Protein AF-0000000067832545 (afdb_homodimer)

Structure (mmCIF, N/CA/C/O backbone):
data_AF-0000000067832545-model_v1
#
loop_
_entity.id
_entity.type
_entity.pdbx_description
1 polymer 'Acyl-CoA dehydrogenase'
#
loop_
_atom_site.group_PDB
_atom_site.id
_atom_site.type_symbol
_atom_site.label_atom_id
_atom_site.label_alt_id
_atom_site.label_comp_id
_atom_site.label_asym_id
_atom_site.label_entity_id
_atom_site.label_seq_id
_atom_site.pdbx_PDB_ins_code
_atom_site.Cartn_x
_atom_site.Cartn_y
_atom_site.Cartn_z
_atom_site.occupancy
_atom_site.B_iso_or_equiv
_atom_site.auth_seq_id
_atom_site.auth_comp_id
_atom_site.auth_asym_id
_atom_site.auth_atom_id
_atom_site.pdbx_PDB_model_num
ATOM 1 N N . MET A 1 1 ? -43.188 9.164 21 1 24.95 1 MET A N 1
ATOM 2 C CA . MET A 1 1 ? -41.844 9.102 21.594 1 24.95 1 MET A CA 1
ATOM 3 C C . MET A 1 1 ? -40.844 8.461 20.625 1 24.95 1 MET A C 1
ATOM 5 O O . MET A 1 1 ? -40.719 7.234 20.594 1 24.95 1 MET A O 1
ATOM 9 N N . SER A 1 2 ? -40.75 8.914 19.359 1 26.78 2 SER A N 1
ATOM 10 C CA . SER A 1 2 ? -40.125 8.352 18.156 1 26.78 2 SER A CA 1
ATOM 11 C C . SER A 1 2 ? -38.625 8.266 18.312 1 26.78 2 SER A C 1
ATOM 13 O O . SER A 1 2 ? -37.969 9.25 18.672 1 26.78 2 SER A O 1
ATOM 15 N N . GLU A 1 3 ? -38.062 7.082 18.766 1 29.86 3 GLU A N 1
ATOM 16 C CA . GLU A 1 3 ? -36.688 6.711 19.062 1 29.86 3 GLU A CA 1
ATOM 17 C C . GLU A 1 3 ? -35.75 7.059 17.906 1 29.86 3 GLU A C 1
ATOM 19 O O . GLU A 1 3 ? -36 6.691 16.75 1 29.86 3 GLU A O 1
ATOM 24 N N . PRO A 1 4 ? -35 8.164 17.969 1 31.88 4 PRO A N 1
ATOM 25 C CA . PRO A 1 4 ? -34.156 8.695 16.922 1 31.88 4 PRO A CA 1
ATOM 26 C C . PRO A 1 4 ? -33.219 7.629 16.328 1 31.88 4 PRO A C 1
ATOM 28 O O . PRO A 1 4 ? -32.812 6.691 17.016 1 31.88 4 PRO A O 1
ATOM 31 N N . ASP A 1 5 ? -33.469 7.316 15.008 1 30.23 5 ASP A N 1
ATOM 32 C CA . ASP A 1 5 ? -32.719 6.465 14.094 1 30.23 5 ASP A CA 1
ATOM 33 C C . ASP A 1 5 ? -31.25 6.824 14.094 1 30.23 5 ASP A C 1
ATOM 35 O O . ASP A 1 5 ? -30.797 7.66 13.305 1 30.23 5 ASP A O 1
ATOM 39 N N . ALA A 1 6 ? -30.562 7.145 15.172 1 29.92 6 ALA A N 1
ATOM 40 C CA . ALA A 1 6 ? -29.188 7.566 15.383 1 29.92 6 ALA A CA 1
ATOM 41 C C . ALA A 1 6 ? -28.219 6.645 14.656 1 29.92 6 ALA A C 1
ATOM 43 O O . ALA A 1 6 ? -27.156 7.086 14.188 1 29.92 6 ALA A O 1
ATOM 44 N N . ALA A 1 7 ? -28.172 5.422 14.992 1 32.72 7 ALA A N 1
ATOM 45 C CA . ALA A 1 7 ? -26.938 4.688 14.719 1 32.72 7 ALA A CA 1
ATOM 46 C C . ALA A 1 7 ? -26.844 4.289 13.25 1 32.72 7 ALA A C 1
ATOM 48 O O . ALA A 1 7 ? -27.156 3.15 12.891 1 32.72 7 ALA A O 1
ATOM 49 N N . ARG A 1 8 ? -27.219 5.023 12.328 1 36.97 8 ARG A N 1
ATOM 50 C CA . ARG A 1 8 ? -26.859 4.531 11.008 1 36.97 8 ARG A CA 1
ATOM 51 C C . ARG A 1 8 ? -25.359 4.258 10.914 1 36.97 8 ARG A C 1
ATOM 53 O O . ARG A 1 8 ? -24.562 5.176 10.68 1 36.97 8 ARG A O 1
ATOM 60 N N . SER A 1 9 ? -24.766 3.439 11.586 1 35.31 9 SER A N 1
ATOM 61 C CA . SER A 1 9 ? -23.422 2.869 11.477 1 35.31 9 SER A CA 1
ATOM 62 C C . SER A 1 9 ? -23.078 2.564 10.023 1 35.31 9 SER A C 1
ATOM 64 O O . SER A 1 9 ? -23.891 2.035 9.273 1 35.31 9 SER A O 1
ATOM 66 N N . ALA A 1 10 ? -22.328 3.328 9.328 1 47.31 10 ALA A N 1
ATOM 67 C CA . ALA A 1 10 ? -21.766 2.844 8.062 1 47.31 10 ALA A CA 1
ATOM 68 C C . ALA A 1 10 ? -21.688 1.32 8.055 1 47.31 10 ALA A C 1
ATOM 70 O O . ALA A 1 10 ? -21.297 0.704 9.047 1 47.31 10 ALA A O 1
ATOM 71 N N . ALA A 1 11 ? -22.359 0.781 7.176 1 54.97 11 ALA A N 1
ATOM 72 C CA . ALA A 1 11 ? -22.312 -0.67 7.012 1 54.97 11 ALA A CA 1
ATOM 73 C C . ALA A 1 11 ? -20.891 -1.193 7.152 1 54.97 11 ALA A C 1
ATOM 75 O O . ALA A 1 11 ? -19.953 -0.615 6.598 1 54.97 11 ALA A O 1
ATOM 76 N N . PRO A 1 12 ? -20.594 -2.053 8.07 1 65.88 12 PRO A N 1
ATOM 77 C CA . PRO A 1 12 ? -19.297 -2.557 8.539 1 65.88 12 PRO A CA 1
ATOM 78 C C . PRO A 1 12 ? -18.531 -3.299 7.445 1 65.88 12 PRO A C 1
ATOM 80 O O . PRO A 1 12 ? -17.484 -3.877 7.715 1 65.88 12 PRO A O 1
ATOM 83 N N . TRP A 1 13 ? -19.078 -2.928 6.074 1 75.75 13 TRP A N 1
ATOM 84 C CA . TRP A 1 13 ? -18.438 -3.76 5.051 1 75.75 13 TRP A CA 1
ATOM 85 C C . TRP A 1 13 ? -17.297 -3.018 4.371 1 75.75 13 TRP A C 1
ATOM 87 O O . TRP A 1 13 ? -17.406 -2.617 3.209 1 75.75 13 TRP A O 1
ATOM 97 N N . THR A 1 14 ? -16.203 -2.742 4.957 1 81.31 14 THR A N 1
ATOM 98 C CA . THR A 1 14 ? -15.156 -1.917 4.359 1 81.31 14 THR A CA 1
ATOM 99 C C . THR A 1 14 ? -13.906 -2.742 4.09 1 81.31 14 THR A C 1
ATOM 101 O O . THR A 1 14 ? -13.195 -2.504 3.105 1 81.31 14 THR A O 1
ATOM 104 N N . ALA A 1 15 ? -13.539 -3.75 4.805 1 86.19 15 ALA A N 1
ATOM 105 C CA . ALA A 1 15 ? -12.32 -4.559 4.688 1 86.19 15 ALA A CA 1
ATOM 106 C C . ALA A 1 15 ? -11.109 -3.684 4.387 1 86.19 15 ALA A C 1
ATOM 108 O O . ALA A 1 15 ? -10.445 -3.857 3.361 1 86.19 15 ALA A O 1
ATOM 109 N N . TRP A 1 16 ? -10.727 -2.76 5.234 1 92.5 16 TRP A N 1
ATOM 110 C CA . TRP A 1 16 ? -9.664 -1.783 5.035 1 92.5 16 TRP A CA 1
ATOM 111 C C . TRP A 1 16 ? -8.297 -2.402 5.312 1 92.5 16 TRP A C 1
ATOM 113 O O . TRP A 1 16 ? -7.266 -1.768 5.09 1 92.5 16 TRP A O 1
ATOM 123 N N . GLY A 1 17 ? -8.328 -3.625 5.816 1 91.44 17 GLY A N 1
ATOM 124 C CA . GLY A 1 17 ? -7.047 -4.293 5.98 1 91.44 17 GLY A CA 1
ATOM 125 C C . GLY A 1 17 ? -6.629 -4.438 7.43 1 91.44 17 GLY A C 1
ATOM 126 O O . GLY A 1 17 ? -7.395 -4.098 8.336 1 91.44 17 GLY A O 1
ATOM 127 N N . THR A 1 18 ? -5.414 -4.973 7.66 1 92 18 THR A N 1
ATOM 128 C CA . THR A 1 18 ? -4.859 -5.262 8.977 1 92 18 THR A CA 1
ATOM 129 C C . THR A 1 18 ? -4.406 -3.977 9.664 1 92 18 THR A C 1
ATO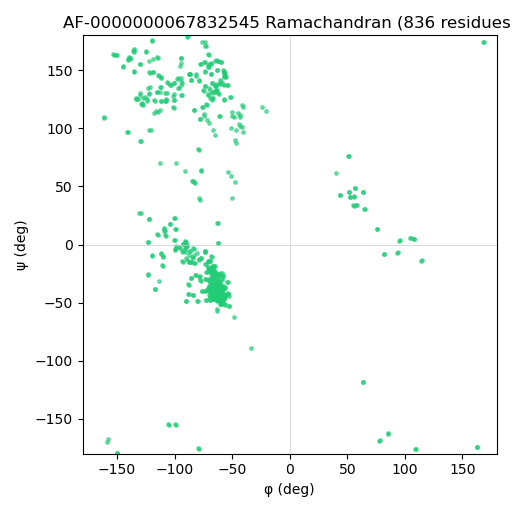M 131 O O . THR A 1 18 ? -3.738 -3.139 9.055 1 92 18 THR A O 1
ATOM 134 N N . PRO A 1 19 ? -4.777 -3.816 10.898 1 94.19 19 PRO A N 1
ATOM 135 C CA . PRO A 1 19 ? -4.301 -2.65 11.648 1 94.19 19 PRO A CA 1
ATOM 136 C C . PRO A 1 19 ? -2.779 -2.604 11.758 1 94.19 19 PRO A C 1
ATOM 138 O O . PRO A 1 19 ? -2.113 -3.631 11.617 1 94.19 19 PRO A O 1
ATOM 141 N N . PRO A 1 20 ? -2.248 -1.419 11.977 1 95.56 20 PRO A N 1
ATOM 142 C CA . PRO A 1 20 ? -0.791 -1.267 11.961 1 95.56 20 PRO A CA 1
ATOM 143 C C . PRO A 1 20 ? -0.108 -1.981 13.125 1 95.56 20 PRO A C 1
ATOM 145 O O . PRO A 1 20 ? 1.098 -2.234 13.078 1 95.56 20 PRO A O 1
ATOM 148 N N . SER A 1 21 ? -0.841 -2.232 14.234 1 95.5 21 SER A N 1
ATOM 149 C CA . SER A 1 21 ? -0.274 -2.922 15.391 1 95.5 21 SER A CA 1
ATOM 150 C C . SER A 1 21 ? -1.34 -3.711 16.141 1 95.5 21 SER A C 1
ATOM 152 O O . SER A 1 21 ? -2.535 -3.469 15.969 1 95.5 21 SER A O 1
ATOM 154 N N . PRO A 1 22 ? -0.94 -4.637 16.984 1 93.69 22 PRO A N 1
ATOM 155 C CA . PRO A 1 22 ? -1.91 -5.414 17.75 1 93.69 22 PRO A CA 1
ATOM 156 C C . PRO A 1 22 ? -2.705 -4.559 18.734 1 93.69 22 PRO A C 1
ATOM 158 O O . PRO A 1 22 ? -3.805 -4.938 19.141 1 93.69 22 PRO A O 1
ATOM 161 N N . ARG A 1 23 ? -2.195 -3.434 19.156 1 96.25 23 ARG A N 1
ATOM 162 C CA . ARG A 1 23 ? -2.869 -2.607 20.156 1 96.25 23 ARG A CA 1
ATOM 163 C C . ARG A 1 23 ? -3.746 -1.552 19.484 1 96.25 23 ARG A C 1
ATOM 165 O O . ARG A 1 23 ? -4.426 -0.783 20.156 1 96.25 23 ARG A O 1
ATOM 172 N N . TYR A 1 24 ? -3.676 -1.459 18.219 1 97.88 24 TYR A N 1
ATOM 173 C CA . TYR A 1 24 ? -4.301 -0.361 17.5 1 97.88 24 TYR A CA 1
ATOM 174 C C . TYR A 1 24 ? -5.801 -0.304 17.766 1 97.88 24 TYR A C 1
ATOM 176 O O . TYR A 1 24 ? -6.352 0.771 18.016 1 97.88 24 TYR A O 1
ATOM 184 N N . GLU A 1 25 ? -6.461 -1.455 17.734 1 96.62 25 GLU A N 1
ATOM 185 C CA . GLU A 1 25 ? -7.914 -1.473 17.875 1 96.62 25 GLU A CA 1
ATOM 186 C C . GLU A 1 25 ? -8.352 -0.943 19.234 1 96.62 25 GLU A C 1
ATOM 188 O O . GLU A 1 25 ? -9.336 -0.204 19.328 1 96.62 25 GLU A O 1
ATOM 193 N N . ALA A 1 26 ? -7.637 -1.334 20.188 1 97.5 26 ALA A N 1
ATOM 194 C CA . ALA A 1 26 ? -7.949 -0.84 21.531 1 97.5 26 ALA A CA 1
ATOM 195 C C . ALA A 1 26 ? -7.719 0.665 21.625 1 97.5 26 ALA A C 1
ATOM 197 O O . ALA A 1 26 ? -8.516 1.383 22.234 1 97.5 26 ALA A O 1
ATOM 198 N N . LEU A 1 27 ? -6.66 1.135 21.062 1 97.94 27 LEU A N 1
ATOM 199 C CA . LEU A 1 27 ? -6.344 2.559 21.047 1 97.94 27 LEU A CA 1
ATOM 200 C C . LEU A 1 27 ? -7.395 3.342 20.266 1 97.94 27 LEU A C 1
ATOM 202 O O . LEU A 1 27 ? -7.891 4.367 20.734 1 97.94 27 LEU A O 1
ATOM 206 N N . ALA A 1 28 ? -7.754 2.852 19.094 1 98.19 28 ALA A N 1
ATOM 207 C CA . ALA A 1 28 ? -8.703 3.525 18.219 1 98.19 28 ALA A CA 1
ATOM 208 C C . ALA A 1 28 ? -10.094 3.59 18.844 1 98.19 28 ALA A C 1
ATOM 210 O O . ALA A 1 28 ? -10.828 4.562 18.656 1 98.19 28 ALA A O 1
ATOM 211 N N . ALA A 1 29 ? -10.469 2.549 19.562 1 98.06 29 ALA A N 1
ATOM 212 C CA . ALA A 1 29 ? -11.789 2.461 20.188 1 98.06 29 ALA A CA 1
ATOM 213 C C . ALA A 1 29 ? -12.023 3.635 21.125 1 98.06 29 ALA A C 1
ATOM 215 O O . ALA A 1 29 ? -13.156 4.078 21.312 1 98.06 29 ALA A O 1
ATOM 216 N N . ARG A 1 30 ? -11 4.176 21.641 1 97.38 30 ARG A N 1
ATOM 217 C CA . ARG A 1 30 ? -11.086 5.305 22.562 1 97.38 30 ARG A CA 1
ATOM 218 C C . ARG A 1 30 ? -11.555 6.566 21.844 1 97.38 30 ARG A C 1
ATOM 220 O O . ARG A 1 30 ? -12.195 7.43 22.438 1 97.38 30 ARG A O 1
ATOM 227 N N . PHE A 1 31 ? -11.258 6.676 20.578 1 98.62 31 PHE A N 1
ATOM 228 C CA . PHE A 1 31 ? -11.469 7.941 19.891 1 98.62 31 PHE A CA 1
ATOM 229 C C . PHE A 1 31 ? -12.602 7.824 18.891 1 98.62 31 PHE A C 1
ATOM 231 O O . PHE A 1 31 ? -13.133 8.836 18.422 1 98.62 31 PHE A O 1
ATOM 238 N N . ARG A 1 32 ? -13.008 6.648 18.484 1 98.38 32 ARG A N 1
ATOM 239 C CA . ARG A 1 32 ? -13.977 6.418 17.406 1 98.38 32 ARG A CA 1
ATOM 240 C C . ARG A 1 32 ? -15.328 7.031 17.766 1 98.38 32 ARG A C 1
ATOM 242 O O . ARG A 1 32 ? -16.016 7.562 16.891 1 98.38 32 ARG A O 1
ATOM 249 N N . PRO A 1 33 ? -15.773 7.016 19.078 1 98.44 33 PRO A N 1
ATOM 250 C CA . PRO A 1 33 ? -17 7.75 19.375 1 98.44 33 PRO A CA 1
ATOM 251 C C . PRO A 1 33 ? -16.891 9.242 19.062 1 98.44 33 PRO A C 1
ATOM 253 O O . PRO A 1 33 ? -17.859 9.852 18.594 1 98.44 33 PRO A O 1
ATOM 256 N N . VAL A 1 34 ? -15.742 9.82 19.359 1 98.75 34 VAL A N 1
ATOM 257 C CA . VAL A 1 34 ? -15.5 11.227 19.047 1 98.75 34 VAL A CA 1
ATOM 258 C C . VAL A 1 34 ? -15.508 11.422 17.531 1 98.75 34 VAL A C 1
ATOM 260 O O . VAL A 1 34 ? -16.094 12.383 17.031 1 98.75 34 VAL A O 1
ATOM 263 N N . PHE A 1 35 ? -14.875 10.508 16.781 1 98.75 35 PHE A N 1
ATOM 264 C CA . PHE A 1 35 ? -14.852 10.586 15.328 1 98.75 35 PHE A CA 1
ATOM 265 C C . PHE A 1 35 ? -16.266 10.516 14.766 1 98.75 35 PHE A C 1
ATOM 267 O O . PHE A 1 35 ? -16.594 11.227 13.812 1 98.75 35 PHE A O 1
ATOM 274 N N . ALA A 1 36 ? -17.078 9.672 15.367 1 98.19 36 ALA A N 1
ATOM 275 C CA . ALA A 1 36 ? -18.453 9.539 14.914 1 98.19 36 ALA A CA 1
ATOM 276 C C . ALA A 1 36 ? -19.234 10.844 15.109 1 98.19 36 ALA A C 1
ATOM 278 O O . ALA A 1 36 ? -19.984 11.266 14.234 1 98.19 36 ALA A O 1
ATOM 279 N N . ARG A 1 37 ? -19.031 11.438 16.266 1 98.25 37 ARG A N 1
ATOM 280 C CA . ARG A 1 37 ? -19.672 12.719 16.547 1 98.25 37 ARG A CA 1
ATOM 281 C C . ARG A 1 37 ? -19.203 13.789 15.562 1 98.25 37 ARG A C 1
ATOM 283 O O . ARG A 1 37 ? -20.016 14.594 15.094 1 98.25 37 ARG A O 1
ATOM 290 N N . ILE A 1 38 ? -17.984 13.805 15.258 1 98.75 38 ILE A N 1
ATOM 291 C CA . ILE A 1 38 ? -17.406 14.75 14.312 1 98.75 38 ILE A CA 1
ATOM 292 C C . ILE A 1 38 ? -18 14.531 12.93 1 98.75 38 ILE A C 1
ATOM 294 O O . ILE A 1 38 ? -18.344 15.492 12.234 1 98.75 38 ILE A O 1
ATOM 298 N N . ARG A 1 39 ? -18.109 13.32 12.523 1 98.12 39 ARG A N 1
ATOM 299 C CA . ARG A 1 39 ? -18.641 12.961 11.211 1 98.12 39 ARG A CA 1
ATOM 300 C C . ARG A 1 39 ? -20.062 13.469 11.039 1 98.12 39 ARG A C 1
ATOM 302 O O . ARG A 1 39 ? -20.438 13.945 9.969 1 98.12 39 ARG A O 1
ATOM 309 N N . ASP A 1 40 ? -20.891 13.375 12.055 1 97 40 ASP A N 1
ATOM 310 C CA . ASP A 1 40 ? -22.297 13.734 12.008 1 97 40 ASP A CA 1
ATOM 311 C C . ASP A 1 40 ? -22.484 15.195 11.617 1 97 40 ASP A C 1
ATOM 313 O O . ASP A 1 40 ? -23.469 15.555 10.969 1 97 40 ASP A O 1
ATOM 317 N N . GLY A 1 41 ? -21.547 16.031 11.93 1 97.06 41 GLY A N 1
ATOM 318 C CA . GLY A 1 41 ? -21.703 17.453 11.641 1 97.06 41 GLY A CA 1
ATOM 319 C C . GLY A 1 41 ? -20.812 17.938 10.508 1 97.06 41 GLY A C 1
ATOM 320 O O . GLY A 1 41 ? -20.781 19.125 10.188 1 97.06 41 GLY A O 1
ATOM 321 N N . ALA A 1 42 ? -20.172 17.047 9.844 1 97.25 42 ALA A N 1
ATOM 322 C CA . ALA A 1 42 ? -19.109 17.406 8.898 1 97.25 42 ALA A CA 1
ATOM 323 C C . ALA A 1 42 ? -19.688 18.156 7.699 1 97.25 42 ALA A C 1
ATOM 325 O O . ALA A 1 42 ? -19.156 19.172 7.27 1 97.25 42 ALA A O 1
ATOM 326 N N . VAL A 1 43 ? -20.812 17.688 7.141 1 96.94 43 VAL A N 1
ATOM 327 C CA . VAL A 1 43 ? -21.391 18.281 5.945 1 96.94 43 VAL A CA 1
ATOM 328 C C . VAL A 1 43 ? -21.922 19.688 6.266 1 96.94 43 VAL A C 1
ATOM 330 O O . VAL A 1 43 ? -21.703 20.625 5.508 1 96.94 43 VAL A O 1
ATOM 333 N N . ALA A 1 44 ? -22.609 19.781 7.379 1 97.31 44 ALA A N 1
ATOM 334 C CA . ALA A 1 44 ? -23.125 21.078 7.785 1 97.31 44 ALA A CA 1
ATOM 335 C C . ALA A 1 44 ? -22 22.078 7.984 1 97.31 44 ALA A C 1
ATOM 337 O O . ALA A 1 44 ? -22.109 23.234 7.555 1 97.31 44 ALA A O 1
ATOM 338 N N . ARG A 1 45 ? -20.922 21.672 8.641 1 97.62 45 ARG A N 1
ATOM 339 C CA . ARG A 1 45 ? -19.766 22.562 8.836 1 97.62 45 ARG A CA 1
ATOM 340 C C . ARG A 1 45 ? -19.188 23 7.492 1 97.62 45 ARG A C 1
ATOM 342 O O . ARG A 1 45 ? -18.828 24.156 7.32 1 97.62 45 ARG A O 1
ATOM 349 N N . GLU A 1 46 ? -19.109 22.078 6.574 1 95.19 46 GLU A N 1
ATOM 350 C CA . GLU A 1 46 ? -18.609 22.359 5.23 1 95.19 46 GLU A CA 1
ATOM 351 C C . GLU A 1 46 ? -19.5 23.391 4.527 1 95.19 46 GLU A C 1
ATOM 353 O O . GLU A 1 46 ? -19 24.328 3.906 1 95.19 46 GLU A O 1
ATOM 358 N N . GLN A 1 47 ? -20.75 23.234 4.602 1 94.69 47 GLN A N 1
ATOM 359 C CA . GLN A 1 47 ? -21.703 24.078 3.883 1 94.69 47 GLN A CA 1
ATOM 360 C C . GLN A 1 47 ? -21.734 25.484 4.461 1 94.69 47 GLN A C 1
ATOM 362 O O . GLN A 1 47 ? -21.797 26.469 3.715 1 94.69 47 GLN A O 1
ATOM 367 N N . ASP A 1 48 ? -21.594 25.578 5.754 1 95.69 48 ASP A N 1
ATOM 368 C CA . ASP A 1 48 ? -21.75 26.859 6.418 1 95.69 48 ASP A CA 1
ATOM 369 C C . ASP A 1 48 ? -20.406 27.5 6.727 1 95.69 48 ASP A C 1
ATOM 371 O O . ASP A 1 48 ? -20.328 28.625 7.238 1 95.69 48 ASP A O 1
ATOM 375 N N . ARG A 1 49 ? -19.328 26.766 6.414 1 95.94 49 ARG A N 1
ATOM 376 C CA . ARG A 1 49 ? -17.969 27.141 6.805 1 95.94 49 ARG A CA 1
ATOM 377 C C . ARG A 1 49 ? -17.891 27.422 8.305 1 95.94 49 ARG A C 1
ATOM 379 O O . ARG A 1 49 ? -17.375 28.453 8.711 1 95.94 49 ARG A O 1
ATOM 386 N N . ASP A 1 50 ? -18.547 26.609 9.039 1 97 50 ASP A N 1
ATOM 387 C CA . ASP A 1 50 ? -18.438 26.656 10.492 1 97 50 ASP A CA 1
ATOM 388 C C . ASP A 1 50 ? -17.156 26 10.977 1 97 50 ASP A C 1
ATOM 390 O O . ASP A 1 50 ? -16.984 24.781 10.867 1 97 50 ASP A O 1
ATOM 394 N N . LEU A 1 51 ? -16.234 26.859 11.445 1 98 51 LEU A N 1
ATOM 395 C CA . LEU A 1 51 ? -14.961 26.312 11.898 1 98 51 LEU A CA 1
ATOM 396 C C . LEU A 1 51 ? -15.18 25.25 12.977 1 98 51 LEU A C 1
ATOM 398 O O . LEU A 1 51 ? -16.078 25.391 13.812 1 98 51 LEU A O 1
ATOM 402 N N . PRO A 1 52 ? -14.383 24.234 13.008 1 98.25 52 PRO A N 1
ATOM 403 C CA . PRO A 1 52 ? -14.656 23.062 13.859 1 98.25 52 PRO A CA 1
ATOM 404 C C . PRO A 1 52 ? -14.148 23.25 15.289 1 98.25 52 PRO A C 1
ATOM 406 O O . PRO A 1 52 ? -13.477 22.359 15.828 1 98.25 52 PRO A O 1
ATOM 409 N N . HIS A 1 53 ? -14.539 24.312 15.969 1 98.19 53 HIS A N 1
ATOM 410 C CA . HIS A 1 53 ? -14.133 24.562 17.344 1 98.19 53 HIS A CA 1
ATOM 411 C C . HIS A 1 53 ? -14.625 23.469 18.281 1 98.19 53 HIS A C 1
ATOM 413 O O . HIS A 1 53 ? -13.875 22.984 19.141 1 98.19 53 HIS A O 1
ATOM 419 N N . ALA A 1 54 ? -15.875 23.062 18.094 1 98.25 54 ALA A N 1
ATOM 420 C CA . ALA A 1 54 ? -16.438 22.031 18.953 1 98.25 54 ALA A CA 1
ATOM 421 C C . ALA A 1 54 ? -15.719 20.703 18.75 1 98.25 54 ALA A C 1
ATOM 423 O O . ALA A 1 54 ? -15.375 20.016 19.719 1 98.25 54 ALA A O 1
ATOM 424 N N . ALA A 1 55 ? -15.531 20.328 17.5 1 98.62 55 ALA A N 1
ATOM 425 C CA . ALA A 1 55 ? -14.844 19.078 17.188 1 98.62 55 ALA A CA 1
ATOM 426 C C . ALA A 1 55 ? -13.438 19.062 17.781 1 98.62 55 ALA A C 1
ATOM 428 O O . ALA A 1 55 ? -13.016 18.047 18.359 1 98.62 55 ALA A O 1
ATOM 429 N N . ILE A 1 56 ? -12.695 20.172 17.641 1 98.62 56 ILE A N 1
ATOM 430 C CA . ILE A 1 56 ? -11.359 20.297 18.219 1 98.62 56 ILE A CA 1
ATOM 431 C C . ILE A 1 56 ? -11.453 20.188 19.75 1 98.62 56 ILE A C 1
ATOM 433 O O . ILE A 1 56 ? -10.602 19.547 20.375 1 98.62 56 ILE A O 1
ATOM 437 N N . GLY A 1 57 ? -12.461 20.797 20.297 1 98.38 57 GLY A N 1
ATOM 438 C CA . GLY A 1 57 ? -12.695 20.672 21.734 1 98.38 57 GLY A CA 1
ATOM 439 C C . GLY A 1 57 ? -12.883 19.234 22.188 1 98.38 57 GLY A C 1
ATOM 440 O O . GLY A 1 57 ? -12.328 18.828 23.203 1 98.38 57 GLY A O 1
ATOM 441 N N . TRP A 1 58 ? -13.695 18.453 21.438 1 98.62 58 TRP A N 1
ATOM 442 C CA . TRP A 1 58 ? -13.914 17.047 21.766 1 98.62 58 TRP A CA 1
ATOM 443 C C . TRP A 1 58 ? -12.609 16.266 21.703 1 98.62 58 TRP A C 1
ATOM 445 O O . TRP A 1 58 ? -12.352 15.398 22.547 1 98.62 58 TRP A O 1
ATOM 455 N N . LEU A 1 59 ? -11.773 16.531 20.719 1 98.75 59 LEU A N 1
ATOM 456 C CA . LEU A 1 59 ? -10.484 15.859 20.578 1 98.75 59 LEU A CA 1
ATOM 457 C C . LEU A 1 59 ? -9.547 16.219 21.719 1 98.75 59 LEU A C 1
ATOM 459 O O . LEU A 1 59 ? -8.812 15.367 22.219 1 98.75 59 LEU A O 1
ATOM 463 N N . LYS A 1 60 ? -9.594 17.484 22.141 1 98.12 60 LYS A N 1
ATOM 464 C CA . LYS A 1 60 ? -8.789 17.938 23.281 1 98.12 60 LYS A CA 1
ATOM 465 C C . LYS A 1 60 ? -9.211 17.25 24.562 1 98.12 60 LYS A C 1
ATOM 467 O O . LYS A 1 60 ? -8.359 16.797 25.344 1 98.12 60 LYS A O 1
ATOM 472 N N . GLU A 1 61 ? -10.508 17.172 24.734 1 97.56 61 GLU A N 1
ATOM 473 C CA . GLU A 1 61 ? -11.039 16.516 25.922 1 97.56 61 GLU A CA 1
ATOM 474 C C . GLU A 1 61 ? -10.633 15.039 25.969 1 97.56 61 GLU A C 1
ATOM 476 O O . GLU A 1 61 ? -10.344 14.508 27.047 1 97.56 61 GLU A O 1
ATOM 481 N N . ALA A 1 62 ? -10.578 14.484 24.812 1 98.19 62 ALA A N 1
ATOM 482 C CA . ALA A 1 62 ? -10.18 13.078 24.719 1 98.19 62 ALA A CA 1
ATOM 483 C C . ALA A 1 62 ? -8.664 12.938 24.734 1 98.19 62 ALA A C 1
ATOM 485 O O . ALA A 1 62 ? -8.133 11.82 24.719 1 98.19 62 ALA A O 1
ATOM 486 N N . ARG A 1 63 ? -7.906 14.062 24.75 1 98.31 63 ARG A N 1
ATOM 487 C CA . ARG A 1 63 ? -6.449 14.125 24.75 1 98.31 63 ARG A CA 1
ATOM 488 C C . ARG A 1 63 ? -5.867 13.422 23.531 1 98.31 63 ARG A C 1
ATOM 490 O O . ARG A 1 63 ? -4.848 12.742 23.625 1 98.31 63 ARG A O 1
ATOM 497 N N . PHE A 1 64 ? -6.598 13.523 22.438 1 98.75 64 PHE A N 1
ATOM 498 C CA . PHE A 1 64 ? -6.148 12.953 21.172 1 98.75 64 PHE A CA 1
ATOM 499 C C . PHE A 1 64 ? -4.758 13.461 20.812 1 98.75 64 PHE A C 1
ATOM 501 O O . PHE A 1 64 ? -3.949 12.727 20.234 1 98.75 64 PHE A O 1
ATOM 508 N N . GLY A 1 65 ? -4.41 14.688 21.172 1 98.69 65 GLY A N 1
ATOM 509 C CA . GLY A 1 65 ? -3.133 15.305 20.859 1 98.69 65 GLY A CA 1
ATOM 510 C C . GLY A 1 65 ? -1.964 14.664 21.578 1 98.69 65 GLY A C 1
ATOM 511 O O . GLY A 1 65 ? -0.806 14.898 21.234 1 98.69 65 GLY A O 1
ATOM 512 N N . ALA A 1 66 ? -2.207 13.805 22.531 1 98.81 66 ALA A N 1
ATOM 513 C CA . ALA A 1 66 ? -1.155 13.219 23.359 1 98.81 66 ALA A CA 1
ATOM 514 C C . ALA A 1 66 ? -0.784 11.82 22.875 1 98.81 66 ALA A C 1
ATOM 516 O O . ALA A 1 66 ? -0.087 11.078 23.562 1 98.81 66 ALA A O 1
ATOM 517 N N . LEU A 1 67 ? -1.217 11.469 21.703 1 98.81 67 LEU A N 1
ATOM 518 C CA . LEU A 1 67 ? -1.067 10.125 21.156 1 98.81 67 LEU A CA 1
ATOM 519 C C . LEU A 1 67 ? 0.391 9.68 21.203 1 98.81 67 LEU A C 1
ATOM 521 O O . LEU A 1 67 ? 0.695 8.562 21.625 1 98.81 67 LEU A O 1
ATOM 525 N N . ARG A 1 68 ? 1.307 10.578 20.844 1 98.75 68 ARG A N 1
ATOM 526 C CA . ARG A 1 68 ? 2.701 10.18 20.688 1 98.75 68 ARG A CA 1
ATOM 527 C C . ARG A 1 68 ? 3.451 10.273 22 1 98.75 68 ARG A C 1
ATOM 529 O O . ARG A 1 68 ? 4.562 9.758 22.125 1 98.75 68 ARG A O 1
ATOM 536 N N . VAL A 1 69 ? 2.898 10.961 22.984 1 98.81 69 VAL A N 1
ATOM 537 C CA . VAL A 1 69 ? 3.543 11.078 24.297 1 98.81 69 VAL A CA 1
ATOM 538 C C . VAL A 1 69 ? 3.641 9.695 24.938 1 98.81 69 VAL A C 1
ATOM 540 O O . VAL A 1 69 ? 2.662 8.945 24.969 1 98.81 69 VAL A O 1
ATOM 543 N N . PRO A 1 70 ? 4.809 9.352 25.469 1 98.19 70 PRO A N 1
ATOM 544 C CA . PRO A 1 70 ? 4.957 8.047 26.109 1 98.19 70 PRO A CA 1
ATOM 545 C C . PRO A 1 70 ? 3.961 7.836 27.25 1 98.19 70 PRO A C 1
ATOM 547 O O . PRO A 1 70 ? 3.609 8.789 27.953 1 98.19 70 PRO A O 1
ATOM 550 N N . GLU A 1 71 ? 3.6 6.605 27.469 1 98 71 GLU A N 1
ATOM 551 C CA . GLU A 1 71 ? 2.619 6.281 28.5 1 98 71 GLU A CA 1
ATOM 552 C C . GLU A 1 71 ? 3.131 6.664 29.891 1 98 71 GLU A C 1
ATOM 554 O O . GLU A 1 71 ? 2.375 7.18 30.719 1 98 71 GLU A O 1
ATOM 559 N N . ASP A 1 72 ? 4.383 6.453 30.094 1 97.81 72 ASP A N 1
ATOM 560 C CA . ASP A 1 72 ? 4.969 6.75 31.406 1 97.81 72 ASP A CA 1
ATOM 561 C C . ASP A 1 72 ? 5.109 8.258 31.609 1 97.81 72 ASP A C 1
ATOM 563 O O . ASP A 1 72 ? 5.41 8.711 32.719 1 97.81 72 ASP A O 1
ATOM 567 N N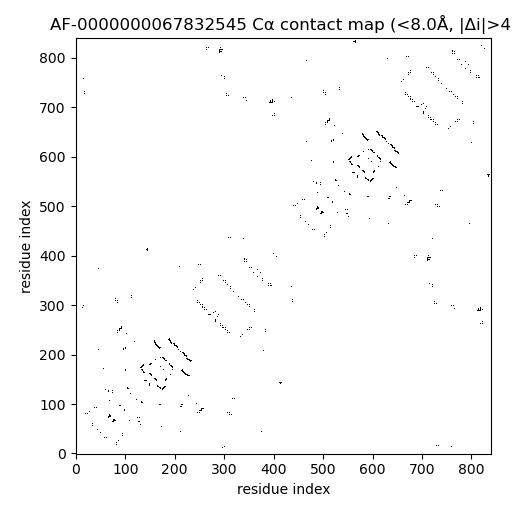 . GLU A 1 73 ? 4.824 9.023 30.578 1 98.06 73 GLU A N 1
ATOM 568 C CA . GLU A 1 73 ? 4.863 10.477 30.688 1 98.06 73 GLU A CA 1
ATOM 569 C C . GLU A 1 73 ? 3.473 11.078 30.5 1 98.06 73 GLU A C 1
ATOM 571 O O . GLU A 1 73 ? 3.338 12.281 30.281 1 98.06 73 GLU A O 1
ATOM 576 N N . GLY A 1 74 ? 2.482 10.164 30.469 1 98.12 74 GLY A N 1
ATOM 577 C CA . GLY A 1 74 ? 1.11 10.641 30.547 1 98.12 74 GLY A CA 1
ATOM 578 C C . GLY A 1 74 ? 0.384 10.602 29.219 1 98.12 74 GLY A C 1
ATOM 579 O O . GLY A 1 74 ? -0.731 11.109 29.094 1 98.12 74 GLY A O 1
ATOM 580 N N . GLY A 1 75 ? 0.979 10.07 28.188 1 98.56 75 GLY A N 1
ATOM 581 C CA . GLY A 1 75 ? 0.315 9.969 26.906 1 98.56 75 GLY A CA 1
ATOM 582 C C . GLY A 1 75 ? -0.141 8.562 26.562 1 98.56 75 GLY A C 1
ATOM 583 O O . GLY A 1 75 ? -0.489 7.793 27.469 1 98.56 75 GLY A O 1
ATOM 584 N N . PHE A 1 76 ? -0.264 8.273 25.266 1 98.56 76 PHE A N 1
ATOM 585 C CA . PHE A 1 76 ? -0.838 7 24.844 1 98.56 76 PHE A CA 1
ATOM 586 C C . PHE A 1 76 ? 0.226 6.109 24.219 1 98.56 76 PHE A C 1
ATOM 588 O O . PHE A 1 76 ? -0.031 4.938 23.922 1 98.56 76 PHE A O 1
ATOM 595 N N . GLY A 1 77 ? 1.383 6.66 23.969 1 98.31 77 GLY A N 1
ATOM 596 C CA . GLY A 1 77 ? 2.506 5.875 23.484 1 98.31 77 GLY A CA 1
ATOM 597 C C . GLY A 1 77 ? 2.27 5.281 22.109 1 98.31 77 GLY A C 1
ATOM 598 O O . GLY A 1 77 ? 2.797 4.215 21.781 1 98.31 77 GLY A O 1
ATOM 599 N N . ALA A 1 78 ? 1.513 5.914 21.281 1 98.69 78 ALA A N 1
ATOM 600 C CA . ALA A 1 78 ? 1.21 5.406 19.953 1 98.69 78 ALA A CA 1
ATOM 601 C C . ALA A 1 78 ? 2.455 5.406 19.062 1 98.69 78 ALA A C 1
ATOM 603 O O . ALA A 1 78 ? 3.258 6.34 19.109 1 98.69 78 ALA A O 1
ATOM 604 N N . SER A 1 79 ? 2.625 4.34 18.266 1 98.56 79 SER A N 1
ATOM 605 C CA . SER A 1 79 ? 3.625 4.355 17.203 1 98.56 79 SER A CA 1
ATOM 606 C C . SER A 1 79 ? 3.217 5.297 16.078 1 98.56 79 SER A C 1
ATOM 608 O O . SER A 1 79 ? 2.082 5.777 16.031 1 98.56 79 SER A O 1
ATOM 610 N N . LEU A 1 80 ? 4.152 5.645 15.258 1 98.75 80 LEU A N 1
ATOM 611 C CA . LEU A 1 80 ? 3.834 6.539 14.148 1 98.75 80 LEU A CA 1
ATOM 612 C C . LEU A 1 80 ? 2.861 5.879 13.18 1 98.75 80 LEU A C 1
ATOM 614 O O . LEU A 1 80 ? 1.91 6.512 12.719 1 98.75 80 LEU A O 1
ATOM 618 N N . PRO A 1 81 ? 2.996 4.559 12.875 1 98.69 81 PRO A N 1
ATOM 619 C CA . PRO A 1 81 ? 1.946 3.924 12.07 1 98.69 81 PRO A CA 1
ATOM 620 C C . PRO A 1 81 ? 0.573 4 12.734 1 98.69 81 PRO A C 1
ATOM 622 O O . PRO A 1 81 ? -0.433 4.219 12.055 1 98.69 81 PRO A O 1
ATOM 625 N N . ASP A 1 82 ? 0.496 3.883 14.062 1 98.81 82 ASP A N 1
ATOM 626 C CA . ASP A 1 82 ? -0.771 4.031 14.766 1 98.81 82 ASP A CA 1
ATOM 627 C C . ASP A 1 82 ? -1.317 5.449 14.625 1 98.81 82 ASP A C 1
ATOM 629 O O . ASP A 1 82 ? -2.51 5.637 14.375 1 98.81 82 ASP A O 1
ATOM 633 N N . LEU A 1 83 ? -0.44 6.406 14.828 1 98.88 83 LEU A N 1
ATOM 634 C CA . LEU A 1 83 ? -0.856 7.797 14.703 1 98.88 83 LEU A CA 1
ATOM 635 C C . LEU A 1 83 ? -1.464 8.062 13.328 1 98.88 83 LEU A C 1
ATOM 637 O O . LEU A 1 83 ? -2.572 8.594 13.227 1 98.88 83 LEU A O 1
ATOM 641 N N . PHE A 1 84 ? -0.761 7.695 12.289 1 98.88 84 PHE A N 1
ATOM 642 C CA . PHE A 1 84 ? -1.202 8.039 10.945 1 98.88 84 PHE A CA 1
ATOM 643 C C . PHE A 1 84 ? -2.463 7.27 10.57 1 98.88 84 PHE A C 1
ATOM 645 O O . PHE A 1 84 ? -3.316 7.781 9.844 1 98.88 84 PHE A O 1
ATOM 652 N N . ALA A 1 85 ? -2.609 6.047 11.078 1 98.81 85 ALA A N 1
ATOM 653 C CA . ALA A 1 85 ? -3.857 5.316 10.875 1 98.81 85 ALA A CA 1
ATOM 654 C C . ALA A 1 85 ? -5.023 6.023 11.555 1 98.81 85 ALA A C 1
ATOM 656 O O . ALA A 1 85 ? -6.121 6.109 11 1 98.81 85 ALA A O 1
ATOM 657 N N . LEU A 1 86 ? -4.812 6.52 12.781 1 98.88 86 LEU A N 1
ATOM 658 C CA . LEU A 1 86 ? -5.852 7.246 13.492 1 98.88 86 LEU A CA 1
ATOM 659 C C . LEU A 1 86 ? -6.176 8.562 12.797 1 98.88 86 LEU A C 1
ATOM 661 O O . LEU A 1 86 ? -7.336 8.977 12.758 1 98.88 86 LEU A O 1
ATOM 665 N N . LEU A 1 87 ? -5.141 9.203 12.266 1 98.94 87 LEU A N 1
ATOM 666 C CA . LEU A 1 87 ? -5.383 10.43 11.516 1 98.94 87 LEU A CA 1
ATOM 667 C C . LEU A 1 87 ? -6.199 10.148 10.258 1 98.94 87 LEU A C 1
ATOM 669 O O . LEU A 1 87 ? -7.012 10.977 9.844 1 98.94 87 LEU A O 1
ATOM 673 N N . ALA A 1 88 ? -5.984 9 9.625 1 98.81 88 ALA A N 1
ATOM 674 C CA . ALA A 1 88 ? -6.812 8.609 8.484 1 98.81 88 ALA A CA 1
ATOM 675 C C . ALA A 1 88 ? -8.273 8.438 8.906 1 98.81 88 ALA A C 1
ATOM 677 O O . ALA A 1 88 ? -9.18 8.875 8.195 1 98.81 88 ALA A O 1
ATOM 678 N N . GLU A 1 89 ? -8.523 7.785 10.055 1 98.69 89 GLU A N 1
ATOM 679 C CA . GLU A 1 89 ? -9.891 7.645 10.547 1 98.69 89 GLU A CA 1
ATOM 680 C C . GLU A 1 89 ? -10.516 9 10.844 1 98.69 89 GLU A C 1
ATOM 682 O O . GLU A 1 89 ? -11.68 9.242 10.523 1 98.69 89 GLU A O 1
ATOM 687 N N . LEU A 1 90 ? -9.703 9.852 11.453 1 98.88 90 LEU A N 1
ATOM 688 C CA . LEU A 1 90 ? -10.188 11.203 11.719 1 98.88 90 LEU A CA 1
ATOM 689 C C . LEU A 1 90 ? -10.5 11.93 10.414 1 98.88 90 LEU A C 1
ATOM 691 O O . LEU A 1 90 ? -11.508 12.633 10.32 1 98.88 90 LEU A O 1
ATOM 695 N N . GLY A 1 91 ? -9.609 11.789 9.43 1 98.81 91 GLY A N 1
ATOM 696 C CA . GLY A 1 91 ? -9.828 12.391 8.117 1 98.81 91 GLY A CA 1
ATOM 697 C C . GLY A 1 91 ? -11.07 11.875 7.43 1 98.81 91 GLY A C 1
ATOM 698 O O . GLY A 1 91 ? -11.727 12.609 6.688 1 98.81 91 GLY A O 1
ATOM 699 N N . GLN A 1 92 ? -11.367 10.609 7.629 1 98.56 92 GLN A N 1
ATOM 700 C CA . GLN A 1 92 ? -12.602 10.039 7.098 1 98.56 92 GLN A CA 1
ATOM 701 C C . GLN A 1 92 ? -13.82 10.734 7.699 1 98.56 92 GLN A C 1
ATOM 703 O O . GLN A 1 92 ? -14.828 10.93 7.016 1 98.56 92 GLN A O 1
ATOM 708 N N . ALA A 1 93 ? -13.719 11.086 8.961 1 98.69 93 ALA A N 1
ATOM 709 C CA . ALA A 1 93 ? -14.805 11.812 9.625 1 98.69 93 ALA A CA 1
ATOM 710 C C . ALA A 1 93 ? -14.875 13.258 9.133 1 98.69 93 ALA A C 1
ATOM 712 O O . ALA A 1 93 ? -15.961 13.766 8.852 1 98.69 93 ALA A O 1
ATOM 713 N N . ASP A 1 94 ? -13.742 13.93 9.094 1 98.69 94 ASP A N 1
ATOM 714 C CA . ASP A 1 94 ? -13.586 15.305 8.641 1 98.69 94 ASP A CA 1
ATOM 715 C C . ASP A 1 94 ? -12.125 15.609 8.305 1 98.69 94 ASP A C 1
ATOM 717 O O . ASP A 1 94 ? -11.305 15.805 9.203 1 98.69 94 ASP A O 1
ATOM 721 N N . SER A 1 95 ? -11.859 15.758 7.016 1 98.62 95 SER A N 1
ATOM 722 C CA . SER A 1 95 ? -10.484 15.82 6.555 1 98.62 95 SER A CA 1
ATOM 723 C C . SER A 1 95 ? -9.82 17.125 6.973 1 98.62 95 SER A C 1
ATOM 725 O O . SER A 1 95 ? -8.594 17.25 6.934 1 98.62 95 SER A O 1
ATOM 727 N N . ASN A 1 96 ? -10.531 18.156 7.41 1 98.62 96 ASN A N 1
ATOM 728 C CA . ASN A 1 96 ? -9.961 19.406 7.879 1 98.62 96 ASN A CA 1
ATOM 729 C C . ASN A 1 96 ? -9.188 19.219 9.18 1 98.62 96 ASN A C 1
ATOM 731 O O . ASN A 1 96 ? -8.25 19.969 9.461 1 98.62 96 ASN A O 1
ATOM 735 N N . LEU A 1 97 ? -9.547 18.219 9.891 1 98.81 97 LEU A N 1
ATOM 736 C CA . LEU A 1 97 ? -9.062 18.141 11.266 1 98.81 97 LEU A CA 1
ATOM 737 C C . LEU A 1 97 ? -7.641 17.594 11.305 1 98.81 97 LEU A C 1
ATOM 739 O O . LEU A 1 97 ? -6.773 18.141 11.984 1 98.81 97 LEU A O 1
ATOM 743 N N . PRO A 1 98 ? -7.328 16.469 10.609 1 98.81 98 PRO A N 1
ATOM 744 C CA . PRO A 1 98 ? -5.914 16.094 10.609 1 98.81 98 PRO A CA 1
ATOM 745 C C . PRO A 1 98 ? -5.008 17.203 10.094 1 98.81 98 PRO A C 1
ATOM 747 O O . PRO A 1 98 ? -3.895 17.391 10.594 1 98.81 98 PRO A O 1
ATOM 750 N N . GLN A 1 99 ? -5.441 17.938 9.117 1 98.06 99 GLN A N 1
ATOM 751 C CA . GLN A 1 99 ? -4.668 19.047 8.594 1 98.06 99 GLN A CA 1
ATOM 752 C C . GLN A 1 99 ? -4.523 20.156 9.633 1 98.06 99 GLN A C 1
ATOM 754 O O . GLN A 1 99 ? -3.441 20.719 9.789 1 98.06 99 GLN A O 1
ATOM 759 N N . ALA A 1 100 ? -5.582 20.469 10.289 1 98.44 100 ALA A N 1
ATOM 760 C CA . ALA A 1 100 ? -5.543 21.5 11.32 1 98.44 100 ALA A CA 1
ATOM 761 C C . ALA A 1 100 ? -4.602 21.109 12.461 1 98.44 100 ALA A C 1
ATOM 763 O O . ALA A 1 100 ? -4.004 21.969 13.102 1 98.44 100 ALA A O 1
ATOM 764 N N . LEU A 1 101 ? -4.441 19.812 12.664 1 98.75 101 LEU A N 1
ATOM 765 C CA . LEU A 1 101 ? -3.641 19.328 13.781 1 98.75 101 LEU A CA 1
ATOM 766 C C . LEU A 1 101 ? -2.246 18.922 13.312 1 98.75 101 LEU A C 1
ATOM 768 O O . LEU A 1 101 ? -1.462 18.375 14.094 1 98.75 101 LEU A O 1
ATOM 772 N N . ARG A 1 102 ? -1.956 19.125 12.07 1 98.25 102 ARG A N 1
ATOM 773 C CA . ARG A 1 102 ? -0.692 18.688 11.484 1 98.25 102 ARG A CA 1
ATOM 774 C C . ARG A 1 102 ? 0.493 19.281 12.234 1 98.25 102 ARG A C 1
ATOM 776 O O . ARG A 1 102 ? 1.431 18.578 12.594 1 98.25 102 ARG A O 1
ATOM 783 N N . ASN A 1 103 ? 0.44 20.609 12.5 1 98 103 ASN A N 1
ATOM 784 C CA . ASN A 1 103 ? 1.521 21.281 13.219 1 98 103 ASN A CA 1
ATOM 785 C C . ASN A 1 103 ? 1.614 20.797 14.664 1 98 103 ASN A C 1
ATOM 787 O O . ASN A 1 103 ? 2.707 20.719 15.227 1 98 103 ASN A O 1
ATOM 791 N N . HIS A 1 104 ? 0.517 20.5 15.242 1 98.75 104 HIS A N 1
ATOM 792 C CA . HIS A 1 104 ? 0.522 19.969 16.594 1 98.75 104 HIS A CA 1
ATOM 793 C C . HIS A 1 104 ? 1.31 18.656 16.672 1 98.75 104 HIS A C 1
ATOM 795 O O . HIS A 1 104 ? 2.182 18.5 17.531 1 98.75 104 HIS A O 1
ATOM 801 N N . PHE A 1 105 ? 0.994 17.781 15.82 1 98.81 105 PHE A N 1
ATOM 802 C CA . PHE A 1 105 ? 1.648 16.484 15.898 1 98.81 105 PHE A CA 1
ATOM 803 C C . PHE A 1 105 ? 3.111 16.594 15.484 1 98.81 105 PHE A C 1
ATOM 805 O O . PHE A 1 105 ? 3.955 15.836 15.969 1 98.81 105 PHE A O 1
ATOM 812 N N . GLY A 1 106 ? 3.391 17.578 14.555 1 98.38 106 GLY A N 1
ATOM 813 C CA . GLY A 1 106 ? 4.793 17.859 14.297 1 98.38 106 GLY A CA 1
ATOM 814 C C . GLY A 1 106 ? 5.555 18.297 15.523 1 98.38 106 GLY A C 1
ATOM 815 O O . GLY A 1 106 ? 6.656 17.812 15.789 1 98.38 106 GLY A O 1
ATOM 816 N N . PHE A 1 107 ? 5.02 19.188 16.281 1 98.25 107 PHE A N 1
ATOM 817 C CA . PHE A 1 107 ? 5.633 19.672 17.516 1 98.25 107 PHE A CA 1
ATOM 818 C C . PHE A 1 107 ? 5.773 18.547 18.531 1 98.25 107 PHE A C 1
ATOM 820 O O . PHE A 1 107 ? 6.812 18.422 19.188 1 98.25 107 PHE A O 1
ATOM 827 N N . ALA A 1 108 ? 4.695 17.781 18.656 1 98.75 108 ALA A N 1
ATOM 828 C CA . ALA A 1 108 ? 4.723 16.656 19.594 1 98.75 108 ALA A CA 1
ATOM 829 C C . ALA A 1 108 ? 5.828 15.664 19.234 1 98.75 108 ALA A C 1
ATOM 831 O O . ALA A 1 108 ? 6.578 15.219 20.109 1 98.75 108 ALA A O 1
ATOM 832 N N . GLU A 1 109 ? 5.902 15.359 17.969 1 98.44 109 GLU A N 1
ATOM 833 C CA . GLU A 1 109 ? 6.906 14.398 17.516 1 98.44 109 GLU A CA 1
ATOM 834 C C . GLU A 1 109 ? 8.32 14.922 17.766 1 98.44 109 GLU A C 1
ATOM 836 O O . GLU A 1 109 ? 9.18 14.18 18.25 1 98.44 109 GLU A O 1
ATOM 841 N N . ASP A 1 110 ? 8.547 16.203 17.438 1 97.56 110 ASP A N 1
ATOM 842 C CA . ASP A 1 110 ? 9.836 16.812 17.688 1 97.56 110 ASP A CA 1
ATOM 843 C C . ASP A 1 110 ? 10.188 16.766 19.172 1 97.56 110 ASP A C 1
ATOM 845 O O . ASP A 1 110 ? 11.328 16.469 19.547 1 97.56 110 ASP A O 1
ATOM 849 N N . THR A 1 111 ? 9.242 17.031 20 1 98.06 111 THR A N 1
ATOM 850 C CA . THR A 1 111 ? 9.438 17.094 21.453 1 98.06 111 THR A CA 1
ATOM 851 C C . THR A 1 111 ? 9.719 15.695 22.016 1 98.06 111 THR A C 1
ATOM 853 O O . THR A 1 111 ? 10.664 15.516 22.781 1 98.06 111 THR A O 1
ATOM 856 N N . VAL A 1 112 ? 8.922 14.719 21.625 1 97.62 112 VAL A N 1
ATOM 857 C CA . VAL A 1 112 ? 9.023 13.352 22.141 1 97.62 112 VAL A CA 1
ATOM 858 C C . VAL A 1 112 ? 10.398 12.781 21.797 1 97.62 112 VAL A C 1
ATOM 860 O O . VAL A 1 112 ? 10.977 12.023 22.578 1 97.62 112 VAL A O 1
ATOM 863 N N . GLY A 1 113 ? 10.898 13.141 20.656 1 95.81 113 GLY A N 1
ATOM 864 C CA . GLY A 1 113 ? 12.18 12.602 20.219 1 95.81 113 GLY A CA 1
ATOM 865 C C . GLY A 1 113 ? 13.367 13.43 20.672 1 95.81 113 GLY A C 1
ATOM 866 O O . GLY A 1 113 ? 14.516 13.062 20.422 1 95.81 113 GLY A O 1
ATOM 867 N N . SER A 1 114 ? 13.156 14.523 21.359 1 95.31 114 SER A N 1
ATOM 868 C CA . SER A 1 114 ? 14.227 15.398 21.797 1 95.31 114 SER A CA 1
ATOM 869 C C . SER A 1 114 ? 14.945 14.828 23.016 1 95.31 114 SER A C 1
ATOM 871 O O . SER A 1 114 ? 14.352 14.055 23.781 1 95.31 114 SER A O 1
ATOM 873 N N . PRO A 1 115 ? 16.203 15.211 23.234 1 93 115 PRO A N 1
ATOM 874 C CA . PRO A 1 115 ? 16.922 14.773 24.438 1 93 115 PRO A CA 1
ATOM 875 C C . PRO A 1 115 ? 16.266 15.273 25.719 1 93 115 PRO A C 1
ATOM 877 O O . PRO A 1 115 ? 15.594 16.312 25.719 1 93 115 PRO A O 1
ATOM 880 N N . ALA A 1 116 ? 16.594 14.523 26.781 1 94.31 116 ALA A N 1
ATOM 881 C CA . ALA A 1 116 ? 16.109 14.938 28.078 1 94.31 116 ALA A CA 1
ATOM 882 C C . ALA A 1 116 ? 16.609 16.328 28.453 1 94.31 116 ALA A C 1
ATOM 884 O O . ALA A 1 116 ? 17.75 16.672 28.156 1 94.31 116 ALA A O 1
ATOM 885 N N . GLY A 1 117 ? 15.781 17.109 29.062 1 95.5 117 GLY A N 1
ATOM 886 C CA . GLY A 1 117 ? 16.078 18.469 29.469 1 95.5 117 GLY A CA 1
ATOM 887 C C . GLY A 1 117 ? 14.859 19.25 29.922 1 95.5 117 GLY A C 1
ATOM 888 O O . GLY A 1 117 ? 13.734 18.734 29.859 1 95.5 117 GLY A O 1
ATOM 889 N N . GLU A 1 118 ? 15.07 20.406 30.391 1 95.75 118 GLU A N 1
ATOM 890 C CA . GLU A 1 118 ? 14 21.234 30.938 1 95.75 118 GLU A CA 1
ATOM 891 C C . GLU A 1 118 ? 12.953 21.562 29.875 1 95.75 118 GLU A C 1
ATOM 893 O O . GLU A 1 118 ? 11.75 21.516 30.141 1 95.75 118 GLU A O 1
ATOM 898 N N . ARG A 1 119 ? 13.391 21.922 28.719 1 96.06 119 ARG A N 1
ATOM 899 C CA . ARG A 1 119 ? 12.477 22.281 27.641 1 96.06 119 ARG A CA 1
ATOM 900 C C . ARG A 1 119 ? 11.562 21.109 27.297 1 96.06 119 ARG A C 1
ATOM 902 O O . ARG A 1 119 ? 10.344 21.281 27.172 1 96.06 119 ARG A O 1
ATOM 909 N N . ARG A 1 120 ? 12.141 19.922 27.078 1 97.19 120 ARG A N 1
ATOM 910 C CA . ARG A 1 120 ? 11.359 18.734 26.75 1 97.19 120 ARG A CA 1
ATOM 911 C C . ARG A 1 120 ? 10.344 18.438 27.859 1 97.19 120 ARG A C 1
ATOM 913 O O . ARG A 1 120 ? 9.18 18.141 27.562 1 97.19 120 ARG A O 1
ATOM 920 N N . THR A 1 121 ? 10.82 18.5 29.094 1 97.56 121 THR A N 1
ATOM 921 C CA . THR A 1 121 ? 9.953 18.203 30.234 1 97.56 121 THR A CA 1
ATOM 922 C C . THR A 1 121 ? 8.75 19.156 30.25 1 97.56 121 THR A C 1
ATOM 924 O O . THR A 1 121 ? 7.613 18.719 30.438 1 97.56 121 THR A O 1
ATOM 927 N N . GLN A 1 122 ? 8.984 20.391 30.031 1 97.19 122 GLN A N 1
ATOM 928 C CA . GLN A 1 122 ? 7.938 21.406 30.047 1 97.19 122 GLN A CA 1
ATOM 929 C C . GLN A 1 122 ? 6.879 21.109 28.984 1 97.19 122 GLN A C 1
ATOM 931 O O . GLN A 1 122 ? 5.68 21.125 29.281 1 97.19 122 GLN A O 1
ATOM 936 N N . TRP A 1 123 ? 7.293 20.891 27.828 1 97.94 123 TRP A N 1
ATOM 937 C CA . TRP A 1 123 ? 6.336 20.766 26.734 1 97.94 123 TRP A CA 1
ATOM 938 C C . TRP A 1 123 ? 5.656 19.391 26.766 1 97.94 123 TRP A C 1
ATOM 940 O O . TRP A 1 123 ? 4.492 19.266 26.375 1 97.94 123 TRP A O 1
ATOM 950 N N . ILE A 1 124 ? 6.336 18.312 27.234 1 98.62 124 ILE A N 1
ATOM 951 C CA . ILE A 1 124 ? 5.703 17.016 27.391 1 98.62 124 ILE A CA 1
ATOM 952 C C . ILE A 1 124 ? 4.547 17.125 28.391 1 98.62 124 ILE A C 1
ATOM 954 O O . ILE A 1 124 ? 3.486 16.531 28.188 1 98.62 124 ILE A O 1
ATOM 958 N N . GLU A 1 125 ? 4.75 17.844 29.438 1 98.31 125 GLU A N 1
ATOM 959 C CA . GLU A 1 125 ? 3.689 18.047 30.422 1 98.31 125 GLU A CA 1
ATOM 960 C C . GLU A 1 125 ? 2.467 18.719 29.797 1 98.31 125 GLU A C 1
ATOM 962 O O . GLU A 1 125 ? 1.333 18.312 30.062 1 98.31 125 GLU A O 1
ATOM 967 N N . ARG A 1 126 ? 2.668 19.734 28.969 1 98.31 126 ARG A N 1
ATOM 968 C CA . ARG A 1 126 ? 1.575 20.438 28.312 1 98.31 126 ARG A CA 1
ATOM 969 C C . ARG A 1 126 ? 0.875 19.531 27.297 1 98.31 126 ARG A C 1
ATOM 971 O O . ARG A 1 126 ? -0.353 19.547 27.203 1 98.31 126 ARG A O 1
ATOM 978 N N . LEU A 1 127 ? 1.686 18.797 26.531 1 98.69 127 LEU A N 1
ATOM 979 C CA . LEU A 1 127 ? 1.123 17.859 25.562 1 98.69 127 LEU A CA 1
ATOM 980 C C . LEU A 1 127 ? 0.276 16.797 26.281 1 98.69 127 LEU A C 1
ATOM 982 O O . LEU A 1 127 ? -0.838 16.5 25.844 1 98.69 127 LEU A O 1
ATOM 986 N N . ALA A 1 128 ? 0.8 16.25 27.375 1 98.44 1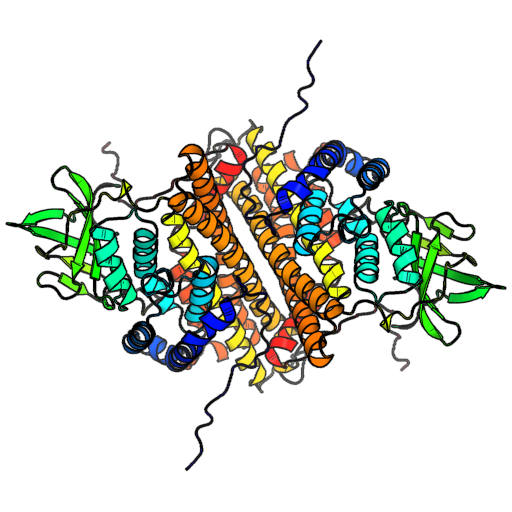28 ALA A N 1
ATOM 987 C CA . ALA A 1 128 ? 0.107 15.219 28.125 1 98.44 128 ALA A CA 1
ATOM 988 C C . ALA A 1 128 ? -1.203 15.742 28.703 1 98.44 128 ALA A C 1
ATOM 990 O O . ALA A 1 128 ? -2.182 15 28.828 1 98.44 128 ALA A O 1
ATOM 991 N N . ALA A 1 129 ? -1.243 17 29.016 1 97.81 129 ALA A N 1
ATOM 992 C CA . ALA A 1 129 ? -2.418 17.641 29.609 1 97.81 129 ALA A CA 1
ATOM 993 C C . ALA A 1 129 ? -3.479 17.938 28.547 1 97.81 129 ALA A C 1
ATOM 995 O O . ALA A 1 129 ? -4.617 18.266 28.875 1 97.81 129 ALA A O 1
ATOM 996 N N . GLY A 1 130 ? -3.105 17.844 27.281 1 97.62 130 GLY A N 1
ATOM 997 C CA . GLY A 1 130 ? -4.09 17.984 26.219 1 97.62 130 GLY A CA 1
ATOM 998 C C . GLY A 1 130 ? -3.963 19.281 25.453 1 97.62 130 GLY A C 1
ATOM 999 O O . GLY A 1 130 ? -4.773 19.578 24.562 1 97.62 130 GLY A O 1
ATOM 1000 N N . ASP A 1 131 ? -2.943 20.062 25.766 1 98.38 131 ASP A N 1
ATOM 1001 C CA . ASP A 1 131 ? -2.75 21.312 25.016 1 98.38 131 ASP A CA 1
ATOM 1002 C C . ASP A 1 131 ? -2.477 21.016 23.531 1 98.38 131 ASP A C 1
ATOM 1004 O O . ASP A 1 131 ? -1.912 19.984 23.203 1 98.38 131 ASP A O 1
ATOM 1008 N N . LEU A 1 132 ? -2.896 21.953 22.734 1 98.69 132 LEU A N 1
ATOM 1009 C CA . LEU A 1 132 ? -2.65 21.875 21.297 1 98.69 132 LEU A CA 1
ATOM 1010 C C . LEU A 1 132 ? -1.662 22.953 20.859 1 98.69 132 LEU A C 1
ATOM 1012 O O . LEU A 1 132 ? -1.646 24.047 21.406 1 98.69 132 LEU A O 1
ATOM 1016 N N . PHE A 1 133 ? -0.858 22.594 19.938 1 98.56 133 PHE A N 1
ATOM 1017 C CA . PHE A 1 133 ? 0.17 23.469 19.391 1 98.56 133 PHE A CA 1
ATOM 1018 C C . PHE A 1 133 ? -0.078 23.75 17.906 1 98.56 133 PHE A C 1
ATOM 1020 O O . PHE A 1 133 ? -0.266 22.812 17.125 1 98.56 133 PHE A O 1
ATOM 1027 N N . GLY A 1 134 ? -0.186 25.016 17.531 1 97.88 134 GLY A N 1
ATOM 1028 C CA . GLY A 1 134 ? -0.167 25.422 16.141 1 97.88 134 GLY A CA 1
ATOM 1029 C C . GLY A 1 134 ? 1.229 25.703 15.617 1 97.88 134 GLY A C 1
ATOM 1030 O O . GLY A 1 134 ? 2.215 25.5 16.328 1 97.88 134 GLY A O 1
ATOM 1031 N N . GLY A 1 135 ? 1.305 26.047 14.352 1 95.94 135 GLY A N 1
ATOM 1032 C CA . GLY A 1 135 ? 2.572 26.375 13.719 1 95.94 135 GLY A CA 1
ATOM 1033 C C . GLY A 1 135 ? 2.504 27.625 12.859 1 95.94 135 GLY A C 1
ATOM 1034 O O . GLY A 1 135 ? 1.447 27.969 12.32 1 95.94 135 GLY A O 1
ATOM 1035 N N . ALA A 1 136 ? 3.586 28.312 12.805 1 93.88 136 ALA A N 1
ATOM 1036 C CA . ALA A 1 136 ? 3.762 29.484 11.938 1 93.88 136 ALA A CA 1
ATOM 1037 C C . ALA A 1 136 ? 5.16 29.5 11.328 1 93.88 136 ALA A C 1
ATOM 1039 O O . ALA A 1 136 ? 6.098 30.031 11.93 1 93.88 136 ALA A O 1
ATOM 1040 N N . TRP A 1 137 ? 5.203 29 10.117 1 88.19 137 TRP A N 1
ATOM 1041 C CA . TRP A 1 137 ? 6.5 28.859 9.469 1 88.19 137 TRP A CA 1
ATOM 1042 C C . TRP A 1 137 ? 6.578 29.719 8.211 1 88.19 137 TRP A C 1
ATOM 1044 O O . TRP A 1 137 ? 7.598 30.375 7.957 1 88.19 137 TRP A O 1
ATOM 1054 N N . SER A 1 138 ? 5.57 29.781 7.527 1 83.69 138 SER A N 1
ATOM 1055 C CA . SER A 1 138 ? 5.59 30.312 6.168 1 83.69 138 SER A CA 1
ATOM 1056 C C . SER A 1 138 ? 5.438 31.844 6.172 1 83.69 138 SER A C 1
ATOM 1058 O O . SER A 1 138 ? 4.703 32.375 6.992 1 83.69 138 SER A O 1
ATOM 1060 N N . GLU A 1 139 ? 6.188 32.438 5.25 1 84.88 139 GLU A N 1
ATOM 1061 C CA . GLU A 1 139 ? 6.062 33.875 4.988 1 84.88 139 GLU A CA 1
ATOM 1062 C C . GLU A 1 139 ? 5.914 34.125 3.496 1 84.88 139 GLU A C 1
ATOM 1064 O O . GLU A 1 139 ? 6.418 33.375 2.666 1 84.88 139 GLU A O 1
ATOM 1069 N N . THR A 1 140 ? 5.016 34.844 2.994 1 65.12 140 THR A N 1
ATOM 1070 C CA . THR A 1 140 ? 4.809 35.188 1.588 1 65.12 140 THR A CA 1
ATOM 1071 C C . THR A 1 140 ? 5.559 36.438 1.211 1 65.12 140 THR A C 1
ATOM 1073 O O . THR A 1 140 ? 5.488 36.906 0.068 1 65.12 140 THR A O 1
ATOM 1076 N N . GLY A 1 141 ? 6.242 37.062 2.039 1 57.78 141 GLY A N 1
ATOM 1077 C CA . GLY A 1 141 ? 6.781 38.375 1.764 1 57.78 141 GLY A CA 1
ATOM 1078 C C . GLY A 1 141 ? 7.957 38.344 0.806 1 57.78 141 GLY A C 1
ATOM 1079 O O . GLY A 1 141 ? 8.203 37.344 0.143 1 57.78 141 GLY A O 1
ATOM 1080 N N . THR A 1 142 ? 8.406 39.469 0.433 1 55.31 142 THR A N 1
ATOM 1081 C CA . THR A 1 142 ? 9.453 39.844 -0.512 1 55.31 142 THR A CA 1
ATOM 1082 C C . THR A 1 142 ? 10.812 39.312 -0.052 1 55.31 142 THR A C 1
ATOM 1084 O O . THR A 1 142 ? 11.828 39.562 -0.711 1 55.31 142 THR A O 1
ATOM 1087 N N . ALA A 1 143 ? 10.797 38.656 0.993 1 50.72 143 ALA A N 1
ATOM 1088 C CA . ALA A 1 143 ? 12.102 38.25 1.498 1 50.72 143 ALA A CA 1
ATOM 1089 C C . ALA A 1 143 ? 12.734 37.219 0.587 1 50.72 143 ALA A C 1
ATOM 1091 O O . ALA A 1 143 ? 12.031 36.438 -0.065 1 50.72 143 ALA A O 1
ATOM 1092 N N . ALA A 1 144 ? 14.062 37.312 0.54 1 50.81 144 ALA A N 1
ATOM 1093 C CA . ALA A 1 144 ? 14.883 36.406 -0.233 1 50.81 144 ALA A CA 1
ATOM 1094 C C . ALA A 1 144 ? 14.633 34.969 0.197 1 50.81 144 ALA A C 1
ATOM 1096 O O . ALA A 1 144 ? 14.266 34.688 1.345 1 50.81 144 ALA A O 1
ATOM 1097 N N . VAL A 1 145 ? 14.758 34.125 -0.728 1 57.97 145 VAL A N 1
ATOM 1098 C CA . VAL A 1 145 ? 14.648 32.688 -0.466 1 57.97 145 VAL A CA 1
ATOM 1099 C C . VAL A 1 145 ? 15.547 32.312 0.708 1 57.97 145 VAL A C 1
ATOM 1101 O O . VAL A 1 145 ? 16.734 32.656 0.728 1 57.97 145 VAL A O 1
ATOM 1104 N N . GLY A 1 146 ? 15.031 31.938 1.896 1 60.75 146 GLY A N 1
ATOM 1105 C CA . GLY A 1 146 ? 15.805 31.422 3.006 1 60.75 146 GLY A CA 1
ATOM 1106 C C . GLY A 1 146 ? 15.812 32.344 4.219 1 60.75 146 GLY A C 1
ATOM 1107 O O . GLY A 1 146 ? 16.375 31.984 5.258 1 60.75 146 GLY A O 1
ATOM 1108 N N . THR A 1 147 ? 15.383 33.625 4.094 1 70.12 147 THR A N 1
ATOM 1109 C CA . THR A 1 147 ? 15.375 34.469 5.277 1 70.12 147 THR A CA 1
ATOM 1110 C C . THR A 1 147 ? 13.953 34.844 5.676 1 70.12 147 THR A C 1
ATOM 1112 O O . THR A 1 147 ? 13.078 34.969 4.816 1 70.12 147 THR A O 1
ATOM 1115 N N . PHE A 1 148 ? 13.734 34.938 7.043 1 84.75 148 PHE A N 1
ATOM 1116 C CA . PHE A 1 148 ? 12.414 35.281 7.555 1 84.75 148 PHE A CA 1
ATOM 1117 C C . PHE A 1 148 ? 12.391 36.75 8.016 1 84.75 148 PHE A C 1
ATOM 1119 O O . PHE A 1 148 ? 13.344 37.219 8.625 1 84.75 148 PHE A O 1
ATOM 1126 N N . GLU A 1 149 ? 11.359 37.469 7.715 1 89.12 149 GLU A N 1
ATOM 1127 C CA . GLU A 1 149 ? 11.133 38.812 8.211 1 89.12 149 GLU A CA 1
ATOM 1128 C C . GLU A 1 149 ? 10.734 38.812 9.68 1 89.12 149 GLU A C 1
ATOM 1130 O O . GLU A 1 149 ? 11.023 39.75 10.414 1 89.12 149 GLU A O 1
ATOM 1135 N N . THR A 1 150 ? 10.094 37.781 10.109 1 94.5 150 THR A N 1
ATOM 1136 C CA . THR A 1 150 ? 9.734 37.625 11.508 1 94.5 150 THR A CA 1
ATOM 1137 C C . THR A 1 150 ? 10.992 37.562 12.383 1 94.5 150 THR A C 1
ATOM 1139 O O . THR A 1 150 ? 11.914 36.812 12.094 1 94.5 150 THR A O 1
ATOM 1142 N N . ARG A 1 151 ? 10.977 38.375 13.43 1 96.38 151 ARG A N 1
ATOM 1143 C CA . ARG A 1 151 ? 12.172 38.531 14.25 1 96.38 151 ARG A CA 1
ATOM 1144 C C . ARG A 1 151 ? 11.938 38 15.664 1 96.38 151 ARG A C 1
ATOM 1146 O O . ARG A 1 151 ? 10.906 38.281 16.281 1 96.38 151 ARG A O 1
ATOM 1153 N N . ILE A 1 152 ? 12.859 37.219 16.078 1 97.25 152 ILE A N 1
ATOM 1154 C CA . ILE A 1 152 ? 12.953 36.812 17.469 1 97.25 152 ILE A CA 1
ATOM 1155 C C . ILE A 1 152 ? 14.039 37.625 18.188 1 97.25 152 ILE A C 1
ATOM 1157 O O . ILE A 1 152 ? 15.211 37.562 17.812 1 97.25 152 ILE A O 1
ATOM 1161 N N . HIS A 1 153 ? 13.648 38.375 19.188 1 97.25 153 HIS A N 1
ATOM 1162 C CA . HIS A 1 153 ? 14.547 39.375 19.781 1 97.25 153 HIS A CA 1
ATOM 1163 C C . HIS A 1 153 ? 14.398 39.406 21.297 1 97.25 153 HIS A C 1
ATOM 1165 O O . HIS A 1 153 ? 13.383 39 21.828 1 97.25 153 HIS A O 1
ATOM 1171 N N . ARG A 1 154 ? 15.484 39.938 21.844 1 96.38 154 ARG A N 1
ATOM 1172 C CA . ARG A 1 154 ? 15.391 40.188 23.281 1 96.38 154 ARG A CA 1
ATOM 1173 C C . ARG A 1 154 ? 14.406 41.312 23.594 1 96.38 154 ARG A C 1
ATOM 1175 O O . ARG A 1 154 ? 14.367 42.312 22.891 1 96.38 154 ARG A O 1
ATOM 1182 N N . SER A 1 155 ? 13.578 41.062 24.531 1 95.25 155 SER A N 1
ATOM 1183 C CA . SER A 1 155 ? 12.633 42.031 25.047 1 95.25 155 SER A CA 1
ATOM 1184 C C . SER A 1 155 ? 12.695 42.125 26.578 1 95.25 155 SER A C 1
ATOM 1186 O O . SER A 1 155 ? 11.93 41.469 27.266 1 95.25 155 SER A O 1
ATOM 1188 N N . GLY A 1 156 ? 13.523 42.969 27.094 1 93.31 156 GLY A N 1
ATOM 1189 C CA . GLY A 1 156 ? 13.805 42.969 28.516 1 93.31 156 GLY A CA 1
ATOM 1190 C C . GLY A 1 156 ? 14.469 41.688 28.984 1 93.31 156 GLY A C 1
ATOM 1191 O O . GLY A 1 156 ? 15.508 41.281 28.453 1 93.31 156 GLY A O 1
ATOM 1192 N N . THR A 1 157 ? 13.766 41 29.875 1 92.38 157 THR A N 1
ATOM 1193 C CA . THR A 1 157 ? 14.32 39.75 30.422 1 92.38 157 THR A CA 1
ATOM 1194 C C . THR A 1 157 ? 13.797 38.531 29.672 1 92.38 157 THR A C 1
ATOM 1196 O O . THR A 1 157 ? 14.172 37.406 29.984 1 92.38 157 THR A O 1
ATOM 1199 N N . ARG A 1 158 ? 13 38.812 28.812 1 93.38 158 ARG A N 1
ATOM 1200 C CA . ARG A 1 158 ? 12.406 37.688 28.078 1 93.38 158 ARG A CA 1
ATOM 1201 C C . ARG A 1 158 ? 12.711 37.781 26.594 1 93.38 158 ARG A C 1
ATOM 1203 O O . ARG A 1 158 ? 13.383 38.719 26.141 1 93.38 158 ARG A O 1
ATOM 1210 N N . TRP A 1 159 ? 12.289 36.781 25.891 1 96.88 159 TRP A N 1
ATOM 1211 C CA . TRP A 1 159 ? 12.32 36.812 24.438 1 96.88 159 TRP A CA 1
ATOM 1212 C C . TRP A 1 159 ? 10.984 37.281 23.875 1 96.88 159 TRP A C 1
ATOM 1214 O O . TRP A 1 159 ? 9.93 37 24.453 1 96.88 159 TRP A O 1
ATOM 1224 N N . GLY A 1 160 ? 11.094 38.094 22.812 1 97.75 160 GLY A N 1
ATOM 1225 C CA . GLY A 1 160 ? 9.922 38.562 22.094 1 97.75 160 GLY A CA 1
ATOM 1226 C C . GLY A 1 160 ? 9.891 38.125 20.641 1 97.75 160 GLY A C 1
ATOM 1227 O O . GLY A 1 160 ? 10.93 37.812 20.062 1 97.75 160 GLY A O 1
ATOM 1228 N N . LEU A 1 161 ? 8.68 38.156 20.062 1 97.88 161 LEU A N 1
ATOM 1229 C CA . LEU A 1 161 ? 8.438 37.781 18.672 1 97.88 161 LEU A CA 1
ATOM 1230 C C . LEU A 1 161 ? 7.676 38.906 17.953 1 97.88 161 LEU A C 1
ATOM 1232 O O . LEU A 1 161 ? 6.645 39.375 18.438 1 97.88 161 LEU A O 1
ATOM 1236 N N . THR A 1 162 ? 8.219 39.344 16.859 1 97.94 162 THR A N 1
ATOM 1237 C CA . THR A 1 162 ? 7.559 40.344 16.047 1 97.94 162 THR A CA 1
ATOM 1238 C C . THR A 1 162 ? 7.59 39.938 14.57 1 97.94 162 THR A C 1
ATOM 1240 O O . THR A 1 162 ? 8.656 39.656 14.016 1 97.94 162 THR A O 1
ATOM 1243 N N . GLY A 1 163 ? 6.414 39.906 13.992 1 96.5 163 GLY A N 1
ATOM 1244 C CA . GLY A 1 163 ? 6.371 39.562 12.578 1 96.5 163 GLY A CA 1
ATOM 1245 C C . GLY A 1 163 ? 4.992 39.156 12.109 1 96.5 163 GLY A C 1
ATOM 1246 O O . GLY A 1 163 ? 3.998 39.375 12.797 1 96.5 163 GLY A O 1
ATOM 1247 N N . LYS A 1 164 ? 4.941 38.719 10.867 1 95.75 164 LYS A N 1
ATOM 1248 C CA . LYS A 1 164 ? 3.725 38.281 10.195 1 95.75 164 LYS A CA 1
ATOM 1249 C C . LYS A 1 164 ? 3.945 36.938 9.5 1 95.75 164 LYS A C 1
ATOM 1251 O O . LYS A 1 164 ? 4.922 36.75 8.766 1 95.75 164 LYS A O 1
ATOM 1256 N N . LYS A 1 165 ? 3.115 36 9.828 1 95.12 165 LYS A N 1
ATOM 1257 C CA . LYS A 1 165 ? 3.188 34.656 9.234 1 95.12 165 LYS A CA 1
ATOM 1258 C C . LYS A 1 165 ? 1.896 34.344 8.492 1 95.12 165 LYS A C 1
ATOM 1260 O O . LYS A 1 165 ? 0.816 34.781 8.875 1 95.12 165 LYS A O 1
ATOM 1265 N N . TYR A 1 166 ? 2.072 33.562 7.457 1 90.81 166 TYR A N 1
ATOM 1266 C CA . TYR A 1 166 ? 0.935 33.125 6.656 1 90.81 166 TYR A CA 1
ATOM 1267 C C . TYR A 1 166 ? 0.749 31.609 6.75 1 90.81 166 TYR A C 1
ATOM 1269 O O . TYR A 1 166 ? 1.654 30.891 7.18 1 90.81 166 TYR A O 1
ATOM 1277 N N . TYR A 1 167 ? -0.46 31.141 6.395 1 92.31 167 TYR A N 1
ATOM 1278 C CA . TYR A 1 167 ? -0.808 29.719 6.406 1 92.31 167 TYR A CA 1
ATOM 1279 C C . TYR A 1 167 ? -0.561 29.109 7.781 1 92.31 167 TYR A C 1
ATOM 1281 O O . TYR A 1 167 ? 0.076 28.062 7.898 1 92.31 167 TYR A O 1
ATOM 1289 N N . THR A 1 168 ? -0.916 29.859 8.766 1 95.56 168 THR A N 1
ATOM 1290 C CA . THR A 1 168 ? -0.756 29.375 10.133 1 95.56 168 THR A CA 1
ATOM 1291 C C . THR A 1 168 ? -1.852 28.375 10.484 1 95.56 168 THR A C 1
ATOM 1293 O O . THR A 1 168 ? -2.637 28.594 11.406 1 95.56 168 THR A O 1
ATOM 1296 N N . THR A 1 169 ? -1.824 27.281 9.766 1 95.88 169 THR A N 1
ATOM 1297 C CA . THR A 1 169 ? -2.855 26.25 9.797 1 95.88 169 THR A CA 1
ATOM 1298 C C . THR A 1 169 ? -3.049 25.719 11.211 1 95.88 169 THR A C 1
ATOM 1300 O O . THR A 1 169 ? -2.09 25.281 11.852 1 95.88 169 THR A O 1
ATOM 1303 N N . GLY A 1 170 ? -4.27 25.766 11.719 1 97.12 170 GLY A N 1
ATOM 1304 C CA . GLY A 1 170 ? -4.652 25.172 12.992 1 97.12 170 GLY A CA 1
ATOM 1305 C C . GLY A 1 170 ? -4.316 26.047 14.18 1 97.12 170 GLY A C 1
ATOM 1306 O O . GLY A 1 170 ? -4.738 25.766 15.305 1 97.12 170 GLY A O 1
ATOM 1307 N N . SER A 1 171 ? -3.588 27.141 13.977 1 97.69 171 SER A N 1
ATOM 1308 C CA . SER A 1 171 ? -3.129 27.969 15.086 1 97.69 171 SER A CA 1
ATOM 1309 C C . SER A 1 171 ? -4.301 28.641 15.797 1 97.69 171 SER A C 1
ATOM 1311 O O . SER A 1 171 ? -4.25 28.875 17 1 97.69 171 SER A O 1
ATOM 1313 N N . LEU A 1 172 ? -5.352 28.891 15.047 1 97.31 172 LEU A N 1
ATOM 1314 C CA . LEU A 1 172 ? -6.543 29.5 15.609 1 97.31 172 LEU A CA 1
ATOM 1315 C C . LEU A 1 172 ? -7.152 28.625 16.703 1 97.31 172 LEU A C 1
ATOM 1317 O O . LEU A 1 172 ? -7.875 29.109 17.562 1 97.31 172 LEU A O 1
ATOM 1321 N N . PHE A 1 173 ? -6.902 27.312 16.625 1 97.88 173 PHE A N 1
ATOM 1322 C CA . PHE A 1 173 ? -7.488 26.359 17.562 1 97.88 173 PHE A CA 1
ATOM 1323 C C . PHE A 1 173 ? -6.5 26 18.656 1 97.88 173 PHE A C 1
ATOM 1325 O O . PHE A 1 173 ? -6.828 25.219 19.562 1 97.88 173 PHE A O 1
ATOM 1332 N N . ALA A 1 174 ? -5.281 26.516 18.641 1 98.38 174 ALA A N 1
ATOM 1333 C CA . ALA A 1 174 ? -4.184 26.016 19.469 1 98.38 174 ALA A CA 1
ATOM 1334 C C . ALA A 1 174 ? -4.066 26.797 20.766 1 98.38 174 ALA A C 1
ATOM 1336 O O . ALA A 1 174 ? -4.609 27.906 20.875 1 98.38 174 ALA A O 1
ATOM 1337 N N . ASP A 1 175 ? -3.428 26.219 21.688 1 98.5 175 ASP A N 1
ATOM 1338 C CA . ASP A 1 175 ? -3.072 26.875 22.938 1 98.5 175 ASP A CA 1
ATOM 1339 C C . ASP A 1 175 ? -1.734 27.609 22.812 1 98.5 175 ASP A C 1
ATOM 1341 O O . ASP A 1 175 ? -1.515 28.625 23.469 1 98.5 175 ASP A O 1
ATOM 1345 N N . TRP A 1 176 ? -0.86 27.047 22.062 1 98.44 176 TRP A N 1
ATOM 1346 C CA . TRP A 1 176 ? 0.49 27.547 21.812 1 98.44 176 TRP A CA 1
ATOM 1347 C C . TRP A 1 176 ? 0.792 27.594 20.312 1 98.44 176 TRP A C 1
ATOM 1349 O O . TRP A 1 176 ? 0.179 26.875 19.531 1 98.44 176 TRP A O 1
ATOM 1359 N N . ILE A 1 177 ? 1.697 28.438 19.938 1 98.62 177 ILE A N 1
ATOM 1360 C CA . ILE A 1 177 ? 2.123 28.516 18.547 1 98.62 177 ILE A CA 1
ATOM 1361 C C . ILE A 1 177 ? 3.645 28.406 18.469 1 98.62 177 ILE A C 1
ATOM 1363 O O . ILE A 1 177 ? 4.359 29.203 19.094 1 98.62 177 ILE A O 1
ATOM 1367 N N . ASP A 1 178 ? 4.125 27.422 17.781 1 98.06 178 ASP A N 1
ATOM 1368 C CA . ASP A 1 178 ? 5.539 27.266 17.453 1 98.06 178 ASP A CA 1
ATOM 1369 C C . ASP A 1 178 ? 5.891 28.094 16.203 1 98.06 178 ASP A C 1
ATOM 1371 O O . ASP A 1 178 ? 5.414 27.797 15.109 1 98.06 178 ASP A O 1
ATOM 1375 N N . VAL A 1 179 ? 6.766 29.109 16.359 1 97.38 179 VAL A N 1
ATOM 1376 C CA . VAL A 1 179 ? 7.004 30.078 15.289 1 97.38 179 VAL A CA 1
ATOM 1377 C C . VAL A 1 179 ? 8.484 30.078 14.914 1 97.38 179 VAL A C 1
ATOM 1379 O O . VAL A 1 179 ? 9.352 30.141 15.781 1 97.38 179 VAL A O 1
ATOM 1382 N N . VAL A 1 180 ? 8.742 29.953 13.633 1 95.56 180 VAL A N 1
ATOM 1383 C CA . VAL A 1 180 ? 10.109 30.062 13.125 1 95.56 180 VAL A CA 1
ATOM 1384 C C . VAL A 1 180 ? 10.383 31.484 12.688 1 95.56 180 VAL A C 1
ATOM 1386 O O . VAL A 1 180 ? 9.516 32.156 12.094 1 95.56 180 VAL A O 1
ATOM 1389 N N . GLY A 1 181 ? 11.555 31.969 13 1 94.62 181 GLY A N 1
ATOM 1390 C CA . GLY A 1 181 ? 11.977 33.312 12.617 1 94.62 181 GLY A CA 1
ATOM 1391 C C . GLY A 1 181 ? 13.484 33.469 12.625 1 94.62 181 GLY A C 1
ATOM 1392 O O . GLY A 1 181 ? 14.227 32.5 12.609 1 94.62 181 GLY A O 1
ATOM 1393 N N . THR A 1 182 ? 13.844 34.75 12.492 1 95.12 182 THR A N 1
ATOM 1394 C CA . THR A 1 182 ? 15.258 35.094 12.484 1 95.12 182 THR A CA 1
ATOM 1395 C C . THR A 1 182 ? 15.688 35.625 13.852 1 95.12 182 THR A C 1
ATOM 1397 O O . THR A 1 182 ? 15.078 36.562 14.391 1 95.12 182 THR A O 1
ATOM 1400 N N . GLY A 1 183 ? 16.781 35.031 14.344 1 95 183 GLY A N 1
ATOM 1401 C CA . GLY A 1 183 ? 17.312 35.469 15.633 1 95 183 GLY A CA 1
ATOM 1402 C C . GLY A 1 183 ? 18.125 36.719 15.547 1 95 183 GLY A C 1
ATOM 1403 O O . GLY A 1 183 ? 18.219 37.344 14.484 1 95 183 GLY A O 1
ATOM 1404 N N . GLU A 1 184 ? 18.703 37.094 16.672 1 94.5 184 GLU A N 1
ATOM 1405 C CA . GLU A 1 184 ? 19.438 38.344 16.781 1 94.5 184 GLU A CA 1
ATOM 1406 C C . GLU A 1 184 ? 20.703 38.344 15.938 1 94.5 184 GLU A C 1
ATOM 1408 O O . GLU A 1 184 ? 21.094 39.375 15.406 1 94.5 184 GLU A O 1
ATOM 1413 N N . ALA A 1 185 ? 21.266 37.188 15.859 1 93.12 185 ALA A N 1
ATOM 1414 C CA . ALA A 1 185 ? 22.5 37.094 15.086 1 93.12 185 ALA A CA 1
ATOM 1415 C C . ALA A 1 185 ? 22.219 36.75 13.625 1 93.12 185 ALA A C 1
ATOM 1417 O O . ALA A 1 185 ? 23.125 36.5 12.844 1 93.12 185 ALA A O 1
ATOM 1418 N N . GLY A 1 186 ? 20.953 36.656 13.25 1 92 186 GLY A N 1
ATOM 1419 C CA . GLY A 1 186 ? 20.578 36.375 11.867 1 92 186 GLY A CA 1
ATOM 1420 C C . GLY A 1 186 ? 20.328 34.906 11.609 1 92 186 GLY A C 1
ATOM 1421 O O . GLY A 1 186 ? 19.969 34.5 10.492 1 92 186 GLY A O 1
ATOM 1422 N N . GLU A 1 187 ? 20.406 34.094 12.648 1 91.69 187 GLU A N 1
ATOM 1423 C CA . GLU A 1 187 ? 20.219 32.656 12.484 1 91.69 187 GLU A CA 1
ATOM 1424 C C . GLU A 1 187 ? 18.75 32.281 12.43 1 91.69 187 GLU A C 1
ATOM 1426 O O . GLU A 1 187 ? 17.906 32.969 13.023 1 91.69 187 GLU A O 1
ATOM 1431 N N . GLU A 1 188 ? 18.484 31.281 11.625 1 92.31 188 GLU A N 1
ATOM 1432 C CA . GLU A 1 188 ? 17.141 30.703 11.672 1 92.31 188 GLU A CA 1
ATOM 1433 C C . GLU A 1 188 ? 16.891 29.984 12.992 1 92.31 188 GLU A C 1
ATOM 1435 O O . GLU A 1 188 ? 17.672 29.109 13.383 1 92.31 188 GLU A O 1
ATOM 1440 N N . THR A 1 189 ? 15.898 30.312 13.688 1 94.81 189 THR A N 1
ATOM 1441 C CA . THR A 1 189 ? 15.57 29.734 14.984 1 94.81 189 THR A CA 1
ATOM 1442 C C . THR A 1 189 ? 14.055 29.75 15.211 1 94.81 189 THR A C 1
ATOM 1444 O O . THR A 1 189 ? 13.289 30.016 14.289 1 94.81 189 THR A O 1
ATOM 1447 N N . SER A 1 190 ? 13.609 29.25 16.391 1 96.19 190 SER A N 1
ATOM 1448 C CA . SER A 1 190 ? 12.18 29.156 16.672 1 96.19 190 SER A CA 1
ATOM 1449 C C . SER A 1 190 ? 11.875 29.422 18.141 1 96.19 190 SER A C 1
ATOM 1451 O O . SER A 1 190 ? 12.758 29.281 19 1 96.19 190 SER A O 1
ATOM 1453 N N . VAL A 1 191 ? 10.688 29.891 18.391 1 97.38 191 VAL A N 1
ATOM 1454 C CA . VAL A 1 191 ? 10.195 30.109 19.75 1 97.38 191 VAL A CA 1
ATOM 1455 C C . VAL A 1 191 ? 8.742 29.656 19.844 1 97.38 191 VAL A C 1
ATOM 1457 O O . VAL A 1 191 ? 8.07 29.469 18.828 1 97.38 191 VAL A O 1
ATOM 1460 N N . VAL A 1 192 ? 8.273 29.406 21.047 1 98.25 192 VAL A N 1
ATOM 1461 C CA . VAL A 1 192 ? 6.871 29.109 21.328 1 98.25 192 VAL A CA 1
ATOM 1462 C C . VAL A 1 192 ? 6.223 30.281 22.047 1 98.25 192 VAL A C 1
ATOM 1464 O O . VAL A 1 192 ? 6.785 30.828 23 1 98.25 192 VAL A O 1
ATOM 1467 N N . VAL A 1 193 ? 5.07 30.719 21.578 1 98.38 193 VAL A N 1
ATOM 1468 C CA . VAL A 1 193 ? 4.312 31.781 22.219 1 98.38 193 VAL A CA 1
ATOM 1469 C C . VAL A 1 193 ? 2.92 31.281 22.578 1 98.38 193 VAL A C 1
ATOM 1471 O O . VAL A 1 193 ? 2.361 30.422 21.891 1 98.38 193 VAL A O 1
ATOM 1474 N N . PRO A 1 194 ? 2.311 31.781 23.672 1 98.44 194 PRO A N 1
ATOM 1475 C CA . PRO A 1 194 ? 0.9 31.469 23.906 1 98.44 194 PRO A CA 1
ATOM 1476 C C . PRO A 1 194 ? -0.022 32.062 22.844 1 98.44 194 PRO A C 1
ATOM 1478 O O . PRO A 1 194 ? 0.119 33.219 22.469 1 98.44 194 PRO A O 1
ATOM 1481 N N . ALA A 1 195 ? -0.976 31.297 22.406 1 98.25 195 ALA A N 1
ATOM 1482 C CA . ALA A 1 195 ? -1.814 31.672 21.281 1 98.25 195 ALA A CA 1
ATOM 1483 C C . ALA A 1 195 ? -2.697 32.875 21.641 1 98.25 195 ALA A C 1
ATOM 1485 O O . ALA A 1 195 ? -3.088 33.656 20.766 1 98.25 195 ALA A O 1
ATOM 1486 N N . LYS A 1 196 ? -2.963 33.062 22.906 1 97.31 196 LYS A N 1
ATOM 1487 C CA . LYS A 1 196 ? -3.873 34.125 23.328 1 97.31 196 LYS A CA 1
ATOM 1488 C C . LYS A 1 196 ? -3.117 35.25 24.016 1 97.31 196 LYS A C 1
ATOM 1490 O O . LYS A 1 196 ? -3.723 36.094 24.672 1 97.31 196 LYS A O 1
ATOM 1495 N N . ALA A 1 197 ? -1.867 35.25 23.938 1 97.5 197 ALA A N 1
ATOM 1496 C CA . ALA A 1 197 ? -1.059 36.281 24.578 1 97.5 197 ALA A CA 1
ATOM 1497 C C . ALA A 1 197 ? -1.263 37.625 23.891 1 97.5 197 ALA A C 1
ATOM 1499 O O . ALA A 1 197 ? -1.682 37.688 22.734 1 97.5 197 ALA A O 1
ATOM 1500 N N . ALA A 1 198 ? -0.977 38.688 24.734 1 96.62 198 ALA A N 1
ATOM 1501 C CA . ALA A 1 198 ? -0.908 40 24.109 1 96.62 198 ALA A CA 1
ATOM 1502 C C . ALA A 1 198 ? 0.127 40.031 23 1 96.62 198 ALA A C 1
ATOM 1504 O O . ALA A 1 198 ? 1.21 39.469 23.125 1 96.62 198 ALA A O 1
ATOM 1505 N N . GLY A 1 199 ? -0.255 40.688 21.891 1 97.88 199 GLY A N 1
ATOM 1506 C CA . GLY A 1 199 ? 0.66 40.781 20.766 1 97.88 199 GLY A CA 1
ATOM 1507 C C . GLY A 1 199 ? 0.459 39.688 19.734 1 97.88 199 GLY A C 1
ATOM 1508 O O . GLY A 1 199 ? 1.103 39.719 18.688 1 97.88 199 GLY A O 1
ATOM 1509 N N . VAL A 1 200 ? -0.382 38.75 20.031 1 98.38 200 VAL A N 1
ATOM 1510 C CA . VAL A 1 200 ? -0.68 37.688 19.078 1 98.38 200 VAL A CA 1
ATOM 1511 C C . VAL A 1 200 ? -2.088 37.875 18.516 1 98.38 200 VAL A C 1
ATOM 1513 O O . VAL A 1 200 ? -3.051 38 19.281 1 98.38 200 VAL A O 1
ATOM 1516 N N . GLU A 1 201 ? -2.178 37.969 17.25 1 98.25 201 GLU A N 1
ATOM 1517 C CA . GLU A 1 201 ? -3.459 38.031 16.547 1 98.25 201 GLU A CA 1
ATOM 1518 C C . GLU A 1 201 ? -3.518 37 15.422 1 98.25 201 GLU A C 1
ATOM 1520 O O . GLU A 1 201 ? -2.68 37.031 14.516 1 98.25 201 GLU A O 1
ATOM 1525 N N . ILE A 1 202 ? -4.461 36.125 15.492 1 97.62 202 ILE A N 1
ATOM 1526 C CA . ILE A 1 202 ? -4.664 35.125 14.453 1 97.62 202 ILE A CA 1
ATOM 1527 C C . ILE A 1 202 ? -5.922 35.469 13.656 1 97.62 202 ILE A C 1
ATOM 1529 O O . ILE A 1 202 ? -7.012 35.562 14.219 1 97.62 202 ILE A O 1
ATOM 1533 N N . ILE A 1 203 ? -5.797 35.594 12.352 1 96.88 203 ILE A N 1
ATOM 1534 C CA . ILE A 1 203 ? -6.863 36.031 11.477 1 96.88 203 ILE A CA 1
ATOM 1535 C C . ILE A 1 203 ? -7.332 34.906 10.586 1 96.88 203 ILE A C 1
ATOM 1537 O O . ILE A 1 203 ? -6.523 34.25 9.922 1 96.88 203 ILE A O 1
ATOM 1541 N N . ASP A 1 204 ? -8.555 34.594 10.609 1 96.31 204 ASP A N 1
ATOM 1542 C CA . ASP A 1 204 ? -9.141 33.562 9.742 1 96.31 204 ASP A CA 1
ATOM 1543 C C . ASP A 1 204 ? -9.391 34.125 8.344 1 96.31 204 ASP A C 1
ATOM 1545 O O . ASP A 1 204 ? -10.531 34.438 7.996 1 96.31 204 ASP A O 1
ATOM 1549 N N . ASP A 1 205 ? -8.383 34.156 7.512 1 94.88 205 ASP A N 1
ATOM 1550 C CA . ASP A 1 205 ? -8.523 34.75 6.172 1 94.88 205 ASP A CA 1
ATOM 1551 C C . ASP A 1 205 ? -8.164 33.719 5.102 1 94.88 205 ASP A C 1
ATOM 1553 O O . ASP A 1 205 ? -7.762 34.062 3.996 1 94.88 205 ASP A O 1
ATOM 1557 N N . TRP A 1 206 ? -8.258 32.406 5.484 1 92.75 206 TRP A N 1
ATOM 1558 C CA . TRP A 1 206 ? -8.062 31.375 4.484 1 92.75 206 TRP A CA 1
ATOM 1559 C C . TRP A 1 206 ? -9.188 31.375 3.459 1 92.75 206 TRP A C 1
ATOM 1561 O O . TRP A 1 206 ? -10.367 31.344 3.826 1 92.75 206 TRP A O 1
ATOM 1571 N N . ASP A 1 207 ? -8.836 31.375 2.17 1 91.88 207 ASP A N 1
ATOM 1572 C CA . ASP A 1 207 ? -9.852 31.469 1.124 1 91.88 207 ASP A CA 1
ATOM 1573 C C . ASP A 1 207 ? -9.664 30.375 0.074 1 91.88 207 ASP A C 1
ATOM 1575 O O . ASP A 1 207 ? -9.992 30.578 -1.099 1 91.88 207 ASP A O 1
ATOM 1579 N N . GLY A 1 208 ? -9.117 29.312 0.433 1 92.31 208 GLY A N 1
ATOM 1580 C CA . GLY A 1 208 ? -9 28.188 -0.487 1 92.31 208 GLY A CA 1
ATOM 1581 C C . GLY A 1 208 ? -10.32 27.469 -0.722 1 92.31 208 GLY A C 1
ATOM 1582 O O . GLY A 1 208 ? -11.203 27.484 0.137 1 92.31 208 GLY A O 1
ATOM 1583 N N . PHE A 1 209 ? -10.453 26.734 -1.88 1 94.19 209 PHE A N 1
ATOM 1584 C CA . PHE A 1 209 ? -11.711 26.094 -2.221 1 94.19 209 PHE A CA 1
ATOM 1585 C C . PHE A 1 209 ? -11.844 24.75 -1.506 1 94.19 209 PHE A C 1
ATOM 1587 O O . PHE A 1 209 ? -12.93 24.172 -1.462 1 94.19 209 PHE A O 1
ATOM 1594 N N . GLY A 1 210 ? -10.812 24.219 -0.989 1 96.56 210 GLY A N 1
ATOM 1595 C CA . GLY A 1 210 ? -10.805 23.031 -0.151 1 96.56 210 GLY A CA 1
ATOM 1596 C C . GLY A 1 210 ? -10.133 23.266 1.19 1 96.56 210 GLY A C 1
ATOM 1597 O O . GLY A 1 210 ? -9.508 24.297 1.412 1 96.56 210 GLY A O 1
ATOM 1598 N N . GLN A 1 211 ? -10.375 22.25 2.096 1 97.5 211 GLN A N 1
ATOM 1599 C CA . GLN A 1 211 ? -9.82 22.406 3.436 1 97.5 211 GLN A CA 1
ATOM 1600 C C . GLN A 1 211 ? -10.188 23.766 4.031 1 97.5 211 GLN A C 1
ATOM 1602 O O . GLN A 1 211 ? -9.344 24.453 4.613 1 97.5 211 GLN A O 1
ATOM 1607 N N . ARG A 1 212 ? -11.344 24.125 3.906 1 96.38 212 ARG A N 1
ATOM 1608 C CA . ARG A 1 212 ? -11.844 25.469 4.184 1 96.38 212 ARG A CA 1
ATOM 1609 C C . ARG A 1 212 ? -11.906 25.719 5.688 1 96.38 212 ARG A C 1
ATOM 1611 O O . ARG A 1 212 ? -11.945 26.875 6.117 1 96.38 212 ARG A O 1
ATOM 1618 N N . LEU A 1 213 ? -11.844 24.672 6.426 1 97.62 213 LEU A N 1
ATOM 1619 C CA . LEU A 1 213 ? -12.109 24.828 7.848 1 97.62 213 LEU A CA 1
ATOM 1620 C C . LEU A 1 213 ? -10.836 24.656 8.664 1 97.62 213 LEU A C 1
ATOM 1622 O O . LEU A 1 213 ? -10.898 24.438 9.883 1 97.62 213 LEU A O 1
ATOM 1626 N N . THR A 1 214 ? -9.664 24.672 8.062 1 97 214 THR A N 1
ATOM 1627 C CA . THR A 1 214 ? -8.391 24.391 8.719 1 97 214 THR A CA 1
ATOM 1628 C C . THR A 1 214 ? -7.848 25.656 9.391 1 97 214 THR A C 1
ATOM 1630 O O . THR A 1 214 ? -6.859 25.594 10.133 1 97 214 THR A O 1
ATOM 1633 N N . ALA A 1 215 ? -8.461 26.859 9.102 1 95.12 215 ALA A N 1
ATOM 1634 C CA . ALA A 1 215 ? -8 28.141 9.617 1 95.12 215 ALA A CA 1
ATOM 1635 C C . ALA A 1 215 ? -6.547 28.391 9.234 1 95.12 215 ALA A C 1
ATOM 1637 O O . ALA A 1 215 ? -5.719 28.719 10.094 1 95.12 215 ALA A O 1
ATOM 1638 N N . SER A 1 216 ? -6.285 28.188 7.996 1 94.25 216 SER A N 1
ATOM 1639 C CA . SER A 1 216 ? -4.941 28.406 7.469 1 94.25 216 SER A CA 1
ATOM 1640 C C . SER A 1 216 ? -4.715 29.875 7.129 1 94.25 216 SER A C 1
ATOM 1642 O O . SER A 1 216 ? -4.289 30.203 6.02 1 94.25 216 SER A O 1
ATOM 1644 N N . GLY A 1 217 ? -4.945 30.766 8.078 1 94.38 217 GLY A N 1
ATOM 1645 C CA . GLY A 1 217 ? -4.902 32.188 7.828 1 94.38 217 GLY A CA 1
ATOM 1646 C C . GLY A 1 217 ? -3.602 32.844 8.266 1 94.38 217 GLY A C 1
ATOM 1647 O O . GLY A 1 217 ? -2.541 32.219 8.211 1 94.38 217 GLY A O 1
ATOM 1648 N N . THR A 1 218 ? -3.701 34.094 8.547 1 95.94 218 THR A N 1
ATOM 1649 C CA . THR A 1 218 ? -2.57 34.938 8.883 1 95.94 218 THR A CA 1
ATOM 1650 C C . THR A 1 218 ? -2.438 35.094 10.398 1 95.94 218 THR A C 1
ATOM 1652 O O . THR A 1 218 ? -3.439 35.094 11.117 1 95.94 218 THR A O 1
ATOM 1655 N N . ALA A 1 219 ? -1.237 35.125 10.844 1 97.06 219 ALA A N 1
ATOM 1656 C CA . ALA A 1 219 ? -0.962 35.469 12.234 1 97.06 219 ALA A CA 1
ATOM 1657 C C . ALA A 1 219 ? -0.044 36.688 12.32 1 97.06 219 ALA A C 1
ATOM 1659 O O . ALA A 1 219 ? 0.916 36.812 11.555 1 97.06 219 ALA A O 1
ATOM 1660 N N . LEU A 1 220 ? -0.428 37.562 13.203 1 98 220 LEU A N 1
ATOM 1661 C CA . LEU A 1 220 ? 0.371 38.75 13.492 1 98 220 LEU A CA 1
ATOM 1662 C C . LEU A 1 220 ? 0.949 38.688 14.906 1 98 220 LEU A C 1
ATOM 1664 O O . LEU A 1 220 ? 0.26 38.281 15.844 1 98 220 LEU A O 1
ATOM 1668 N N . PHE A 1 221 ? 2.18 39.031 14.938 1 98.06 221 PHE A N 1
ATOM 1669 C CA . PHE A 1 221 ? 2.877 39.062 16.219 1 98.06 221 PHE A CA 1
ATOM 1670 C C . PHE A 1 221 ? 3.486 40.438 16.484 1 98.06 221 PHE A C 1
ATOM 1672 O O . PHE A 1 221 ? 4.262 40.938 15.664 1 98.06 221 PHE A O 1
ATOM 1679 N N . GLY A 1 222 ? 3.154 41.031 17.562 1 98.31 222 GLY A N 1
ATOM 1680 C CA . GLY A 1 222 ? 3.738 42.281 18.062 1 98.31 222 GLY A CA 1
ATOM 1681 C C . GLY A 1 222 ? 4.379 42.125 19.422 1 98.31 222 GLY A C 1
ATOM 1682 O O . GLY A 1 222 ? 3.715 42.312 20.453 1 98.31 222 GLY A O 1
ATOM 1683 N N . ASP A 1 223 ? 5.656 41.969 19.406 1 98.25 223 ASP A N 1
ATOM 1684 C CA . ASP A 1 223 ? 6.441 41.719 20.609 1 98.25 223 ASP A CA 1
ATOM 1685 C C . ASP A 1 223 ? 5.762 40.688 21.5 1 98.25 223 ASP A C 1
ATOM 1687 O O . ASP A 1 223 ? 5.559 40.906 22.688 1 98.25 223 ASP A O 1
ATOM 1691 N N . ALA A 1 224 ? 5.258 39.656 20.906 1 98.25 224 ALA A N 1
ATOM 1692 C CA . ALA A 1 224 ? 4.605 38.594 21.641 1 98.25 224 ALA A CA 1
ATOM 1693 C C . ALA A 1 224 ? 5.59 37.875 22.562 1 98.25 224 ALA A C 1
ATOM 1695 O O . ALA A 1 224 ? 6.738 37.625 22.188 1 98.25 224 ALA A O 1
ATOM 1696 N N . PRO A 1 225 ? 5.199 37.594 23.75 1 98 225 PRO A N 1
ATOM 1697 C CA . PRO A 1 225 ? 6.125 36.969 24.703 1 98 225 PRO A CA 1
ATOM 1698 C C . PRO A 1 225 ? 6.426 35.5 24.375 1 98 225 PRO A C 1
ATOM 1700 O O . PRO A 1 225 ? 5.52 34.656 24.391 1 98 225 PRO A O 1
ATOM 1703 N N . ALA A 1 226 ? 7.691 35.281 24.156 1 97.38 226 ALA A N 1
ATOM 1704 C CA . ALA A 1 226 ? 8.125 33.906 23.938 1 97.38 226 ALA A CA 1
ATOM 1705 C C . ALA A 1 226 ? 8.43 33.188 25.25 1 97.38 226 ALA A C 1
ATOM 1707 O O . ALA A 1 226 ? 8.906 33.812 26.203 1 97.38 226 ALA A O 1
ATOM 1708 N N . ILE A 1 227 ? 8.141 31.906 25.219 1 95.75 227 ILE A N 1
ATOM 1709 C CA . ILE A 1 227 ? 8.398 31.094 26.406 1 95.75 227 ILE A CA 1
ATOM 1710 C C . ILE A 1 227 ? 9.695 30.312 26.219 1 95.75 227 ILE A C 1
ATOM 1712 O O . ILE A 1 227 ? 9.844 29.562 25.25 1 95.75 227 ILE A O 1
ATOM 1716 N N . GLY A 1 228 ? 10.664 30.453 27.141 1 92 228 GLY A N 1
ATOM 1717 C CA . GLY A 1 228 ? 11.922 29.734 27.094 1 92 228 GLY A CA 1
ATOM 1718 C C . GLY A 1 228 ? 12.898 30.312 26.094 1 92 228 GLY A C 1
ATOM 1719 O O . GLY A 1 228 ? 12.664 31.391 25.531 1 92 228 GLY A O 1
ATOM 1720 N N . GLU A 1 229 ? 13.977 29.578 25.828 1 94.25 229 GLU A N 1
ATOM 1721 C CA . GLU A 1 229 ? 15.023 30 24.906 1 94.25 229 GLU A CA 1
ATOM 1722 C C . GLU A 1 229 ? 14.688 29.594 23.469 1 94.25 229 GLU A C 1
ATOM 1724 O O . GLU A 1 229 ? 14.039 28.562 23.25 1 94.25 229 GLU A O 1
ATOM 1729 N N . PRO A 1 230 ? 15.125 30.453 22.531 1 96.44 230 PRO A N 1
ATOM 1730 C CA . PRO A 1 230 ? 14.969 30.031 21.141 1 96.44 230 PRO A CA 1
ATOM 1731 C C . PRO A 1 230 ? 15.656 28.703 20.844 1 96.44 230 PRO A C 1
ATOM 1733 O O . PRO A 1 230 ? 16.688 28.391 21.438 1 96.44 230 PRO A O 1
ATOM 1736 N N . LEU A 1 231 ? 15.102 27.938 20.031 1 95.5 231 LEU A N 1
ATOM 1737 C CA . LEU A 1 231 ? 15.656 26.656 19.578 1 95.5 231 LEU A CA 1
ATOM 1738 C C . LEU A 1 231 ? 16.016 26.719 18.109 1 95.5 231 LEU A C 1
ATOM 1740 O O . LEU A 1 231 ? 15.133 26.828 17.25 1 95.5 231 LEU A O 1
ATOM 1744 N N . PRO A 1 232 ? 17.328 26.594 17.797 1 94.38 232 PRO A N 1
ATOM 1745 C CA . PRO A 1 232 ? 17.719 26.578 16.391 1 94.38 232 PRO A CA 1
ATOM 1746 C C . PRO A 1 232 ? 16.969 25.5 15.594 1 94.38 232 PRO A C 1
ATOM 1748 O O . PRO A 1 232 ? 16.812 24.375 16.062 1 94.38 232 PRO A O 1
ATOM 1751 N N . THR A 1 233 ? 16.516 25.828 14.391 1 91.5 233 THR A N 1
ATOM 1752 C CA . THR A 1 233 ? 15.75 24.906 13.57 1 91.5 233 THR A CA 1
ATOM 1753 C C . THR A 1 233 ? 16.594 23.688 13.188 1 91.5 233 THR A C 1
ATOM 1755 O O . THR A 1 233 ? 16.047 22.594 12.992 1 91.5 233 THR A O 1
ATOM 1758 N N . ALA A 1 234 ? 17.875 23.844 13.125 1 88.94 234 ALA A N 1
ATOM 1759 C CA . ALA A 1 234 ? 18.797 22.766 12.773 1 88.94 234 ALA A CA 1
ATOM 1760 C C . ALA A 1 234 ? 18.781 21.656 13.828 1 88.94 234 ALA A C 1
ATOM 1762 O O . ALA A 1 234 ? 19.188 20.531 13.555 1 88.94 234 ALA A O 1
ATOM 1763 N N . GLU A 1 235 ? 18.297 21.984 14.977 1 91.38 235 GLU A N 1
ATOM 1764 C CA . GLU A 1 235 ? 18.266 21.031 16.062 1 91.38 235 GLU A CA 1
ATOM 1765 C C . GLU A 1 235 ? 16.953 20.25 16.078 1 91.38 235 GLU A C 1
ATOM 1767 O O . GLU A 1 235 ? 16.812 19.281 16.844 1 91.38 235 GLU A O 1
ATOM 1772 N N . ARG A 1 236 ? 16.062 20.594 15.188 1 92.62 236 ARG A N 1
ATOM 1773 C CA . ARG A 1 236 ? 14.781 19.906 15.133 1 92.62 236 ARG A CA 1
ATOM 1774 C C . ARG A 1 236 ? 14.938 18.5 14.539 1 92.62 236 ARG A C 1
ATOM 1776 O O . ARG A 1 236 ? 16.031 18.125 14.094 1 92.62 236 ARG A O 1
ATOM 1783 N N . PHE A 1 237 ? 13.852 17.703 14.609 1 92.81 237 PHE A N 1
ATOM 1784 C CA . PHE A 1 237 ? 13.945 16.328 14.148 1 92.81 237 PHE A CA 1
ATOM 1785 C C . PHE A 1 237 ? 14.203 16.266 12.648 1 92.81 237 PHE A C 1
ATOM 1787 O O . PHE A 1 237 ? 13.523 16.953 11.875 1 92.81 237 PHE A O 1
ATOM 1794 N N . PRO A 1 238 ? 15.156 15.492 12.227 1 92 238 PRO A N 1
ATOM 1795 C CA . PRO A 1 238 ? 15.656 15.516 10.844 1 92 238 PRO A CA 1
ATOM 1796 C C . PRO A 1 238 ? 14.648 14.938 9.852 1 92 238 PRO A C 1
ATOM 1798 O O . PRO A 1 238 ? 14.734 15.219 8.648 1 92 238 PRO A O 1
ATOM 1801 N N . TYR A 1 239 ? 13.703 14.164 10.305 1 95 239 TYR A N 1
ATOM 1802 C CA . TYR A 1 239 ? 12.727 13.562 9.406 1 95 239 TYR A CA 1
ATOM 1803 C C . TYR A 1 239 ? 11.422 14.344 9.414 1 95 239 TYR A C 1
ATOM 1805 O O . TYR A 1 239 ? 10.359 13.789 9.117 1 95 239 TYR A O 1
ATOM 1813 N N . GLY A 1 240 ? 11.469 15.609 9.789 1 95.12 240 GLY A N 1
ATOM 1814 C CA . GLY A 1 240 ? 10.312 16.484 9.812 1 95.12 240 GLY A CA 1
ATOM 1815 C C . GLY A 1 240 ? 9.555 16.531 8.5 1 95.12 240 GLY A C 1
ATOM 1816 O O . GLY A 1 240 ? 8.352 16.281 8.461 1 95.12 240 GLY A O 1
ATOM 1817 N N . PRO A 1 241 ? 10.258 16.812 7.406 1 93.44 241 PRO A N 1
ATOM 1818 C CA . PRO A 1 241 ? 9.562 16.859 6.117 1 93.44 241 PRO A CA 1
ATOM 1819 C C . PRO A 1 241 ? 8.812 15.57 5.801 1 93.44 241 PRO A C 1
ATOM 1821 O O . PRO A 1 241 ? 7.656 15.617 5.359 1 93.44 241 PRO A O 1
ATOM 1824 N N . ALA A 1 242 ? 9.43 14.453 6.059 1 96 242 ALA A N 1
ATOM 1825 C CA . ALA A 1 242 ? 8.766 13.172 5.84 1 96 242 ALA A CA 1
ATOM 1826 C C . ALA A 1 242 ? 7.547 13.023 6.742 1 96 242 ALA A C 1
ATOM 1828 O O . ALA A 1 242 ? 6.508 12.516 6.312 1 96 242 ALA A O 1
ATOM 1829 N N . PHE A 1 243 ? 7.684 13.438 7.988 1 97.69 243 PHE A N 1
ATOM 1830 C CA . PHE A 1 243 ? 6.59 13.352 8.945 1 97.69 243 PHE A CA 1
ATOM 1831 C C . PHE A 1 243 ? 5.391 14.164 8.477 1 97.69 243 PHE A C 1
ATOM 1833 O O . PHE A 1 243 ? 4.262 13.672 8.461 1 97.69 243 PHE A O 1
ATOM 1840 N N . PHE A 1 244 ? 5.598 15.359 8.078 1 97.06 244 PHE A N 1
ATOM 1841 C CA . PHE A 1 244 ? 4.512 16.25 7.672 1 97.06 244 PHE A CA 1
ATOM 1842 C C . PHE A 1 244 ? 3.836 15.727 6.406 1 97.06 244 PHE A C 1
ATOM 1844 O O . PHE A 1 244 ? 2.621 15.859 6.246 1 97.06 244 PHE A O 1
ATOM 1851 N N . GLN A 1 245 ? 4.633 15.188 5.52 1 96.94 245 GLN A N 1
ATOM 1852 C CA . GLN A 1 245 ? 4.047 14.578 4.328 1 96.94 245 GLN A CA 1
ATOM 1853 C C . GLN A 1 245 ? 3.207 13.359 4.691 1 96.94 245 GLN A C 1
ATOM 1855 O O . GLN A 1 245 ? 2.178 13.102 4.066 1 96.94 245 GLN A O 1
ATOM 1860 N N . ALA A 1 246 ? 3.625 12.594 5.684 1 98.5 246 ALA A N 1
ATOM 1861 C CA . ALA A 1 246 ? 2.863 11.43 6.129 1 98.5 246 ALA A CA 1
ATOM 1862 C C . ALA A 1 246 ? 1.489 11.844 6.648 1 98.5 246 ALA A C 1
ATOM 1864 O O . ALA A 1 246 ? 0.508 11.117 6.473 1 98.5 246 ALA A O 1
ATOM 1865 N N . VAL A 1 247 ? 1.426 12.961 7.293 1 98.69 247 VAL A N 1
ATOM 1866 C CA . VAL A 1 247 ? 0.132 13.461 7.746 1 98.69 247 VAL A CA 1
ATOM 1867 C C . VAL A 1 247 ? -0.771 13.719 6.543 1 98.69 247 VAL A C 1
ATOM 1869 O O . VAL A 1 247 ? -1.959 13.391 6.566 1 98.69 247 VAL A O 1
ATOM 1872 N N . HIS A 1 248 ? -0.198 14.336 5.492 1 98.44 248 HIS A N 1
ATOM 1873 C CA . HIS A 1 248 ? -0.974 14.562 4.277 1 98.44 248 HIS A CA 1
ATOM 1874 C C . HIS A 1 248 ? -1.465 13.25 3.68 1 98.44 248 HIS A C 1
ATOM 1876 O O . HIS A 1 248 ? -2.613 13.156 3.24 1 98.44 248 HIS A O 1
ATOM 1882 N N . LEU A 1 249 ? -0.6 12.227 3.652 1 98.75 249 LEU A N 1
ATOM 1883 C CA . LEU A 1 249 ? -1.001 10.93 3.115 1 98.75 249 LEU A CA 1
ATOM 1884 C C . LEU A 1 249 ? -2.15 10.344 3.924 1 98.75 249 LEU A C 1
ATOM 1886 O O . LEU A 1 249 ? -3.1 9.797 3.354 1 98.75 249 LEU A O 1
ATOM 1890 N N . ALA A 1 250 ? -2.076 10.461 5.227 1 98.88 250 ALA A N 1
ATOM 1891 C CA . ALA A 1 250 ? -3.137 9.961 6.094 1 98.88 250 ALA A CA 1
ATOM 1892 C C . ALA A 1 250 ? -4.445 10.703 5.848 1 98.88 250 ALA A C 1
ATOM 1894 O O . ALA A 1 250 ? -5.516 10.086 5.785 1 98.88 250 ALA A O 1
ATOM 1895 N N . THR A 1 251 ? -4.348 12.023 5.723 1 98.81 251 THR A N 1
ATOM 1896 C CA . THR A 1 251 ? -5.527 12.836 5.457 1 98.81 251 THR A CA 1
ATOM 1897 C C . THR A 1 251 ? -6.172 12.438 4.133 1 98.81 251 THR A C 1
ATOM 1899 O O . THR A 1 251 ? -7.391 12.266 4.059 1 98.81 251 THR A O 1
ATOM 1902 N N . LEU A 1 252 ? -5.355 12.281 3.098 1 98.88 252 LEU A N 1
ATOM 1903 C CA . LEU A 1 252 ? -5.844 11.867 1.788 1 98.88 252 LEU A CA 1
ATOM 1904 C C . LEU A 1 252 ? -6.5 10.492 1.864 1 98.88 252 LEU A C 1
ATOM 1906 O O . LEU A 1 252 ? -7.539 10.258 1.24 1 98.88 252 LEU A O 1
ATOM 1910 N N . THR A 1 253 ? -5.891 9.609 2.598 1 98.81 253 THR A N 1
ATOM 1911 C CA . THR A 1 253 ? -6.465 8.289 2.803 1 98.81 253 THR A CA 1
ATOM 1912 C C . THR A 1 253 ? -7.848 8.391 3.443 1 98.81 253 THR A C 1
ATOM 1914 O O . THR A 1 253 ? -8.789 7.711 3.023 1 98.81 253 THR A O 1
ATOM 1917 N N . GLY A 1 254 ? -7.996 9.227 4.461 1 98.81 254 GLY A N 1
ATOM 1918 C CA . GLY A 1 254 ? -9.297 9.453 5.082 1 98.81 254 GLY A CA 1
ATOM 1919 C C . GLY A 1 254 ? -10.336 9.977 4.113 1 98.81 254 GLY A C 1
ATOM 1920 O O . GLY A 1 254 ? -11.492 9.531 4.137 1 98.81 254 GLY A O 1
ATOM 1921 N N . ILE A 1 255 ? -9.945 10.906 3.264 1 98.81 255 ILE A N 1
ATOM 1922 C CA . ILE A 1 255 ? -10.844 11.469 2.262 1 98.81 255 ILE A CA 1
ATOM 1923 C C . ILE A 1 255 ? -11.352 10.367 1.342 1 98.81 255 ILE A C 1
ATOM 1925 O O . ILE A 1 255 ? -12.547 10.281 1.061 1 98.81 255 ILE A O 1
ATOM 1929 N N . ALA A 1 256 ? -10.445 9.5 0.902 1 98.75 256 ALA A N 1
ATOM 1930 C CA . ALA A 1 256 ? -10.828 8.414 0.005 1 98.75 256 ALA A CA 1
ATOM 1931 C C . ALA A 1 256 ? -11.797 7.449 0.688 1 98.75 256 ALA A C 1
ATOM 1933 O O . ALA A 1 256 ? -12.758 6.984 0.072 1 98.75 256 ALA A O 1
ATOM 1934 N N . ARG A 1 257 ? -11.562 7.133 1.925 1 98.5 257 ARG A N 1
ATOM 1935 C CA . ARG A 1 257 ? -12.438 6.23 2.668 1 98.5 257 ARG A CA 1
ATOM 1936 C C . ARG A 1 257 ? -13.82 6.844 2.867 1 98.5 257 ARG A C 1
ATOM 1938 O O . ARG A 1 257 ? -14.828 6.148 2.787 1 98.5 257 ARG A O 1
ATOM 1945 N N . ALA A 1 258 ? -13.836 8.133 3.154 1 98.44 258 ALA A N 1
ATOM 1946 C CA . ALA A 1 258 ? -15.125 8.82 3.275 1 98.44 258 ALA A CA 1
ATOM 1947 C C . ALA A 1 258 ? -15.898 8.766 1.962 1 98.44 258 ALA A C 1
ATOM 1949 O O . ALA A 1 258 ? -17.094 8.461 1.951 1 98.44 258 ALA A O 1
ATOM 1950 N N . ALA A 1 259 ? -15.211 9.086 0.849 1 98.19 259 ALA A N 1
ATOM 1951 C CA . ALA A 1 259 ? -15.828 9.031 -0.472 1 98.19 259 ALA A CA 1
ATOM 1952 C C . ALA A 1 259 ? -16.375 7.637 -0.76 1 98.19 259 ALA A C 1
ATOM 1954 O O . ALA A 1 259 ? -17.5 7.492 -1.244 1 98.19 259 ALA A O 1
ATOM 1955 N N . ALA A 1 260 ? -15.617 6.605 -0.443 1 98.19 260 ALA A N 1
ATOM 1956 C CA . ALA A 1 260 ? -16.016 5.219 -0.669 1 98.19 260 ALA A CA 1
ATOM 1957 C C . ALA A 1 260 ? -17.266 4.871 0.127 1 98.19 260 ALA A C 1
ATOM 1959 O O . ALA A 1 260 ? -18.203 4.262 -0.405 1 98.19 260 ALA A O 1
ATOM 1960 N N . GLY A 1 261 ? -17.281 5.219 1.375 1 97.12 261 GLY A N 1
ATOM 1961 C CA . GLY A 1 261 ? -18.438 4.938 2.215 1 97.12 261 GLY A CA 1
ATOM 1962 C C . GLY A 1 261 ? -19.688 5.668 1.769 1 97.12 261 GLY A C 1
ATOM 1963 O O . GLY A 1 261 ? -20.781 5.074 1.713 1 97.12 261 GLY A O 1
ATOM 1964 N N . GLU A 1 262 ? -19.547 6.914 1.473 1 96.44 262 GLU A N 1
ATOM 1965 C CA . GLU A 1 262 ? -20.719 7.73 1.14 1 96.44 262 GLU A CA 1
ATOM 1966 C C . GLU A 1 262 ? -21.312 7.316 -0.201 1 96.44 262 GLU A C 1
ATOM 1968 O O . GLU A 1 262 ? -22.531 7.297 -0.36 1 96.44 262 GLU A O 1
ATOM 1973 N N . VAL A 1 263 ? -20.453 7.027 -1.185 1 97.19 263 VAL A N 1
ATOM 1974 C CA . VAL A 1 263 ? -21 6.605 -2.473 1 97.19 263 VAL A CA 1
ATOM 1975 C C . VAL A 1 263 ? -21.688 5.254 -2.324 1 97.19 263 VAL A C 1
ATOM 1977 O O . VAL A 1 263 ? -22.719 5.004 -2.947 1 97.19 263 VAL A O 1
ATOM 1980 N N . ALA A 1 264 ? -21.125 4.324 -1.568 1 97.12 264 ALA A N 1
ATOM 1981 C CA . ALA A 1 264 ? -21.766 3.035 -1.319 1 97.12 264 ALA A CA 1
ATOM 1982 C C . ALA A 1 264 ? -23.141 3.215 -0.678 1 97.12 264 ALA A C 1
ATOM 1984 O O . ALA A 1 264 ? -24.109 2.578 -1.089 1 97.12 264 ALA A O 1
ATOM 1985 N N . GLU A 1 265 ? -23.188 4.047 0.302 1 95.69 265 GLU A N 1
ATOM 1986 C CA . GLU A 1 265 ? -24.453 4.32 0.989 1 95.69 265 GLU A CA 1
ATOM 1987 C C . GLU A 1 265 ? -25.469 4.945 0.044 1 95.69 265 GLU A C 1
ATOM 1989 O O . GLU A 1 265 ? -26.641 4.555 0.034 1 95.69 265 GLU A O 1
ATOM 1994 N N . ALA A 1 266 ? -25.031 5.957 -0.699 1 95.25 266 ALA A N 1
ATOM 1995 C CA . ALA A 1 266 ? -25.922 6.633 -1.64 1 95.25 266 ALA A CA 1
ATOM 1996 C C . ALA A 1 266 ? -26.5 5.652 -2.658 1 95.25 266 ALA A C 1
ATOM 1998 O O . ALA A 1 266 ? -27.688 5.711 -2.986 1 95.25 266 ALA A O 1
ATOM 1999 N N . VAL A 1 267 ? -25.672 4.773 -3.195 1 96.12 267 VAL A N 1
ATOM 2000 C CA . VAL A 1 267 ? -26.109 3.787 -4.176 1 96.12 267 VAL A CA 1
ATOM 2001 C C . VAL A 1 267 ? -27.078 2.801 -3.521 1 96.12 267 VAL A C 1
ATOM 2003 O O . VAL A 1 267 ? -28.078 2.412 -4.125 1 96.12 267 VAL A O 1
ATOM 2006 N N . ARG A 1 268 ? -26.766 2.396 -2.32 1 94.94 268 ARG A N 1
ATOM 2007 C CA . ARG A 1 268 ? -27.625 1.476 -1.583 1 94.94 268 ARG A CA 1
ATOM 2008 C C . ARG A 1 268 ? -29.031 2.041 -1.435 1 94.94 268 ARG A C 1
ATOM 2010 O O . ARG A 1 268 ? -30.016 1.308 -1.549 1 94.94 268 ARG A O 1
ATOM 2017 N N . GLU A 1 269 ? -29.141 3.312 -1.221 1 92.81 269 GLU A N 1
ATOM 2018 C CA . GLU A 1 269 ? -30.406 3.955 -0.879 1 92.81 269 GLU A CA 1
ATOM 2019 C C . GLU A 1 269 ? -31.125 4.461 -2.129 1 92.81 269 GLU A C 1
ATOM 2021 O O . GLU A 1 269 ? -32.312 4.766 -2.084 1 92.81 269 GLU A O 1
ATOM 2026 N N . ARG A 1 270 ? -30.422 4.527 -3.207 1 90.88 270 ARG A N 1
ATOM 2027 C CA . ARG A 1 270 ? -30.969 5.094 -4.434 1 90.88 270 ARG A CA 1
ATOM 2028 C C . ARG A 1 270 ? -31.984 4.141 -5.074 1 90.88 270 ARG A C 1
ATOM 2030 O O . ARG A 1 270 ? -31.734 2.936 -5.16 1 90.88 270 ARG A O 1
ATOM 2037 N N . ASN A 1 271 ? -33.125 4.738 -5.52 1 89.12 271 ASN A N 1
ATOM 2038 C CA . ASN A 1 271 ? -34.156 3.924 -6.113 1 89.12 271 ASN A CA 1
ATOM 2039 C C . ASN A 1 271 ? -34.5 4.383 -7.531 1 89.12 271 ASN A C 1
ATOM 2041 O O . ASN A 1 271 ? -35.375 3.809 -8.18 1 89.12 271 ASN A O 1
ATOM 2045 N N . ARG A 1 272 ? -33.906 5.324 -8.07 1 84.81 272 ARG A N 1
ATOM 2046 C CA . ARG A 1 272 ? -34.094 5.785 -9.438 1 84.81 272 ARG A CA 1
ATOM 2047 C C . ARG A 1 272 ? -33.062 5.184 -10.367 1 84.81 272 ARG A C 1
ATOM 2049 O O . ARG A 1 272 ? -31.875 5.082 -10.008 1 84.81 272 ARG A O 1
ATOM 2056 N N . THR A 1 273 ? -33.562 4.703 -11.547 1 86.25 273 THR A N 1
ATOM 2057 C CA . THR A 1 273 ? -32.656 4.082 -12.508 1 86.25 273 THR A CA 1
ATOM 2058 C C . THR A 1 273 ? -32.938 4.562 -13.922 1 86.25 273 THR A C 1
ATOM 2060 O O . THR A 1 273 ? -33.812 5.406 -14.125 1 86.25 273 THR A O 1
ATOM 2063 N N . TYR A 1 274 ? -32.062 4.293 -14.844 1 84.75 274 TYR A N 1
ATOM 2064 C CA . TYR A 1 274 ? -32.219 4.656 -16.25 1 84.75 274 TYR A CA 1
ATOM 2065 C C . TYR A 1 274 ? -32.812 3.506 -17.047 1 84.75 274 TYR A C 1
ATOM 2067 O O . TYR A 1 274 ? -32.625 2.34 -16.688 1 84.75 274 TYR A O 1
ATOM 2075 N N . SER A 1 275 ? -33.406 3.863 -18.109 1 85.75 275 SER A N 1
ATOM 2076 C CA . SER A 1 275 ? -34.062 2.869 -18.953 1 85.75 275 SER A CA 1
ATOM 2077 C C . SER A 1 275 ? -33.062 1.897 -19.547 1 85.75 275 SER A C 1
ATOM 2079 O O . SER A 1 275 ? -33.375 0.746 -19.828 1 85.75 275 SER A O 1
ATOM 2081 N N . HIS A 1 276 ? -31.812 2.32 -19.688 1 86.88 276 HIS A N 1
ATOM 2082 C CA . HIS A 1 276 ? -30.781 1.489 -20.297 1 86.88 276 HIS A CA 1
ATOM 2083 C C . HIS A 1 276 ? -29.844 0.916 -19.25 1 86.88 276 HIS A C 1
ATOM 2085 O O . HIS A 1 276 ? -28.75 0.447 -19.578 1 86.88 276 HIS A O 1
ATOM 2091 N N . ALA A 1 277 ? -30.344 0.972 -18.047 1 87.44 277 ALA A N 1
ATOM 2092 C CA . ALA A 1 277 ? -29.516 0.435 -16.984 1 87.44 277 ALA A CA 1
ATOM 2093 C C . ALA A 1 277 ? -29.422 -1.085 -17.062 1 87.44 277 ALA A C 1
ATOM 2095 O O . ALA A 1 277 ? -30.297 -1.738 -17.641 1 87.44 277 ALA A O 1
ATOM 2096 N N . ALA A 1 278 ? -28.328 -1.656 -16.531 1 91.56 278 ALA A N 1
ATOM 2097 C CA . ALA A 1 278 ? -28.047 -3.088 -16.609 1 91.56 278 ALA A CA 1
ATOM 2098 C C . ALA A 1 278 ? -28.688 -3.84 -15.445 1 91.56 278 ALA A C 1
ATOM 2100 O O . ALA A 1 278 ? -28.609 -5.07 -15.383 1 91.56 278 ALA A O 1
ATOM 2101 N N . GLY A 1 279 ? -29.234 -3.08 -14.461 1 90.25 279 GLY A N 1
ATOM 2102 C CA . GLY A 1 279 ? -29.922 -3.66 -13.312 1 90.25 279 GLY A CA 1
ATOM 2103 C C . GLY A 1 279 ? -31.219 -2.963 -12.969 1 90.25 279 GLY A C 1
ATOM 2104 O O . GLY A 1 279 ? -31.484 -1.852 -13.438 1 90.25 279 GLY A O 1
ATOM 2105 N N . ALA A 1 280 ? -32.062 -3.59 -12.133 1 90.06 280 ALA A N 1
ATOM 2106 C CA . ALA A 1 280 ? -33.375 -3.098 -11.781 1 90.06 280 ALA A CA 1
ATOM 2107 C C . ALA A 1 280 ? -33.281 -1.849 -10.906 1 90.06 280 ALA A C 1
ATOM 2109 O O . ALA A 1 280 ? -34.188 -0.985 -10.953 1 90.06 280 ALA A O 1
ATOM 2110 N N . ARG A 1 281 ? -32.344 -1.881 -10.133 1 92.31 281 ARG A N 1
ATOM 2111 C CA . ARG A 1 281 ? -32 -0.737 -9.289 1 92.31 281 ARG A CA 1
ATOM 2112 C C . ARG A 1 281 ? -30.5 -0.531 -9.211 1 92.31 281 ARG A C 1
ATOM 2114 O O . ARG A 1 281 ? -29.719 -1.452 -9.484 1 92.31 281 ARG A O 1
ATOM 2121 N N . PRO A 1 282 ? -30.094 0.644 -8.828 1 92.75 282 PRO A N 1
ATOM 2122 C CA . PRO A 1 282 ? -28.656 0.927 -8.812 1 92.75 282 PRO A CA 1
ATOM 2123 C C . PRO A 1 282 ? -27.875 -0.033 -7.918 1 92.75 282 PRO A C 1
ATOM 2125 O O . PRO A 1 282 ? -26.766 -0.456 -8.281 1 92.75 282 PRO A O 1
ATOM 2128 N N . SER A 1 283 ? -28.406 -0.442 -6.844 1 95.12 283 SER A N 1
ATOM 2129 C CA . SER A 1 283 ? -27.719 -1.323 -5.906 1 95.12 283 SER A CA 1
ATOM 2130 C C . SER A 1 283 ? -27.531 -2.721 -6.488 1 95.12 283 SER A C 1
ATOM 2132 O O . SER A 1 283 ? -26.781 -3.533 -5.953 1 95.12 283 SER A O 1
ATOM 2134 N N . ALA A 1 284 ? -28.219 -3.01 -7.547 1 95.06 284 ALA A N 1
ATOM 2135 C CA . ALA A 1 284 ? -28.125 -4.312 -8.203 1 95.06 284 ALA A CA 1
ATOM 2136 C C . ALA A 1 284 ? -27.469 -4.188 -9.578 1 95.06 284 ALA A C 1
ATOM 2138 O O . ALA A 1 284 ? -27.328 -5.18 -10.289 1 95.06 284 ALA A O 1
ATOM 2139 N N . ASP A 1 285 ? -27.234 -2.988 -10.055 1 94.94 285 ASP A N 1
ATOM 2140 C CA . ASP A 1 285 ? -26.688 -2.744 -11.383 1 94.94 285 ASP A CA 1
ATOM 2141 C C . ASP A 1 285 ? -25.188 -3.025 -11.406 1 94.94 285 ASP A C 1
ATOM 2143 O O . ASP A 1 285 ? -24.406 -2.338 -10.742 1 94.94 285 ASP A O 1
ATOM 2147 N N . PRO A 1 286 ? -24.719 -4.008 -12.234 1 95.5 286 PRO A N 1
ATOM 2148 C CA . PRO A 1 286 ? -23.297 -4.395 -12.211 1 95.5 286 PRO A CA 1
ATOM 2149 C C . PRO A 1 286 ? -22.375 -3.252 -12.617 1 95.5 286 PRO A C 1
ATOM 2151 O O . PRO A 1 286 ? -21.25 -3.16 -12.117 1 95.5 286 PRO A O 1
ATOM 2154 N N . GLN A 1 287 ? -22.75 -2.363 -13.461 1 94.88 287 GLN A N 1
ATOM 2155 C CA . GLN A 1 287 ? -21.906 -1.255 -13.883 1 94.88 287 GLN A CA 1
ATOM 2156 C C . GLN A 1 287 ? -21.766 -0.218 -12.773 1 94.88 287 GLN A C 1
ATOM 2158 O O . GLN A 1 287 ? -20.688 0.366 -12.594 1 94.88 287 GLN A O 1
ATOM 2163 N N . VAL A 1 288 ? -22.875 0.031 -12.094 1 95.62 288 VAL A N 1
ATOM 2164 C CA . VAL A 1 288 ? -22.828 0.948 -10.953 1 95.62 288 VAL A CA 1
ATOM 2165 C C . VAL A 1 288 ? -21.953 0.357 -9.844 1 95.62 288 VAL A C 1
ATOM 2167 O O . VAL A 1 288 ? -21.094 1.042 -9.289 1 95.62 288 VAL A O 1
ATOM 2170 N N . LEU A 1 289 ? -22.172 -0.913 -9.57 1 97 289 LEU A N 1
ATOM 2171 C CA . LEU A 1 289 ? -21.406 -1.599 -8.539 1 97 289 LEU A CA 1
ATOM 2172 C C . LEU A 1 289 ? -19.922 -1.609 -8.875 1 97 289 LEU A C 1
ATOM 2174 O O . LEU A 1 289 ? -19.078 -1.516 -7.984 1 97 289 LEU A O 1
ATOM 2178 N N . GLN A 1 290 ? -19.609 -1.676 -10.133 1 97.31 290 GLN A N 1
ATOM 2179 C CA . GLN A 1 290 ? -18.219 -1.63 -10.57 1 97.31 290 GLN A CA 1
ATOM 2180 C C . GLN A 1 290 ? -17.562 -0.297 -10.203 1 97.31 290 GLN A C 1
ATOM 2182 O O . GLN A 1 290 ? -16.422 -0.259 -9.781 1 97.31 290 GLN A O 1
ATOM 2187 N N . VAL A 1 291 ? -18.281 0.817 -10.391 1 96.75 291 VAL A N 1
ATOM 2188 C CA . VAL A 1 291 ? -17.75 2.137 -10.055 1 96.75 291 VAL A CA 1
ATOM 2189 C C . VAL A 1 291 ? -17.531 2.234 -8.547 1 96.75 291 VAL A C 1
ATOM 2191 O O . VAL A 1 291 ? -16.469 2.688 -8.094 1 96.75 291 VAL A O 1
ATOM 2194 N N . VAL A 1 292 ? -18.531 1.766 -7.762 1 97.44 292 VAL A N 1
ATOM 2195 C CA . VAL A 1 292 ? -18.422 1.805 -6.305 1 97.44 292 VAL A CA 1
ATOM 2196 C C . VAL A 1 292 ? -17.219 0.977 -5.859 1 97.44 292 VAL A C 1
ATOM 2198 O O . VAL A 1 292 ? -16.438 1.412 -5.008 1 97.44 292 VAL A O 1
ATOM 2201 N N . GLY A 1 293 ? -17.078 -0.205 -6.441 1 97.88 293 GLY A N 1
ATOM 2202 C CA . GLY A 1 293 ? -15.953 -1.062 -6.105 1 97.88 293 GLY A CA 1
ATOM 2203 C C . GLY A 1 293 ? -14.609 -0.436 -6.426 1 97.88 293 GLY A C 1
ATOM 2204 O O . GLY A 1 293 ? -13.648 -0.597 -5.676 1 97.88 293 GLY A O 1
ATOM 2205 N N . ARG A 1 294 ? -14.531 0.29 -7.559 1 97.5 294 ARG A N 1
ATOM 2206 C CA . ARG A 1 294 ? -13.305 0.985 -7.934 1 97.5 294 ARG A CA 1
ATOM 2207 C C . ARG A 1 294 ? -12.945 2.055 -6.906 1 97.5 294 ARG A C 1
ATOM 2209 O O . ARG A 1 294 ? -11.789 2.162 -6.492 1 97.5 294 ARG A O 1
ATOM 2216 N N . VAL A 1 295 ? -13.922 2.877 -6.496 1 97.88 295 VAL A N 1
ATOM 2217 C CA . VAL A 1 295 ? -13.68 3.912 -5.496 1 97.88 295 VAL A CA 1
ATOM 2218 C C . VAL A 1 295 ? -13.18 3.271 -4.199 1 97.88 295 VAL A C 1
ATOM 2220 O O . VAL A 1 295 ? -12.219 3.75 -3.592 1 97.88 295 VAL A O 1
ATOM 2223 N N . HIS A 1 296 ? -13.82 2.176 -3.836 1 97.88 296 HIS A N 1
ATOM 2224 C CA . HIS A 1 296 ? -13.453 1.465 -2.617 1 97.88 296 HIS A CA 1
ATOM 2225 C C . HIS A 1 296 ? -12.039 0.902 -2.715 1 97.88 296 HIS A C 1
ATOM 2227 O O . HIS A 1 296 ? -11.273 0.981 -1.756 1 97.88 296 HIS A O 1
ATOM 2233 N N . SER A 1 297 ? -11.648 0.353 -3.834 1 98.38 297 SER A N 1
ATOM 2234 C CA . SER A 1 297 ? -10.328 -0.227 -4.047 1 98.38 297 SER A CA 1
ATOM 2235 C C . SER A 1 297 ? -9.242 0.845 -4.031 1 98.38 297 SER A C 1
ATOM 2237 O O . SER A 1 297 ? -8.133 0.606 -3.549 1 98.38 297 SER A O 1
ATOM 2239 N N . LEU A 1 298 ? -9.57 2.029 -4.594 1 98.56 298 LEU A N 1
ATOM 2240 C CA . LEU A 1 298 ? -8.633 3.148 -4.547 1 98.56 298 LEU A CA 1
ATOM 2241 C C . LEU A 1 298 ? -8.359 3.566 -3.107 1 98.56 298 LEU A C 1
ATOM 2243 O O . LEU A 1 298 ? -7.215 3.838 -2.744 1 98.56 298 LEU A O 1
ATOM 2247 N N . ALA A 1 299 ? -9.383 3.559 -2.277 1 98.56 299 ALA A N 1
ATOM 2248 C CA . ALA A 1 299 ? -9.234 3.893 -0.863 1 98.56 299 ALA A CA 1
ATOM 2249 C C . ALA A 1 299 ? -8.391 2.848 -0.141 1 98.56 299 ALA A C 1
ATOM 2251 O O . ALA A 1 299 ? -7.539 3.193 0.682 1 98.56 299 ALA A O 1
ATOM 2252 N N . TYR A 1 300 ? -8.633 1.576 -0.435 1 98.44 300 TYR A N 1
ATOM 2253 C CA . TYR A 1 300 ? -7.848 0.497 0.151 1 98.44 300 TYR A CA 1
ATOM 2254 C C . TYR A 1 300 ? -6.367 0.659 -0.179 1 98.44 300 TYR A C 1
ATOM 2256 O O . TYR A 1 300 ? -5.516 0.57 0.707 1 98.44 300 TYR A O 1
ATOM 2264 N N . ALA A 1 301 ? -6.07 0.881 -1.437 1 98.69 301 ALA A N 1
ATOM 2265 C CA . ALA A 1 301 ? -4.691 1.04 -1.888 1 98.69 301 ALA A CA 1
ATOM 2266 C C . ALA A 1 301 ? -4.035 2.246 -1.225 1 98.69 301 ALA A C 1
ATOM 2268 O O . ALA A 1 301 ? -2.863 2.191 -0.842 1 98.69 301 ALA A O 1
ATOM 2269 N N . ALA A 1 302 ? -4.777 3.348 -1.09 1 98.75 302 ALA A N 1
ATOM 2270 C CA . ALA A 1 302 ? -4.258 4.527 -0.405 1 98.75 302 ALA A CA 1
ATOM 2271 C C . ALA A 1 302 ? -3.85 4.195 1.027 1 98.75 302 ALA A C 1
ATOM 2273 O O . ALA A 1 302 ? -2.787 4.617 1.49 1 98.75 302 ALA A O 1
ATOM 2274 N N . GLY A 1 303 ? -4.68 3.443 1.687 1 98.5 303 GLY A N 1
ATOM 2275 C CA . GLY A 1 303 ? -4.363 3.027 3.045 1 98.5 303 GLY A CA 1
ATOM 2276 C C . GLY A 1 303 ? -3.109 2.18 3.131 1 98.5 303 GLY A C 1
ATOM 2277 O O . GLY A 1 303 ? -2.277 2.379 4.016 1 98.5 303 GLY A O 1
ATOM 2278 N N . ALA A 1 304 ? -2.969 1.253 2.195 1 98.38 304 ALA A N 1
ATOM 2279 C CA . ALA A 1 304 ? -1.796 0.383 2.166 1 98.38 304 ALA A CA 1
ATOM 2280 C C . ALA A 1 304 ? -0.517 1.194 1.983 1 98.38 304 ALA A C 1
ATOM 2282 O O . ALA A 1 304 ? 0.468 0.981 2.695 1 98.38 304 ALA A O 1
ATOM 2283 N N . ILE A 1 305 ? -0.512 2.145 1.084 1 98.69 305 ILE A N 1
ATOM 2284 C CA . ILE A 1 305 ? 0.649 2.975 0.783 1 98.69 305 ILE A CA 1
ATOM 2285 C C . ILE A 1 305 ? 0.976 3.859 1.983 1 98.69 305 ILE A C 1
ATOM 2287 O O . ILE A 1 305 ? 2.145 4.016 2.348 1 98.69 305 ILE A O 1
ATOM 2291 N N . THR A 1 306 ? -0.066 4.402 2.611 1 98.69 306 THR A N 1
ATOM 2292 C CA . THR A 1 306 ? 0.109 5.273 3.768 1 98.69 306 THR A CA 1
ATOM 2293 C C . THR A 1 306 ? 0.795 4.527 4.91 1 98.69 306 THR A C 1
ATOM 2295 O O . THR A 1 306 ? 1.735 5.039 5.52 1 98.69 306 THR A O 1
ATOM 2298 N N . ILE A 1 307 ? 0.395 3.318 5.164 1 98.06 307 ILE A N 1
ATOM 2299 C CA . ILE A 1 307 ? 0.938 2.57 6.297 1 98.06 307 ILE A CA 1
ATOM 2300 C C . ILE A 1 307 ? 2.379 2.16 5.996 1 98.06 307 ILE A C 1
ATOM 2302 O O . ILE A 1 307 ? 3.234 2.184 6.887 1 98.06 307 ILE A O 1
ATOM 2306 N N . GLN A 1 308 ? 2.654 1.796 4.754 1 97.5 308 GLN A N 1
ATOM 2307 C CA . GLN A 1 308 ? 4.035 1.501 4.383 1 97.5 308 GLN A CA 1
ATOM 2308 C C . GLN A 1 308 ? 4.93 2.725 4.57 1 97.5 308 GLN A C 1
ATOM 2310 O O . GLN A 1 308 ? 6.043 2.613 5.09 1 97.5 308 GLN A O 1
ATOM 2315 N N . ALA A 1 309 ? 4.457 3.871 4.168 1 98.31 309 ALA A N 1
ATOM 2316 C CA . ALA A 1 309 ? 5.203 5.117 4.332 1 98.31 309 ALA A CA 1
ATOM 2317 C C . ALA A 1 309 ? 5.371 5.465 5.809 1 98.31 309 ALA A C 1
ATOM 2319 O O . ALA A 1 309 ? 6.414 5.984 6.215 1 98.31 309 ALA A O 1
ATOM 2320 N N . ALA A 1 310 ? 4.344 5.18 6.574 1 98.62 310 ALA A N 1
ATOM 2321 C CA . ALA A 1 310 ? 4.402 5.438 8.008 1 98.62 310 ALA A CA 1
ATOM 2322 C C . ALA A 1 310 ? 5.535 4.645 8.664 1 98.62 310 ALA A C 1
ATOM 2324 O O . ALA A 1 310 ? 6.184 5.133 9.594 1 98.62 310 ALA A O 1
ATOM 2325 N N . GLN A 1 311 ? 5.797 3.438 8.195 1 98.12 311 GLN A N 1
ATOM 2326 C CA . GLN A 1 311 ? 6.875 2.617 8.727 1 98.12 311 GLN A CA 1
ATOM 2327 C C . GLN A 1 311 ? 8.234 3.266 8.477 1 98.12 311 GLN A C 1
ATOM 2329 O O . GLN A 1 311 ? 9.148 3.143 9.297 1 98.12 311 GLN A O 1
ATOM 2334 N N . ALA A 1 312 ? 8.375 3.963 7.379 1 97.94 312 ALA A N 1
ATOM 2335 C CA . ALA A 1 312 ? 9.617 4.672 7.094 1 97.94 312 ALA A CA 1
ATOM 2336 C C . ALA A 1 312 ? 9.867 5.773 8.117 1 97.94 312 ALA A C 1
ATOM 2338 O O . ALA A 1 312 ? 10.992 5.93 8.609 1 97.94 312 ALA A O 1
ATOM 2339 N N . VAL A 1 313 ? 8.828 6.457 8.445 1 98.44 313 VAL A N 1
ATOM 2340 C CA . VAL A 1 313 ? 8.945 7.527 9.438 1 98.44 313 VAL A CA 1
ATOM 2341 C C . VAL A 1 313 ? 9.234 6.93 10.812 1 98.44 313 VAL A C 1
ATOM 2343 O O . VAL A 1 313 ? 10.008 7.488 11.586 1 98.44 313 VAL A O 1
ATOM 2346 N N . GLN A 1 314 ? 8.625 5.777 11.102 1 98.5 314 GLN A N 1
ATOM 2347 C CA . GLN A 1 314 ? 8.891 5.074 12.352 1 98.5 314 GLN A CA 1
ATOM 2348 C C . GLN A 1 314 ? 10.367 4.699 12.469 1 98.5 314 GLN A C 1
ATOM 2350 O O . GLN A 1 314 ? 10.961 4.855 13.539 1 98.5 314 GLN A O 1
ATOM 2355 N N . ARG A 1 315 ? 10.961 4.199 11.398 1 97.44 315 ARG A N 1
ATOM 2356 C CA . ARG A 1 315 ? 12.375 3.852 11.406 1 97.44 315 ARG A CA 1
ATOM 2357 C C . ARG A 1 315 ? 13.242 5.082 11.68 1 97.44 315 ARG A C 1
ATOM 2359 O O . ARG A 1 315 ? 14.234 5 12.406 1 97.44 315 ARG A O 1
ATOM 2366 N N . ALA A 1 316 ? 12.867 6.219 11.078 1 96.94 316 ALA A N 1
ATOM 2367 C CA . ALA A 1 316 ? 13.617 7.457 11.297 1 96.94 316 ALA A CA 1
ATOM 2368 C C . ALA A 1 316 ? 13.539 7.898 12.758 1 96.94 316 ALA A C 1
ATOM 2370 O O . ALA A 1 316 ? 14.547 8.297 13.344 1 96.94 316 ALA A O 1
ATOM 2371 N N . TYR A 1 317 ? 12.414 7.797 13.391 1 97.88 317 TYR A N 1
ATOM 2372 C CA . TYR A 1 317 ? 12.227 8.117 14.805 1 97.88 317 TYR A CA 1
ATOM 2373 C C . TYR A 1 317 ? 13.086 7.219 15.688 1 97.88 317 TYR A C 1
ATOM 2375 O O . TYR A 1 317 ? 13.781 7.699 16.594 1 97.88 317 TYR A O 1
ATOM 2383 N N . GLU A 1 318 ? 13.023 5.914 15.367 1 97.44 318 GLU A N 1
ATOM 2384 C CA . GLU A 1 318 ? 13.781 4.949 16.156 1 97.44 318 GLU A CA 1
ATOM 2385 C C . GLU A 1 318 ? 15.281 5.188 16.047 1 97.44 318 GLU A C 1
ATOM 2387 O O . GLU A 1 318 ? 16.016 5.043 17.031 1 97.44 318 GLU A O 1
ATOM 2392 N N . ALA A 1 319 ? 15.695 5.562 14.883 1 96 319 ALA A N 1
ATOM 2393 C CA . ALA A 1 319 ? 17.109 5.879 14.695 1 96 319 ALA A CA 1
ATOM 2394 C C . ALA A 1 319 ? 17.516 7.082 15.539 1 96 319 ALA A C 1
ATOM 2396 O O . ALA A 1 319 ? 18.594 7.086 16.141 1 96 319 ALA A O 1
ATOM 2397 N N . ARG A 1 320 ? 16.672 8.055 15.594 1 94.69 320 ARG A N 1
ATOM 2398 C CA . ARG A 1 320 ? 16.953 9.281 16.344 1 94.69 320 ARG A CA 1
ATOM 2399 C C . ARG A 1 320 ? 17.031 8.992 17.844 1 94.69 320 ARG A C 1
ATOM 2401 O O . ARG A 1 320 ? 18 9.398 18.5 1 94.69 320 ARG A O 1
ATOM 2408 N N . VAL A 1 321 ? 16.109 8.234 18.391 1 95.38 321 VAL A N 1
ATOM 2409 C CA . VAL A 1 321 ? 16.031 8.039 19.828 1 95.38 321 VAL A CA 1
ATOM 2410 C C . VAL A 1 321 ? 17.094 7.02 20.266 1 95.38 321 VAL A C 1
ATOM 2412 O O . VAL A 1 321 ? 17.562 7.059 21.406 1 95.38 321 VAL A O 1
ATOM 2415 N N . ALA A 1 322 ? 17.453 6.109 19.344 1 94.69 322 ALA A N 1
ATOM 2416 C CA . ALA A 1 322 ? 18.484 5.121 19.656 1 94.69 322 ALA A CA 1
ATOM 2417 C C . ALA A 1 322 ? 19.875 5.742 19.594 1 94.69 322 ALA A C 1
ATOM 2419 O O . ALA A 1 322 ? 20.844 5.152 20.078 1 94.69 322 ALA A O 1
ATOM 2420 N N . GLY A 1 323 ? 20 6.891 19.094 1 92.5 323 GLY A N 1
ATOM 2421 C CA . GLY A 1 323 ? 21.297 7.531 18.969 1 92.5 323 GLY A CA 1
ATOM 2422 C C . GLY A 1 323 ? 22.25 6.793 18.047 1 92.5 323 GLY A C 1
ATOM 2423 O O . GLY A 1 323 ? 23.422 6.578 18.375 1 92.5 323 GLY A O 1
ATOM 2424 N N . LEU A 1 324 ? 21.703 6.395 16.906 1 92.94 324 LEU A N 1
ATOM 2425 C CA . LEU A 1 324 ? 22.531 5.715 15.914 1 92.94 324 LEU A CA 1
ATOM 2426 C C . LEU A 1 324 ? 23.625 6.645 15.391 1 92.94 324 LEU A C 1
ATOM 2428 O O . LEU A 1 324 ? 23.484 7.867 15.469 1 92.94 324 LEU A O 1
ATOM 2432 N N . PRO A 1 325 ? 24.703 6 14.82 1 93.56 325 PRO A N 1
ATOM 2433 C CA . PRO A 1 325 ? 25.734 6.828 14.18 1 93.56 325 PRO A CA 1
ATOM 2434 C C . PRO A 1 325 ? 25.172 7.73 13.086 1 93.56 325 PRO A C 1
ATOM 2436 O O . PRO A 1 325 ? 24.234 7.34 12.383 1 93.56 325 PRO A O 1
ATOM 2439 N N . ASP A 1 326 ? 25.75 8.844 12.938 1 90.69 326 ASP A N 1
ATOM 2440 C CA . ASP A 1 326 ? 25.234 9.891 12.055 1 90.69 326 ASP A CA 1
ATOM 2441 C C . ASP A 1 326 ? 25.031 9.367 10.641 1 90.69 326 ASP A C 1
ATOM 2443 O O . ASP A 1 326 ? 24 9.625 10.023 1 90.69 326 ASP A O 1
ATOM 2447 N N . ALA A 1 327 ? 26 8.602 10.211 1 91.75 327 ALA A N 1
ATOM 2448 C CA . ALA A 1 327 ? 25.922 8.102 8.836 1 91.75 327 ALA A CA 1
ATOM 2449 C C . ALA A 1 327 ? 24.719 7.172 8.664 1 91.75 327 ALA A C 1
ATOM 2451 O O . ALA A 1 327 ? 24.031 7.238 7.648 1 91.75 327 ALA A O 1
ATOM 2452 N N . GLU A 1 328 ? 24.5 6.328 9.648 1 93.19 328 GLU A N 1
ATOM 2453 C CA . GLU A 1 328 ? 23.375 5.387 9.602 1 93.19 328 GLU A CA 1
ATOM 2454 C C . GLU A 1 328 ? 22.047 6.109 9.727 1 93.19 328 GLU A C 1
ATOM 2456 O O . GLU A 1 328 ? 21.094 5.82 8.992 1 93.19 328 GLU A O 1
ATOM 2461 N N . SER A 1 329 ? 21.984 7 10.656 1 93.5 329 SER A N 1
ATOM 2462 C CA . SER A 1 329 ? 20.781 7.793 10.844 1 93.5 329 SER A CA 1
ATOM 2463 C C . SER A 1 329 ? 20.453 8.617 9.602 1 93.5 329 SER A C 1
ATOM 2465 O O . SER A 1 329 ? 19.297 8.742 9.219 1 93.5 329 SER A O 1
ATOM 2467 N N . HIS A 1 330 ? 21.5 9.133 8.992 1 93.06 330 HIS A N 1
ATOM 2468 C CA . HIS A 1 330 ? 21.328 9.93 7.785 1 93.06 330 HIS A CA 1
ATOM 2469 C C . HIS A 1 330 ? 20.766 9.094 6.645 1 93.06 330 HIS A C 1
ATOM 2471 O O . HIS A 1 330 ? 19.844 9.531 5.941 1 93.06 330 HIS A O 1
ATOM 2477 N N . ALA A 1 331 ? 21.266 7.895 6.484 1 93.38 331 ALA A N 1
ATOM 2478 C CA . ALA A 1 331 ? 20.781 7.008 5.426 1 93.38 331 ALA A CA 1
ATOM 2479 C C . ALA A 1 331 ? 19.312 6.648 5.633 1 93.38 331 ALA A C 1
ATOM 2481 O O . ALA A 1 331 ? 18.547 6.562 4.668 1 93.38 331 ALA A O 1
ATOM 2482 N N . ILE A 1 33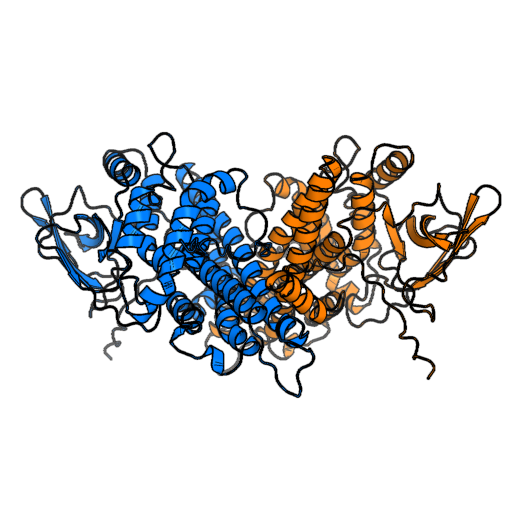2 ? 18.922 6.457 6.891 1 95.56 332 ILE A N 1
ATOM 2483 C CA . ILE A 1 332 ? 17.547 6.121 7.234 1 95.56 332 ILE A CA 1
ATOM 2484 C C . ILE A 1 332 ? 16.641 7.309 6.934 1 95.56 332 ILE A C 1
ATOM 2486 O O . ILE A 1 332 ? 15.539 7.133 6.395 1 95.56 332 ILE A O 1
ATOM 2490 N N . ASN A 1 333 ? 17.094 8.484 7.191 1 95.06 333 ASN A N 1
ATOM 2491 C CA . ASN A 1 333 ? 16.312 9.688 6.914 1 95.06 333 ASN A CA 1
ATOM 2492 C C . ASN A 1 333 ? 16.156 9.922 5.414 1 95.06 333 ASN A C 1
ATOM 2494 O O . ASN A 1 333 ? 15.094 10.328 4.957 1 95.06 333 ASN A O 1
ATOM 2498 N N . VAL A 1 334 ? 17.234 9.68 4.656 1 94.5 334 VAL A N 1
ATOM 2499 C CA . VAL A 1 334 ? 17.172 9.797 3.203 1 94.5 334 VAL A CA 1
ATOM 2500 C C . VAL A 1 334 ? 16.141 8.812 2.646 1 94.5 334 VAL A C 1
ATOM 2502 O O . VAL A 1 334 ? 15.305 9.188 1.824 1 94.5 334 VAL A O 1
ATOM 2505 N N . ALA A 1 335 ? 16.172 7.598 3.131 1 95.56 335 ALA A N 1
ATOM 2506 C CA . ALA A 1 335 ? 15.227 6.578 2.676 1 95.56 335 ALA A CA 1
ATOM 2507 C C . ALA A 1 335 ? 13.797 6.984 2.988 1 95.56 335 ALA A C 1
ATOM 2509 O O . ALA A 1 335 ? 12.891 6.773 2.176 1 95.56 335 ALA A O 1
ATOM 2510 N N . ALA A 1 336 ? 13.594 7.531 4.148 1 96.56 336 ALA A N 1
ATOM 2511 C CA . ALA A 1 336 ? 12.25 7.965 4.539 1 96.56 336 ALA A CA 1
ATOM 2512 C C . ALA A 1 336 ? 11.734 9.047 3.6 1 96.56 336 ALA A C 1
ATOM 2514 O O . ALA A 1 336 ? 10.578 9 3.172 1 96.56 336 ALA A O 1
ATOM 2515 N N . GLU A 1 337 ? 12.562 9.984 3.262 1 95.69 337 GLU A N 1
ATOM 2516 C CA . GLU A 1 337 ? 12.164 11.062 2.359 1 95.69 337 GLU A CA 1
ATOM 2517 C C . GLU A 1 337 ? 11.812 10.516 0.978 1 95.69 337 GLU A C 1
ATOM 2519 O O . GLU A 1 337 ? 10.828 10.945 0.368 1 95.69 337 GLU A O 1
ATOM 2524 N N . ILE A 1 338 ? 12.602 9.594 0.469 1 96.62 338 ILE A N 1
ATOM 2525 C CA . ILE A 1 338 ? 12.359 9.016 -0.85 1 96.62 338 ILE A CA 1
ATOM 2526 C C . ILE A 1 338 ? 11.078 8.195 -0.83 1 96.62 338 ILE A C 1
ATOM 2528 O O . ILE A 1 338 ? 10.266 8.281 -1.754 1 96.62 338 ILE A O 1
ATOM 2532 N N . GLU A 1 339 ? 10.859 7.41 0.213 1 98 339 GLU A N 1
ATOM 2533 C CA . GLU A 1 339 ? 9.641 6.613 0.328 1 98 339 GLU A CA 1
ATOM 2534 C C . GLU A 1 339 ? 8.406 7.5 0.38 1 98 339 GLU A C 1
ATOM 2536 O O . GLU A 1 339 ? 7.398 7.215 -0.273 1 98 339 GLU A O 1
ATOM 2541 N N . LEU A 1 340 ? 8.5 8.578 1.128 1 97.56 340 LEU A N 1
ATOM 2542 C CA . LEU A 1 340 ? 7.359 9.484 1.222 1 97.56 340 LEU A CA 1
ATOM 2543 C C . LEU A 1 340 ? 7.113 10.188 -0.109 1 97.56 340 LEU A C 1
ATOM 2545 O O . LEU A 1 340 ? 5.965 10.414 -0.49 1 97.56 340 LEU A O 1
ATOM 2549 N N . ALA A 1 341 ? 8.195 10.555 -0.785 1 96.88 341 ALA A N 1
ATOM 2550 C CA . ALA A 1 341 ? 8.031 11.148 -2.107 1 96.88 341 ALA A CA 1
ATOM 2551 C C . ALA A 1 341 ? 7.348 10.18 -3.066 1 96.88 341 ALA A C 1
ATOM 2553 O O . ALA A 1 341 ? 6.449 10.562 -3.82 1 96.88 341 ALA A O 1
ATOM 2554 N N . GLN A 1 342 ? 7.727 8.945 -3.041 1 97.75 342 GLN A N 1
ATOM 2555 C CA . GLN A 1 342 ? 7.109 7.918 -3.873 1 97.75 342 GLN A CA 1
ATOM 2556 C C . GLN A 1 342 ? 5.637 7.734 -3.523 1 97.75 342 GLN A C 1
ATOM 2558 O O . GLN A 1 342 ? 4.785 7.66 -4.41 1 97.75 342 GLN A O 1
ATOM 2563 N N . ALA A 1 343 ? 5.34 7.617 -2.252 1 98.38 343 ALA A N 1
ATOM 2564 C CA . ALA A 1 343 ? 3.967 7.453 -1.779 1 98.38 343 ALA A CA 1
ATOM 2565 C C . ALA A 1 343 ? 3.094 8.625 -2.221 1 98.38 343 ALA A C 1
ATOM 2567 O O . ALA A 1 343 ? 1.978 8.422 -2.707 1 98.38 343 ALA A O 1
ATOM 2568 N N . GLN A 1 344 ? 3.652 9.828 -2.035 1 97.31 344 GLN A N 1
ATOM 2569 C CA . GLN A 1 344 ? 2.924 11.039 -2.414 1 97.31 344 GLN A CA 1
ATOM 2570 C C . GLN A 1 344 ? 2.57 11.023 -3.898 1 97.31 344 GLN A C 1
ATOM 2572 O O . GLN A 1 344 ? 1.437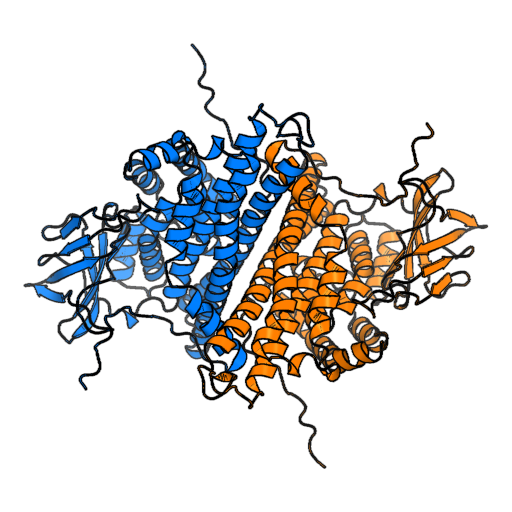 11.336 -4.273 1 97.31 344 GLN A O 1
ATOM 2577 N N . SER A 1 345 ? 3.5 10.672 -4.719 1 95.44 345 SER A N 1
ATOM 2578 C CA . SER A 1 345 ? 3.342 10.695 -6.168 1 95.44 345 SER A CA 1
ATOM 2579 C C . SER A 1 345 ? 2.188 9.805 -6.613 1 95.44 345 SER A C 1
ATOM 2581 O O . SER A 1 345 ? 1.381 10.203 -7.457 1 95.44 345 SER A O 1
ATOM 2583 N N . VAL A 1 346 ? 2.061 8.641 -6.031 1 98 346 VAL A N 1
ATOM 2584 C CA . VAL A 1 346 ? 1.078 7.664 -6.488 1 98 346 VAL A CA 1
ATOM 2585 C C . VAL A 1 346 ? -0.244 7.879 -5.754 1 98 346 VAL A C 1
ATOM 2587 O O . VAL A 1 346 ? -1.303 7.965 -6.383 1 98 346 VAL A O 1
ATOM 2590 N N . LEU A 1 347 ? -0.244 8 -4.43 1 98.31 347 LEU A N 1
ATOM 2591 C CA . LEU A 1 347 ? -1.427 8.047 -3.578 1 98.31 347 LEU A CA 1
ATOM 2592 C C . LEU A 1 347 ? -2.305 9.242 -3.936 1 98.31 347 LEU A C 1
ATOM 2594 O O . LEU A 1 347 ? -3.533 9.141 -3.939 1 98.31 347 LEU A O 1
ATOM 2598 N N . THR A 1 348 ? -1.675 10.359 -4.277 1 97.31 348 THR A N 1
ATOM 2599 C CA . THR A 1 348 ? -2.42 11.562 -4.629 1 97.31 348 THR A CA 1
ATOM 2600 C C . THR A 1 348 ? -3.316 11.312 -5.84 1 97.31 348 THR A C 1
ATOM 2602 O O . THR A 1 348 ? -4.492 11.68 -5.836 1 97.31 348 THR A O 1
ATOM 2605 N N . GLY A 1 349 ? -2.773 10.625 -6.859 1 96.88 349 GLY A N 1
ATOM 2606 C CA . GLY A 1 349 ? -3.566 10.297 -8.039 1 96.88 349 GLY A CA 1
ATOM 2607 C C . GLY A 1 349 ? -4.73 9.375 -7.734 1 96.88 349 GLY A C 1
ATOM 2608 O O . GLY A 1 349 ? -5.832 9.562 -8.258 1 96.88 349 GLY A O 1
ATOM 2609 N N . LEU A 1 350 ? -4.523 8.414 -6.871 1 98.38 350 LEU A N 1
ATOM 2610 C CA . LEU A 1 350 ? -5.57 7.461 -6.512 1 98.38 350 LEU A CA 1
ATOM 2611 C C . LEU A 1 350 ? -6.746 8.172 -5.848 1 98.38 350 LEU A C 1
ATOM 2613 O O . LEU A 1 350 ? -7.902 7.906 -6.18 1 98.38 350 LEU A O 1
ATOM 2617 N N . VAL A 1 351 ? -6.477 9.109 -4.945 1 98.69 351 VAL A N 1
ATOM 2618 C CA . VAL A 1 351 ? -7.512 9.75 -4.141 1 98.69 351 VAL A CA 1
ATOM 2619 C C . VAL A 1 351 ? -8.266 10.766 -4.992 1 98.69 351 VAL A C 1
ATOM 2621 O O . VAL A 1 351 ? -9.492 10.883 -4.887 1 98.69 351 VAL A O 1
ATOM 2624 N N . LEU A 1 352 ? -7.527 11.516 -5.84 1 98.19 352 LEU A N 1
ATOM 2625 C CA . LEU A 1 352 ? -8.195 12.445 -6.742 1 98.19 352 LEU A CA 1
ATOM 2626 C C . LEU A 1 352 ? -9.125 11.703 -7.695 1 98.19 352 LEU A C 1
ATOM 2628 O O . LEU A 1 352 ? -10.242 12.164 -7.965 1 98.19 352 LEU A O 1
ATOM 2632 N N . ASP A 1 353 ? -8.68 10.531 -8.172 1 98.06 353 ASP A N 1
ATOM 2633 C CA . ASP A 1 353 ? -9.516 9.719 -9.047 1 98.06 353 ASP A CA 1
ATOM 2634 C C . ASP A 1 353 ? -10.766 9.234 -8.312 1 98.06 353 ASP A C 1
ATOM 2636 O O . ASP A 1 353 ? -11.875 9.281 -8.859 1 98.06 353 ASP A O 1
ATOM 2640 N N . ALA A 1 354 ? -10.633 8.797 -7.078 1 98.25 354 ALA A N 1
ATOM 2641 C CA . ALA A 1 354 ? -11.773 8.375 -6.281 1 98.25 354 ALA A CA 1
ATOM 2642 C C . ALA A 1 354 ? -12.805 9.492 -6.156 1 98.25 354 ALA A C 1
ATOM 2644 O O . ALA A 1 354 ? -14.008 9.258 -6.336 1 98.25 354 ALA A O 1
ATOM 2645 N N . GLY A 1 355 ? -12.312 10.734 -5.867 1 97.5 355 GLY A N 1
ATOM 2646 C CA . GLY A 1 355 ? -13.203 11.875 -5.727 1 97.5 355 GLY A CA 1
ATOM 2647 C C . GLY A 1 355 ? -13.875 12.266 -7.027 1 97.5 355 GLY A C 1
ATOM 2648 O O . GLY A 1 355 ? -14.961 12.859 -7.02 1 97.5 355 GLY A O 1
ATOM 2649 N N . ALA A 1 356 ? -13.227 11.93 -8.148 1 96.25 356 ALA A N 1
ATOM 2650 C CA . ALA A 1 356 ? -13.766 12.281 -9.461 1 96.25 356 ALA A CA 1
ATOM 2651 C C . ALA A 1 356 ? -14.789 11.258 -9.93 1 96.25 356 ALA A C 1
ATOM 2653 O O . ALA A 1 356 ? -15.883 11.625 -10.375 1 96.25 356 ALA A O 1
ATOM 2654 N N . ILE A 1 357 ? -14.539 9.945 -9.773 1 96.94 357 ILE A N 1
ATOM 2655 C CA . ILE A 1 357 ? -15.328 8.93 -10.469 1 96.94 357 ILE A CA 1
ATOM 2656 C C . ILE A 1 357 ? -16.531 8.539 -9.617 1 96.94 357 ILE A C 1
ATOM 2658 O O . ILE A 1 357 ? -17.453 7.875 -10.094 1 96.94 357 ILE A O 1
ATOM 2662 N N . LEU A 1 358 ? -16.516 8.953 -8.305 1 96.56 358 LEU A N 1
ATOM 2663 C CA . LEU A 1 358 ? -17.656 8.562 -7.477 1 96.56 358 LEU A CA 1
ATOM 2664 C C . LEU A 1 358 ? -18.969 9.094 -8.055 1 96.56 358 LEU A C 1
ATOM 2666 O O . LEU A 1 358 ? -20.016 8.469 -7.895 1 96.56 358 LEU A O 1
ATOM 2670 N N . PHE A 1 359 ? -18.938 10.164 -8.828 1 95.56 359 PHE A N 1
ATOM 2671 C CA . PHE A 1 359 ? -20.125 10.781 -9.406 1 95.56 359 PHE A CA 1
ATOM 2672 C C . PHE A 1 359 ? -20.703 9.922 -10.523 1 95.56 359 PHE A C 1
ATOM 2674 O O . PHE A 1 359 ? -21.891 10.008 -10.828 1 95.56 359 PHE A O 1
ATOM 2681 N N . ASP A 1 360 ? -19.906 9.086 -11.133 1 94.5 360 ASP A N 1
ATOM 2682 C CA . ASP A 1 360 ? -20.359 8.219 -12.211 1 94.5 360 ASP A CA 1
ATOM 2683 C C . ASP A 1 360 ? -21.344 7.172 -11.711 1 94.5 360 ASP A C 1
ATOM 2685 O O . ASP A 1 360 ? -22.125 6.625 -12.484 1 94.5 360 ASP A O 1
ATOM 2689 N N . ALA A 1 361 ? -21.328 6.926 -10.422 1 94.69 361 ALA A N 1
ATOM 2690 C CA . ALA A 1 361 ? -22.234 5.941 -9.852 1 94.69 361 ALA A CA 1
ATOM 2691 C C . ALA A 1 361 ? -23.594 6.57 -9.531 1 94.69 361 ALA A C 1
ATOM 2693 O O . ALA A 1 361 ? -24.578 5.859 -9.312 1 94.69 361 ALA A O 1
ATOM 2694 N N . LEU A 1 362 ? -23.672 7.906 -9.508 1 92.69 362 LEU A N 1
ATOM 2695 C CA . LEU A 1 362 ? -24.859 8.555 -8.93 1 92.69 362 LEU A CA 1
ATOM 2696 C C . LEU A 1 362 ? -25.516 9.477 -9.945 1 92.69 362 LEU A C 1
ATOM 2698 O O . LEU A 1 362 ? -26.688 9.82 -9.805 1 92.69 362 LEU A O 1
ATOM 2702 N N . GLY A 1 363 ? -24.781 10.008 -10.93 1 87.19 363 GLY A N 1
ATOM 2703 C CA . GLY A 1 363 ? -25.344 10.875 -11.961 1 87.19 363 GLY A CA 1
ATOM 2704 C C . GLY A 1 363 ? -25.422 12.328 -11.539 1 87.19 363 GLY A C 1
ATOM 2705 O O . GLY A 1 363 ? -24.812 12.727 -10.547 1 87.19 363 GLY A O 1
ATOM 2706 N N . ALA A 1 364 ? -26.234 13.039 -12.258 1 86.38 364 ALA A N 1
ATOM 2707 C CA . ALA A 1 364 ? -26.281 14.5 -12.141 1 86.38 364 ALA A CA 1
ATOM 2708 C C . ALA A 1 364 ? -26.812 14.922 -10.773 1 86.38 364 ALA A C 1
ATOM 2710 O O . ALA A 1 364 ? -26.391 15.945 -10.234 1 86.38 364 ALA A O 1
ATOM 2711 N N . SER A 1 365 ? -27.625 14.133 -10.172 1 87.44 365 SER A N 1
ATOM 2712 C CA . SER A 1 365 ? -28.25 14.484 -8.898 1 87.44 365 SER A CA 1
ATOM 2713 C C . SER A 1 365 ? -27.219 14.516 -7.777 1 87.44 365 SER A C 1
ATOM 2715 O O . SER A 1 365 ? -27.422 15.156 -6.746 1 87.44 365 SER A O 1
ATOM 2717 N N . ALA A 1 366 ? -26.125 13.852 -7.961 1 91.69 366 ALA A N 1
ATOM 2718 C CA . ALA A 1 366 ? -25.078 13.789 -6.941 1 91.69 366 ALA A CA 1
ATOM 2719 C C . ALA A 1 366 ? -24.328 15.117 -6.855 1 91.69 366 ALA A C 1
ATOM 2721 O O . ALA A 1 366 ? -23.594 15.359 -5.898 1 91.69 366 ALA A O 1
ATOM 2722 N N . THR A 1 367 ? -24.641 16.047 -7.754 1 91.25 367 THR A N 1
ATOM 2723 C CA . THR A 1 367 ? -23.938 17.328 -7.785 1 91.25 367 THR A CA 1
ATOM 2724 C C . THR A 1 367 ? -24.672 18.375 -6.945 1 91.25 367 THR A C 1
ATOM 2726 O O . THR A 1 367 ? -24.25 19.531 -6.879 1 91.25 367 THR A O 1
ATOM 2729 N N . ARG A 1 368 ? -25.719 17.938 -6.379 1 91.69 368 ARG A N 1
ATOM 2730 C CA . ARG A 1 368 ? -26.453 18.859 -5.516 1 91.69 368 ARG A CA 1
ATOM 2731 C C . ARG A 1 368 ? -25.578 19.328 -4.355 1 91.69 368 ARG A C 1
ATOM 2733 O O . ARG A 1 368 ? -24.922 18.516 -3.695 1 91.69 368 ARG A O 1
ATOM 2740 N N . ARG A 1 369 ? -25.672 20.531 -4.059 1 91.69 369 ARG A N 1
ATOM 2741 C CA . ARG A 1 369 ? -24.828 21.188 -3.051 1 91.69 369 ARG A CA 1
ATOM 2742 C C . ARG A 1 369 ? -25.109 20.609 -1.665 1 91.69 369 ARG A C 1
ATOM 2744 O O . ARG A 1 369 ? -24.188 20.5 -0.838 1 91.69 369 ARG A O 1
ATOM 2751 N N . GLY A 1 370 ? -26.25 20.203 -1.428 1 93 370 GLY A N 1
ATOM 2752 C CA . GLY A 1 370 ? -26.656 19.703 -0.121 1 93 370 GLY A CA 1
ATOM 2753 C C . GLY A 1 370 ? -25.953 18.406 0.26 1 93 370 GLY A C 1
ATOM 2754 O O . GLY A 1 370 ? -25.781 18.125 1.445 1 93 370 GLY A O 1
ATOM 2755 N N . LEU A 1 371 ? -25.469 17.672 -0.736 1 93.19 371 LEU A N 1
ATOM 2756 C CA . LEU A 1 371 ? -24.781 16.406 -0.482 1 93.19 371 LEU A CA 1
ATOM 2757 C C . LEU A 1 371 ? -23.312 16.641 -0.192 1 93.19 371 LEU A C 1
ATOM 2759 O O . LEU A 1 371 ? -22.656 15.812 0.437 1 93.19 371 LEU A O 1
ATOM 2763 N N . ALA A 1 372 ? -22.797 17.734 -0.785 1 96.5 372 ALA A N 1
ATOM 2764 C CA . ALA A 1 372 ? -21.422 18.188 -0.609 1 96.5 372 ALA A CA 1
ATOM 2765 C C . ALA A 1 372 ? -20.438 17.062 -0.963 1 96.5 372 ALA A C 1
ATOM 2767 O O . ALA A 1 372 ? -19.406 16.906 -0.309 1 96.5 372 ALA A O 1
ATOM 2768 N N . LEU A 1 373 ? -20.766 16.188 -1.966 1 97 373 LEU A N 1
ATOM 2769 C CA . LEU A 1 373 ? -19.875 15.102 -2.348 1 97 373 LEU A CA 1
ATOM 2770 C C . LEU A 1 373 ? -18.625 15.641 -3.041 1 97 373 LEU A C 1
ATOM 2772 O O . LEU A 1 373 ? -17.578 14.969 -3.07 1 97 373 LEU A O 1
ATOM 2776 N N . ASP A 1 374 ? -18.719 16.875 -3.604 1 96.75 374 ASP A N 1
ATOM 2777 C CA . ASP A 1 374 ? -17.594 17.5 -4.277 1 96.75 374 ASP A CA 1
ATOM 2778 C C . ASP A 1 374 ? -16.469 17.844 -3.287 1 96.75 374 ASP A C 1
ATOM 2780 O O . ASP A 1 374 ? -15.328 18.047 -3.682 1 96.75 374 ASP A O 1
ATOM 2784 N N . ARG A 1 375 ? -16.828 17.891 -2.043 1 97.75 375 ARG A N 1
ATOM 2785 C CA . ARG A 1 375 ? -15.836 18.297 -1.049 1 97.75 375 ARG A CA 1
ATOM 2786 C C . ARG A 1 375 ? -14.656 17.328 -1.012 1 97.75 375 ARG A C 1
ATOM 2788 O O . ARG A 1 375 ? -13.539 17.734 -0.688 1 97.75 375 ARG A O 1
ATOM 2795 N N . HIS A 1 376 ? -14.984 16.047 -1.311 1 98.38 376 HIS A N 1
ATOM 2796 C CA . HIS A 1 376 ? -13.914 15.055 -1.271 1 98.38 376 HIS A CA 1
ATOM 2797 C C . HIS A 1 376 ? -12.82 15.391 -2.275 1 98.38 376 HIS A C 1
ATOM 2799 O O . HIS A 1 376 ? -11.633 15.406 -1.929 1 98.38 376 HIS A O 1
ATOM 2805 N N . TRP A 1 377 ? -13.195 15.742 -3.504 1 98.06 377 TRP A N 1
ATOM 2806 C CA . TRP A 1 377 ? -12.203 16.094 -4.512 1 98.06 377 TRP A CA 1
ATOM 2807 C C . TRP A 1 377 ? -11.539 17.438 -4.176 1 98.06 377 TRP A C 1
ATOM 2809 O O . TRP A 1 377 ? -10.32 17.562 -4.285 1 98.06 377 TRP A O 1
ATOM 2819 N N . ARG A 1 378 ? -12.297 18.438 -3.766 1 97.56 378 ARG A N 1
ATOM 2820 C CA . ARG A 1 378 ? -11.75 19.766 -3.438 1 97.56 378 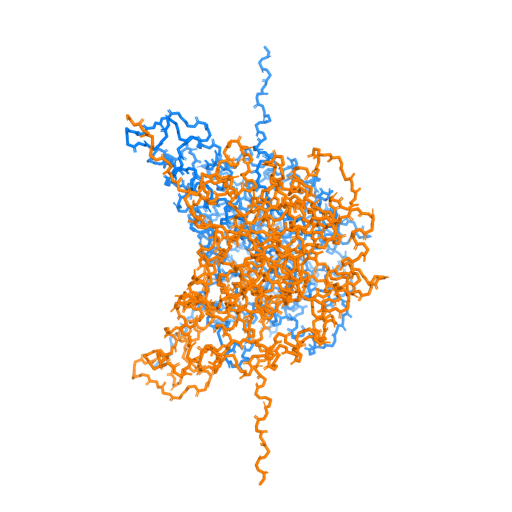ARG A CA 1
ATOM 2821 C C . ARG A 1 378 ? -10.742 19.672 -2.299 1 97.56 378 ARG A C 1
ATOM 2823 O O . ARG A 1 378 ? -9.664 20.266 -2.367 1 97.56 378 ARG A O 1
ATOM 2830 N N . ASN A 1 379 ? -11.109 18.938 -1.285 1 98.38 379 ASN A N 1
ATOM 2831 C CA . ASN A 1 379 ? -10.227 18.781 -0.139 1 98.38 379 ASN A CA 1
ATOM 2832 C C . ASN A 1 379 ? -8.961 18.016 -0.509 1 98.38 379 ASN A C 1
ATOM 2834 O O . ASN A 1 379 ? -7.855 18.391 -0.11 1 98.38 379 ASN A O 1
ATOM 2838 N N . ALA A 1 380 ? -9.133 16.938 -1.286 1 98.5 380 ALA A N 1
ATOM 2839 C CA . ALA A 1 380 ? -7.977 16.172 -1.726 1 98.5 380 ALA A CA 1
ATOM 2840 C C . ALA A 1 380 ? -7.043 17.016 -2.588 1 98.5 380 ALA A C 1
ATOM 2842 O O . ALA A 1 380 ? -5.824 16.969 -2.414 1 98.5 380 ALA A O 1
ATOM 2843 N N . ARG A 1 381 ? -7.637 17.781 -3.469 1 96.38 381 ARG A N 1
ATOM 2844 C CA . ARG A 1 381 ? -6.844 18.609 -4.363 1 96.38 381 ARG A CA 1
ATOM 2845 C C . ARG A 1 381 ? -6.062 19.672 -3.582 1 96.38 381 ARG A C 1
ATOM 2847 O O . ARG A 1 381 ? -4.891 19.906 -3.863 1 96.38 381 ARG A O 1
ATOM 2854 N N . THR A 1 382 ? -6.691 20.25 -2.631 1 96.62 382 THR A N 1
ATOM 2855 C CA . THR A 1 382 ? -6.031 21.25 -1.813 1 96.62 382 THR A CA 1
ATOM 2856 C C . THR A 1 382 ? -4.855 20.656 -1.05 1 96.62 382 THR A C 1
ATOM 2858 O O . THR A 1 382 ? -3.748 21.188 -1.078 1 96.62 382 THR A O 1
ATOM 2861 N N . ILE A 1 383 ? -5.027 19.516 -0.441 1 96.31 383 ILE A N 1
ATOM 2862 C CA . ILE A 1 383 ? -3.957 18.828 0.281 1 96.31 383 ILE A CA 1
ATOM 2863 C C . ILE A 1 383 ? -2.83 18.469 -0.686 1 96.31 383 ILE A C 1
ATOM 2865 O O . ILE A 1 383 ? -1.652 18.656 -0.373 1 96.31 383 ILE A O 1
ATOM 2869 N N . ALA A 1 384 ? -3.229 18.016 -1.869 1 93.12 384 ALA A N 1
ATOM 2870 C CA . ALA A 1 384 ? -2.273 17.531 -2.867 1 93.12 384 ALA A CA 1
ATOM 2871 C C . ALA A 1 384 ? -1.462 18.688 -3.443 1 93.12 384 ALA A C 1
ATOM 2873 O O . ALA A 1 384 ? -0.432 18.484 -4.086 1 93.12 384 ALA A O 1
ATOM 2874 N N . SER A 1 385 ? -1.887 19.859 -3.215 1 90.5 385 SER A N 1
ATOM 2875 C CA . SER A 1 385 ? -1.188 21.031 -3.754 1 90.5 385 SER A CA 1
ATOM 2876 C C . SER A 1 385 ? -0.068 21.484 -2.824 1 90.5 385 SER A C 1
ATOM 2878 O O . SER A 1 385 ? 0.728 22.344 -3.182 1 90.5 385 SER A O 1
ATOM 2880 N N . HIS A 1 386 ? -0.051 20.797 -1.68 1 85.31 386 HIS A N 1
ATOM 2881 C CA . HIS A 1 386 ? 1.097 21 -0.802 1 85.31 386 HIS A CA 1
ATOM 2882 C C . HIS A 1 386 ? 2.309 20.203 -1.29 1 85.31 386 HIS A C 1
ATOM 2884 O O . HIS A 1 386 ? 2.17 19.094 -1.797 1 85.31 386 HIS A O 1
ATOM 2890 N N . ASN A 1 387 ? 3.492 20.797 -1.189 1 80.06 387 ASN A N 1
ATOM 2891 C CA . ASN A 1 387 ? 4.699 20.078 -1.604 1 80.06 387 ASN A CA 1
ATOM 2892 C C . ASN A 1 387 ? 4.551 19.5 -3.008 1 80.06 387 ASN A C 1
ATOM 2894 O O . ASN A 1 387 ? 4.488 18.281 -3.176 1 80.06 387 ASN A O 1
ATOM 2898 N N . PRO A 1 388 ? 4.648 20.312 -3.988 1 81.06 388 PRO A N 1
ATOM 2899 C CA . PRO A 1 388 ? 4.262 19.938 -5.348 1 81.06 388 PRO A CA 1
ATOM 2900 C C . PRO A 1 388 ? 4.918 18.625 -5.801 1 81.06 388 PRO A C 1
ATOM 2902 O O . PRO A 1 388 ? 6.145 18.547 -5.871 1 81.06 388 PRO A O 1
ATOM 2905 N N . ARG A 1 389 ? 4.094 17.703 -6.266 1 84.44 389 ARG A N 1
ATOM 2906 C CA . ARG A 1 389 ? 4.469 16.328 -6.605 1 84.44 389 ARG A CA 1
ATOM 2907 C C . ARG A 1 389 ? 5.344 16.297 -7.855 1 84.44 389 ARG A C 1
ATOM 2909 O O . ARG A 1 389 ? 6.098 15.344 -8.062 1 84.44 389 ARG A O 1
ATOM 2916 N N . ILE A 1 390 ? 5.332 17.312 -8.711 1 82.75 390 ILE A N 1
ATOM 2917 C CA . ILE A 1 390 ? 6.109 17.312 -9.945 1 82.75 390 ILE A CA 1
ATOM 2918 C C . ILE A 1 390 ? 7.598 17.281 -9.617 1 82.75 390 ILE A C 1
ATOM 2920 O O . ILE A 1 390 ? 8.375 16.594 -10.297 1 82.75 390 ILE A O 1
ATOM 2924 N N . PHE A 1 391 ? 7.938 17.875 -8.57 1 89.62 391 PHE A N 1
ATOM 2925 C CA . PHE A 1 391 ? 9.344 17.906 -8.195 1 89.62 391 PHE A CA 1
ATOM 2926 C C . PHE A 1 391 ? 9.742 16.609 -7.496 1 89.62 391 PHE A C 1
ATOM 2928 O O . PHE A 1 391 ? 10.906 16.203 -7.543 1 89.62 391 PHE A O 1
ATOM 2935 N N . LYS A 1 392 ? 8.75 15.977 -6.871 1 93.56 392 LYS A N 1
ATOM 2936 C CA . LYS A 1 392 ? 9.039 14.75 -6.133 1 93.56 392 LYS A CA 1
ATOM 2937 C C . LYS A 1 392 ? 9.398 13.609 -7.082 1 93.56 392 LYS A C 1
ATOM 2939 O O . LYS A 1 392 ? 10.281 12.805 -6.781 1 93.56 392 LYS A O 1
ATOM 2944 N N . ASP A 1 393 ? 8.711 13.492 -8.195 1 94.38 393 ASP A N 1
ATOM 2945 C CA . ASP A 1 393 ? 9.062 12.469 -9.18 1 94.38 393 ASP A CA 1
ATOM 2946 C C . ASP A 1 393 ? 10.508 12.617 -9.633 1 94.38 393 ASP A C 1
ATOM 2948 O O . ASP A 1 393 ? 11.234 11.617 -9.742 1 94.38 393 ASP A O 1
ATOM 2952 N N . ARG A 1 394 ? 10.898 13.828 -9.922 1 95.31 394 ARG A N 1
ATOM 2953 C CA . ARG A 1 394 ? 12.273 14.07 -10.352 1 95.31 394 ARG A CA 1
ATOM 2954 C C . ARG A 1 394 ? 13.258 13.695 -9.25 1 95.31 394 ARG A C 1
ATOM 2956 O O . ARG A 1 394 ? 14.312 13.117 -9.523 1 95.31 394 ARG A O 1
ATOM 2963 N N . VAL A 1 395 ? 12.945 14.039 -8.016 1 95.19 395 VAL A N 1
ATOM 2964 C CA . VAL A 1 395 ? 13.805 13.742 -6.875 1 95.19 395 VAL A CA 1
ATOM 2965 C C . VAL A 1 395 ? 14 12.234 -6.75 1 95.19 395 VAL A C 1
ATOM 2967 O O . VAL A 1 395 ? 15.125 11.766 -6.578 1 95.19 395 VAL A O 1
ATOM 2970 N N . VAL A 1 396 ? 12.961 11.469 -6.859 1 96.81 396 VAL A N 1
ATOM 2971 C CA . VAL A 1 396 ? 13.031 10.016 -6.785 1 96.81 396 VAL A CA 1
ATOM 2972 C C . VAL A 1 396 ? 13.859 9.477 -7.945 1 96.81 396 VAL A C 1
ATOM 2974 O O . VAL A 1 396 ? 14.695 8.586 -7.758 1 96.81 396 VAL A O 1
ATOM 2977 N N . GLY A 1 397 ? 13.594 10.016 -9.141 1 97.12 397 GLY A N 1
ATOM 2978 C CA . GLY A 1 397 ? 14.367 9.594 -10.297 1 97.12 397 GLY A CA 1
ATOM 2979 C C . GLY A 1 397 ? 15.852 9.875 -10.156 1 97.12 397 GLY A C 1
ATOM 2980 O O . GLY A 1 397 ? 16.688 9.023 -10.492 1 97.12 397 GLY A O 1
ATOM 2981 N N . ASP A 1 398 ? 16.188 11.078 -9.695 1 96.31 398 ASP A N 1
ATOM 2982 C CA . ASP A 1 398 ? 17.594 11.453 -9.508 1 96.31 398 ASP A CA 1
ATOM 2983 C C . ASP A 1 398 ? 18.266 10.547 -8.484 1 96.31 398 ASP A C 1
ATOM 2985 O O . ASP A 1 398 ? 19.438 10.195 -8.641 1 96.31 398 ASP A O 1
ATOM 2989 N N . TYR A 1 399 ? 17.578 10.195 -7.453 1 96.19 399 TYR A N 1
ATOM 2990 C CA . TYR A 1 399 ? 18.109 9.242 -6.477 1 96.19 399 TYR A CA 1
ATOM 2991 C C . TYR A 1 399 ? 18.344 7.879 -7.121 1 96.19 399 TYR A C 1
ATOM 2993 O O . TYR A 1 399 ? 19.406 7.281 -6.957 1 96.19 399 TYR A O 1
ATOM 3001 N N . ALA A 1 400 ? 17.359 7.375 -7.848 1 96.06 400 ALA A N 1
ATOM 3002 C CA . ALA A 1 400 ? 17.422 6.051 -8.461 1 96.06 400 ALA A CA 1
ATOM 3003 C C . ALA A 1 400 ? 18.531 5.973 -9.5 1 96.06 400 ALA A C 1
ATOM 3005 O O . ALA A 1 400 ? 19.172 4.934 -9.656 1 96.06 400 ALA A O 1
ATOM 3006 N N . VAL A 1 401 ? 18.766 7.082 -10.258 1 96 401 VAL A N 1
ATOM 3007 C CA . VAL A 1 401 ? 19.688 7.094 -11.383 1 96 401 VAL A CA 1
ATOM 3008 C C . VAL A 1 401 ? 21.094 7.426 -10.883 1 96 401 VAL A C 1
ATOM 3010 O O . VAL A 1 401 ? 22.078 6.773 -11.273 1 96 401 VAL A O 1
ATOM 3013 N N . ASN A 1 402 ? 21.188 8.438 -9.938 1 95 402 ASN A N 1
ATOM 3014 C CA . ASN A 1 402 ? 22.484 9.023 -9.633 1 95 402 ASN A CA 1
ATOM 3015 C C . ASN A 1 402 ? 22.859 8.828 -8.164 1 95 402 ASN A C 1
ATOM 3017 O O . ASN A 1 402 ? 23.984 9.125 -7.762 1 95 402 ASN A O 1
ATOM 3021 N N . GLY A 1 403 ? 21.938 8.375 -7.367 1 94.06 403 GLY A N 1
ATOM 3022 C CA . GLY A 1 403 ? 22.172 8.312 -5.938 1 94.06 403 GLY A CA 1
ATOM 3023 C C . GLY A 1 403 ? 22.094 9.664 -5.258 1 94.06 403 GLY A C 1
ATOM 3024 O O . GLY A 1 403 ? 22.5 9.812 -4.102 1 94.06 403 GLY A O 1
ATOM 3025 N N . THR A 1 404 ? 21.562 10.656 -5.957 1 94.19 404 THR A N 1
ATOM 3026 C CA . THR A 1 404 ? 21.438 12 -5.395 1 94.19 404 THR A CA 1
ATOM 3027 C C . THR A 1 404 ? 20.438 12.023 -4.242 1 94.19 404 THR A C 1
ATOM 3029 O O . THR A 1 404 ? 19.297 11.594 -4.402 1 94.19 404 THR A O 1
ATOM 3032 N N . GLU A 1 405 ? 20.891 12.516 -3.143 1 92.06 405 GLU A N 1
ATOM 3033 C CA . GLU A 1 405 ? 20.031 12.594 -1.97 1 92.06 405 GLU A CA 1
ATOM 3034 C C . GLU A 1 405 ? 18.984 13.695 -2.125 1 92.06 405 GLU A C 1
ATOM 3036 O O . GLU A 1 405 ? 19.219 14.695 -2.807 1 92.06 405 GLU A O 1
ATOM 3041 N N . PRO A 1 406 ? 17.797 13.477 -1.524 1 90.19 406 PRO A N 1
ATOM 3042 C CA . PRO A 1 406 ? 16.75 14.492 -1.62 1 90.19 406 PRO A CA 1
ATOM 3043 C C . PRO A 1 406 ? 17.062 15.75 -0.82 1 90.19 406 PRO A C 1
ATOM 3045 O O . PRO A 1 406 ? 17.797 15.688 0.166 1 90.19 406 PRO A O 1
ATOM 3048 N N . PRO A 1 407 ? 16.484 16.844 -1.315 1 78.69 407 PRO A N 1
ATOM 3049 C CA . PRO A 1 407 ? 16.578 18.047 -0.48 1 78.69 407 PRO A CA 1
ATOM 3050 C C . PRO A 1 407 ? 15.656 18 0.733 1 78.69 407 PRO A C 1
ATOM 3052 O O . PRO A 1 407 ? 14.508 17.562 0.621 1 78.69 407 PRO A O 1
ATOM 3055 N N . PHE A 1 408 ? 16.062 17.891 1.899 1 65.19 408 PHE A N 1
ATOM 3056 C CA . PHE A 1 408 ? 15.227 17.719 3.078 1 65.19 408 PHE A CA 1
ATOM 3057 C C . PHE A 1 408 ? 14.32 18.938 3.277 1 65.19 408 PHE A C 1
ATOM 3059 O O . PHE A 1 408 ? 13.148 18.797 3.639 1 65.19 408 PHE A O 1
ATOM 3066 N N . GLN A 1 409 ? 14.758 20.047 3.354 1 56.16 409 GLN A N 1
ATOM 3067 C CA . GLN A 1 409 ? 13.93 21.219 3.559 1 56.16 409 GLN A CA 1
ATOM 3068 C C . GLN A 1 409 ? 14.039 22.188 2.379 1 56.16 409 GLN A C 1
ATOM 3070 O O . GLN A 1 409 ? 15.133 22.406 1.85 1 56.16 409 GLN A O 1
ATOM 3075 N N . TRP A 1 410 ? 12.773 22.219 1.725 1 47.53 410 TRP A N 1
ATOM 3076 C CA . TRP A 1 410 ? 12.773 23.234 0.688 1 47.53 410 TRP A CA 1
ATOM 3077 C C . TRP A 1 410 ? 12.07 24.5 1.169 1 47.53 410 TRP A C 1
ATOM 3079 O O . TRP A 1 410 ? 11.273 24.453 2.105 1 47.53 410 TRP A O 1
ATOM 3089 N N . LYS A 1 411 ? 12.648 25.641 0.817 1 52.78 411 LYS A N 1
ATOM 3090 C CA . LYS A 1 411 ? 12.086 26.953 1.155 1 52.78 411 LYS A CA 1
ATOM 3091 C C . LYS A 1 411 ? 11.484 27.625 -0.073 1 52.78 411 LYS A C 1
ATOM 3093 O O . LYS A 1 411 ? 11.898 27.359 -1.202 1 52.78 411 LYS A O 1
ATOM 3098 N N . ILE A 1 412 ? 10.344 28.266 0.097 1 46.16 412 ILE A N 1
ATOM 3099 C CA . ILE A 1 412 ? 9.68 29.031 -0.955 1 46.16 412 ILE A CA 1
ATOM 3100 C C . ILE A 1 412 ? 10.094 30.5 -0.881 1 46.16 412 ILE A C 1
ATOM 3102 O O . ILE A 1 412 ? 10.297 31.031 0.209 1 46.16 412 ILE A O 1
ATOM 3106 N N . GLY A 1 413 ? 10.539 31.156 -1.929 1 50.91 413 GLY A N 1
ATOM 3107 C CA . GLY A 1 413 ? 10.805 32.562 -1.994 1 50.91 413 GLY A CA 1
ATOM 3108 C C . GLY A 1 413 ? 10.68 33.156 -3.395 1 50.91 413 GLY A C 1
ATOM 3109 O O . GLY A 1 413 ? 10.32 32.438 -4.332 1 50.91 413 GLY A O 1
ATOM 3110 N N . GLN A 1 414 ? 10.57 34.438 -3.451 1 51.53 414 GLN A N 1
ATOM 3111 C CA . GLN A 1 414 ? 10.461 35.125 -4.73 1 51.53 414 GLN A CA 1
ATOM 3112 C C . GLN A 1 414 ? 11.789 35.094 -5.492 1 51.53 414 GLN A C 1
ATOM 3114 O O . GLN A 1 414 ? 12.859 35.188 -4.891 1 51.53 414 GLN A O 1
ATOM 3119 N N . VAL A 1 415 ? 11.719 34.656 -6.793 1 53.88 415 VAL A N 1
ATOM 3120 C CA . VAL A 1 415 ? 12.891 34.688 -7.656 1 53.88 415 VAL A CA 1
ATOM 3121 C C . VAL A 1 415 ? 13.359 36.156 -7.801 1 53.88 415 VAL A C 1
ATOM 3123 O O . VAL A 1 415 ? 12.555 37.031 -8.086 1 53.88 415 VAL A O 1
ATOM 3126 N N . GLN A 1 416 ? 14.477 36.344 -7.203 1 51.31 416 GLN A N 1
ATOM 3127 C CA . GLN A 1 416 ? 15.023 37.656 -7.457 1 51.31 416 GLN A CA 1
ATOM 3128 C C . GLN A 1 416 ? 15.516 37.812 -8.898 1 51.31 416 GLN A C 1
ATOM 3130 O O . GLN A 1 416 ? 16.141 36.875 -9.43 1 51.31 416 GLN A O 1
ATOM 3135 N N . GLU A 1 417 ? 14.828 38.469 -9.68 1 45.28 417 GLU A N 1
ATOM 3136 C CA . GLU A 1 417 ? 15.289 38.719 -11.039 1 45.28 417 GLU A CA 1
ATOM 3137 C C . GLU A 1 417 ? 16.781 39.094 -11.062 1 45.28 417 GLU A C 1
ATOM 3139 O O . GLU A 1 417 ? 17.234 39.906 -10.258 1 45.28 417 GLU A O 1
ATOM 3144 N N . ALA A 1 418 ? 17.547 38.156 -11.594 1 49.97 418 ALA A N 1
ATOM 3145 C CA . ALA A 1 418 ? 18.938 38.531 -11.867 1 49.97 418 ALA A CA 1
ATOM 3146 C C . ALA A 1 418 ? 19 39.938 -12.508 1 49.97 418 ALA A C 1
ATOM 3148 O O . ALA A 1 418 ? 18.328 40.188 -13.5 1 49.97 418 ALA A O 1
ATOM 3149 N N . ARG A 1 419 ? 19.375 41 -11.656 1 36.12 419 ARG A N 1
ATOM 3150 C CA . ARG A 1 419 ? 19.672 42.25 -12.289 1 36.12 419 ARG A CA 1
ATOM 3151 C C . ARG A 1 419 ? 20.609 42.094 -13.484 1 36.12 419 ARG A C 1
ATOM 3153 O O . ARG A 1 419 ? 21.672 41.469 -13.359 1 36.12 419 ARG A O 1
ATOM 3160 N N . GLY A 1 420 ? 20.078 41.906 -14.57 1 29.67 420 GLY A N 1
ATOM 3161 C CA . GLY A 1 420 ? 20.953 42.25 -15.68 1 29.67 420 GLY A CA 1
ATOM 3162 C C . GLY A 1 420 ? 21.531 43.656 -15.57 1 29.67 420 GLY A C 1
ATOM 3163 O O . GLY A 1 420 ? 20.906 44.531 -14.969 1 29.67 420 GLY A O 1
ATOM 3164 N N . MET B 1 1 ? 44.344 -11.117 -19.422 1 24.73 1 MET B N 1
ATOM 3165 C CA . MET B 1 1 ? 43.469 -11.875 -18.531 1 24.73 1 MET B CA 1
ATOM 3166 C C . MET B 1 1 ? 42.5 -10.953 -17.828 1 24.73 1 MET B C 1
ATOM 3168 O O . MET B 1 1 ? 42.812 -10.328 -16.812 1 24.73 1 MET B O 1
ATOM 3172 N N . SER B 1 2 ? 41.656 -10.219 -18.562 1 25.34 2 SER B N 1
ATOM 3173 C CA . SER B 1 2 ? 40.812 -9.086 -18.219 1 25.34 2 SER B CA 1
ATOM 3174 C C . SER B 1 2 ? 39.688 -9.508 -17.25 1 25.34 2 SER B C 1
ATOM 3176 O O . SER B 1 2 ? 39.062 -10.531 -17.453 1 25.34 2 SER B O 1
ATOM 3178 N N . GLU B 1 3 ? 39.906 -9.25 -15.93 1 27.52 3 GLU B N 1
ATOM 3179 C CA . GLU B 1 3 ? 39.062 -9.586 -14.805 1 27.52 3 GLU B CA 1
ATOM 3180 C C . GLU B 1 3 ? 37.594 -9.219 -15.086 1 27.52 3 GLU B C 1
ATOM 3182 O O . GLU B 1 3 ? 37.312 -8.086 -15.484 1 27.52 3 GLU B O 1
ATOM 3187 N N . PRO B 1 4 ? 36.844 -10.242 -15.477 1 32.16 4 PRO B N 1
ATOM 3188 C CA . PRO B 1 4 ? 35.438 -10 -15.844 1 32.16 4 PRO B CA 1
ATOM 3189 C C . PRO B 1 4 ? 34.719 -9.102 -14.844 1 32.16 4 PRO B C 1
ATOM 3191 O O . PRO B 1 4 ? 35.031 -9.117 -13.656 1 32.16 4 PRO B O 1
ATOM 3194 N N . ASP B 1 5 ? 34.375 -7.891 -15.367 1 30.56 5 ASP B N 1
ATOM 3195 C CA . ASP B 1 5 ? 33.625 -6.832 -14.695 1 30.56 5 ASP B CA 1
ATOM 3196 C C . ASP B 1 5 ? 32.375 -7.383 -14.016 1 30.56 5 ASP B C 1
ATOM 3198 O O . ASP B 1 5 ? 31.359 -7.617 -14.664 1 30.56 5 ASP B O 1
ATOM 3202 N N . ALA B 1 6 ? 32.5 -8.375 -13.18 1 29.42 6 ALA B N 1
ATOM 3203 C CA . ALA B 1 6 ? 31.469 -9.047 -12.398 1 29.42 6 ALA B CA 1
ATOM 3204 C C . ALA B 1 6 ? 30.391 -8.07 -11.977 1 29.42 6 ALA B C 1
ATOM 3206 O O . ALA B 1 6 ? 29.188 -8.359 -12.109 1 29.42 6 ALA B O 1
ATOM 3207 N N . ALA B 1 7 ? 30.578 -7.43 -10.828 1 31.78 7 ALA B N 1
ATOM 3208 C CA . ALA B 1 7 ? 29.516 -7.02 -9.898 1 31.78 7 ALA B CA 1
ATOM 3209 C C . ALA B 1 7 ? 28.828 -5.754 -10.383 1 31.78 7 ALA B C 1
ATOM 3211 O O . ALA B 1 7 ? 29.156 -4.648 -9.953 1 31.78 7 ALA B O 1
ATOM 3212 N N . ARG B 1 8 ? 28.562 -5.539 -11.539 1 36.19 8 ARG B N 1
ATOM 3213 C CA . ARG B 1 8 ? 27.688 -4.379 -11.719 1 36.19 8 ARG B CA 1
ATOM 3214 C C . ARG B 1 8 ? 26.469 -4.473 -10.82 1 36.19 8 ARG B C 1
ATOM 3216 O O . ARG B 1 8 ? 25.484 -5.137 -11.164 1 36.19 8 ARG B O 1
ATOM 3223 N N . SER B 1 9 ? 26.516 -4.551 -9.609 1 34.88 9 SER B N 1
ATOM 3224 C CA . SER B 1 9 ? 25.484 -4.406 -8.586 1 34.88 9 SER B CA 1
ATOM 3225 C C . SER B 1 9 ? 24.531 -3.266 -8.914 1 34.88 9 SER B C 1
ATOM 3227 O O . SER B 1 9 ? 24.953 -2.186 -9.32 1 34.88 9 SER B O 1
ATOM 3229 N N . ALA B 1 10 ? 23.391 -3.428 -9.5 1 46.06 10 ALA B N 1
ATOM 3230 C CA . ALA B 1 10 ? 22.391 -2.357 -9.484 1 46.06 10 ALA B CA 1
ATOM 3231 C C . ALA B 1 10 ? 22.656 -1.377 -8.344 1 46.06 10 ALA B C 1
ATOM 3233 O O . ALA B 1 10 ? 22.938 -1.788 -7.219 1 46.06 10 ALA B O 1
ATOM 3234 N N . ALA B 1 11 ? 22.953 -0.243 -8.672 1 54.78 11 ALA B N 1
ATOM 3235 C CA . ALA B 1 11 ? 23.141 0.81 -7.672 1 54.78 11 ALA B CA 1
ATOM 3236 C C . ALA B 1 11 ? 22.078 0.71 -6.578 1 54.78 11 ALA B C 1
ATOM 3238 O O . ALA B 1 11 ? 20.891 0.534 -6.863 1 54.78 11 ALA B O 1
ATOM 3239 N N . PRO B 1 12 ? 22.406 0.497 -5.344 1 65.25 12 PRO B N 1
ATOM 3240 C CA . PRO B 1 12 ? 21.625 0.154 -4.156 1 65.25 12 PRO B CA 1
ATOM 3241 C C . PRO B 1 12 ? 20.625 1.249 -3.771 1 65.25 12 PRO B C 1
ATOM 3243 O O . PRO B 1 12 ? 20.031 1.197 -2.691 1 65.25 12 PRO B O 1
ATOM 3246 N N . TRP B 1 13 ? 20.406 2.143 -4.918 1 75.94 13 TRP B N 1
ATOM 3247 C CA . TRP B 1 13 ? 19.594 3.264 -4.477 1 75.94 13 TRP B CA 1
ATOM 3248 C C . TRP B 1 13 ? 18.109 2.969 -4.684 1 75.94 13 TRP B C 1
ATOM 3250 O O . TRP B 1 13 ? 17.469 3.535 -5.578 1 75.94 13 TRP B O 1
ATOM 3260 N N . THR B 1 14 ? 17.828 1.903 -3.877 1 81.38 14 THR B N 1
ATOM 3261 C CA . THR B 1 14 ? 16.422 1.568 -3.879 1 81.38 14 THR B CA 1
ATOM 3262 C C . THR B 1 14 ? 15.789 1.84 -2.514 1 81.38 14 THR B C 1
ATOM 3264 O O . THR B 1 14 ? 16.469 1.743 -1.486 1 81.38 14 THR B O 1
ATOM 3267 N N . ALA B 1 15 ? 14.68 2.502 -2.35 1 84.44 15 ALA B N 1
ATOM 3268 C CA . ALA B 1 15 ? 13.883 2.736 -1.148 1 84.44 15 ALA B CA 1
ATOM 3269 C C . ALA B 1 15 ? 12.531 2.031 -1.24 1 84.44 15 ALA B C 1
ATOM 3271 O O . ALA B 1 15 ? 11.492 2.684 -1.312 1 84.44 15 ALA B O 1
ATOM 3272 N N . TRP B 1 16 ? 12.719 0.646 -1.142 1 92.44 16 TRP B N 1
ATOM 3273 C CA . TRP B 1 16 ? 11.516 -0.144 -1.37 1 92.44 16 TRP B CA 1
ATOM 3274 C C . TRP B 1 16 ? 10.68 -0.248 -0.098 1 92.44 16 TRP B C 1
ATOM 3276 O O . TRP B 1 16 ? 9.57 -0.785 -0.117 1 92.44 16 TRP B O 1
ATOM 3286 N N . GLY B 1 17 ? 11.258 0.211 1.001 1 91.69 17 GLY B N 1
ATOM 3287 C CA . GLY B 1 17 ? 10.445 0.25 2.203 1 91.69 17 GLY B CA 1
ATOM 3288 C C . GLY B 1 17 ? 10.867 -0.767 3.246 1 91.69 17 GLY B C 1
ATOM 3289 O O . GLY B 1 17 ? 11.875 -1.458 3.074 1 91.69 17 GLY B O 1
ATOM 3290 N N . THR B 1 18 ? 10.109 -0.845 4.363 1 92.12 18 THR B N 1
ATOM 3291 C CA . THR B 1 18 ? 10.383 -1.704 5.508 1 92.12 18 THR B CA 1
ATOM 3292 C C . THR B 1 18 ? 10.055 -3.158 5.188 1 92.12 18 THR B C 1
ATOM 3294 O O . THR B 1 18 ? 8.992 -3.451 4.629 1 92.12 18 THR B O 1
ATOM 3297 N N . PRO B 1 19 ? 10.953 -4.043 5.504 1 94.25 19 PRO B N 1
ATOM 3298 C CA . PRO B 1 19 ? 10.656 -5.461 5.305 1 94.25 19 PRO B CA 1
ATOM 3299 C C . PRO B 1 19 ? 9.438 -5.93 6.098 1 94.25 19 PRO B C 1
ATOM 3301 O O . PRO B 1 19 ? 9.055 -5.293 7.082 1 94.25 19 PRO B O 1
ATOM 3304 N N . PRO B 1 20 ? 8.82 -7.012 5.645 1 95.69 20 PRO B N 1
ATOM 3305 C CA . PRO B 1 20 ? 7.566 -7.441 6.262 1 95.69 20 PRO B CA 1
ATOM 3306 C C . PRO B 1 20 ? 7.754 -7.938 7.695 1 95.69 20 PRO B C 1
ATOM 3308 O O . PRO B 1 20 ? 6.789 -8.016 8.453 1 95.69 20 PRO B O 1
ATOM 3311 N N . SER B 1 21 ? 8.984 -8.367 8.062 1 95.44 21 SER B N 1
ATOM 3312 C CA . SER B 1 21 ? 9.258 -8.844 9.414 1 95.44 21 SER B CA 1
ATOM 3313 C C . SER B 1 21 ? 10.711 -8.586 9.812 1 95.44 21 SER B C 1
ATOM 3315 O O . SER B 1 21 ? 11.562 -8.352 8.953 1 95.44 21 SER B O 1
ATOM 3317 N N . PRO B 1 22 ? 11.016 -8.641 11.086 1 93.62 22 PRO B N 1
ATOM 3318 C CA . PRO B 1 22 ? 12.398 -8.43 11.531 1 93.62 22 PRO B CA 1
ATOM 3319 C C . PRO B 1 22 ? 13.352 -9.516 11.031 1 93.62 22 PRO B C 1
ATOM 3321 O O . PRO B 1 22 ? 14.562 -9.289 10.953 1 93.62 22 PRO B O 1
ATOM 3324 N N . ARG B 1 23 ? 12.867 -10.688 10.711 1 96.31 23 ARG B N 1
ATOM 3325 C CA . ARG B 1 23 ? 13.734 -11.781 10.297 1 96.31 23 ARG B CA 1
ATOM 3326 C C . ARG B 1 23 ? 13.883 -11.828 8.781 1 96.31 23 ARG B C 1
ATOM 3328 O O . ARG B 1 23 ? 14.609 -12.664 8.242 1 96.31 23 ARG B O 1
ATOM 3335 N N . TYR B 1 24 ? 13.172 -11.016 8.117 1 97.88 24 TYR B N 1
ATOM 3336 C CA . TYR B 1 24 ? 13.062 -11.102 6.664 1 97.88 24 TYR B CA 1
ATOM 3337 C C . TYR B 1 24 ? 14.438 -10.984 6.012 1 97.88 24 TYR B C 1
ATOM 3339 O O . TYR B 1 24 ? 14.766 -11.75 5.105 1 97.88 24 TYR B O 1
ATOM 3347 N N . GLU B 1 25 ? 15.234 -10.031 6.469 1 96.62 25 GLU B N 1
ATOM 3348 C CA . GLU B 1 25 ? 16.516 -9.766 5.816 1 96.62 25 GLU B CA 1
ATOM 3349 C C . GLU B 1 25 ? 17.438 -10.977 5.91 1 96.62 25 GLU B C 1
ATOM 3351 O O . GLU B 1 25 ? 18.125 -11.312 4.941 1 96.62 25 GLU B O 1
ATOM 3356 N N . ALA B 1 26 ? 17.438 -11.555 7.027 1 97.5 26 ALA B N 1
ATOM 3357 C CA . ALA B 1 26 ? 18.25 -12.75 7.203 1 97.5 26 ALA B CA 1
ATOM 3358 C C . ALA B 1 26 ? 17.75 -13.891 6.316 1 97.5 26 ALA B C 1
ATOM 3360 O O . ALA B 1 26 ? 18.562 -14.609 5.719 1 97.5 26 ALA B O 1
ATOM 3361 N N . LEU B 1 27 ? 16.484 -14.062 6.234 1 98 27 LEU B N 1
ATOM 3362 C CA . LEU B 1 27 ? 15.883 -15.086 5.395 1 98 27 LEU B CA 1
ATOM 3363 C C . LEU B 1 27 ? 16.172 -14.828 3.92 1 98 27 LEU B C 1
ATOM 3365 O O . LEU B 1 27 ? 16.578 -15.734 3.191 1 98 27 LEU B O 1
ATOM 3369 N N . ALA B 1 28 ? 16 -13.586 3.486 1 98.25 28 ALA B N 1
ATOM 3370 C CA . ALA B 1 28 ? 16.188 -13.203 2.088 1 98.25 28 ALA B CA 1
ATOM 3371 C C . ALA B 1 28 ? 17.641 -13.367 1.664 1 98.25 28 ALA B C 1
ATOM 3373 O O . ALA B 1 28 ? 17.922 -13.719 0.516 1 98.25 28 ALA B O 1
ATOM 3374 N N . ALA B 1 29 ? 18.547 -13.07 2.566 1 98.06 29 ALA B N 1
ATOM 3375 C CA . ALA B 1 29 ? 19.984 -13.141 2.277 1 98.06 29 ALA B CA 1
ATOM 3376 C C . ALA B 1 29 ? 20.375 -14.547 1.819 1 98.06 29 ALA B C 1
ATOM 3378 O O . ALA B 1 29 ? 21.312 -14.703 1.031 1 98.06 29 ALA B O 1
ATOM 3379 N N . ARG B 1 30 ? 19.672 -15.5 2.207 1 97.44 30 ARG B N 1
ATOM 3380 C CA . ARG B 1 30 ? 19.938 -16.891 1.839 1 97.44 30 ARG B CA 1
ATOM 3381 C C . ARG B 1 30 ? 19.672 -17.125 0.356 1 97.44 30 ARG B C 1
ATOM 3383 O O . ARG B 1 30 ? 20.297 -17.984 -0.266 1 97.44 30 ARG B O 1
ATOM 3390 N N . PHE B 1 31 ? 18.766 -16.391 -0.205 1 98.62 31 PHE B N 1
ATOM 3391 C CA . PHE B 1 31 ? 18.281 -16.703 -1.547 1 98.62 31 PHE B CA 1
ATOM 3392 C C . PHE B 1 31 ? 18.75 -15.656 -2.549 1 98.62 31 PHE B C 1
ATOM 3394 O O . PHE B 1 31 ? 18.719 -15.891 -3.758 1 98.62 31 PHE B O 1
ATOM 3401 N N . ARG B 1 32 ? 19.156 -14.484 -2.127 1 98.44 32 ARG B N 1
ATOM 3402 C CA . ARG B 1 32 ? 19.469 -13.352 -2.996 1 98.44 32 ARG B CA 1
ATOM 3403 C C . ARG B 1 32 ? 20.625 -13.695 -3.934 1 98.44 32 ARG B C 1
ATOM 3405 O O . ARG B 1 32 ? 20.625 -13.281 -5.094 1 98.44 32 ARG B O 1
ATOM 3412 N N . PRO B 1 33 ? 21.672 -14.5 -3.48 1 98.44 33 PRO B N 1
ATOM 3413 C CA . PRO B 1 33 ? 22.672 -14.914 -4.465 1 98.44 33 PRO B CA 1
ATOM 3414 C C . PRO B 1 33 ? 22.078 -15.734 -5.605 1 98.44 33 PRO B C 1
ATOM 3416 O O . PRO B 1 33 ? 22.5 -15.594 -6.758 1 98.44 33 PRO B O 1
ATOM 3419 N N . VAL B 1 34 ? 21.141 -16.609 -5.289 1 98.75 34 VAL B N 1
ATOM 3420 C CA . VAL B 1 34 ? 20.438 -17.391 -6.309 1 98.75 34 VAL B CA 1
ATOM 3421 C C . VAL B 1 34 ? 19.641 -16.453 -7.215 1 98.75 34 VAL B C 1
ATOM 3423 O O . VAL B 1 34 ? 19.641 -16.609 -8.438 1 98.75 34 VAL B O 1
ATOM 3426 N N . PHE B 1 35 ? 18.953 -15.469 -6.629 1 98.75 35 PHE B N 1
ATOM 3427 C CA . PHE B 1 35 ? 18.188 -14.516 -7.41 1 98.75 35 PHE B CA 1
ATOM 3428 C C . PHE B 1 35 ? 19.078 -13.742 -8.367 1 98.75 35 PHE B C 1
ATOM 3430 O O . PHE B 1 35 ? 18.703 -13.484 -9.508 1 98.75 35 PHE B O 1
ATOM 3437 N N . ALA B 1 36 ? 20.266 -13.398 -7.875 1 98.19 36 ALA B N 1
ATOM 3438 C CA . ALA B 1 36 ? 21.219 -12.672 -8.711 1 98.19 36 ALA B CA 1
ATOM 3439 C C . ALA B 1 36 ? 21.641 -13.508 -9.906 1 98.19 36 ALA B C 1
ATOM 3441 O O . ALA B 1 36 ? 21.719 -13.008 -11.031 1 98.19 36 ALA B O 1
ATOM 3442 N N . ARG B 1 37 ? 21.922 -14.766 -9.641 1 98.25 37 ARG B N 1
ATOM 3443 C CA . ARG B 1 37 ? 22.297 -15.68 -10.711 1 98.25 37 ARG B CA 1
ATOM 3444 C C . ARG B 1 37 ? 21.156 -15.828 -11.727 1 98.25 37 ARG B C 1
ATOM 3446 O O . ARG B 1 37 ? 21.406 -15.852 -12.938 1 98.25 37 ARG B O 1
ATOM 3453 N N . ILE B 1 38 ? 20 -15.898 -11.281 1 98.75 38 ILE B N 1
ATOM 3454 C CA . ILE B 1 38 ? 18.812 -16.016 -12.125 1 98.75 38 ILE B CA 1
ATOM 3455 C C . ILE B 1 38 ? 18.656 -14.766 -12.977 1 98.75 38 ILE B C 1
ATOM 3457 O O . ILE B 1 38 ? 18.375 -14.844 -14.172 1 98.75 38 ILE B O 1
ATOM 3461 N N . ARG B 1 39 ? 18.828 -13.633 -12.383 1 98.12 39 ARG B N 1
ATOM 3462 C CA . ARG B 1 39 ? 18.688 -12.344 -13.062 1 98.12 39 ARG B CA 1
ATOM 3463 C C . ARG B 1 39 ? 19.672 -12.234 -14.219 1 98.12 39 ARG B C 1
ATOM 3465 O O . ARG B 1 39 ? 19.328 -11.719 -15.289 1 98.12 39 ARG B O 1
ATOM 3472 N N . ASP B 1 40 ? 20.875 -12.688 -14.062 1 97 40 ASP B N 1
ATOM 3473 C CA . ASP B 1 40 ? 21.953 -12.57 -15.055 1 97 40 ASP B CA 1
ATOM 3474 C C . ASP B 1 40 ? 21.547 -13.234 -16.359 1 97 40 ASP B C 1
ATOM 3476 O O . ASP B 1 40 ? 21.969 -12.797 -17.438 1 97 40 ASP B O 1
ATOM 3480 N N . GLY B 1 41 ? 20.75 -14.242 -16.344 1 97.06 41 GLY B N 1
ATOM 3481 C CA . GLY B 1 41 ? 20.391 -14.961 -17.547 1 97.06 41 GLY B CA 1
ATOM 3482 C C . GLY B 1 41 ? 18.969 -14.695 -18 1 97.06 41 GLY B C 1
ATOM 3483 O O . GLY B 1 41 ? 18.5 -15.289 -18.969 1 97.06 41 GLY B O 1
ATOM 3484 N N . ALA B 1 42 ? 18.312 -13.789 -17.391 1 97.25 42 ALA B N 1
ATOM 3485 C CA . ALA B 1 42 ? 16.875 -13.617 -17.594 1 97.25 42 ALA B CA 1
ATOM 3486 C C . ALA B 1 42 ? 16.562 -13.141 -19.016 1 97.25 42 ALA B C 1
ATOM 3488 O O . ALA B 1 42 ? 15.656 -13.656 -19.672 1 97.25 42 ALA B O 1
ATOM 3489 N N . VAL B 1 43 ? 17.312 -12.172 -19.531 1 96.88 43 VAL B N 1
ATOM 3490 C CA . VAL B 1 43 ? 17.062 -11.594 -20.844 1 96.88 43 VAL B CA 1
ATOM 3491 C C . VAL B 1 43 ? 17.344 -12.641 -21.922 1 96.88 43 VAL B C 1
ATOM 3493 O O . VAL B 1 43 ? 16.547 -12.805 -22.859 1 96.88 43 VAL B O 1
ATOM 3496 N N . ALA B 1 44 ? 18.453 -13.328 -21.766 1 97.31 44 ALA B N 1
ATOM 3497 C CA . ALA B 1 44 ? 18.781 -14.367 -22.75 1 97.31 44 ALA B CA 1
ATOM 3498 C C . ALA B 1 44 ? 17.703 -15.453 -22.781 1 97.31 44 ALA B C 1
ATOM 3500 O O . ALA B 1 44 ? 17.312 -15.906 -23.859 1 97.31 44 ALA B O 1
ATOM 3501 N N . ARG B 1 45 ? 17.234 -15.891 -21.609 1 97.56 45 ARG B N 1
ATOM 3502 C CA . ARG B 1 45 ? 16.172 -16.891 -21.547 1 97.56 45 ARG B CA 1
ATOM 3503 C C . ARG B 1 45 ? 14.914 -16.391 -22.234 1 97.56 45 ARG B C 1
ATOM 3505 O O . ARG B 1 45 ? 14.25 -17.141 -22.953 1 97.56 45 ARG B O 1
ATOM 3512 N N . GLU B 1 46 ? 14.594 -15.141 -22.016 1 95.12 46 GLU B N 1
ATOM 3513 C CA . GLU B 1 46 ? 13.438 -14.508 -22.656 1 95.12 46 GLU B CA 1
ATOM 3514 C C . GLU B 1 46 ? 13.57 -14.5 -24.172 1 95.12 46 GLU B C 1
ATOM 3516 O O . GLU B 1 46 ? 12.617 -14.82 -24.891 1 95.12 46 GLU B O 1
ATOM 3521 N N . GLN B 1 47 ? 14.695 -14.156 -24.656 1 94.69 47 GLN B N 1
ATOM 3522 C CA . GLN B 1 47 ? 14.914 -14 -26.094 1 94.69 47 GLN B CA 1
ATOM 3523 C C . GLN B 1 47 ? 14.898 -15.352 -26.797 1 94.69 47 GLN B C 1
ATOM 3525 O O . GLN B 1 47 ? 14.336 -15.477 -27.891 1 94.69 47 GLN B O 1
ATOM 3530 N N . ASP B 1 48 ? 15.414 -16.344 -26.141 1 95.69 48 ASP B N 1
ATOM 3531 C CA . ASP B 1 48 ? 15.586 -17.641 -26.781 1 95.69 48 ASP B CA 1
ATOM 3532 C C . ASP B 1 48 ? 14.461 -18.594 -26.391 1 95.69 48 ASP B C 1
ATOM 3534 O O . ASP B 1 48 ? 14.398 -19.719 -26.891 1 95.69 48 ASP B O 1
ATOM 3538 N N . ARG B 1 49 ? 13.594 -18.156 -25.5 1 95.94 49 ARG B N 1
ATOM 3539 C CA . ARG B 1 49 ? 12.578 -18.984 -24.875 1 95.94 49 ARG B CA 1
ATOM 3540 C C . ARG B 1 49 ? 13.195 -20.25 -24.266 1 95.94 49 ARG B C 1
ATOM 3542 O O . ARG B 1 49 ? 12.734 -21.359 -24.531 1 95.94 49 ARG B O 1
ATOM 3549 N N . ASP B 1 50 ? 14.305 -20.062 -23.672 1 97 50 ASP B N 1
ATOM 3550 C CA . ASP B 1 50 ? 14.945 -21.141 -22.922 1 97 50 ASP B CA 1
ATOM 3551 C C . ASP B 1 50 ? 14.273 -21.328 -21.562 1 97 50 ASP B C 1
ATOM 3553 O O . ASP B 1 50 ? 14.359 -20.469 -20.688 1 97 50 ASP B O 1
ATOM 3557 N N . LEU B 1 51 ? 13.539 -22.453 -21.469 1 98 51 LEU B N 1
ATOM 3558 C CA . LEU B 1 51 ? 12.844 -22.703 -20.203 1 98 51 LEU B CA 1
ATOM 3559 C C . LEU B 1 51 ? 13.812 -22.688 -19.031 1 98 51 LEU B C 1
ATOM 3561 O O . LEU B 1 51 ? 14.945 -23.156 -19.156 1 98 51 LEU B O 1
ATOM 3565 N N . PRO B 1 52 ? 13.414 -22.203 -17.891 1 98.25 52 PRO B N 1
ATOM 3566 C CA . PRO B 1 52 ? 14.336 -21.953 -16.781 1 98.25 52 PRO B CA 1
ATOM 3567 C C . PRO B 1 52 ? 14.594 -23.188 -15.938 1 98.25 52 PRO B C 1
ATOM 3569 O O . PRO B 1 52 ? 14.523 -23.141 -14.703 1 98.25 52 PRO B O 1
ATOM 3572 N N . HIS B 1 53 ? 15.016 -24.297 -16.531 1 98.19 53 HIS B N 1
ATOM 3573 C CA . HIS B 1 53 ? 15.312 -25.516 -15.82 1 98.19 53 HIS B CA 1
ATOM 3574 C C . HIS B 1 53 ? 16.453 -25.328 -14.828 1 98.19 53 HIS B C 1
ATOM 3576 O O . HIS B 1 53 ? 16.375 -25.781 -13.688 1 98.19 53 HIS B O 1
ATOM 3582 N N . ALA B 1 54 ? 17.484 -24.625 -15.266 1 98.25 54 ALA B N 1
ATOM 3583 C CA . ALA B 1 54 ? 18.641 -24.406 -14.391 1 98.25 54 ALA B CA 1
ATOM 3584 C C . ALA B 1 54 ? 18.25 -23.531 -13.203 1 98.25 54 ALA B C 1
ATOM 3586 O O . ALA B 1 54 ? 18.609 -23.828 -12.062 1 98.25 54 ALA B O 1
ATOM 3587 N N . ALA B 1 55 ? 17.547 -22.453 -13.477 1 98.62 55 ALA B N 1
ATOM 3588 C CA . ALA B 1 55 ? 17.109 -21.547 -12.422 1 98.62 55 ALA B CA 1
ATOM 3589 C C . ALA B 1 55 ? 16.25 -22.266 -11.391 1 98.62 55 ALA B C 1
ATOM 3591 O O . ALA B 1 55 ? 16.438 -22.094 -10.188 1 98.62 55 ALA B O 1
ATOM 3592 N N . ILE B 1 56 ? 15.305 -23.109 -11.867 1 98.62 56 ILE B N 1
ATOM 3593 C CA . ILE B 1 56 ? 14.469 -23.906 -10.977 1 98.62 56 ILE B CA 1
ATOM 3594 C C . ILE B 1 56 ? 15.336 -24.875 -10.18 1 98.62 56 ILE B C 1
ATOM 3596 O O . ILE B 1 56 ? 15.102 -25.094 -8.984 1 98.62 56 ILE B O 1
ATOM 3600 N N . GLY B 1 57 ? 16.312 -25.438 -10.836 1 98.38 57 GLY B N 1
ATOM 3601 C CA . GLY B 1 57 ? 17.25 -26.312 -10.141 1 98.38 57 GLY B CA 1
ATOM 3602 C C . GLY B 1 57 ? 17.984 -25.609 -9.008 1 98.38 57 GLY B C 1
ATOM 3603 O O . GLY B 1 57 ? 18.125 -26.172 -7.918 1 98.38 57 GLY B O 1
ATOM 3604 N N . TRP B 1 58 ? 18.453 -24.359 -9.25 1 98.69 58 TRP B N 1
ATOM 3605 C CA . TRP B 1 58 ? 19.141 -23.594 -8.211 1 98.69 58 TRP B CA 1
ATOM 3606 C C . TRP B 1 58 ? 18.203 -23.328 -7.035 1 98.69 58 TRP B C 1
ATOM 3608 O O . TRP B 1 58 ? 18.625 -23.391 -5.879 1 98.69 58 TRP B O 1
ATOM 3618 N N . LEU B 1 59 ? 16.953 -23.016 -7.305 1 98.75 59 LEU B N 1
ATOM 3619 C CA . LEU B 1 59 ? 15.969 -22.766 -6.254 1 98.75 59 LEU B CA 1
ATOM 3620 C C . LEU B 1 59 ? 15.688 -24.031 -5.457 1 98.75 59 LEU B C 1
ATOM 3622 O O . LEU B 1 59 ? 15.531 -23.984 -4.234 1 98.75 59 LEU B O 1
ATOM 3626 N N . LYS B 1 60 ? 15.641 -25.172 -6.145 1 98.19 60 LYS B N 1
ATOM 3627 C CA . LYS B 1 60 ? 15.438 -26.453 -5.488 1 98.19 60 LYS B CA 1
ATOM 3628 C C . LYS B 1 60 ? 16.609 -26.781 -4.555 1 98.19 60 LYS B C 1
ATOM 3630 O O . LYS B 1 60 ? 16.391 -27.219 -3.42 1 98.19 60 LYS B O 1
ATOM 3635 N N . GLU B 1 61 ? 17.781 -26.547 -5.066 1 97.62 61 GLU B N 1
ATOM 3636 C CA . GLU B 1 61 ? 18.984 -26.812 -4.277 1 97.62 61 GLU B CA 1
ATOM 3637 C C . GLU B 1 61 ? 19.016 -25.938 -3.018 1 97.62 61 GLU B C 1
ATOM 3639 O O . GLU B 1 61 ? 19.438 -26.406 -1.953 1 97.62 61 GLU B O 1
ATOM 3644 N N . ALA B 1 62 ? 18.5 -24.766 -3.18 1 98.19 62 ALA B N 1
ATOM 3645 C CA . ALA B 1 62 ? 18.453 -23.844 -2.047 1 98.19 62 ALA B CA 1
ATOM 3646 C C . ALA B 1 62 ? 17.234 -24.109 -1.172 1 98.19 62 ALA B C 1
ATOM 3648 O O . ALA B 1 62 ? 17.047 -23.469 -0.134 1 98.19 62 ALA B O 1
ATOM 3649 N N . ARG B 1 63 ? 16.359 -25.078 -1.573 1 98.38 63 ARG B N 1
ATOM 3650 C CA . ARG B 1 63 ? 15.133 -25.453 -0.879 1 98.38 63 ARG B CA 1
ATOM 3651 C C . ARG B 1 63 ? 14.195 -24.266 -0.717 1 98.38 63 ARG B C 1
ATOM 3653 O O . ARG B 1 63 ? 13.555 -24.094 0.326 1 98.38 63 ARG B O 1
ATOM 3660 N N . PHE B 1 64 ? 14.219 -23.391 -1.717 1 98.75 64 PHE B N 1
ATOM 3661 C CA . PHE B 1 64 ? 13.344 -22.219 -1.728 1 98.75 64 PHE B CA 1
ATOM 3662 C C . PHE B 1 64 ? 11.883 -22.641 -1.565 1 98.75 64 PHE B C 1
ATOM 3664 O O . PHE B 1 64 ? 11.094 -21.938 -0.936 1 98.75 64 PHE B O 1
ATOM 3671 N N . GLY B 1 65 ? 11.5 -23.797 -2.059 1 98.69 65 GLY B N 1
ATOM 3672 C CA . GLY B 1 65 ? 10.133 -24.297 -2.004 1 98.69 65 GLY B CA 1
ATOM 3673 C C . GLY B 1 65 ? 9.68 -24.656 -0.601 1 98.69 65 GLY B C 1
ATOM 3674 O O . GLY B 1 65 ? 8.492 -24.844 -0.355 1 98.69 65 GLY B O 1
ATOM 3675 N N . ALA B 1 66 ? 10.562 -24.688 0.36 1 98.81 66 ALA B N 1
ATOM 3676 C CA . ALA B 1 66 ? 10.25 -25.109 1.72 1 98.81 66 ALA B CA 1
ATOM 3677 C C . ALA B 1 66 ? 10.016 -23.906 2.633 1 98.81 66 ALA B C 1
ATOM 3679 O O . ALA B 1 66 ? 9.961 -24.062 3.857 1 98.81 66 ALA B O 1
ATOM 3680 N N . LEU B 1 67 ? 9.867 -22.766 2.064 1 98.81 67 LEU B N 1
ATOM 3681 C CA . LEU B 1 67 ? 9.781 -21.516 2.811 1 98.81 67 LEU B CA 1
ATOM 3682 C C . LEU B 1 67 ? 8.695 -21.578 3.875 1 98.81 67 LEU B C 1
ATOM 3684 O O . LEU B 1 67 ? 8.914 -21.188 5.023 1 98.81 67 LEU B O 1
ATOM 3688 N N . ARG B 1 68 ? 7.543 -22.156 3.535 1 98.75 68 ARG B N 1
ATOM 3689 C CA . ARG B 1 68 ? 6.398 -22.094 4.438 1 98.75 68 ARG B CA 1
ATOM 3690 C C . ARG B 1 68 ? 6.422 -23.25 5.426 1 98.75 68 ARG B C 1
ATOM 3692 O O . ARG B 1 68 ? 5.684 -23.25 6.414 1 98.75 68 ARG B O 1
ATOM 3699 N N . VAL B 1 69 ? 7.223 -24.281 5.168 1 98.81 69 VAL B N 1
ATOM 3700 C CA . VAL B 1 69 ? 7.316 -25.422 6.078 1 98.81 69 VAL B CA 1
ATOM 3701 C C . VAL B 1 69 ? 7.887 -24.969 7.418 1 98.81 69 VAL B C 1
ATOM 3703 O O . VAL B 1 69 ? 8.891 -24.25 7.465 1 98.81 69 VAL B O 1
ATOM 3706 N N . PRO B 1 70 ? 7.262 -25.375 8.516 1 98.25 70 PRO B N 1
ATOM 3707 C CA . PRO B 1 70 ? 7.773 -24.984 9.836 1 98.25 70 PRO B CA 1
ATOM 3708 C C . PRO B 1 70 ? 9.227 -25.406 10.055 1 98.25 70 PRO B C 1
ATOM 3710 O O . PRO B 1 70 ? 9.648 -26.453 9.562 1 98.25 70 PRO B O 1
ATOM 3713 N N . GLU B 1 71 ? 9.922 -24.625 10.836 1 98 71 GLU B N 1
ATOM 3714 C CA . GLU B 1 71 ? 11.336 -24.906 11.094 1 98 71 GLU B CA 1
ATOM 3715 C C . GLU B 1 71 ? 11.523 -26.25 11.781 1 98 71 GLU B C 1
ATOM 3717 O O . GLU B 1 71 ? 12.453 -27 11.453 1 98 71 GLU B O 1
ATOM 3722 N N . ASP B 1 72 ? 10.641 -26.547 12.664 1 97.81 72 ASP B N 1
ATOM 3723 C CA . ASP B 1 72 ? 10.742 -27.797 13.414 1 97.81 72 ASP B CA 1
ATOM 3724 C C . ASP B 1 72 ? 10.375 -29 12.531 1 97.81 72 ASP B C 1
ATOM 3726 O O . ASP B 1 72 ? 10.562 -30.141 12.938 1 97.81 72 ASP B O 1
ATOM 3730 N N . GLU B 1 73 ? 9.914 -28.734 11.336 1 98.06 73 GLU B N 1
ATOM 3731 C CA . GLU B 1 73 ? 9.594 -29.797 10.391 1 98.06 73 GLU B CA 1
ATOM 3732 C C . GLU B 1 73 ? 10.516 -29.75 9.18 1 98.06 73 GLU B C 1
ATOM 3734 O O . GLU B 1 73 ? 10.227 -30.375 8.148 1 98.06 73 GLU B O 1
ATOM 3739 N N . GLY B 1 74 ? 11.531 -28.875 9.289 1 98.12 74 GLY B N 1
ATOM 3740 C CA . GLY B 1 74 ? 12.602 -28.922 8.305 1 98.12 74 GLY B CA 1
ATOM 3741 C C . GLY B 1 74 ? 12.547 -27.797 7.297 1 98.12 74 GLY B C 1
ATOM 3742 O O . GLY B 1 74 ? 13.297 -27.797 6.316 1 98.12 74 GLY B O 1
ATOM 3743 N N . GLY B 1 75 ? 11.648 -26.859 7.453 1 98.56 75 GLY B N 1
ATOM 3744 C CA . GLY B 1 75 ? 11.57 -25.734 6.531 1 98.56 75 GLY B CA 1
ATOM 3745 C C . GLY B 1 75 ? 12.109 -24.453 7.113 1 98.56 75 GLY B C 1
ATOM 3746 O O . GLY B 1 75 ? 13.039 -24.469 7.926 1 98.56 75 GLY B O 1
ATOM 3747 N N . PHE B 1 76 ? 11.633 -23.312 6.598 1 98.56 76 PHE B N 1
ATOM 3748 C CA . PHE B 1 76 ? 12.195 -22.016 6.984 1 98.56 76 PHE B CA 1
ATOM 3749 C C . PHE B 1 76 ? 11.203 -21.234 7.828 1 98.56 76 PHE B C 1
ATOM 3751 O O . PHE B 1 76 ? 11.547 -20.172 8.367 1 98.56 76 PHE B O 1
ATOM 3758 N N . GLY B 1 77 ? 9.984 -21.703 7.895 1 98.31 77 GLY B N 1
ATOM 3759 C CA . GLY B 1 77 ? 8.992 -21.094 8.766 1 98.31 77 GLY B CA 1
ATOM 3760 C C . GLY B 1 77 ? 8.633 -19.688 8.367 1 98.31 77 GLY B C 1
ATOM 3761 O O . GLY B 1 77 ? 8.289 -18.859 9.211 1 98.31 77 GLY B O 1
ATOM 3762 N N . ALA B 1 78 ? 8.695 -19.359 7.117 1 98.69 78 ALA B N 1
ATOM 3763 C CA . ALA B 1 78 ? 8.391 -18 6.641 1 98.69 78 ALA B CA 1
ATOM 3764 C C . ALA B 1 78 ? 6.91 -17.688 6.824 1 98.69 78 ALA B C 1
ATOM 3766 O O . ALA B 1 78 ? 6.047 -18.531 6.605 1 98.69 78 ALA B O 1
ATOM 3767 N N . SER B 1 79 ? 6.617 -16.438 7.258 1 98.56 79 SER B N 1
ATOM 3768 C CA . SER B 1 79 ? 5.246 -15.945 7.219 1 98.56 79 SER B CA 1
ATOM 3769 C C . SER B 1 79 ? 4.793 -15.688 5.785 1 98.56 79 SER B C 1
ATOM 3771 O O . SER B 1 79 ? 5.602 -15.719 4.855 1 98.56 79 SER B O 1
ATOM 3773 N N . LEU B 1 80 ? 3.518 -15.57 5.602 1 98.75 80 LEU B N 1
ATOM 3774 C CA . LEU B 1 80 ? 3.008 -15.328 4.258 1 98.75 80 LEU B CA 1
ATOM 3775 C C . LEU B 1 80 ? 3.479 -13.969 3.738 1 98.75 80 LEU B C 1
ATOM 3777 O O . LEU B 1 80 ? 3.887 -13.852 2.58 1 98.75 80 LEU B O 1
ATOM 3781 N N . PRO B 1 81 ? 3.527 -12.906 4.582 1 98.69 81 PRO B N 1
ATOM 3782 C CA . PRO B 1 81 ? 4.145 -11.672 4.09 1 98.69 81 PRO B CA 1
ATOM 3783 C C . PRO B 1 81 ? 5.602 -11.859 3.674 1 98.69 81 PRO B C 1
ATOM 3785 O O . PRO B 1 81 ? 6.039 -11.297 2.668 1 98.69 81 PRO B O 1
ATOM 3788 N N . ASP B 1 82 ? 6.359 -12.695 4.383 1 98.81 82 ASP B N 1
ATOM 3789 C CA . ASP B 1 82 ? 7.734 -12.992 3.998 1 98.81 82 ASP B CA 1
ATOM 3790 C C . ASP B 1 82 ? 7.781 -13.727 2.658 1 98.81 82 ASP B C 1
ATOM 3792 O O . ASP B 1 82 ? 8.602 -13.398 1.796 1 98.81 82 ASP B O 1
ATOM 3796 N N . LEU B 1 83 ? 6.934 -14.719 2.541 1 98.88 83 LEU B N 1
ATOM 3797 C CA . LEU B 1 83 ? 6.891 -15.477 1.294 1 98.88 83 LEU B CA 1
ATOM 3798 C C . LEU B 1 83 ? 6.637 -14.555 0.107 1 98.88 83 LEU B C 1
ATOM 3800 O O . LEU B 1 83 ? 7.387 -14.578 -0.875 1 98.88 83 LEU B O 1
ATOM 3804 N N . PHE B 1 84 ? 5.617 -13.734 0.189 1 98.88 84 PHE B N 1
ATOM 3805 C CA . PHE B 1 84 ? 5.223 -12.922 -0.958 1 98.88 84 PHE B CA 1
ATOM 3806 C C . PHE B 1 84 ? 6.262 -11.844 -1.243 1 98.88 84 PHE B C 1
ATOM 3808 O O . PHE B 1 84 ? 6.484 -11.484 -2.4 1 98.88 84 PHE B O 1
ATOM 3815 N N . ALA B 1 85 ? 6.926 -11.336 -0.205 1 98.81 85 ALA B N 1
ATOM 3816 C CA . ALA B 1 85 ? 8.031 -10.414 -0.424 1 98.81 85 ALA B CA 1
ATOM 3817 C C . ALA B 1 85 ? 9.18 -11.094 -1.168 1 98.81 85 ALA B C 1
ATOM 3819 O O . ALA B 1 85 ? 9.781 -10.508 -2.066 1 98.81 85 ALA B O 1
ATOM 3820 N N . LEU B 1 86 ? 9.5 -12.336 -0.789 1 98.88 86 LEU B N 1
ATOM 3821 C CA . LEU B 1 86 ? 10.555 -13.086 -1.462 1 98.88 86 LEU B CA 1
ATOM 3822 C C . LEU B 1 86 ? 10.164 -13.406 -2.9 1 98.88 86 LEU B C 1
ATOM 3824 O O . LEU B 1 86 ? 11.008 -13.391 -3.797 1 98.88 86 LEU B O 1
ATOM 3828 N N . LEU B 1 87 ? 8.883 -13.719 -3.09 1 98.94 87 LEU B N 1
ATOM 3829 C CA . LEU B 1 87 ? 8.414 -13.961 -4.449 1 98.94 87 LEU B CA 1
ATOM 3830 C C . LEU B 1 87 ? 8.531 -12.703 -5.301 1 98.94 87 LEU B C 1
ATOM 3832 O O . LEU B 1 87 ? 8.797 -12.781 -6.5 1 98.94 87 LEU B O 1
ATOM 3836 N N . ALA B 1 88 ? 8.297 -11.531 -4.715 1 98.81 88 ALA B N 1
ATOM 3837 C CA . ALA B 1 88 ? 8.5 -10.281 -5.441 1 98.81 88 ALA B CA 1
ATOM 3838 C C . ALA B 1 88 ? 9.969 -10.109 -5.844 1 98.81 88 ALA B C 1
ATOM 3840 O O . ALA B 1 88 ? 10.266 -9.703 -6.969 1 98.81 88 ALA B O 1
ATOM 3841 N N . GLU B 1 89 ? 10.906 -10.414 -4.93 1 98.69 89 GLU B N 1
ATOM 3842 C CA . GLU B 1 89 ? 12.328 -10.336 -5.27 1 98.69 89 GLU B CA 1
ATOM 3843 C C . GLU B 1 89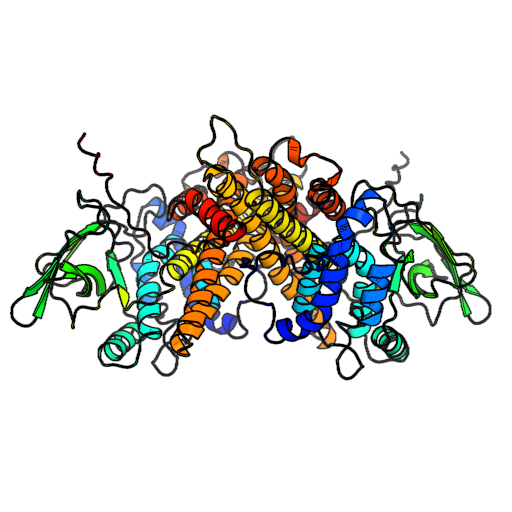 ? 12.68 -11.32 -6.387 1 98.69 89 GLU B C 1
ATOM 3845 O O . GLU B 1 89 ? 13.43 -10.984 -7.301 1 98.69 89 GLU B O 1
ATOM 3850 N N . LEU B 1 90 ? 12.117 -12.516 -6.258 1 98.88 90 LEU B N 1
ATOM 3851 C CA . LEU B 1 90 ? 12.336 -13.5 -7.312 1 98.88 90 LEU B CA 1
ATOM 3852 C C . LEU B 1 90 ? 11.766 -13.008 -8.641 1 98.88 90 LEU B C 1
ATOM 3854 O O . LEU B 1 90 ? 12.391 -13.172 -9.688 1 98.88 90 LEU B O 1
ATOM 3858 N N . GLY B 1 91 ? 10.555 -12.43 -8.594 1 98.81 91 GLY B N 1
ATOM 3859 C CA . GLY B 1 91 ? 9.93 -11.867 -9.781 1 98.81 91 GLY B CA 1
ATOM 3860 C C . GLY B 1 91 ? 10.742 -10.742 -10.406 1 98.81 91 GLY B C 1
ATOM 3861 O O . GLY B 1 91 ? 10.742 -10.57 -11.625 1 98.81 91 GLY B O 1
ATOM 3862 N N . GLN B 1 92 ? 11.383 -9.961 -9.555 1 98.56 92 GLN B N 1
ATOM 3863 C CA . GLN B 1 92 ? 12.273 -8.914 -10.055 1 98.56 92 GLN B CA 1
ATOM 3864 C C . GLN B 1 92 ? 13.43 -9.516 -10.852 1 98.56 92 GLN B C 1
ATOM 3866 O O . GLN B 1 92 ? 13.875 -8.93 -11.844 1 98.56 92 GLN B O 1
ATOM 3871 N N . ALA B 1 93 ? 13.898 -10.664 -10.414 1 98.69 93 ALA B N 1
ATOM 3872 C CA . ALA B 1 93 ? 14.969 -11.359 -11.133 1 98.69 93 ALA B CA 1
ATOM 3873 C C . ALA B 1 93 ? 14.445 -11.977 -12.43 1 98.69 93 ALA B C 1
ATOM 3875 O O . ALA B 1 93 ? 15.086 -11.867 -13.477 1 98.69 93 ALA B O 1
ATOM 3876 N N . ASP B 1 94 ? 13.328 -12.672 -12.336 1 98.75 94 ASP B N 1
ATOM 3877 C CA . ASP B 1 94 ? 12.641 -13.32 -13.453 1 98.75 94 ASP B CA 1
ATOM 3878 C C . ASP B 1 94 ? 11.188 -13.625 -13.102 1 98.75 94 ASP B C 1
ATOM 3880 O O . ASP B 1 94 ? 10.906 -14.578 -12.367 1 98.75 94 ASP B O 1
ATOM 3884 N N . SER B 1 95 ? 10.289 -12.891 -13.727 1 98.62 95 SER B N 1
ATOM 3885 C CA . SER B 1 95 ? 8.891 -12.93 -13.312 1 98.62 95 SER B CA 1
ATOM 3886 C C . SER B 1 95 ? 8.242 -14.258 -13.68 1 98.62 95 SER B C 1
ATOM 3888 O O . SER B 1 95 ? 7.168 -14.594 -13.172 1 98.62 95 SER B O 1
ATOM 3890 N N . ASN B 1 96 ? 8.812 -15.094 -14.523 1 98.62 96 ASN B N 1
ATOM 3891 C CA . ASN B 1 96 ? 8.273 -16.406 -14.875 1 98.62 96 ASN B CA 1
ATOM 3892 C C . ASN B 1 96 ? 8.336 -17.359 -13.695 1 98.62 96 ASN B C 1
ATOM 3894 O O . ASN B 1 96 ? 7.52 -18.281 -13.594 1 98.62 96 ASN B O 1
ATOM 3898 N N . LEU B 1 97 ? 9.227 -17.109 -12.828 1 98.88 97 LEU B N 1
ATOM 3899 C CA . LEU B 1 97 ? 9.539 -18.125 -11.82 1 98.88 97 LEU B CA 1
ATOM 3900 C C . LEU B 1 97 ? 8.508 -18.109 -10.703 1 98.88 97 LEU B C 1
ATOM 3902 O O . LEU B 1 97 ? 8 -19.172 -10.305 1 98.88 97 LEU B O 1
ATOM 3906 N N . PRO B 1 98 ? 8.156 -16.938 -10.117 1 98.81 98 PRO B N 1
ATOM 3907 C CA . PRO B 1 98 ? 7.074 -17.016 -9.141 1 98.81 98 PRO B CA 1
ATOM 3908 C C . PRO B 1 98 ? 5.797 -17.625 -9.719 1 98.81 98 PRO B C 1
ATOM 3910 O O . PRO B 1 98 ? 5.09 -18.359 -9.031 1 98.81 98 PRO B O 1
ATOM 3913 N N . GLN B 1 99 ? 5.496 -17.328 -10.938 1 98.06 99 GLN B N 1
ATOM 3914 C CA . GLN B 1 99 ? 4.32 -17.906 -11.594 1 98.06 99 GLN B CA 1
ATOM 3915 C C . GLN B 1 99 ? 4.469 -19.406 -11.766 1 98.06 99 GLN B C 1
ATOM 3917 O O . GLN B 1 99 ? 3.518 -20.172 -11.531 1 98.06 99 GLN B O 1
ATOM 3922 N N . ALA B 1 100 ? 5.613 -19.828 -12.188 1 98.44 100 ALA B N 1
ATOM 3923 C CA . ALA B 1 100 ? 5.859 -21.266 -12.367 1 98.44 100 ALA B CA 1
ATOM 3924 C C . ALA B 1 100 ? 5.742 -22.016 -11.047 1 98.44 100 ALA B C 1
ATOM 3926 O O . ALA B 1 100 ? 5.367 -23.188 -11.023 1 98.44 100 ALA B O 1
ATOM 3927 N N . LEU B 1 101 ? 6.023 -21.312 -9.961 1 98.75 101 LEU B N 1
ATOM 3928 C CA . LEU B 1 101 ? 6.039 -21.953 -8.648 1 98.75 101 LEU B CA 1
ATOM 3929 C C . LEU B 1 101 ? 4.738 -21.688 -7.898 1 98.75 101 LEU B C 1
ATOM 3931 O O . LEU B 1 101 ? 4.609 -22.047 -6.727 1 98.75 101 LEU B O 1
ATOM 3935 N N . ARG B 1 102 ? 3.811 -21.031 -8.523 1 98.31 102 ARG B N 1
ATOM 3936 C CA . ARG B 1 102 ? 2.57 -20.625 -7.871 1 98.31 102 ARG B CA 1
ATOM 3937 C C . ARG B 1 102 ? 1.824 -21.828 -7.316 1 98.31 102 ARG B C 1
ATOM 3939 O O . ARG B 1 102 ? 1.405 -21.828 -6.156 1 98.31 102 ARG B O 1
ATOM 3946 N N . ASN B 1 103 ? 1.693 -22.891 -8.133 1 98 103 ASN B N 1
ATOM 3947 C CA . ASN B 1 103 ? 1.003 -24.094 -7.688 1 98 103 ASN B CA 1
ATOM 3948 C C . ASN B 1 103 ? 1.771 -24.812 -6.574 1 98 103 ASN B C 1
ATOM 3950 O O . ASN B 1 103 ? 1.168 -25.406 -5.68 1 98 103 ASN B O 1
ATOM 3954 N N . HIS B 1 104 ? 3.043 -24.75 -6.629 1 98.75 104 HIS B N 1
ATOM 3955 C CA . HIS B 1 104 ? 3.852 -25.328 -5.566 1 98.75 104 HIS B CA 1
ATOM 3956 C C . HIS B 1 104 ? 3.545 -24.688 -4.219 1 98.75 104 HIS B C 1
ATOM 3958 O O . HIS B 1 104 ? 3.289 -25.391 -3.236 1 98.75 104 HIS B O 1
ATOM 3964 N N . PHE B 1 105 ? 3.584 -23.438 -4.203 1 98.81 105 PHE B N 1
ATOM 3965 C CA . PHE B 1 105 ? 3.383 -22.766 -2.924 1 98.81 105 PHE B CA 1
ATOM 3966 C C . PHE B 1 105 ? 1.937 -22.891 -2.465 1 98.81 105 PHE B C 1
ATOM 3968 O O . PHE B 1 105 ? 1.661 -22.906 -1.263 1 98.81 105 PHE B O 1
ATOM 3975 N N . GLY B 1 106 ? 0.994 -22.969 -3.477 1 98.38 106 GLY B N 1
ATOM 3976 C CA . GLY B 1 106 ? -0.368 -23.297 -3.088 1 98.38 106 GLY B CA 1
ATOM 3977 C C . GLY B 1 106 ? -0.479 -24.641 -2.393 1 98.38 106 GLY B C 1
ATOM 3978 O O . GLY B 1 106 ? -1.144 -24.766 -1.36 1 98.38 106 GLY B O 1
ATOM 3979 N N . PHE B 1 107 ? 0.148 -25.641 -2.898 1 98.25 107 PHE B N 1
ATOM 3980 C CA . PHE B 1 107 ? 0.143 -26.969 -2.307 1 98.25 107 PHE B CA 1
ATOM 3981 C C . PHE B 1 107 ? 0.806 -26.953 -0.934 1 98.25 107 PHE B C 1
ATOM 3983 O O . PHE B 1 107 ? 0.302 -27.562 0.011 1 98.25 107 PHE B O 1
ATOM 3990 N N . ALA B 1 108 ? 1.945 -26.281 -0.873 1 98.75 108 ALA B N 1
ATOM 3991 C CA . ALA B 1 108 ? 2.656 -26.172 0.399 1 98.75 108 ALA B CA 1
ATOM 3992 C C . ALA B 1 108 ? 1.787 -25.516 1.465 1 98.75 108 ALA B C 1
ATOM 3994 O O . ALA B 1 108 ? 1.712 -26 2.598 1 98.75 108 ALA B O 1
ATOM 3995 N N . GLU B 1 109 ? 1.162 -24.438 1.072 1 98.44 109 GLU B N 1
ATOM 3996 C CA . GLU B 1 109 ? 0.319 -23.703 2.016 1 98.44 109 GLU B CA 1
ATOM 3997 C C . GLU B 1 109 ? -0.843 -24.578 2.496 1 98.44 109 GLU B C 1
ATOM 3999 O O . GLU B 1 109 ? -1.145 -24.609 3.691 1 98.44 109 GLU B O 1
ATOM 4004 N N . ASP B 1 110 ? -1.502 -25.25 1.549 1 97.56 110 ASP B N 1
ATOM 4005 C CA . ASP B 1 110 ? -2.592 -26.156 1.898 1 97.56 110 ASP B CA 1
ATOM 4006 C C . ASP B 1 110 ? -2.115 -27.234 2.861 1 97.56 110 ASP B C 1
ATOM 4008 O O . ASP B 1 110 ? -2.807 -27.562 3.826 1 97.56 110 ASP B O 1
ATOM 4012 N N . THR B 1 111 ? -0.98 -27.781 2.625 1 98.06 111 THR B N 1
ATOM 4013 C CA . THR B 1 111 ? -0.426 -28.875 3.408 1 98.06 111 THR B CA 1
ATOM 4014 C C . THR B 1 111 ? -0.043 -28.406 4.809 1 98.06 111 THR B C 1
ATOM 4016 O O . THR B 1 111 ? -0.401 -29.031 5.805 1 98.06 111 THR B O 1
ATOM 4019 N N . VAL B 1 112 ? 0.656 -27.281 4.895 1 97.69 112 VAL B N 1
ATOM 4020 C CA . VAL B 1 112 ? 1.146 -26.75 6.16 1 97.69 112 VAL B CA 1
ATOM 4021 C C . VAL B 1 112 ? -0.032 -26.438 7.082 1 97.69 112 VAL B C 1
ATOM 4023 O O . VAL B 1 112 ? 0.062 -26.609 8.297 1 97.69 112 VAL B O 1
ATOM 4026 N N . GLY B 1 113 ? -1.115 -26.016 6.512 1 95.81 113 GLY B N 1
ATOM 4027 C CA . GLY B 1 113 ? -2.271 -25.641 7.309 1 95.81 113 GLY B CA 1
ATOM 4028 C C . GLY B 1 113 ? -3.219 -26.797 7.559 1 95.81 113 GLY B C 1
ATOM 4029 O O . GLY B 1 113 ? -4.219 -26.641 8.266 1 95.81 113 GLY B O 1
ATOM 4030 N N . SER B 1 114 ? -2.951 -27.953 7.027 1 95.31 114 SER B N 1
ATOM 4031 C CA . SER B 1 114 ? -3.826 -29.109 7.18 1 95.31 114 SER B CA 1
ATOM 4032 C C . SER B 1 114 ? -3.67 -29.75 8.555 1 95.31 114 SER B C 1
ATOM 4034 O O . SER B 1 114 ? -2.619 -29.609 9.188 1 95.31 114 SER B O 1
ATOM 4036 N N . PRO B 1 115 ? -4.695 -30.453 9.031 1 93.06 115 PRO B N 1
ATOM 4037 C CA . PRO B 1 115 ? -4.58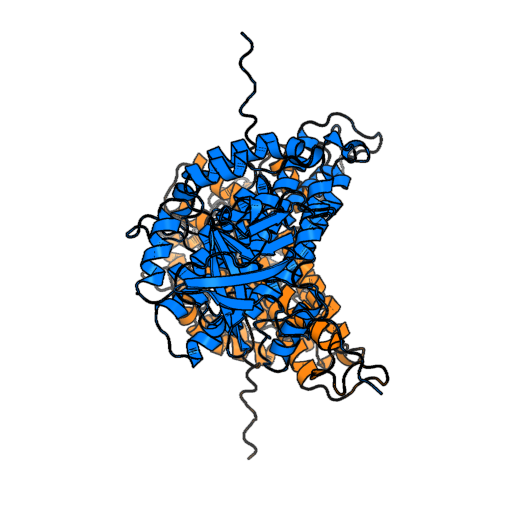2 -31.172 10.312 1 93.06 115 PRO B CA 1
ATOM 4038 C C . PRO B 1 115 ? -3.508 -32.25 10.289 1 93.06 115 PRO B C 1
ATOM 4040 O O . PRO B 1 115 ? -3.186 -32.781 9.219 1 93.06 115 PRO B O 1
ATOM 4043 N N . ALA B 1 116 ? -3.072 -32.562 11.508 1 94.25 116 ALA B N 1
ATOM 4044 C CA . ALA B 1 116 ? -2.094 -33.625 11.633 1 94.25 116 ALA B CA 1
ATOM 4045 C C . ALA B 1 116 ? -2.652 -34.938 11.102 1 94.25 116 ALA B C 1
ATOM 4047 O O . ALA B 1 116 ? -3.834 -35.25 11.289 1 94.25 116 ALA B O 1
ATOM 4048 N N . GLY B 1 117 ? -1.836 -35.719 10.445 1 95.5 117 GLY B N 1
ATOM 4049 C CA . GLY B 1 117 ? -2.199 -37 9.844 1 95.5 117 GLY B CA 1
ATOM 4050 C C . GLY B 1 117 ? -1.139 -37.531 8.906 1 95.5 117 GLY B C 1
ATOM 4051 O O . GLY B 1 117 ? -0.116 -36.875 8.68 1 95.5 117 GLY B O 1
ATOM 4052 N N . GLU B 1 118 ? -1.352 -38.688 8.438 1 95.75 118 GLU B N 1
ATOM 4053 C CA . GLU B 1 118 ? -0.382 -39.375 7.594 1 95.75 118 GLU B CA 1
ATOM 4054 C C . GLU B 1 118 ? -0.127 -38.625 6.301 1 95.75 118 GLU B C 1
ATOM 4056 O O . GLU B 1 118 ? 1.019 -38.5 5.859 1 95.75 118 GLU B O 1
ATOM 4061 N N . ARG B 1 119 ? -1.161 -38.156 5.691 1 96 119 ARG B N 1
ATOM 4062 C CA . ARG B 1 119 ? -1.029 -37.406 4.438 1 96 119 ARG B CA 1
ATOM 4063 C C . ARG B 1 119 ? -0.165 -36.156 4.621 1 96 119 ARG B C 1
ATOM 4065 O O . ARG B 1 119 ? 0.746 -35.906 3.83 1 96 119 ARG B O 1
ATOM 4072 N N . ARG B 1 120 ? -0.482 -35.344 5.633 1 97.25 120 ARG B N 1
ATOM 4073 C CA . ARG B 1 120 ? 0.29 -34.156 5.906 1 97.25 120 ARG B CA 1
ATOM 4074 C C . ARG B 1 120 ? 1.758 -34.469 6.152 1 97.25 120 ARG B C 1
ATOM 4076 O O . ARG B 1 120 ? 2.648 -33.812 5.625 1 97.25 120 ARG B O 1
ATOM 4083 N N . THR B 1 121 ? 1.977 -35.5 6.973 1 97.56 121 THR B N 1
ATOM 4084 C CA . THR B 1 121 ? 3.338 -35.906 7.309 1 97.56 121 THR B CA 1
ATOM 4085 C C . THR B 1 121 ? 4.121 -36.25 6.055 1 97.56 121 THR B C 1
ATOM 4087 O O . THR B 1 121 ? 5.262 -35.812 5.879 1 97.56 121 THR B O 1
ATOM 4090 N N . GLN B 1 122 ? 3.525 -37 5.195 1 97.19 122 GLN B N 1
ATOM 4091 C CA . GLN B 1 122 ? 4.164 -37.469 3.961 1 97.19 122 GLN B CA 1
ATOM 4092 C C . GLN B 1 122 ? 4.574 -36.281 3.098 1 97.19 122 GLN B C 1
ATOM 4094 O O . GLN B 1 122 ? 5.715 -36.188 2.633 1 97.19 122 GLN B O 1
ATOM 4099 N N . TRP B 1 123 ? 3.701 -35.406 2.887 1 98 123 TRP B N 1
ATOM 4100 C CA . TRP B 1 123 ? 3.973 -34.312 1.938 1 98 123 TRP B CA 1
ATOM 4101 C C . TRP B 1 123 ? 4.867 -33.25 2.562 1 98 123 TRP B C 1
ATOM 4103 O O . TRP B 1 123 ? 5.668 -32.625 1.867 1 98 123 TRP B O 1
ATOM 4113 N N . ILE B 1 124 ? 4.793 -33.031 3.895 1 98.62 124 ILE B N 1
ATOM 4114 C CA . ILE B 1 124 ? 5.711 -32.094 4.566 1 98.62 124 ILE B CA 1
ATOM 4115 C C . ILE B 1 124 ? 7.145 -32.594 4.402 1 98.62 124 ILE B C 1
ATOM 4117 O O . ILE B 1 124 ? 8.062 -31.812 4.184 1 98.62 124 ILE B O 1
ATOM 4121 N N . GLU B 1 125 ? 7.34 -33.875 4.531 1 98.31 125 GLU B N 1
ATOM 4122 C CA . GLU B 1 125 ? 8.672 -34.438 4.355 1 98.31 125 GLU B CA 1
ATOM 4123 C C . GLU B 1 125 ? 9.211 -34.156 2.957 1 98.31 125 GLU B C 1
ATOM 4125 O O . GLU B 1 125 ? 10.383 -33.812 2.799 1 98.31 125 GLU B O 1
ATOM 4130 N N . ARG B 1 126 ? 8.391 -34.312 1.936 1 98.31 126 ARG B N 1
ATOM 4131 C CA . ARG B 1 126 ? 8.789 -34.062 0.554 1 98.31 126 ARG B CA 1
ATOM 4132 C C . ARG B 1 126 ? 9.07 -32.594 0.317 1 98.31 126 ARG B C 1
ATOM 4134 O O . ARG B 1 126 ? 10.039 -32.25 -0.36 1 98.31 126 ARG B O 1
ATOM 4141 N N . LEU B 1 127 ? 8.18 -31.75 0.856 1 98.69 127 LEU B N 1
ATOM 4142 C CA . LEU B 1 127 ? 8.383 -30.312 0.748 1 98.69 127 LEU B CA 1
ATOM 4143 C C . LEU B 1 127 ? 9.695 -29.891 1.413 1 98.69 127 LEU B C 1
ATOM 4145 O O . LEU B 1 127 ? 10.469 -29.125 0.841 1 98.69 127 LEU B O 1
ATOM 4149 N N . ALA B 1 128 ? 9.945 -30.406 2.611 1 98.5 128 ALA B N 1
ATOM 4150 C CA . ALA B 1 128 ? 11.148 -30.078 3.371 1 98.5 128 ALA B CA 1
ATOM 4151 C C . ALA B 1 128 ? 12.406 -30.531 2.631 1 98.5 128 ALA B C 1
ATOM 4153 O O . ALA B 1 128 ? 13.453 -29.891 2.719 1 98.5 128 ALA B O 1
ATOM 4154 N N . ALA B 1 129 ? 12.289 -31.594 1.88 1 97.81 129 ALA B N 1
ATOM 4155 C CA . ALA B 1 129 ? 13.422 -32.156 1.146 1 97.81 129 ALA B CA 1
ATOM 4156 C C . ALA B 1 129 ? 13.695 -31.359 -0.131 1 97.81 129 ALA B C 1
ATOM 4158 O O . ALA B 1 129 ? 14.727 -31.547 -0.773 1 97.81 129 ALA B O 1
ATOM 4159 N N . GLY B 1 130 ? 12.773 -30.5 -0.519 1 97.62 130 GLY B N 1
ATOM 4160 C CA . GLY B 1 130 ? 13.016 -29.625 -1.649 1 97.62 130 GLY B CA 1
ATOM 4161 C C . GLY B 1 130 ? 12.219 -30 -2.885 1 97.62 130 GLY B C 1
ATOM 4162 O O . GLY B 1 130 ? 12.383 -29.391 -3.943 1 97.62 130 GLY B O 1
ATOM 4163 N N . ASP B 1 131 ? 11.344 -30.984 -2.76 1 98.38 131 ASP B N 1
ATOM 4164 C CA . ASP B 1 131 ? 10.516 -31.344 -3.906 1 98.38 131 ASP B CA 1
ATOM 4165 C C . ASP B 1 131 ? 9.609 -30.188 -4.316 1 98.38 131 ASP B C 1
ATOM 4167 O O . ASP B 1 131 ? 9.211 -29.375 -3.477 1 98.38 131 ASP B O 1
ATOM 4171 N N . LEU B 1 132 ? 9.32 -30.156 -5.586 1 98.69 132 LEU B N 1
ATOM 4172 C CA . LEU B 1 132 ? 8.414 -29.156 -6.129 1 98.69 132 LEU B CA 1
ATOM 4173 C C . LEU B 1 132 ? 7.113 -29.812 -6.602 1 98.69 132 LEU B C 1
ATOM 4175 O O . LEU B 1 132 ? 7.121 -30.953 -7.082 1 98.69 132 LEU B O 1
ATOM 4179 N N . PHE B 1 133 ? 6.066 -29.109 -6.414 1 98.56 133 PHE B N 1
ATOM 4180 C CA . PHE B 1 133 ? 4.734 -29.578 -6.781 1 98.56 133 PHE B CA 1
ATOM 4181 C C . PHE B 1 133 ? 4.121 -28.672 -7.848 1 98.56 133 PHE B C 1
ATOM 4183 O O . PHE B 1 133 ? 4.094 -27.453 -7.691 1 98.56 133 PHE B O 1
ATOM 4190 N N . GLY B 1 134 ? 3.717 -29.234 -8.977 1 97.88 134 GLY B N 1
ATOM 4191 C CA . GLY B 1 134 ? 2.9 -28.547 -9.953 1 97.88 134 GLY B CA 1
ATOM 4192 C C . GLY B 1 134 ? 1.412 -28.688 -9.703 1 97.88 134 GLY B C 1
ATOM 4193 O O . GLY B 1 134 ? 1 -29.281 -8.703 1 97.88 134 GLY B O 1
ATOM 4194 N N . GLY B 1 135 ? 0.631 -28.062 -10.562 1 96 135 GLY B N 1
ATOM 4195 C CA . GLY B 1 135 ? -0.818 -28.141 -10.477 1 96 135 GLY B CA 1
ATOM 4196 C C . GLY B 1 135 ? -1.485 -28.375 -11.82 1 96 135 GLY B C 1
ATOM 4197 O O . GLY B 1 135 ? -0.953 -27.984 -12.859 1 96 135 GLY B O 1
ATOM 4198 N N . ALA B 1 136 ? -2.584 -29.047 -11.781 1 93.88 136 ALA B N 1
ATOM 4199 C CA . ALA B 1 136 ? -3.441 -29.266 -12.938 1 93.88 136 ALA B CA 1
ATOM 4200 C C . ALA B 1 136 ? -4.914 -29.188 -12.555 1 93.88 136 ALA B C 1
ATOM 4202 O O . ALA B 1 136 ? -5.512 -30.188 -12.148 1 93.88 136 ALA B O 1
ATOM 4203 N N . TRP B 1 137 ? -5.434 -28 -12.789 1 88 137 TRP B N 1
ATOM 4204 C CA . TRP B 1 137 ? -6.809 -27.766 -12.359 1 88 137 TRP B CA 1
ATOM 4205 C C . TRP B 1 137 ? -7.711 -27.484 -13.562 1 88 137 TRP B C 1
ATOM 4207 O O . TRP B 1 137 ? -8.836 -27.984 -13.625 1 88 137 TRP B O 1
ATOM 4217 N N . SER B 1 138 ? -7.234 -26.812 -14.461 1 83.38 138 SER B N 1
ATOM 4218 C CA . SER B 1 138 ? -8.062 -26.234 -15.516 1 83.38 138 SER B CA 1
ATOM 4219 C C . SER B 1 138 ? -8.297 -27.219 -16.656 1 83.38 138 SER B C 1
ATOM 4221 O O . SER B 1 138 ? -7.398 -28 -17 1 83.38 138 SER B O 1
ATOM 4223 N N . GLU B 1 139 ? -9.523 -27.156 -17.156 1 84.94 139 GLU B N 1
ATOM 4224 C CA . GLU B 1 139 ? -9.891 -27.906 -18.344 1 84.94 139 GLU B CA 1
ATOM 4225 C C . GLU B 1 139 ? -10.578 -27.016 -19.375 1 84.94 139 GLU B C 1
ATOM 4227 O O . GLU B 1 139 ? -11.25 -26.047 -19.016 1 84.94 139 GLU B O 1
ATOM 4232 N N . THR B 1 140 ? -10.25 -26.922 -20.578 1 65.19 140 THR B N 1
ATOM 4233 C CA . THR B 1 140 ? -10.859 -26.109 -21.625 1 65.19 140 THR B CA 1
ATOM 4234 C C . THR B 1 140 ? -11.969 -26.891 -22.328 1 65.19 140 THR B C 1
ATOM 4236 O O . THR B 1 140 ? -12.578 -26.391 -23.281 1 65.19 140 THR B O 1
ATOM 4239 N N . GLY B 1 141 ? -12.281 -28.031 -21.969 1 57.88 141 GLY B N 1
ATOM 4240 C CA . GLY B 1 141 ? -13.172 -28.859 -22.766 1 57.88 141 GLY B CA 1
ATOM 4241 C C . GLY B 1 141 ? -14.633 -28.453 -22.641 1 57.88 141 GLY B C 1
ATOM 4242 O O . GLY B 1 141 ? -14.938 -27.359 -22.156 1 57.88 141 GLY B O 1
ATOM 4243 N N . THR B 1 142 ? -15.445 -29.047 -23.391 1 55.53 142 THR B N 1
ATOM 4244 C CA . THR B 1 142 ? -16.875 -28.891 -23.609 1 55.53 142 THR B CA 1
ATOM 4245 C C . THR B 1 142 ? -17.656 -29.188 -22.344 1 55.53 142 THR B C 1
ATOM 4247 O O . THR B 1 142 ? -18.891 -29.125 -22.328 1 55.53 142 THR B O 1
ATOM 4250 N N . ALA B 1 143 ? -16.984 -29.484 -21.359 1 51.16 143 ALA B N 1
ATOM 4251 C CA . ALA B 1 143 ? -17.719 -29.859 -20.156 1 51.16 143 ALA B CA 1
ATOM 4252 C C . ALA B 1 143 ? -18.453 -28.656 -19.562 1 51.16 143 ALA B C 1
ATOM 4254 O O . ALA B 1 143 ? -18.016 -27.516 -19.734 1 51.16 143 ALA B O 1
ATOM 4255 N N . ALA B 1 144 ? -19.609 -29.016 -18.984 1 50.75 144 ALA B N 1
ATOM 4256 C CA . ALA B 1 144 ? -20.453 -28.031 -18.312 1 50.75 144 ALA B CA 1
ATOM 4257 C C . ALA B 1 144 ? -19.688 -27.312 -17.203 1 50.75 144 ALA B C 1
ATOM 4259 O O . ALA B 1 144 ? -18.734 -27.859 -16.641 1 50.75 144 ALA B O 1
ATOM 4260 N N . VAL B 1 145 ? -20.047 -26.125 -17.047 1 57.81 145 VAL B N 1
ATOM 4261 C CA . VAL B 1 145 ? -19.484 -25.312 -15.969 1 57.81 145 VAL B CA 1
ATOM 4262 C C . VAL B 1 145 ? -19.547 -26.094 -14.648 1 57.81 145 VAL B C 1
ATOM 4264 O O . VAL B 1 145 ? -20.609 -26.609 -14.281 1 57.81 145 VAL B O 1
ATOM 4267 N N . GLY B 1 146 ? -18.438 -26.562 -14.055 1 60.59 146 GLY B N 1
ATOM 4268 C CA . GLY B 1 146 ? -18.406 -27.156 -12.727 1 60.59 146 GLY B CA 1
ATOM 4269 C C . GLY B 1 146 ? -18.016 -28.625 -12.75 1 60.59 146 GLY B C 1
ATOM 4270 O O . GLY B 1 146 ? -17.891 -29.25 -11.695 1 60.59 146 GLY B O 1
ATOM 4271 N N . THR B 1 147 ? -18.016 -29.297 -13.93 1 70.19 147 THR B N 1
ATOM 4272 C CA . THR B 1 147 ? -17.625 -30.703 -13.922 1 70.19 147 THR B CA 1
ATOM 4273 C C . THR B 1 147 ? -16.312 -30.891 -14.703 1 70.19 147 THR B C 1
ATOM 4275 O O . THR B 1 147 ? -16.062 -30.188 -15.672 1 70.19 147 THR B O 1
ATOM 4278 N N . PHE B 1 148 ? -15.461 -31.891 -14.188 1 84.5 148 PHE B N 1
ATOM 4279 C CA . PHE B 1 148 ? -14.195 -32.188 -14.844 1 84.5 148 PHE B CA 1
ATOM 4280 C C . PHE B 1 148 ? -14.281 -33.469 -15.633 1 84.5 148 PHE B C 1
ATOM 4282 O O . PHE B 1 148 ? -14.867 -34.438 -15.172 1 84.5 148 PHE B O 1
ATOM 4289 N N . GLU B 1 149 ? -13.742 -33.5 -16.812 1 89 149 GLU B N 1
ATOM 4290 C CA . GLU B 1 149 ? -13.617 -34.719 -17.625 1 89 149 GLU B CA 1
ATOM 4291 C C . GLU B 1 149 ? -12.539 -35.625 -17.078 1 89 149 GLU B C 1
ATOM 4293 O O . GLU B 1 149 ? -12.625 -36.844 -17.219 1 89 149 GLU B O 1
ATOM 4298 N N . THR B 1 150 ? -11.562 -35.094 -16.469 1 94.5 150 THR B N 1
ATOM 4299 C CA . THR B 1 150 ? -10.516 -35.875 -15.828 1 94.5 150 THR B CA 1
ATOM 4300 C C . THR B 1 150 ? -11.094 -36.75 -14.711 1 94.5 150 THR B C 1
ATOM 4302 O O . THR B 1 150 ? -11.828 -36.25 -13.852 1 94.5 150 THR B O 1
ATOM 4305 N N . ARG B 1 151 ? -10.75 -38.031 -14.75 1 96.38 151 ARG B N 1
ATOM 4306 C CA . ARG B 1 151 ? -11.359 -38.969 -13.836 1 96.38 151 ARG B CA 1
ATOM 4307 C C . ARG B 1 151 ? -10.328 -39.562 -12.875 1 96.38 151 ARG B C 1
ATOM 4309 O O . ARG B 1 151 ? -9.234 -39.938 -13.297 1 96.38 151 ARG B O 1
ATOM 4316 N N . ILE B 1 152 ? -10.695 -39.531 -11.664 1 97.19 152 ILE B N 1
ATOM 4317 C CA . ILE B 1 152 ? -9.977 -40.25 -10.617 1 97.19 152 ILE B CA 1
ATOM 4318 C C . ILE B 1 152 ? -10.703 -41.562 -10.281 1 97.19 152 ILE B C 1
ATOM 4320 O O . ILE B 1 152 ? -11.852 -41.531 -9.836 1 97.19 152 ILE B O 1
ATOM 4324 N N . HIS B 1 153 ? -10.047 -42.688 -10.508 1 97.25 153 HIS B N 1
ATOM 4325 C CA . HIS B 1 153 ? -10.727 -43.969 -10.438 1 97.25 153 HIS B CA 1
ATOM 4326 C C . HIS B 1 153 ? -9.852 -45.031 -9.773 1 97.25 153 HIS B C 1
ATOM 4328 O O . HIS B 1 153 ? -8.625 -44.844 -9.711 1 97.25 153 HIS B O 1
ATOM 4334 N N . ARG B 1 154 ? -10.586 -46.031 -9.32 1 96.38 154 ARG B N 1
ATOM 4335 C CA . ARG B 1 154 ? -9.836 -47.156 -8.805 1 96.38 154 ARG B CA 1
ATOM 4336 C C . ARG B 1 154 ? -9.125 -47.906 -9.93 1 96.38 154 ARG B C 1
ATOM 4338 O O . ARG B 1 154 ? -9.688 -48.094 -11.008 1 96.38 154 ARG B O 1
ATOM 4345 N N . SER B 1 155 ? -7.91 -48.219 -9.719 1 95.25 155 SER B N 1
ATOM 4346 C CA . SER B 1 155 ? -7.082 -49 -10.609 1 95.25 155 SER B CA 1
ATOM 4347 C C . SER B 1 155 ? -6.387 -50.125 -9.859 1 95.25 155 SER B C 1
ATOM 4349 O O . SER B 1 155 ? -5.234 -50 -9.438 1 95.25 155 SER B O 1
ATOM 4351 N N . GLY B 1 156 ? -7.012 -51.25 -9.773 1 93.19 156 GLY B N 1
ATOM 4352 C CA . GLY B 1 156 ? -6.52 -52.312 -8.898 1 93.19 156 GLY B CA 1
ATOM 4353 C C . GLY B 1 156 ? -6.539 -51.938 -7.434 1 93.19 156 GLY B C 1
ATOM 4354 O O . GLY B 1 156 ? -7.578 -51.531 -6.898 1 93.19 156 GLY B O 1
ATOM 4355 N N . THR B 1 157 ? -5.34 -51.938 -6.848 1 92.44 157 THR B N 1
ATOM 4356 C CA . THR B 1 157 ? -5.234 -51.625 -5.426 1 92.44 157 THR B CA 1
ATOM 4357 C C . THR B 1 157 ? -4.895 -50.125 -5.223 1 92.44 157 THR B C 1
ATOM 4359 O O . THR B 1 157 ? -4.793 -49.656 -4.086 1 92.44 157 THR B O 1
ATOM 4362 N N . ARG B 1 158 ? -4.734 -49.531 -6.258 1 93.25 158 ARG B N 1
ATOM 4363 C CA . ARG B 1 158 ? -4.352 -48.125 -6.152 1 93.25 158 ARG B CA 1
ATOM 4364 C C . ARG B 1 158 ? -5.387 -47.219 -6.82 1 93.25 158 ARG B C 1
ATOM 4366 O O . ARG B 1 158 ? -6.383 -47.719 -7.355 1 93.25 158 ARG B O 1
ATOM 4373 N N . TRP B 1 159 ? -5.152 -45.969 -6.68 1 96.81 159 TRP B N 1
ATOM 4374 C CA . TRP B 1 159 ? -5.934 -44.969 -7.434 1 96.81 159 TRP B CA 1
ATOM 4375 C C . TRP B 1 159 ? -5.215 -44.594 -8.719 1 96.81 159 TRP B C 1
ATOM 4377 O O . TRP B 1 159 ? -3.984 -44.562 -8.766 1 96.81 159 TRP B O 1
ATOM 4387 N N . GLY B 1 160 ? -6.035 -44.375 -9.75 1 97.69 160 GLY B N 1
ATOM 4388 C CA . GLY B 1 160 ? -5.535 -43.938 -11.039 1 97.69 160 GLY B CA 1
ATOM 4389 C C . GLY B 1 160 ? -6.145 -42.625 -11.492 1 97.69 160 GLY B C 1
ATOM 4390 O O . GLY B 1 160 ? -7.219 -42.25 -11.023 1 97.69 160 GLY B O 1
ATOM 4391 N N . LEU B 1 161 ? -5.438 -41.938 -12.398 1 97.88 161 LEU B N 1
ATOM 4392 C CA . LEU B 1 161 ? -5.855 -40.688 -12.977 1 97.88 161 LEU B CA 1
ATOM 4393 C C . LEU B 1 161 ? -5.848 -40.75 -14.5 1 97.88 161 LEU B C 1
ATOM 4395 O O . LEU B 1 161 ? -4.855 -41.156 -15.102 1 97.88 161 LEU B O 1
ATOM 4399 N N . THR B 1 162 ? -6.953 -40.406 -15.086 1 97.88 162 THR B N 1
ATOM 4400 C CA . THR B 1 162 ? -7.055 -40.344 -16.547 1 97.88 162 THR B CA 1
ATOM 4401 C C . THR B 1 162 ? -7.738 -39.062 -16.984 1 97.88 162 THR B C 1
ATOM 4403 O O . THR B 1 162 ? -8.836 -38.75 -16.531 1 97.88 162 THR B O 1
ATOM 4406 N N . GLY B 1 163 ? -7.047 -38.375 -17.844 1 96.5 163 GLY B N 1
ATOM 4407 C CA . GLY B 1 163 ? -7.648 -37.156 -18.328 1 96.5 163 GLY B CA 1
ATOM 4408 C C . GLY B 1 163 ? -6.645 -36.219 -18.984 1 96.5 163 GLY B C 1
ATOM 4409 O O . GLY B 1 163 ? -5.523 -36.625 -19.297 1 96.5 163 GLY B O 1
ATOM 4410 N N . LYS B 1 164 ? -7.133 -35.031 -19.328 1 95.75 164 LYS B N 1
ATOM 4411 C CA . LYS B 1 164 ? -6.355 -33.969 -19.969 1 95.75 164 LYS B CA 1
ATOM 4412 C C . LYS B 1 164 ? -6.578 -32.625 -19.281 1 95.75 164 LYS B C 1
ATOM 4414 O O . LYS B 1 164 ? -7.723 -32.25 -19.031 1 95.75 164 LYS B O 1
ATOM 4419 N N . LYS B 1 165 ? -5.5 -32.062 -18.891 1 95.12 165 LYS B N 1
ATOM 4420 C CA . LYS B 1 165 ? -5.551 -30.75 -18.219 1 95.12 165 LYS B CA 1
ATOM 4421 C C . LYS B 1 165 ? -4.777 -29.703 -19.016 1 95.12 165 LYS B C 1
ATOM 4423 O O . LYS B 1 165 ? -3.793 -30.016 -19.688 1 95.12 165 LYS B O 1
ATOM 4428 N N . TYR B 1 166 ? -5.262 -28.484 -18.922 1 90.75 166 TYR B N 1
ATOM 4429 C CA . TYR B 1 166 ? -4.621 -27.359 -19.594 1 90.75 166 TYR B CA 1
ATOM 4430 C C . TYR B 1 166 ? -4.066 -26.359 -18.578 1 90.75 166 TYR B C 1
ATOM 4432 O O . TYR B 1 166 ? -4.441 -26.391 -17.406 1 90.75 166 TYR B O 1
ATOM 4440 N N . TYR B 1 167 ? -3.121 -25.516 -19.031 1 92.25 167 TYR B N 1
ATOM 4441 C CA . TYR B 1 167 ? -2.494 -24.5 -18.203 1 92.25 167 TYR B CA 1
ATOM 4442 C C . TYR B 1 167 ? -1.863 -25.094 -16.953 1 92.25 167 TYR B C 1
ATOM 4444 O O . TYR B 1 167 ? -2.088 -24.625 -15.844 1 92.25 167 TYR B O 1
ATOM 4452 N N . THR B 1 168 ? -1.244 -26.203 -17.172 1 95.62 168 THR B N 1
ATOM 4453 C CA . THR B 1 168 ? -0.57 -26.875 -16.062 1 95.62 168 THR B CA 1
ATOM 4454 C C . THR B 1 168 ? 0.75 -26.172 -15.734 1 95.62 168 THR B C 1
ATOM 4456 O O . THR B 1 168 ? 1.816 -26.781 -15.828 1 95.62 168 THR B O 1
ATOM 4459 N N . THR B 1 169 ? 0.621 -24.953 -15.32 1 96.06 169 THR B N 1
ATOM 4460 C CA . THR B 1 169 ? 1.732 -24.031 -15.109 1 96.06 169 THR B CA 1
ATOM 4461 C C . THR B 1 169 ? 2.736 -24.609 -14.117 1 96.06 169 THR B C 1
ATOM 4463 O O . THR B 1 169 ? 2.367 -25 -13.008 1 96.06 169 THR B O 1
ATOM 4466 N N . GLY B 1 170 ? 3.996 -24.703 -14.508 1 97.25 170 GLY B N 1
ATOM 4467 C CA . GLY B 1 170 ? 5.098 -25.109 -13.648 1 97.25 170 GLY B CA 1
ATOM 4468 C C . GLY B 1 170 ? 5.211 -26.609 -13.492 1 97.25 170 GLY B C 1
ATOM 4469 O O . GLY B 1 170 ? 6.195 -27.109 -12.938 1 97.25 170 GLY B O 1
ATOM 4470 N N . SER B 1 171 ? 4.25 -27.375 -13.992 1 97.75 171 SER B N 1
ATOM 4471 C CA . SER B 1 171 ? 4.23 -28.828 -13.789 1 97.75 171 SER B CA 1
ATOM 4472 C C . SER B 1 171 ? 5.402 -29.5 -14.492 1 97.75 171 SER B C 1
ATOM 4474 O O . SER B 1 171 ? 5.918 -30.516 -14.016 1 97.75 171 SER B O 1
ATOM 4476 N N . LEU B 1 172 ? 5.836 -28.891 -15.562 1 97.31 172 LEU B N 1
ATOM 4477 C CA . LEU B 1 172 ? 6.969 -29.422 -16.312 1 97.31 172 LEU B CA 1
ATOM 4478 C C . LEU B 1 172 ? 8.227 -29.438 -15.453 1 97.31 172 LEU B C 1
ATOM 4480 O O . LEU B 1 172 ? 9.156 -30.219 -15.727 1 97.31 172 LEU B O 1
ATOM 4484 N N . PHE B 1 173 ? 8.305 -28.578 -14.453 1 97.94 173 PHE B N 1
ATOM 4485 C CA . PHE B 1 173 ? 9.484 -28.438 -13.602 1 97.94 173 PHE B CA 1
ATOM 4486 C C . PHE B 1 173 ? 9.305 -29.203 -12.297 1 97.94 173 PHE B C 1
ATOM 4488 O O . PHE B 1 173 ? 10.211 -29.234 -11.461 1 97.94 173 PHE B O 1
ATOM 4495 N N . ALA B 1 174 ? 8.156 -29.828 -12.055 1 98.38 174 ALA B N 1
ATOM 4496 C CA . ALA B 1 174 ? 7.781 -30.328 -10.734 1 98.38 174 ALA B CA 1
ATOM 4497 C C . ALA B 1 174 ? 8.156 -31.797 -10.562 1 98.38 174 ALA B C 1
ATOM 4499 O O . ALA B 1 174 ? 8.406 -32.5 -11.555 1 98.38 174 ALA B O 1
ATOM 4500 N N . ASP B 1 175 ? 8.227 -32.188 -9.359 1 98.56 175 ASP B N 1
ATOM 4501 C CA . ASP B 1 175 ? 8.406 -33.594 -9.023 1 98.56 175 ASP B CA 1
ATOM 4502 C C . ASP B 1 175 ? 7.062 -34.312 -8.914 1 98.56 175 ASP B C 1
ATOM 4504 O O . ASP B 1 175 ? 6.965 -35.5 -9.195 1 98.56 175 ASP B O 1
ATOM 4508 N N . TRP B 1 176 ? 6.09 -33.594 -8.453 1 98.44 176 TRP B N 1
ATOM 4509 C CA . TRP B 1 176 ? 4.73 -34.094 -8.242 1 98.44 176 TRP B CA 1
ATOM 4510 C C . TRP B 1 176 ? 3.711 -33.156 -8.883 1 98.44 176 TRP B C 1
ATOM 4512 O O . TRP B 1 176 ? 3.99 -31.969 -9.078 1 98.44 176 TRP B O 1
ATOM 4522 N N . ILE B 1 177 ? 2.576 -33.688 -9.211 1 98.62 177 ILE B N 1
ATOM 4523 C CA . ILE B 1 177 ? 1.501 -32.844 -9.742 1 98.62 177 ILE B CA 1
ATOM 4524 C C . ILE B 1 177 ? 0.22 -33.094 -8.945 1 98.62 177 ILE B C 1
ATOM 4526 O O . ILE B 1 177 ? -0.239 -34.219 -8.82 1 98.62 177 ILE B O 1
ATOM 4530 N N . ASP B 1 178 ? -0.299 -32.031 -8.352 1 98 178 ASP B N 1
ATOM 4531 C CA . ASP B 1 178 ? -1.609 -32.031 -7.711 1 98 178 ASP B CA 1
ATOM 4532 C C . ASP B 1 178 ? -2.723 -31.812 -8.734 1 98 178 ASP B C 1
ATOM 4534 O O . ASP B 1 178 ? -2.812 -30.734 -9.32 1 98 178 ASP B O 1
ATOM 4538 N N . VAL B 1 179 ? -3.609 -32.812 -8.922 1 97.31 179 VAL B N 1
ATOM 4539 C CA . VAL B 1 179 ? -4.57 -32.75 -10.016 1 97.31 179 VAL B CA 1
ATOM 4540 C C . VAL B 1 179 ? -5.992 -32.844 -9.461 1 97.31 179 VAL B C 1
ATOM 4542 O O . VAL B 1 179 ? -6.289 -33.719 -8.633 1 97.31 179 VAL B O 1
ATOM 4545 N N . VAL B 1 180 ? -6.82 -31.938 -9.891 1 95.56 180 VAL B N 1
ATOM 4546 C CA . VAL B 1 180 ? -8.234 -31.969 -9.531 1 95.56 180 VAL B CA 1
ATOM 4547 C C . VAL B 1 180 ? -9.023 -32.688 -10.617 1 95.56 180 VAL B C 1
ATOM 4549 O O . VAL B 1 180 ? -8.75 -32.531 -11.812 1 95.56 180 VAL B O 1
ATOM 4552 N N . GLY B 1 181 ? -9.953 -33.531 -10.203 1 94.62 181 GLY B N 1
ATOM 4553 C CA . GLY B 1 181 ? -10.812 -34.25 -11.117 1 94.62 181 GLY B CA 1
ATOM 4554 C C . GLY B 1 181 ? -12.102 -34.719 -10.469 1 94.62 181 GLY B C 1
ATOM 4555 O O . GLY B 1 181 ? -12.484 -34.25 -9.406 1 94.62 181 GLY B O 1
ATOM 4556 N N . THR B 1 182 ? -12.75 -35.594 -11.234 1 95.06 182 THR B N 1
ATOM 4557 C CA . THR B 1 182 ? -14.016 -36.156 -10.781 1 95.06 182 THR B CA 1
ATOM 4558 C C . THR B 1 182 ? -13.805 -37.562 -10.234 1 95.06 182 THR B C 1
ATOM 4560 O O . THR B 1 182 ? -13.242 -38.406 -10.914 1 95.06 182 THR B O 1
ATOM 4563 N N . GLY B 1 183 ? -14.312 -37.75 -9.016 1 94.94 183 GLY B N 1
ATOM 4564 C CA . GLY B 1 183 ? -14.203 -39.062 -8.383 1 94.94 183 GLY B CA 1
ATOM 4565 C C . GLY B 1 183 ? -15.227 -40.062 -8.898 1 94.94 183 GLY B C 1
ATOM 4566 O O . GLY B 1 183 ? -15.984 -39.781 -9.828 1 94.94 183 GLY B O 1
ATOM 4567 N N . GLU B 1 184 ? -15.227 -41.219 -8.297 1 94.44 184 GLU B N 1
ATOM 4568 C CA . GLU B 1 184 ? -16.062 -42.312 -8.75 1 94.44 184 GLU B CA 1
ATOM 4569 C C . GLU B 1 184 ? -17.547 -42.031 -8.539 1 94.44 184 GLU B C 1
ATOM 4571 O O . GLU B 1 184 ? -18.391 -42.438 -9.328 1 94.44 184 GLU B O 1
ATOM 4576 N N . ALA B 1 185 ? -17.781 -41.312 -7.477 1 93 185 ALA B N 1
ATOM 4577 C CA . ALA B 1 185 ? -19.172 -41 -7.16 1 93 185 ALA B CA 1
ATOM 4578 C C . ALA B 1 185 ? -19.594 -39.688 -7.816 1 93 185 ALA B C 1
ATOM 4580 O O . ALA B 1 185 ? -20.688 -39.188 -7.566 1 93 185 ALA B O 1
ATOM 4581 N N . GLY B 1 186 ? -18.719 -39.062 -8.578 1 91.88 186 GLY B N 1
ATOM 4582 C CA . GLY B 1 186 ? -19.031 -37.844 -9.273 1 91.88 186 GLY B CA 1
ATOM 4583 C C . GLY B 1 186 ? -18.609 -36.594 -8.508 1 91.88 186 GLY B C 1
ATOM 4584 O O . GLY B 1 186 ? -18.781 -35.469 -8.984 1 91.88 186 GLY B O 1
ATOM 4585 N N . GLU B 1 187 ? -17.969 -36.812 -7.383 1 91.56 187 GLU B N 1
ATOM 4586 C CA . GLU B 1 187 ? -17.562 -35.656 -6.555 1 91.56 187 GLU B CA 1
ATOM 4587 C C . GLU B 1 187 ? -16.281 -35.031 -7.074 1 91.56 187 GLU B C 1
ATOM 4589 O O . GLU B 1 187 ? -15.445 -35.719 -7.672 1 91.56 187 GLU B O 1
ATOM 4594 N N . GLU B 1 188 ? -16.234 -33.719 -6.902 1 92.25 188 GLU B N 1
ATOM 4595 C CA . GLU B 1 188 ? -14.961 -33.062 -7.16 1 92.25 188 GLU B CA 1
ATOM 4596 C C . GLU B 1 188 ? -13.914 -33.438 -6.113 1 92.25 188 GLU B C 1
ATOM 4598 O O . GLU B 1 188 ? -14.156 -33.312 -4.91 1 92.25 188 GLU B O 1
ATOM 4603 N N . THR B 1 189 ? -12.812 -33.906 -6.504 1 94.81 189 THR B N 1
ATOM 4604 C CA . THR B 1 189 ? -11.742 -34.344 -5.605 1 94.81 189 THR B CA 1
ATOM 4605 C C . THR B 1 189 ? -10.383 -34.156 -6.266 1 94.81 189 THR B C 1
ATOM 4607 O O . THR B 1 189 ? -10.273 -33.531 -7.312 1 94.81 189 THR B O 1
ATOM 4610 N N . SER B 1 190 ? -9.305 -34.531 -5.555 1 96.12 190 SER B N 1
ATOM 4611 C CA . SER B 1 190 ? -7.953 -34.344 -6.078 1 96.12 190 SER B CA 1
ATOM 4612 C C . SER B 1 190 ? -7.023 -35.469 -5.672 1 96.12 190 SER B C 1
ATOM 4614 O O . SER B 1 190 ? -7.281 -36.188 -4.699 1 96.12 190 SER B O 1
ATOM 4616 N N . VAL B 1 191 ? -6.012 -35.688 -6.473 1 97.38 191 VAL B N 1
ATOM 4617 C CA . VAL B 1 191 ? -4.969 -36.656 -6.188 1 97.38 191 VAL B CA 1
ATOM 4618 C C . VAL B 1 191 ? -3.604 -36.094 -6.555 1 97.38 191 VAL B C 1
ATOM 4620 O O . VAL B 1 191 ? -3.52 -35.094 -7.277 1 97.38 191 VAL B O 1
ATOM 4623 N N . VAL B 1 192 ? -2.551 -36.625 -6.008 1 98.25 192 VAL B N 1
ATOM 4624 C CA . VAL B 1 192 ? -1.176 -36.312 -6.363 1 98.25 192 VAL B CA 1
ATOM 4625 C C . VAL B 1 192 ? -0.547 -37.438 -7.152 1 98.25 192 VAL B C 1
ATOM 4627 O O . VAL B 1 192 ? -0.658 -38.625 -6.762 1 98.25 192 VAL B O 1
ATOM 4630 N N . VAL B 1 193 ? 0.067 -37.156 -8.273 1 98.38 193 VAL B N 1
ATOM 4631 C CA . VAL B 1 193 ? 0.771 -38.125 -9.07 1 98.38 193 VAL B CA 1
ATOM 4632 C C . VAL B 1 193 ? 2.23 -37.719 -9.242 1 98.38 193 VAL B C 1
ATOM 4634 O O . VAL B 1 193 ? 2.545 -36.531 -9.281 1 98.38 193 VAL B O 1
ATOM 4637 N N . PRO B 1 194 ? 3.172 -38.688 -9.344 1 98.44 194 PRO B N 1
ATOM 4638 C CA . PRO B 1 194 ? 4.535 -38.312 -9.719 1 98.44 194 PRO B CA 1
ATOM 4639 C C . PRO B 1 194 ? 4.621 -37.75 -11.141 1 98.44 194 PRO B C 1
ATOM 4641 O O . PRO B 1 194 ? 4.047 -38.312 -12.07 1 98.44 194 PRO B O 1
ATOM 4644 N N . ALA B 1 195 ? 5.367 -36.688 -11.312 1 98.25 195 ALA B N 1
ATOM 4645 C CA . ALA B 1 195 ? 5.398 -35.969 -12.578 1 98.25 195 ALA B CA 1
ATOM 4646 C C . ALA B 1 195 ? 6.031 -36.812 -13.68 1 98.25 195 ALA B C 1
ATOM 4648 O O . ALA B 1 195 ? 5.73 -36.656 -14.859 1 98.25 195 ALA B O 1
ATOM 4649 N N . LYS B 1 196 ? 6.859 -37.75 -13.305 1 97.31 196 LYS B N 1
ATOM 4650 C CA . LYS B 1 196 ? 7.586 -38.562 -14.289 1 97.31 196 LYS B CA 1
ATOM 4651 C C . LYS B 1 196 ? 7.039 -40 -14.344 1 97.31 196 LYS B C 1
ATOM 4653 O O . LYS B 1 196 ? 7.668 -40.875 -14.922 1 97.31 196 LYS B O 1
ATOM 4658 N N . ALA B 1 197 ? 5.949 -40.219 -13.75 1 97.5 197 ALA B N 1
ATOM 4659 C CA . ALA B 1 197 ? 5.355 -41.531 -13.742 1 97.5 197 ALA B CA 1
ATOM 4660 C C . ALA B 1 197 ? 4.863 -41.938 -15.133 1 97.5 197 ALA B C 1
ATOM 4662 O O . ALA B 1 197 ? 4.609 -41.062 -15.977 1 97.5 197 ALA B O 1
ATOM 4663 N N . ALA B 1 198 ? 4.801 -43.281 -15.297 1 96.56 198 ALA B N 1
ATOM 4664 C CA . ALA B 1 198 ? 4.125 -43.781 -16.5 1 96.56 198 ALA B CA 1
ATOM 4665 C C . ALA B 1 198 ? 2.689 -43.25 -16.562 1 96.56 198 ALA B C 1
ATOM 4667 O O . ALA B 1 198 ? 1.99 -43.219 -15.555 1 96.56 198 ALA B O 1
ATOM 4668 N N . GLY B 1 199 ? 2.303 -42.844 -17.781 1 97.88 199 GLY B N 1
ATOM 4669 C CA . GLY B 1 199 ? 0.95 -42.344 -17.953 1 97.88 199 GLY B CA 1
ATOM 4670 C C . GLY B 1 199 ? 0.851 -40.844 -17.812 1 97.88 199 GLY B C 1
ATOM 4671 O O . GLY B 1 199 ? -0.217 -40.25 -18.016 1 97.88 199 GLY B O 1
ATOM 4672 N N . VAL B 1 200 ? 1.924 -40.219 -17.422 1 98.38 200 VAL B N 1
ATOM 4673 C CA . VAL B 1 200 ? 1.936 -38.75 -17.312 1 98.38 200 VAL B CA 1
ATOM 4674 C C . VAL B 1 200 ? 2.775 -38.156 -18.438 1 98.38 200 VAL B C 1
ATOM 4676 O O . VAL B 1 200 ? 3.928 -38.562 -18.641 1 98.38 200 VAL B O 1
ATOM 4679 N N . GLU B 1 201 ? 2.186 -37.312 -19.188 1 98.25 201 GLU B N 1
ATOM 4680 C CA . GLU B 1 201 ? 2.877 -36.562 -20.234 1 98.25 201 GLU B CA 1
ATOM 4681 C C . GLU B 1 201 ? 2.596 -35.062 -20.109 1 98.25 201 GLU B C 1
ATOM 4683 O O . GLU B 1 201 ? 1.438 -34.625 -20.156 1 98.25 201 GLU B O 1
ATOM 4688 N N . ILE B 1 202 ? 3.619 -34.312 -19.938 1 97.62 202 ILE B N 1
ATOM 4689 C CA . ILE B 1 202 ? 3.494 -32.844 -19.875 1 97.62 202 ILE B CA 1
ATOM 4690 C C . ILE B 1 202 ? 4.055 -32.219 -21.141 1 97.62 202 ILE B C 1
ATOM 4692 O O . ILE B 1 202 ? 5.219 -32.438 -21.484 1 97.62 202 ILE B O 1
ATOM 4696 N N . ILE B 1 203 ? 3.277 -31.422 -21.812 1 96.94 203 ILE B N 1
ATOM 4697 C CA . ILE B 1 203 ? 3.609 -30.859 -23.125 1 96.94 203 ILE B CA 1
ATOM 4698 C C . ILE B 1 203 ? 3.824 -29.359 -23.016 1 96.94 203 ILE B C 1
ATOM 4700 O O . ILE B 1 203 ? 2.971 -28.641 -22.484 1 96.94 203 ILE B O 1
ATOM 4704 N N . ASP B 1 204 ? 4.91 -28.891 -23.406 1 96.31 204 ASP B N 1
ATOM 4705 C CA . ASP B 1 204 ? 5.199 -27.469 -23.438 1 96.31 204 ASP B CA 1
ATOM 4706 C C . ASP B 1 204 ? 4.57 -26.797 -24.656 1 96.31 204 ASP B C 1
ATOM 4708 O O . ASP B 1 204 ? 5.258 -26.516 -25.641 1 96.31 204 ASP B O 1
ATOM 4712 N N . ASP B 1 205 ? 3.303 -26.469 -24.594 1 94.88 205 ASP B N 1
ATOM 4713 C CA . ASP B 1 205 ? 2.604 -25.891 -25.734 1 94.88 205 ASP B CA 1
ATOM 4714 C C . ASP B 1 205 ? 2.006 -24.531 -25.375 1 94.88 205 ASP B C 1
ATOM 4716 O O . ASP B 1 205 ? 1.024 -24.094 -25.984 1 94.88 205 ASP B O 1
ATOM 4720 N N . TRP B 1 206 ? 2.58 -23.922 -24.328 1 92.75 206 TRP B N 1
ATOM 4721 C CA . TRP B 1 206 ? 2.162 -22.562 -24 1 92.75 206 TRP B CA 1
ATOM 4722 C C . TRP B 1 206 ? 2.578 -21.578 -25.094 1 92.75 206 TRP B C 1
ATOM 4724 O O . TRP B 1 206 ? 3.746 -21.531 -25.484 1 92.75 206 TRP B O 1
ATOM 4734 N N . ASP B 1 207 ? 1.636 -20.734 -25.547 1 91.81 207 ASP B N 1
ATOM 4735 C CA . ASP B 1 207 ? 1.922 -19.844 -26.672 1 91.81 207 ASP B CA 1
ATOM 4736 C C . ASP B 1 207 ? 1.496 -18.406 -26.344 1 91.81 207 ASP B C 1
ATOM 4738 O O . ASP B 1 207 ? 1.113 -17.656 -27.234 1 91.81 207 ASP B O 1
ATOM 4742 N N . GLY B 1 208 ? 1.492 -18.062 -25.141 1 92.38 208 GLY B N 1
ATOM 4743 C CA . GLY B 1 208 ? 1.192 -16.703 -24.766 1 92.38 208 GLY B CA 1
ATOM 4744 C C . GLY B 1 208 ? 2.332 -15.734 -25.047 1 92.38 208 GLY B C 1
ATOM 4745 O O . GLY B 1 208 ? 3.496 -16.141 -25.078 1 92.38 208 GLY B O 1
ATOM 4746 N N . PHE B 1 209 ? 2.023 -14.398 -25.188 1 94.19 209 PHE B N 1
ATOM 4747 C CA . PHE B 1 209 ? 3.049 -13.43 -25.547 1 94.19 209 PHE B CA 1
ATOM 4748 C C . PHE B 1 209 ? 3.838 -13 -24.312 1 94.19 209 PHE B C 1
ATOM 4750 O O . PHE B 1 209 ? 4.898 -12.383 -24.438 1 94.19 209 PHE B O 1
ATOM 4757 N N . GLY B 1 210 ? 3.375 -13.242 -23.172 1 96.5 210 GLY B N 1
ATOM 4758 C CA . GLY B 1 210 ? 4.07 -13.031 -21.906 1 96.5 210 GLY B CA 1
ATOM 4759 C C . GLY B 1 210 ? 4.129 -14.281 -21.047 1 96.5 210 GLY B C 1
ATOM 4760 O O . GLY B 1 210 ? 3.479 -15.281 -21.344 1 96.5 210 GLY B O 1
ATOM 4761 N N . GLN B 1 211 ? 5.031 -14.188 -20.016 1 97.5 211 GLN B N 1
ATOM 4762 C CA . GLN B 1 211 ? 5.211 -15.359 -19.172 1 97.5 211 GLN B CA 1
ATOM 4763 C C . GLN B 1 211 ? 5.496 -16.609 -20 1 97.5 211 GLN B C 1
ATOM 4765 O O . GLN B 1 211 ? 4.922 -17.672 -19.75 1 97.5 211 GLN B O 1
ATOM 4770 N N . ARG B 1 212 ? 6.312 -16.469 -20.891 1 96.38 212 ARG B N 1
ATOM 4771 C CA . ARG B 1 212 ? 6.555 -17.453 -21.938 1 96.38 212 ARG B CA 1
ATOM 4772 C C . ARG B 1 212 ? 7.297 -18.672 -21.391 1 96.38 212 ARG B C 1
ATOM 4774 O O . ARG B 1 212 ? 7.277 -19.75 -22 1 96.38 212 ARG B O 1
ATOM 4781 N N . LEU B 1 213 ? 7.867 -18.484 -20.25 1 97.62 213 LEU B N 1
ATOM 4782 C CA . LEU B 1 213 ? 8.773 -19.531 -19.766 1 97.62 213 LEU B CA 1
ATOM 4783 C C . LEU B 1 213 ? 8.164 -20.281 -18.594 1 97.62 213 LEU B C 1
ATOM 4785 O O . LEU B 1 213 ? 8.883 -20.969 -17.859 1 97.62 213 LEU B O 1
ATOM 4789 N N . THR B 1 214 ? 6.883 -20.156 -18.312 1 97.06 214 THR B N 1
ATOM 4790 C CA . THR B 1 214 ? 6.219 -20.719 -17.156 1 97.06 214 THR B CA 1
ATOM 4791 C C . THR B 1 214 ? 5.812 -22.172 -17.406 1 97.06 214 THR B C 1
ATOM 4793 O O . THR B 1 214 ? 5.375 -22.875 -16.5 1 97.06 214 THR B O 1
ATOM 4796 N N . ALA B 1 215 ? 5.898 -22.641 -18.703 1 95.19 215 ALA B N 1
ATOM 4797 C CA . ALA B 1 215 ? 5.469 -23.969 -19.109 1 95.19 215 ALA B CA 1
ATOM 4798 C C . ALA B 1 215 ? 4.008 -24.219 -18.75 1 95.19 215 ALA B C 1
ATOM 4800 O O . ALA B 1 215 ? 3.678 -25.219 -18.109 1 95.19 215 ALA B O 1
ATOM 4801 N N . SER B 1 216 ? 3.211 -23.281 -19.094 1 94.25 216 SER B N 1
ATOM 4802 C CA . SER B 1 216 ? 1.777 -23.375 -18.844 1 94.25 216 SER B CA 1
ATOM 4803 C C . SER B 1 216 ? 1.073 -24.188 -19.922 1 94.25 216 SER B C 1
ATOM 4805 O O . SER B 1 216 ? 0.078 -23.734 -20.5 1 94.25 216 SER B O 1
ATOM 4807 N N . GLY B 1 217 ? 1.546 -25.391 -20.188 1 94.31 217 GLY B N 1
ATOM 4808 C CA . GLY B 1 217 ? 1.045 -26.188 -21.281 1 94.31 217 GLY B CA 1
ATOM 4809 C C . GLY B 1 217 ? 0.037 -27.234 -20.859 1 94.31 217 GLY B C 1
ATOM 4810 O O . GLY B 1 217 ? -0.715 -27.031 -19.906 1 94.31 217 GLY B O 1
ATOM 4811 N N . THR B 1 218 ? -0.043 -28.234 -21.641 1 95.88 218 THR B N 1
ATOM 4812 C CA . THR B 1 218 ? -1.011 -29.312 -21.5 1 95.88 218 THR B CA 1
ATOM 4813 C C . THR B 1 218 ? -0.388 -30.5 -20.766 1 95.88 218 THR B C 1
ATOM 4815 O O . THR B 1 218 ? 0.803 -30.781 -20.922 1 95.88 218 THR B O 1
ATOM 4818 N N . ALA B 1 219 ? -1.162 -31.141 -19.969 1 97.06 219 ALA B N 1
ATOM 4819 C CA . ALA B 1 219 ? -0.767 -32.406 -19.375 1 97.06 219 ALA B CA 1
ATOM 4820 C C . ALA B 1 219 ? -1.77 -33.5 -19.703 1 97.06 219 ALA B C 1
ATOM 4822 O O . ALA B 1 219 ? -2.98 -33.281 -19.688 1 97.06 219 ALA B O 1
ATOM 4823 N N . LEU B 1 220 ? -1.218 -34.625 -20.078 1 98 220 LEU B N 1
ATOM 4824 C CA . LEU B 1 220 ? -2.01 -35.812 -20.359 1 98 220 LEU B CA 1
ATOM 4825 C C . LEU B 1 220 ? -1.76 -36.906 -19.297 1 98 220 LEU B C 1
ATOM 4827 O O . LEU B 1 220 ? -0.617 -37.125 -18.891 1 98 220 LEU B O 1
ATOM 4831 N N . PHE B 1 221 ? -2.848 -37.438 -18.906 1 98.06 221 PHE B N 1
ATOM 4832 C CA . PHE B 1 221 ? -2.783 -38.531 -17.922 1 98.06 221 PHE B CA 1
ATOM 4833 C C . PHE B 1 221 ? -3.479 -39.781 -18.453 1 98.06 221 PHE B C 1
ATOM 4835 O O . PHE B 1 221 ? -4.652 -39.75 -18.812 1 98.06 221 PHE B O 1
ATOM 4842 N N . GLY B 1 222 ? -2.787 -40.844 -18.469 1 98.31 222 GLY B N 1
ATOM 4843 C CA . GLY B 1 222 ? -3.312 -42.156 -18.797 1 98.31 222 GLY B CA 1
ATOM 4844 C C . GLY B 1 222 ? -3.119 -43.188 -17.688 1 98.31 222 GLY B C 1
ATOM 4845 O O . GLY B 1 222 ? -2.088 -43.844 -17.625 1 98.31 222 GLY B O 1
ATOM 4846 N N . ASP B 1 223 ? -4.152 -43.375 -16.938 1 98.25 223 ASP B N 1
ATOM 4847 C CA . ASP B 1 223 ? -4.133 -44.219 -15.758 1 98.25 223 ASP B CA 1
ATOM 4848 C C . ASP B 1 223 ? -2.875 -44 -14.922 1 98.25 223 ASP B C 1
ATOM 4850 O O . ASP B 1 223 ? -2.154 -44.938 -14.594 1 98.25 223 ASP B O 1
ATOM 4854 N N . ALA B 1 224 ? -2.52 -42.75 -14.773 1 98.25 224 ALA B N 1
ATOM 4855 C CA . ALA B 1 224 ? -1.352 -42.406 -13.977 1 98.25 224 ALA B CA 1
ATOM 4856 C C . ALA B 1 224 ? -1.534 -42.812 -12.516 1 98.25 224 ALA B C 1
ATOM 4858 O O . ALA B 1 224 ? -2.617 -42.625 -11.953 1 98.25 224 ALA B O 1
ATOM 4859 N N . PRO B 1 225 ? -0.549 -43.344 -11.906 1 98 225 PRO B N 1
ATOM 4860 C CA . PRO B 1 225 ? -0.69 -43.812 -10.523 1 98 225 PRO B CA 1
ATOM 4861 C C . PRO B 1 225 ? -0.76 -42.656 -9.516 1 98 225 PRO B C 1
ATOM 4863 O O . PRO B 1 225 ? 0.196 -41.875 -9.383 1 98 225 PRO B O 1
ATOM 4866 N N . ALA B 1 226 ? -1.865 -42.656 -8.82 1 97.38 226 ALA B N 1
ATOM 4867 C CA . ALA B 1 226 ? -2.018 -41.656 -7.758 1 97.38 226 ALA B CA 1
ATOM 4868 C C . ALA B 1 226 ? -1.441 -42.156 -6.441 1 97.38 226 ALA B C 1
ATOM 4870 O O . ALA B 1 226 ? -1.503 -43.375 -6.156 1 97.38 226 ALA B O 1
ATOM 4871 N N . ILE B 1 227 ? -0.907 -41.188 -5.695 1 95.75 227 ILE B N 1
ATOM 4872 C CA . ILE B 1 227 ? -0.334 -41.531 -4.398 1 95.75 227 ILE B CA 1
ATOM 4873 C C . ILE B 1 227 ? -1.321 -41.188 -3.289 1 95.75 227 ILE B C 1
ATOM 4875 O O . ILE B 1 227 ? -1.76 -40.031 -3.184 1 95.75 227 ILE B O 1
ATOM 4879 N N . GLY B 1 228 ? -1.692 -42.156 -2.438 1 92 228 GLY B N 1
ATOM 4880 C CA . GLY B 1 228 ? -2.6 -41.938 -1.324 1 92 228 GLY B CA 1
ATOM 4881 C C . GLY B 1 228 ? -4.055 -41.875 -1.746 1 92 228 GLY B C 1
ATOM 4882 O O . GLY B 1 228 ? -4.391 -42.156 -2.893 1 92 228 GLY B O 1
ATOM 4883 N N . GLU B 1 229 ? -4.902 -41.438 -0.822 1 94.19 229 GLU B N 1
ATOM 4884 C CA . GLU B 1 229 ? -6.336 -41.312 -1.053 1 94.19 229 GLU B CA 1
ATOM 4885 C C . GLU B 1 229 ? -6.688 -39.938 -1.661 1 94.19 229 GLU B C 1
ATOM 4887 O O . GLU B 1 229 ? -6.023 -38.938 -1.386 1 94.19 229 GLU B O 1
ATOM 4892 N N . PRO B 1 230 ? -7.738 -40 -2.518 1 96.44 230 PRO B N 1
ATOM 4893 C CA . PRO B 1 230 ? -8.211 -38.688 -3.004 1 96.44 230 PRO B CA 1
ATOM 4894 C C . PRO B 1 230 ? -8.617 -37.75 -1.873 1 96.44 230 PRO B C 1
ATOM 4896 O O . PRO B 1 230 ? -9.109 -38.219 -0.835 1 96.44 230 PRO B O 1
ATOM 4899 N N . LEU B 1 231 ? -8.391 -36.531 -2.027 1 95.5 231 LEU B N 1
ATOM 4900 C CA . LEU B 1 231 ? -8.773 -35.5 -1.084 1 95.5 231 LEU B CA 1
ATOM 4901 C C . LEU B 1 231 ? -9.836 -34.562 -1.688 1 95.5 231 LEU B C 1
ATOM 4903 O O . LEU B 1 231 ? -9.562 -33.844 -2.648 1 95.5 231 LEU B O 1
ATOM 4907 N N . PRO B 1 232 ? -11.055 -34.594 -1.097 1 94.25 232 PRO B N 1
ATOM 4908 C CA . PRO B 1 232 ? -12.086 -33.688 -1.608 1 94.25 232 PRO B CA 1
ATOM 4909 C C . PRO B 1 232 ? -11.625 -32.219 -1.637 1 94.25 232 PRO B C 1
ATOM 4911 O O . PRO B 1 232 ? -10.992 -31.766 -0.688 1 94.25 232 PRO B O 1
ATOM 4914 N N . THR B 1 233 ? -11.93 -31.516 -2.703 1 91.44 233 THR B N 1
ATOM 4915 C CA . THR B 1 233 ? -11.484 -30.141 -2.863 1 91.44 233 THR B CA 1
ATOM 4916 C C . THR B 1 233 ? -12.086 -29.234 -1.783 1 91.44 233 THR B C 1
ATOM 4918 O O . THR B 1 233 ? -11.484 -28.25 -1.384 1 91.44 233 THR B O 1
ATOM 4921 N N . ALA B 1 234 ? -13.242 -29.609 -1.256 1 88.88 234 ALA B N 1
ATOM 4922 C CA . ALA B 1 234 ? -13.93 -28.844 -0.216 1 88.88 234 ALA B CA 1
ATOM 4923 C C . ALA B 1 234 ? -13.117 -28.828 1.077 1 88.88 234 ALA B C 1
ATOM 4925 O O . ALA B 1 234 ? -13.328 -27.969 1.937 1 88.88 234 ALA B O 1
ATOM 4926 N N . GLU B 1 235 ? -12.211 -29.734 1.173 1 91.38 235 GLU B N 1
ATOM 4927 C CA . GLU B 1 235 ? -11.406 -29.844 2.389 1 91.38 235 GLU B CA 1
ATOM 4928 C C . GLU B 1 235 ? -10.133 -29.016 2.281 1 91.38 235 GLU B C 1
ATOM 4930 O O . GLU B 1 235 ? -9.391 -28.875 3.258 1 91.38 235 GLU B O 1
ATOM 4935 N N . ARG B 1 236 ? -9.93 -28.422 1.137 1 92.62 236 ARG B N 1
ATOM 4936 C CA . ARG B 1 236 ? -8.727 -27.609 0.938 1 92.62 236 ARG B CA 1
ATOM 4937 C C . ARG B 1 236 ? -8.82 -26.297 1.696 1 92.62 236 ARG B C 1
ATOM 4939 O O . ARG B 1 236 ? -9.867 -25.984 2.281 1 92.62 236 ARG B O 1
ATOM 4946 N N . PHE B 1 237 ? -7.703 -25.547 1.743 1 92.88 237 PHE B N 1
ATOM 4947 C CA . PHE B 1 237 ? -7.684 -24.312 2.523 1 92.88 237 PHE B CA 1
ATOM 4948 C C . PHE B 1 237 ? -8.641 -23.297 1.934 1 92.88 237 PHE B C 1
ATOM 4950 O O . PHE B 1 237 ? -8.617 -23.031 0.727 1 92.88 237 PHE B O 1
ATOM 4957 N N . PRO B 1 238 ? -9.469 -22.688 2.746 1 92 238 PRO B N 1
ATOM 4958 C CA . PRO B 1 238 ? -10.578 -21.859 2.283 1 92 238 PRO B CA 1
ATOM 4959 C C . PRO B 1 238 ? -10.109 -20.531 1.674 1 92 238 PRO B C 1
ATOM 4961 O O . PRO B 1 238 ? -10.852 -19.906 0.914 1 92 238 PRO B O 1
ATOM 4964 N N . TYR B 1 239 ? -8.914 -20.125 1.969 1 95 239 TYR B N 1
ATOM 4965 C CA . TYR B 1 239 ? -8.422 -18.859 1.445 1 95 239 TYR B CA 1
ATOM 4966 C C . TYR B 1 239 ? -7.516 -19.078 0.24 1 95 239 TYR B C 1
ATOM 4968 O O . TYR B 1 239 ? -6.656 -18.25 -0.061 1 95 239 TYR B O 1
ATOM 4976 N N . GLY B 1 240 ? -7.656 -20.203 -0.431 1 95.19 240 GLY B N 1
ATOM 4977 C CA . GLY B 1 240 ? -6.887 -20.547 -1.617 1 95.19 240 GLY B CA 1
ATOM 4978 C C . GLY B 1 240 ? -6.938 -19.484 -2.689 1 95.19 240 GLY B C 1
ATOM 4979 O O . GLY B 1 240 ? -5.895 -19 -3.143 1 95.19 240 GLY B O 1
ATOM 4980 N N . PRO B 1 241 ? -8.133 -19.062 -3.09 1 93.44 241 PRO B N 1
ATOM 4981 C CA . PRO B 1 241 ? -8.227 -18.031 -4.129 1 93.44 241 PRO B CA 1
ATOM 4982 C C . PRO B 1 241 ? -7.461 -16.766 -3.77 1 93.44 241 PRO B C 1
ATOM 4984 O O . PRO B 1 241 ? -6.742 -16.219 -4.609 1 93.44 241 PRO B O 1
ATOM 4987 N N . ALA B 1 242 ? -7.586 -16.344 -2.541 1 96 242 ALA B N 1
ATOM 4988 C CA . ALA B 1 242 ? -6.848 -15.164 -2.09 1 96 242 ALA B CA 1
ATOM 4989 C C . ALA B 1 242 ? -5.34 -15.414 -2.145 1 96 242 ALA B C 1
ATOM 4991 O O . ALA B 1 242 ? -4.578 -14.523 -2.539 1 96 242 ALA B O 1
ATOM 4992 N N . PHE B 1 243 ? -4.918 -16.594 -1.738 1 97.69 243 PHE B N 1
ATOM 4993 C CA . PHE B 1 243 ? -3.506 -16.953 -1.744 1 97.69 243 PHE B CA 1
ATOM 4994 C C . PHE B 1 243 ? -2.938 -16.891 -3.156 1 97.69 243 PHE B C 1
ATOM 4996 O O . PHE B 1 243 ? -1.891 -16.281 -3.385 1 97.69 243 PHE B O 1
ATOM 5003 N N . PHE B 1 244 ? -3.594 -17.469 -4.086 1 97.06 244 PHE B N 1
ATOM 5004 C CA . PHE B 1 244 ? -3.104 -17.516 -5.461 1 97.06 244 PHE B CA 1
ATOM 5005 C C . PHE B 1 244 ? -3.061 -16.125 -6.082 1 97.06 244 PHE B C 1
ATOM 5007 O O . PHE B 1 244 ? -2.164 -15.828 -6.871 1 97.06 244 PHE B O 1
ATOM 5014 N N . GLN B 1 245 ? -4.043 -15.336 -5.75 1 96.94 245 GLN B N 1
ATOM 5015 C CA . GLN B 1 245 ? -4.02 -13.961 -6.223 1 96.94 245 GLN B CA 1
ATOM 5016 C C . GLN B 1 245 ? -2.85 -13.188 -5.609 1 96.94 245 GLN B C 1
ATOM 5018 O O . GLN B 1 245 ? -2.25 -12.336 -6.27 1 96.94 245 GLN B O 1
ATOM 5023 N N . ALA B 1 246 ? -2.52 -13.469 -4.363 1 98.5 246 ALA B N 1
ATOM 5024 C CA . ALA B 1 246 ? -1.389 -12.812 -3.711 1 98.5 246 ALA B CA 1
ATOM 5025 C C . ALA B 1 246 ? -0.08 -13.133 -4.426 1 98.5 246 ALA B C 1
ATOM 5027 O O . ALA B 1 246 ? 0.817 -12.289 -4.504 1 98.5 246 ALA B O 1
ATOM 5028 N N . VAL B 1 247 ? 0.041 -14.32 -4.918 1 98.69 247 VAL B N 1
ATOM 5029 C CA . VAL B 1 247 ? 1.225 -14.672 -5.695 1 98.69 247 VAL B CA 1
ATOM 5030 C C . VAL B 1 247 ? 1.306 -13.797 -6.941 1 98.69 247 VAL B C 1
ATOM 5032 O O . VAL B 1 247 ? 2.383 -13.312 -7.301 1 98.69 247 VAL B O 1
ATOM 5035 N N . HIS B 1 248 ? 0.155 -13.602 -7.609 1 98.44 248 HIS B N 1
ATOM 5036 C CA . HIS B 1 248 ? 0.132 -12.727 -8.773 1 98.44 248 HIS B CA 1
ATOM 5037 C C . HIS B 1 248 ? 0.546 -11.312 -8.406 1 98.44 248 HIS B C 1
ATOM 5039 O O . HIS B 1 248 ? 1.301 -10.672 -9.148 1 98.44 248 HIS B O 1
ATOM 5045 N N . LEU B 1 249 ? 0.053 -10.805 -7.27 1 98.75 249 LEU B N 1
ATOM 5046 C CA . LEU B 1 249 ? 0.415 -9.461 -6.84 1 98.75 249 LEU B CA 1
ATOM 5047 C C . LEU B 1 249 ? 1.916 -9.352 -6.594 1 98.75 249 LEU B C 1
ATOM 5049 O O . LEU B 1 249 ? 2.545 -8.367 -6.98 1 98.75 249 LEU B O 1
ATOM 5053 N N . ALA B 1 250 ? 2.482 -10.359 -5.98 1 98.88 250 ALA B N 1
ATOM 5054 C CA . ALA B 1 250 ? 3.92 -10.383 -5.727 1 98.88 250 ALA B CA 1
ATOM 5055 C C . ALA B 1 250 ? 4.711 -10.406 -7.031 1 98.88 250 ALA B C 1
ATOM 5057 O O . ALA B 1 250 ? 5.707 -9.695 -7.172 1 98.88 250 ALA B O 1
ATOM 5058 N N . THR B 1 251 ? 4.254 -11.227 -7.961 1 98.81 251 THR B N 1
ATOM 5059 C CA . THR B 1 251 ? 4.906 -11.312 -9.266 1 98.81 251 THR B CA 1
ATOM 5060 C C . THR B 1 251 ? 4.871 -9.969 -9.977 1 98.81 251 THR B C 1
ATOM 5062 O O . THR B 1 251 ? 5.887 -9.516 -10.516 1 98.81 251 THR B O 1
ATOM 5065 N N . LEU B 1 252 ? 3.703 -9.336 -9.992 1 98.88 252 LEU B N 1
ATOM 5066 C CA . LEU B 1 252 ? 3.543 -8.023 -10.602 1 98.88 252 LEU B CA 1
ATOM 5067 C C . LEU B 1 252 ? 4.449 -6.992 -9.938 1 98.88 252 LEU B C 1
ATOM 5069 O O . LEU B 1 252 ? 5.051 -6.156 -10.617 1 98.88 252 LEU B O 1
ATOM 5073 N N . THR B 1 253 ? 4.516 -7.055 -8.641 1 98.88 253 THR B N 1
ATOM 5074 C CA . THR B 1 253 ? 5.41 -6.168 -7.906 1 98.88 253 THR B CA 1
ATOM 5075 C C . THR B 1 253 ? 6.855 -6.363 -8.352 1 98.88 253 THR B C 1
ATOM 5077 O O . THR B 1 253 ? 7.586 -5.391 -8.562 1 98.88 253 THR B O 1
ATOM 5080 N N . GLY B 1 254 ? 7.297 -7.602 -8.5 1 98.81 254 GLY B N 1
ATOM 5081 C CA . GLY B 1 254 ? 8.633 -7.887 -8.992 1 98.81 254 GLY B CA 1
ATOM 5082 C C . GLY B 1 254 ? 8.891 -7.316 -10.375 1 98.81 254 GLY B C 1
ATOM 5083 O O . GLY B 1 254 ? 9.961 -6.766 -10.641 1 98.81 254 GLY B O 1
ATOM 5084 N N . ILE B 1 255 ? 7.918 -7.434 -11.258 1 98.81 255 ILE B N 1
ATOM 5085 C CA . ILE B 1 255 ? 8.031 -6.906 -12.617 1 98.81 255 ILE B CA 1
ATOM 5086 C C . ILE B 1 255 ? 8.25 -5.395 -12.562 1 98.81 255 ILE B C 1
ATOM 5088 O O . ILE B 1 255 ? 9.117 -4.863 -13.258 1 98.81 255 ILE B O 1
ATOM 5092 N N . ALA B 1 256 ? 7.477 -4.715 -11.727 1 98.75 256 ALA B N 1
ATOM 5093 C CA . ALA B 1 256 ? 7.598 -3.264 -11.609 1 98.75 256 ALA B CA 1
ATOM 5094 C C . ALA B 1 256 ? 8.969 -2.865 -11.078 1 98.75 256 ALA B C 1
ATOM 5096 O O . ALA B 1 256 ? 9.562 -1.894 -11.547 1 98.75 256 ALA B O 1
ATOM 5097 N N . ARG B 1 257 ? 9.484 -3.576 -10.117 1 98.56 257 ARG B N 1
ATOM 5098 C CA . ARG B 1 257 ? 10.789 -3.283 -9.547 1 98.56 257 ARG B CA 1
ATOM 5099 C C . ARG B 1 257 ? 11.898 -3.516 -10.578 1 98.56 257 ARG B C 1
ATOM 5101 O O . ARG B 1 257 ? 12.859 -2.75 -10.641 1 98.56 257 ARG B O 1
ATOM 5108 N N . ALA B 1 258 ? 11.758 -4.582 -11.344 1 98.44 258 ALA B N 1
ATOM 5109 C CA . ALA B 1 258 ? 12.727 -4.824 -12.406 1 98.44 258 ALA B CA 1
ATOM 5110 C C . ALA B 1 258 ? 12.727 -3.688 -13.43 1 98.44 258 ALA B C 1
ATOM 5112 O O . ALA B 1 258 ? 13.781 -3.193 -13.82 1 98.44 258 ALA B O 1
ATOM 5113 N N . ALA B 1 259 ? 11.508 -3.287 -13.867 1 98.19 259 ALA B N 1
ATOM 5114 C CA . ALA B 1 259 ? 11.367 -2.18 -14.805 1 98.19 259 ALA B CA 1
ATOM 5115 C C . ALA B 1 259 ? 12.008 -0.907 -14.258 1 98.19 259 ALA B C 1
ATOM 5117 O O . ALA B 1 259 ? 12.727 -0.207 -14.969 1 98.19 259 ALA B O 1
ATOM 5118 N N . ALA B 1 260 ? 11.781 -0.615 -13 1 98.19 260 ALA B N 1
ATOM 5119 C CA . ALA B 1 260 ? 12.32 0.573 -12.344 1 98.19 260 ALA B CA 1
ATOM 5120 C C . ALA B 1 260 ? 13.844 0.546 -12.328 1 98.19 260 ALA B C 1
ATOM 5122 O O . ALA B 1 260 ? 14.492 1.548 -12.641 1 98.19 260 ALA B O 1
ATOM 5123 N N . GLY B 1 261 ? 14.406 -0.556 -11.953 1 97.12 261 GLY B N 1
ATOM 5124 C CA . GLY B 1 261 ? 15.859 -0.685 -11.922 1 97.12 261 GLY B CA 1
ATOM 5125 C C . GLY B 1 261 ? 16.5 -0.57 -13.289 1 97.12 261 GLY B C 1
ATOM 5126 O O . GLY B 1 261 ? 17.516 0.118 -13.445 1 97.12 261 GLY B O 1
ATOM 5127 N N . GLU B 1 262 ? 15.938 -1.238 -14.234 1 96.44 262 GLU B N 1
ATOM 5128 C CA . GLU B 1 262 ? 16.531 -1.284 -15.562 1 96.44 262 GLU B CA 1
ATOM 5129 C C . GLU B 1 262 ? 16.453 0.074 -16.25 1 96.44 262 GLU B C 1
ATOM 5131 O O . GLU B 1 262 ? 17.391 0.486 -16.938 1 96.44 262 GLU B O 1
ATOM 5136 N N . VAL B 1 263 ? 15.312 0.764 -16.109 1 97.19 263 VAL B N 1
ATOM 5137 C CA . VAL B 1 263 ? 15.203 2.078 -16.734 1 97.19 263 VAL B CA 1
ATOM 5138 C C . VAL B 1 263 ? 16.172 3.049 -16.062 1 97.19 263 VAL B C 1
ATOM 5140 O O . VAL B 1 263 ? 16.781 3.895 -16.734 1 97.19 263 VAL B O 1
ATOM 5143 N N . ALA B 1 264 ? 16.312 3.01 -14.75 1 97.19 264 ALA B N 1
ATOM 5144 C CA . ALA B 1 264 ? 17.266 3.855 -14.047 1 97.19 264 ALA B CA 1
ATOM 5145 C C . ALA B 1 264 ? 18.688 3.609 -14.539 1 97.19 264 ALA B C 1
ATOM 5147 O O . ALA B 1 264 ? 19.438 4.555 -14.797 1 97.19 264 ALA B O 1
ATOM 5148 N N . GLU B 1 265 ? 19.031 2.373 -14.656 1 95.69 265 GLU B N 1
ATOM 5149 C CA . GLU B 1 265 ? 20.359 2.004 -15.141 1 95.69 265 GLU B CA 1
ATOM 5150 C C . GLU B 1 265 ? 20.578 2.486 -16.578 1 95.69 265 GLU B C 1
ATOM 5152 O O . GLU B 1 265 ? 21.641 3.035 -16.891 1 95.69 265 GLU B O 1
ATOM 5157 N N . ALA B 1 266 ? 19.609 2.23 -17.422 1 95.25 266 ALA B N 1
ATOM 5158 C CA . ALA B 1 266 ? 19.719 2.641 -18.828 1 95.25 266 ALA B CA 1
ATOM 5159 C C . ALA B 1 266 ? 19.906 4.148 -18.938 1 95.25 266 ALA B C 1
ATOM 5161 O O . ALA B 1 266 ? 20.703 4.621 -19.75 1 95.25 266 ALA B O 1
ATOM 5162 N N . VAL B 1 267 ? 19.141 4.918 -18.188 1 96.06 267 VAL B N 1
ATOM 5163 C CA . VAL B 1 267 ? 19.25 6.371 -18.203 1 96.06 267 VAL B CA 1
ATOM 5164 C C . VAL B 1 267 ? 20.609 6.809 -17.672 1 96.06 267 VAL B C 1
ATOM 5166 O O . VAL B 1 267 ? 21.234 7.73 -18.219 1 96.06 267 VAL B O 1
ATOM 5169 N N . ARG B 1 268 ? 21.062 6.168 -16.641 1 94.94 268 ARG B N 1
ATOM 5170 C CA . ARG B 1 268 ? 22.359 6.473 -16.047 1 94.94 268 ARG B CA 1
ATOM 5171 C C . ARG B 1 268 ? 23.469 6.32 -17.078 1 94.94 268 ARG B C 1
ATOM 5173 O O . ARG B 1 268 ? 24.406 7.129 -17.125 1 94.94 268 ARG B O 1
ATOM 5180 N N . GLU B 1 269 ? 23.375 5.34 -17.922 1 92.88 269 GLU B N 1
ATOM 5181 C CA . GLU B 1 269 ? 24.453 4.965 -18.828 1 92.88 269 GLU B CA 1
ATOM 5182 C C . GLU B 1 269 ? 24.297 5.664 -20.188 1 92.88 269 GLU B C 1
ATOM 5184 O O . GLU B 1 269 ? 25.234 5.703 -20.969 1 92.88 269 GLU B O 1
ATOM 5189 N N . ARG B 1 270 ? 23.156 6.211 -20.406 1 90.81 270 ARG B N 1
ATOM 5190 C CA . ARG B 1 270 ? 22.859 6.816 -21.703 1 90.81 270 ARG B CA 1
ATOM 5191 C C . ARG B 1 270 ? 23.594 8.141 -21.875 1 90.81 270 ARG B C 1
ATOM 5193 O O . ARG B 1 270 ? 23.641 8.953 -20.953 1 90.81 270 ARG B O 1
ATOM 5200 N N . ASN B 1 271 ? 24.172 8.312 -23.094 1 89.06 271 ASN B N 1
ATOM 5201 C CA . ASN B 1 271 ? 24.953 9.523 -23.344 1 89.06 271 ASN B CA 1
ATOM 5202 C C . ASN B 1 271 ? 24.406 10.281 -24.562 1 89.06 271 ASN B C 1
ATOM 5204 O O . ASN B 1 271 ? 24.953 11.312 -24.953 1 89.06 271 ASN B O 1
ATOM 5208 N N . ARG B 1 272 ? 23.406 9.891 -25.188 1 84.81 272 ARG B N 1
ATOM 5209 C CA . ARG B 1 272 ? 22.766 10.586 -26.297 1 84.81 272 ARG B CA 1
ATOM 5210 C C . ARG B 1 272 ? 21.562 11.398 -25.812 1 84.81 272 ARG B C 1
ATOM 5212 O O . ARG B 1 272 ? 20.797 10.938 -24.969 1 84.81 272 ARG B O 1
ATOM 5219 N N . THR B 1 273 ? 21.484 12.656 -26.312 1 86.25 273 THR B N 1
ATOM 5220 C CA . THR B 1 273 ? 20.391 13.539 -25.922 1 86.25 273 THR B CA 1
ATOM 5221 C C . THR B 1 273 ? 19.812 14.266 -27.125 1 86.25 273 THR B C 1
ATOM 5223 O O . THR B 1 273 ? 20.234 14.039 -28.25 1 86.25 273 THR B O 1
ATOM 5226 N N . TYR B 1 274 ? 18.688 14.891 -26.953 1 84.88 274 TYR B N 1
ATOM 5227 C CA . TYR B 1 274 ? 18 15.656 -27.984 1 84.88 274 TYR B CA 1
ATOM 5228 C C . TYR B 1 274 ? 18.344 17.141 -27.891 1 84.88 274 TYR B C 1
ATOM 5230 O O . TYR B 1 274 ? 18.672 17.641 -26.812 1 84.88 274 TYR B O 1
ATOM 5238 N N . SER B 1 275 ? 18.25 17.781 -29 1 85.81 275 SER B N 1
ATOM 5239 C CA . SER B 1 275 ? 18.594 19.203 -29.062 1 85.81 275 SER B CA 1
ATOM 5240 C C . SER B 1 275 ? 17.672 20.031 -28.172 1 85.81 275 SER B C 1
ATOM 5242 O O . SER B 1 275 ? 18.062 21.094 -27.672 1 85.81 275 SER B O 1
ATOM 5244 N N . HIS B 1 276 ? 16.453 19.547 -27.906 1 86.75 276 HIS B N 1
ATOM 5245 C CA . HIS B 1 276 ? 15.484 20.297 -27.109 1 86.75 276 HIS B CA 1
ATOM 5246 C C . HIS B 1 276 ? 15.375 19.719 -25.703 1 86.75 276 HIS B C 1
ATOM 5248 O O . HIS B 1 276 ? 14.414 20.016 -24.984 1 86.75 276 HIS B O 1
ATOM 5254 N N . ALA B 1 277 ? 16.391 18.969 -25.406 1 87.38 277 ALA B N 1
ATOM 5255 C CA . ALA B 1 277 ? 16.375 18.391 -24.062 1 87.38 277 ALA B CA 1
ATOM 5256 C C . ALA B 1 277 ? 16.594 19.453 -23 1 87.38 277 ALA B C 1
ATOM 5258 O O . ALA B 1 277 ? 17.188 20.5 -23.266 1 87.38 277 ALA B O 1
ATOM 5259 N N . ALA B 1 278 ? 16.109 19.203 -21.766 1 91.56 278 ALA B N 1
ATOM 5260 C CA . ALA B 1 278 ? 16.172 20.172 -20.672 1 91.56 278 ALA B CA 1
ATOM 5261 C C . ALA B 1 278 ? 17.469 20 -19.859 1 91.56 278 ALA B C 1
ATOM 5263 O O . ALA B 1 278 ? 17.719 20.75 -18.922 1 91.56 278 ALA B O 1
ATOM 5264 N N . GLY B 1 279 ? 18.25 18.938 -20.172 1 90.12 279 GLY B N 1
ATOM 5265 C CA . GLY B 1 279 ? 19.531 18.688 -19.531 1 90.12 279 GLY B CA 1
ATOM 5266 C C . GLY B 1 279 ? 20.609 18.297 -20.516 1 90.12 279 GLY B C 1
ATOM 5267 O O . GLY B 1 279 ? 20.328 17.922 -21.656 1 90.12 279 GLY B O 1
ATOM 5268 N N . ALA B 1 280 ? 21.891 18.328 -20.062 1 89.94 280 ALA B N 1
ATOM 5269 C CA . ALA B 1 280 ? 23.062 18.062 -20.906 1 89.94 280 ALA B CA 1
ATOM 5270 C C . ALA B 1 280 ? 23.125 16.594 -21.297 1 89.94 280 ALA B C 1
ATOM 5272 O O . ALA B 1 280 ? 23.625 16.234 -22.359 1 89.94 280 ALA B O 1
ATOM 5273 N N . ARG B 1 281 ? 22.734 15.836 -20.391 1 92.25 281 ARG B N 1
ATOM 5274 C CA . ARG B 1 281 ? 22.609 14.398 -20.594 1 92.25 281 ARG B CA 1
ATOM 5275 C C . ARG B 1 281 ? 21.344 13.852 -19.938 1 92.25 281 ARG B C 1
ATOM 5277 O O . ARG B 1 281 ? 20.781 14.484 -19.047 1 92.25 281 ARG B O 1
ATOM 5284 N N . PRO B 1 282 ? 20.938 12.688 -20.359 1 92.62 282 PRO B N 1
ATOM 5285 C CA . PRO B 1 282 ? 19.688 12.148 -19.828 1 92.62 282 PRO B CA 1
ATOM 5286 C C . PRO B 1 282 ? 19.719 11.984 -18.312 1 92.62 282 PRO B C 1
ATOM 5288 O O . PRO B 1 282 ? 18.719 12.266 -17.641 1 92.62 282 PRO B O 1
ATOM 5291 N N . SER B 1 283 ? 20.797 11.633 -17.75 1 95.06 283 SER B N 1
ATOM 5292 C CA . SER B 1 283 ? 20.906 11.414 -16.312 1 95.06 283 SER B CA 1
ATOM 5293 C C . SER B 1 283 ? 20.781 12.727 -15.547 1 95.06 283 SER B C 1
ATOM 5295 O O . SER B 1 283 ? 20.625 12.727 -14.32 1 95.06 283 SER B O 1
ATOM 5297 N N . ALA B 1 284 ? 20.891 13.828 -16.219 1 94.94 284 ALA B N 1
ATOM 5298 C CA . ALA B 1 284 ? 20.781 15.141 -15.594 1 94.94 284 ALA B CA 1
ATOM 5299 C C . ALA B 1 284 ? 19.516 15.867 -16.047 1 94.94 284 ALA B C 1
ATOM 5301 O O . ALA B 1 284 ? 19.266 17 -15.633 1 94.94 284 ALA B O 1
ATOM 5302 N N . ASP B 1 285 ? 18.812 15.328 -17 1 94.88 285 ASP B N 1
ATOM 5303 C CA . ASP B 1 285 ? 17.609 15.961 -17.562 1 94.88 285 ASP B CA 1
ATOM 5304 C C . ASP B 1 285 ? 16.422 15.82 -16.609 1 94.88 285 ASP B C 1
ATOM 5306 O O . ASP B 1 285 ? 15.961 14.703 -16.359 1 94.88 285 ASP B O 1
ATOM 5310 N N . PRO B 1 286 ? 15.852 16.938 -16.109 1 95.5 286 PRO B N 1
ATOM 5311 C CA . PRO B 1 286 ? 14.781 16.859 -15.117 1 95.5 286 PRO B CA 1
ATOM 5312 C C . PRO B 1 286 ? 13.531 16.156 -15.648 1 95.5 286 PRO B C 1
ATOM 5314 O O . PRO B 1 286 ? 12.828 15.477 -14.891 1 95.5 286 PRO B O 1
ATOM 5317 N N . GLN B 1 287 ? 13.211 16.234 -16.891 1 95 287 GLN B N 1
ATOM 5318 C CA . GLN B 1 287 ? 12.031 15.586 -17.438 1 95 287 GLN B CA 1
ATOM 5319 C C . GLN B 1 287 ? 12.227 14.078 -17.531 1 95 287 GLN B C 1
ATOM 5321 O O . GLN B 1 287 ? 11.289 13.305 -17.312 1 95 287 GLN B O 1
ATOM 5326 N N . VAL B 1 288 ? 13.43 13.688 -17.922 1 95.56 288 VAL B N 1
ATOM 5327 C CA . VAL B 1 288 ? 13.758 12.266 -17.984 1 95.56 288 VAL B CA 1
ATOM 5328 C C . VAL B 1 288 ? 13.742 11.68 -16.562 1 95.56 288 VAL B C 1
ATOM 5330 O O . VAL B 1 288 ? 13.148 10.633 -16.328 1 95.56 288 VAL B O 1
ATOM 5333 N N . LEU B 1 289 ? 14.367 12.398 -15.656 1 97 289 LEU B N 1
ATOM 5334 C CA . LEU B 1 289 ? 14.414 11.953 -14.266 1 97 289 LEU B CA 1
ATOM 5335 C C . LEU B 1 289 ? 13.016 11.844 -13.68 1 97 289 LEU B C 1
ATOM 5337 O O . LEU B 1 289 ? 12.742 10.961 -12.867 1 97 289 LEU B O 1
ATOM 5341 N N . GLN B 1 290 ? 12.133 12.695 -14.109 1 97.31 290 GLN B N 1
ATOM 5342 C CA . GLN B 1 290 ? 10.742 12.641 -13.664 1 97.31 290 GLN B CA 1
ATOM 5343 C C . GLN B 1 290 ? 10.078 11.336 -14.078 1 97.31 290 GLN B C 1
ATOM 5345 O O . GLN B 1 290 ? 9.328 10.734 -13.305 1 97.31 290 GLN B O 1
ATOM 5350 N N . VAL B 1 291 ? 10.312 10.883 -15.312 1 96.75 291 VAL B N 1
ATOM 5351 C CA . VAL B 1 291 ? 9.734 9.633 -15.797 1 96.75 291 VAL B CA 1
ATOM 5352 C C . VAL B 1 291 ? 10.289 8.461 -14.992 1 96.75 291 VAL B C 1
ATOM 5354 O O . VAL B 1 291 ? 9.539 7.594 -14.555 1 96.75 291 VAL B O 1
ATOM 5357 N N . VAL B 1 292 ? 11.625 8.461 -14.773 1 97.5 292 VAL B N 1
ATOM 5358 C CA . VAL B 1 292 ? 12.25 7.391 -14.008 1 97.5 292 VAL B CA 1
ATOM 5359 C C . VAL B 1 292 ? 11.672 7.352 -12.594 1 97.5 292 VAL B C 1
ATOM 5361 O O . VAL B 1 292 ? 11.352 6.281 -12.078 1 97.5 292 VAL B O 1
ATOM 5364 N N . GLY B 1 293 ? 11.547 8.531 -11.992 1 97.94 293 GLY B N 1
ATOM 5365 C CA . GLY B 1 293 ? 10.977 8.609 -10.648 1 97.94 293 GLY B CA 1
ATOM 5366 C C . GLY B 1 293 ? 9.555 8.094 -10.578 1 97.94 293 GLY B C 1
ATOM 5367 O O . GLY B 1 293 ? 9.172 7.445 -9.594 1 97.94 293 GLY B O 1
ATOM 5368 N N . ARG B 1 294 ? 8.758 8.375 -11.609 1 97.5 294 ARG B N 1
ATOM 5369 C CA . ARG B 1 294 ? 7.383 7.875 -11.672 1 97.5 294 ARG B CA 1
ATOM 5370 C C . ARG B 1 294 ? 7.355 6.352 -11.719 1 97.5 294 ARG B C 1
ATOM 5372 O O . ARG B 1 294 ? 6.586 5.715 -11 1 97.5 294 ARG B O 1
ATOM 5379 N N . VAL B 1 295 ? 8.18 5.742 -12.578 1 97.88 295 VAL B N 1
ATOM 5380 C CA . VAL B 1 295 ? 8.242 4.285 -12.672 1 97.88 295 VAL B CA 1
ATOM 5381 C C . VAL B 1 295 ? 8.633 3.695 -11.32 1 97.88 295 VAL B C 1
ATOM 5383 O O . VAL B 1 295 ? 8.031 2.719 -10.859 1 97.88 295 VAL B O 1
ATOM 5386 N N . HIS B 1 296 ? 9.609 4.336 -10.695 1 97.88 296 HIS B N 1
ATOM 5387 C CA . HIS B 1 296 ? 10.078 3.875 -9.391 1 97.88 296 HIS B CA 1
ATOM 5388 C C . HIS B 1 296 ? 8.984 3.99 -8.336 1 97.88 296 HIS B C 1
ATOM 5390 O O . HIS B 1 296 ? 8.812 3.086 -7.516 1 97.88 296 HIS B O 1
ATOM 5396 N N . SER B 1 297 ? 8.227 5.051 -8.32 1 98.38 297 SER B N 1
ATOM 5397 C CA . SER B 1 297 ? 7.152 5.277 -7.355 1 98.38 297 SER B CA 1
ATOM 5398 C C . SER B 1 297 ? 6.012 4.285 -7.555 1 98.38 297 SER B C 1
ATOM 5400 O O . SER B 1 297 ? 5.391 3.848 -6.582 1 98.38 297 SER B O 1
ATOM 5402 N N . LEU B 1 298 ? 5.723 3.963 -8.828 1 98.56 298 LEU B N 1
ATOM 5403 C CA . LEU B 1 298 ? 4.707 2.953 -9.117 1 98.56 298 LEU B CA 1
ATOM 5404 C C . LEU B 1 298 ? 5.109 1.6 -8.539 1 98.56 298 LEU B C 1
ATOM 5406 O O . LEU B 1 298 ? 4.281 0.893 -7.969 1 98.56 298 LEU B O 1
ATOM 5410 N N . ALA B 1 299 ? 6.383 1.262 -8.641 1 98.56 299 ALA B N 1
ATOM 5411 C CA . ALA B 1 299 ? 6.895 0.013 -8.078 1 98.56 299 ALA B CA 1
ATOM 5412 C C . ALA B 1 299 ? 6.801 0.016 -6.555 1 98.56 299 ALA B C 1
ATOM 5414 O O . ALA B 1 299 ? 6.426 -0.991 -5.949 1 98.56 299 ALA B O 1
ATOM 5415 N N . TYR B 1 300 ? 7.148 1.141 -5.938 1 98.44 300 TYR B N 1
ATOM 5416 C CA . TYR B 1 300 ? 7.047 1.276 -4.488 1 98.44 300 TYR B CA 1
ATOM 5417 C C . TYR B 1 300 ? 5.613 1.049 -4.023 1 98.44 300 TYR B C 1
ATOM 5419 O O . TYR B 1 300 ? 5.371 0.29 -3.08 1 98.44 300 TYR B O 1
ATOM 5427 N N . ALA B 1 301 ? 4.684 1.708 -4.672 1 98.69 301 ALA B N 1
ATOM 5428 C CA . ALA B 1 301 ? 3.273 1.591 -4.312 1 98.69 301 ALA B CA 1
ATOM 5429 C C . ALA B 1 301 ? 2.781 0.157 -4.488 1 98.69 301 ALA B C 1
ATOM 5431 O O . ALA B 1 301 ? 2.02 -0.349 -3.66 1 98.69 301 ALA B O 1
ATOM 5432 N N . ALA B 1 302 ? 3.205 -0.505 -5.566 1 98.75 302 ALA B N 1
ATOM 5433 C CA . ALA B 1 302 ? 2.842 -1.903 -5.781 1 98.75 302 ALA B CA 1
ATOM 5434 C C . ALA B 1 302 ? 3.307 -2.775 -4.617 1 98.75 302 ALA B C 1
ATOM 5436 O O . ALA B 1 302 ? 2.561 -3.631 -4.137 1 98.75 302 ALA B O 1
ATOM 5437 N N . GLY B 1 303 ? 4.508 -2.535 -4.18 1 98.56 303 GLY B N 1
ATOM 5438 C CA . GLY B 1 303 ? 5.031 -3.277 -3.041 1 98.56 303 GLY B CA 1
ATOM 5439 C C . GLY B 1 303 ? 4.23 -3.061 -1.771 1 98.56 303 GLY B C 1
ATOM 5440 O O . GLY B 1 303 ? 3.941 -4.012 -1.042 1 98.56 303 GLY B O 1
ATOM 5441 N N . ALA B 1 304 ? 3.859 -1.808 -1.52 1 98.38 304 ALA B N 1
ATOM 5442 C CA . ALA B 1 304 ? 3.076 -1.477 -0.332 1 98.38 304 ALA B CA 1
ATOM 5443 C C . ALA B 1 304 ? 1.731 -2.197 -0.344 1 98.38 304 ALA B C 1
ATOM 5445 O O . ALA B 1 304 ? 1.327 -2.787 0.661 1 98.38 304 ALA B O 1
ATOM 5446 N N . ILE B 1 305 ? 1.055 -2.209 -1.463 1 98.69 305 ILE B N 1
ATOM 5447 C CA . ILE B 1 305 ? -0.257 -2.832 -1.607 1 98.69 305 ILE B CA 1
ATOM 5448 C C . ILE B 1 305 ? -0.129 -4.344 -1.456 1 98.69 305 ILE B C 1
ATOM 5450 O O . ILE B 1 305 ? -0.95 -4.98 -0.79 1 98.69 305 ILE B O 1
ATOM 5454 N N . THR B 1 306 ? 0.92 -4.914 -2.049 1 98.69 306 THR B N 1
ATOM 5455 C CA . THR B 1 306 ? 1.153 -6.352 -1.985 1 98.69 306 THR B CA 1
ATOM 5456 C C . THR B 1 306 ? 1.336 -6.805 -0.54 1 98.69 306 THR B C 1
ATOM 5458 O O . THR B 1 306 ? 0.742 -7.801 -0.117 1 98.69 306 THR B O 1
ATOM 5461 N N . ILE B 1 307 ? 2.088 -6.074 0.227 1 98.12 307 ILE B N 1
ATOM 5462 C CA . ILE B 1 307 ? 2.381 -6.488 1.595 1 98.12 307 ILE B CA 1
ATOM 5463 C C . ILE B 1 307 ? 1.131 -6.34 2.457 1 98.12 307 ILE B C 1
ATOM 5465 O O . ILE B 1 307 ? 0.864 -7.18 3.322 1 98.12 307 ILE B O 1
ATOM 5469 N N . GLN B 1 308 ? 0.356 -5.285 2.229 1 97.5 308 GLN B N 1
ATOM 5470 C CA . GLN B 1 308 ? -0.908 -5.156 2.945 1 97.5 308 GLN B CA 1
ATOM 5471 C C . GLN B 1 308 ? -1.842 -6.32 2.633 1 97.5 308 GLN B C 1
ATOM 5473 O O . GLN B 1 308 ? -2.477 -6.871 3.535 1 97.5 308 GLN B O 1
ATOM 5478 N N . ALA B 1 309 ? -1.926 -6.703 1.396 1 98.31 309 ALA B N 1
ATOM 5479 C CA . ALA B 1 309 ? -2.756 -7.832 0.985 1 98.31 309 ALA B CA 1
ATOM 5480 C C . ALA B 1 309 ? -2.232 -9.141 1.57 1 98.31 309 ALA B C 1
ATOM 5482 O O . ALA B 1 309 ? -3.014 -10.016 1.939 1 98.31 309 ALA B O 1
ATOM 5483 N N . ALA B 1 310 ? -0.926 -9.25 1.636 1 98.62 310 ALA B N 1
ATOM 5484 C CA . ALA B 1 310 ? -0.312 -10.438 2.213 1 98.62 310 ALA B CA 1
ATOM 5485 C C . ALA B 1 310 ? -0.738 -10.625 3.666 1 98.62 310 ALA B C 1
ATOM 5487 O O . ALA B 1 310 ? -0.92 -11.758 4.125 1 98.62 310 ALA B O 1
ATOM 5488 N N . GLN B 1 311 ? -0.907 -9.539 4.406 1 98.06 311 GLN B N 1
ATOM 5489 C CA . GLN B 1 311 ? -1.345 -9.617 5.797 1 98.06 311 GLN B CA 1
ATOM 5490 C C . GLN B 1 311 ? -2.75 -10.203 5.902 1 98.06 311 GLN B C 1
ATOM 5492 O O . GLN B 1 311 ? -3.066 -10.906 6.863 1 98.06 311 GLN B O 1
ATOM 5497 N N . ALA B 1 312 ? -3.584 -9.93 4.93 1 98 312 ALA B N 1
ATOM 5498 C CA . ALA B 1 312 ? -4.926 -10.5 4.914 1 98 312 ALA B CA 1
ATOM 5499 C C . ALA B 1 312 ? -4.875 -12.023 4.797 1 98 312 ALA B C 1
ATOM 5501 O O . ALA B 1 312 ? -5.594 -12.734 5.5 1 98 312 ALA B O 1
ATOM 5502 N N . VAL B 1 313 ? -4.004 -12.477 3.955 1 98.44 313 VAL B N 1
ATOM 5503 C CA . VAL B 1 313 ? -3.854 -13.914 3.77 1 98.44 313 VAL B CA 1
ATOM 5504 C C . VAL B 1 313 ? -3.258 -14.539 5.031 1 98.44 313 VAL B C 1
ATOM 5506 O O . VAL B 1 313 ? -3.641 -15.641 5.426 1 98.44 313 VAL B O 1
ATOM 5509 N N . GLN B 1 314 ? -2.326 -13.82 5.668 1 98.5 314 GLN B N 1
ATOM 5510 C CA . GLN B 1 314 ? -1.749 -14.281 6.926 1 98.5 314 GLN B CA 1
ATOM 5511 C C . GLN B 1 314 ? -2.824 -14.461 7.992 1 98.5 314 GLN B C 1
ATOM 5513 O O . GLN B 1 314 ? -2.82 -15.453 8.727 1 98.5 314 GLN B O 1
ATOM 5518 N N . ARG B 1 315 ? -3.748 -13.508 8.102 1 97.44 315 ARG B N 1
ATOM 5519 C CA . ARG B 1 315 ? -4.836 -13.617 9.07 1 97.44 315 ARG B CA 1
ATOM 5520 C C . ARG B 1 315 ? -5.703 -14.836 8.781 1 97.44 315 ARG B C 1
ATOM 5522 O O . ARG B 1 315 ? -6.137 -15.523 9.711 1 97.44 315 ARG B O 1
ATOM 5529 N N . ALA B 1 316 ? -5.965 -15.094 7.496 1 97 316 ALA B N 1
ATOM 5530 C CA . ALA B 1 316 ? -6.766 -16.266 7.117 1 97 316 ALA B CA 1
ATOM 5531 C C . ALA B 1 316 ? -6.066 -17.562 7.512 1 97 316 ALA B C 1
ATOM 5533 O O . ALA B 1 316 ? -6.699 -18.469 8.039 1 97 316 ALA B O 1
ATOM 5534 N N . TYR B 1 317 ? -4.777 -17.688 7.328 1 97.81 317 TYR B N 1
ATOM 5535 C CA . TYR B 1 317 ? -3.984 -18.844 7.727 1 97.81 317 TYR B CA 1
ATOM 5536 C C . TYR B 1 317 ? -4.043 -19.047 9.234 1 97.81 317 TYR B C 1
ATOM 5538 O O . TYR B 1 317 ? -4.277 -20.172 9.703 1 97.81 317 TYR B O 1
ATOM 5546 N N . GLU B 1 318 ? -3.848 -17.922 9.953 1 97.44 318 GLU B N 1
ATOM 5547 C CA . GLU B 1 318 ? -3.842 -18 11.406 1 97.44 318 GLU B CA 1
ATOM 5548 C C . GLU B 1 318 ? -5.203 -18.438 11.945 1 97.44 318 GLU B C 1
ATOM 5550 O O . GLU B 1 318 ? -5.285 -19.203 12.914 1 97.44 318 GLU B O 1
ATOM 5555 N N . ALA B 1 319 ? -6.23 -17.984 11.305 1 96 319 ALA B N 1
ATOM 5556 C CA . ALA B 1 319 ? -7.574 -18.391 11.703 1 96 319 ALA B CA 1
ATOM 5557 C C . ALA B 1 319 ? -7.77 -19.891 11.5 1 96 319 ALA B C 1
ATOM 5559 O O . ALA B 1 319 ? -8.359 -20.562 12.344 1 96 319 ALA B O 1
ATOM 5560 N N . ARG B 1 320 ? -7.27 -20.391 10.422 1 94.75 320 ARG B N 1
ATOM 5561 C CA . ARG B 1 320 ? -7.406 -21.812 10.094 1 94.75 320 ARG B CA 1
ATOM 5562 C C . ARG B 1 320 ? -6.656 -22.672 11.094 1 94.75 320 ARG B C 1
ATOM 5564 O O . ARG B 1 320 ? -7.215 -23.641 11.633 1 94.75 320 ARG B O 1
ATOM 5571 N N . VAL B 1 321 ? -5.422 -22.328 11.414 1 95.31 321 VAL B N 1
ATOM 5572 C CA . VAL B 1 321 ? -4.586 -23.188 12.242 1 95.31 321 VAL B CA 1
ATOM 5573 C C . VAL B 1 321 ? -5.004 -23.047 13.711 1 95.31 321 VAL B C 1
ATOM 5575 O O . VAL B 1 321 ? -4.832 -23.984 14.5 1 95.31 321 VAL B O 1
ATOM 5578 N N . ALA B 1 322 ? -5.559 -21.875 14.062 1 94.69 322 ALA B N 1
ATOM 5579 C CA . ALA B 1 322 ? -6.023 -21.672 15.43 1 94.69 322 ALA B CA 1
ATOM 5580 C C . ALA B 1 322 ? -7.355 -22.375 15.672 1 94.69 322 ALA B C 1
ATOM 5582 O O . ALA B 1 322 ? -7.777 -22.531 16.828 1 94.69 322 ALA B O 1
ATOM 5583 N N . GLY B 1 323 ? -7.992 -22.828 14.68 1 92.69 323 GLY B N 1
ATOM 5584 C CA . GLY B 1 323 ? -9.281 -23.469 14.828 1 92.69 323 GLY B CA 1
ATOM 5585 C C . GLY B 1 323 ? -10.367 -22.547 15.352 1 92.69 323 GLY B C 1
ATOM 5586 O O . GLY B 1 323 ? -11.109 -22.906 16.266 1 92.69 323 GLY B O 1
ATOM 5587 N N . LEU B 1 324 ? -10.406 -21.344 14.773 1 93 324 LEU B N 1
ATOM 5588 C CA . LEU B 1 324 ? -11.43 -20.391 15.172 1 93 324 LEU B CA 1
ATOM 5589 C C . LEU B 1 324 ? -12.82 -20.906 14.797 1 93 324 LEU B C 1
ATOM 5591 O O . LEU B 1 324 ? -12.953 -21.766 13.914 1 93 324 LEU B O 1
ATOM 5595 N N . PRO B 1 325 ? -13.844 -20.344 15.523 1 93.69 325 PRO B N 1
ATOM 5596 C CA . PRO B 1 325 ? -15.219 -20.703 15.141 1 93.69 325 PRO B CA 1
ATOM 5597 C C . PRO B 1 325 ? -15.516 -20.406 13.672 1 93.69 325 PRO B C 1
ATOM 5599 O O . PRO B 1 325 ? -15 -19.438 13.109 1 93.69 325 PRO B O 1
ATOM 5602 N N . ASP B 1 326 ? -16.328 -21.203 13.102 1 90.94 326 ASP B N 1
ATOM 5603 C CA . ASP B 1 326 ? -16.609 -21.172 11.672 1 90.94 326 ASP B CA 1
ATOM 5604 C C . ASP B 1 326 ? -17.016 -19.781 11.211 1 90.94 326 ASP B C 1
ATOM 5606 O O . ASP B 1 326 ? -16.531 -19.281 10.195 1 90.94 326 ASP B O 1
ATOM 5610 N N . ALA B 1 327 ? -17.875 -19.188 12.016 1 91.88 327 ALA B N 1
ATOM 5611 C CA . ALA B 1 327 ? -18.375 -17.875 11.633 1 91.88 327 ALA B CA 1
ATOM 5612 C C . ALA B 1 327 ? -17.25 -16.844 11.594 1 91.88 327 ALA B C 1
ATOM 5614 O O . ALA B 1 327 ? -17.203 -16.016 10.68 1 91.88 327 ALA B O 1
ATOM 5615 N N . GLU B 1 328 ? -16.375 -16.906 12.578 1 93.19 328 GLU B N 1
ATOM 5616 C CA . GLU B 1 328 ? -15.25 -15.969 12.648 1 93.19 328 GLU B CA 1
ATOM 5617 C C . GLU B 1 328 ? -14.242 -16.234 11.531 1 93.19 328 GLU B C 1
ATOM 5619 O O . GLU B 1 328 ? -13.766 -15.305 10.883 1 93.19 328 GLU B O 1
ATOM 5624 N N . SER B 1 329 ? -13.938 -17.469 11.344 1 93.56 329 SER B N 1
ATOM 5625 C CA . SER B 1 329 ? -13.023 -17.859 10.273 1 93.56 329 SER B CA 1
ATOM 5626 C C . SER B 1 329 ? -13.57 -17.469 8.906 1 93.56 329 SER B C 1
ATOM 5628 O O . SER B 1 329 ? -12.828 -17 8.039 1 93.56 329 SER B O 1
ATOM 5630 N N . HIS B 1 330 ? -14.867 -17.625 8.766 1 93.12 330 HIS B N 1
ATOM 5631 C CA . HIS B 1 330 ? -15.523 -17.281 7.508 1 93.12 330 HIS B CA 1
ATOM 5632 C C . HIS B 1 330 ? -15.438 -15.789 7.234 1 93.12 330 HIS B C 1
ATOM 5634 O O . HIS B 1 330 ? -15.133 -15.375 6.109 1 93.12 330 HIS B O 1
ATOM 5640 N N . ALA B 1 331 ? -15.648 -14.992 8.242 1 93.44 331 ALA B N 1
ATOM 5641 C CA . ALA B 1 331 ? -15.578 -13.539 8.094 1 93.44 331 ALA B CA 1
ATOM 5642 C C . ALA B 1 331 ? -14.172 -13.102 7.703 1 93.44 331 ALA B C 1
ATOM 5644 O O . ALA B 1 331 ? -14 -12.188 6.891 1 93.44 331 ALA B O 1
ATOM 5645 N N . ILE B 1 332 ? -13.172 -13.758 8.273 1 95.56 332 ILE B N 1
ATOM 5646 C CA . ILE B 1 332 ? -11.773 -13.445 7.988 1 95.56 332 ILE B CA 1
ATOM 5647 C C . ILE B 1 332 ? -11.445 -13.82 6.547 1 95.56 332 ILE B C 1
ATOM 5649 O O . ILE B 1 332 ? -10.766 -13.078 5.84 1 95.56 332 ILE B O 1
ATOM 5653 N N . ASN B 1 333 ? -11.977 -14.906 6.078 1 95.12 333 ASN B N 1
ATOM 5654 C CA . ASN B 1 333 ? -11.758 -15.344 4.703 1 95.12 333 ASN B CA 1
ATOM 5655 C C . ASN B 1 333 ? -12.43 -14.414 3.703 1 95.12 333 ASN B C 1
ATOM 5657 O O . ASN B 1 333 ? -11.875 -14.117 2.646 1 95.12 333 ASN B O 1
ATOM 5661 N N . VAL B 1 334 ? -13.648 -13.969 4.031 1 94.5 334 VAL B N 1
ATOM 5662 C CA . VAL B 1 334 ? -14.359 -13.016 3.188 1 94.5 334 VAL B CA 1
ATOM 5663 C C . VAL B 1 334 ? -13.555 -11.727 3.07 1 94.5 334 VAL B C 1
ATOM 5665 O O . VAL B 1 334 ? -13.367 -11.203 1.969 1 94.5 334 VAL B O 1
ATOM 5668 N N . ALA B 1 335 ? -13.047 -11.25 4.188 1 95.62 335 ALA B N 1
ATOM 5669 C CA . ALA B 1 335 ? -12.258 -10.023 4.191 1 95.62 335 ALA B CA 1
ATOM 5670 C C . ALA B 1 335 ? -11 -10.18 3.338 1 95.62 335 ALA B C 1
ATOM 5672 O O . ALA B 1 335 ? -10.609 -9.258 2.619 1 95.62 335 ALA B O 1
ATOM 5673 N N . ALA B 1 336 ? -10.375 -11.32 3.438 1 96.62 336 ALA B N 1
ATOM 5674 C CA . ALA B 1 336 ? -9.172 -11.57 2.654 1 96.62 336 ALA B CA 1
ATOM 5675 C C . ALA B 1 336 ? -9.469 -11.523 1.158 1 96.62 336 ALA B C 1
ATOM 5677 O O . ALA B 1 336 ? -8.719 -10.922 0.389 1 96.62 336 ALA B O 1
ATOM 5678 N N . GLU B 1 337 ? -10.555 -12.102 0.759 1 95.62 337 GLU B N 1
ATOM 5679 C CA . GLU B 1 337 ? -10.93 -12.102 -0.65 1 95.62 337 GLU B CA 1
ATOM 5680 C C . GLU B 1 337 ? -11.211 -10.688 -1.148 1 95.62 337 GLU B C 1
ATOM 5682 O O . GLU B 1 337 ? -10.805 -10.32 -2.256 1 95.62 337 GLU B O 1
ATOM 5687 N N . ILE B 1 338 ? -11.898 -9.891 -0.363 1 96.62 338 ILE B N 1
ATOM 5688 C CA . ILE B 1 338 ? -12.234 -8.523 -0.748 1 96.62 338 ILE B CA 1
ATOM 5689 C C . ILE B 1 338 ? -10.961 -7.688 -0.816 1 96.62 338 ILE B C 1
ATOM 5691 O O . ILE B 1 338 ? -10.773 -6.906 -1.754 1 96.62 338 ILE B O 1
ATOM 5695 N N . GLU B 1 339 ? -10.07 -7.836 0.16 1 98 339 GLU B N 1
ATOM 5696 C CA . GLU B 1 339 ? -8.812 -7.094 0.16 1 98 339 GLU B CA 1
ATOM 5697 C C . GLU B 1 339 ? -7.973 -7.441 -1.062 1 98 339 GLU B C 1
ATOM 5699 O O . GLU B 1 339 ? -7.398 -6.555 -1.698 1 98 339 GLU B O 1
ATOM 5704 N N . LEU B 1 340 ? -7.922 -8.711 -1.399 1 97.56 340 LEU B N 1
ATOM 5705 C CA . LEU B 1 340 ? -7.141 -9.117 -2.562 1 97.56 340 LEU B CA 1
ATOM 5706 C C . LEU B 1 340 ? -7.773 -8.602 -3.85 1 97.56 340 LEU B C 1
ATOM 5708 O O . LEU B 1 340 ? -7.066 -8.227 -4.789 1 97.56 340 LEU B O 1
ATOM 5712 N N . ALA B 1 341 ? -9.102 -8.625 -3.9 1 96.88 341 ALA B N 1
ATOM 5713 C CA . ALA B 1 341 ? -9.773 -8.062 -5.066 1 96.88 341 ALA B CA 1
ATOM 5714 C C . ALA B 1 341 ? -9.461 -6.578 -5.215 1 96.88 341 ALA B C 1
ATOM 5716 O O . ALA B 1 341 ? -9.195 -6.102 -6.32 1 96.88 341 ALA B O 1
ATOM 5717 N N . GLN B 1 342 ? -9.477 -5.855 -4.148 1 97.75 342 GLN B N 1
ATOM 5718 C CA . GLN B 1 342 ? -9.148 -4.438 -4.16 1 97.75 342 GLN B CA 1
ATOM 5719 C C . GLN B 1 342 ? -7.703 -4.215 -4.602 1 97.75 342 GLN B C 1
ATOM 5721 O O . GLN B 1 342 ? -7.43 -3.338 -5.426 1 97.75 342 GLN B O 1
ATOM 5726 N N . ALA B 1 343 ? -6.785 -4.953 -4.027 1 98.38 343 ALA B N 1
ATOM 5727 C CA . ALA B 1 343 ? -5.367 -4.848 -4.367 1 98.38 343 ALA B CA 1
ATOM 5728 C C . ALA B 1 343 ? -5.137 -5.125 -5.848 1 98.38 343 ALA B C 1
ATOM 5730 O O . ALA B 1 343 ? -4.406 -4.395 -6.52 1 98.38 343 ALA B O 1
ATOM 5731 N N . GLN B 1 344 ? -5.793 -6.195 -6.32 1 97.31 344 GLN B N 1
ATOM 5732 C CA . GLN B 1 344 ? -5.664 -6.574 -7.723 1 97.31 344 GLN B CA 1
ATOM 5733 C C . GLN B 1 344 ? -6.113 -5.441 -8.641 1 97.31 344 GLN B C 1
ATOM 5735 O O . GLN B 1 344 ? -5.438 -5.125 -9.625 1 97.31 344 GLN B O 1
ATOM 5740 N N . SER B 1 345 ? -7.219 -4.855 -8.344 1 95.44 345 SER B N 1
ATOM 5741 C CA . SER B 1 345 ? -7.824 -3.822 -9.18 1 95.44 345 SER B CA 1
ATOM 5742 C C . SER B 1 345 ? -6.883 -2.637 -9.359 1 95.44 345 SER B C 1
ATOM 5744 O O . SER B 1 345 ? -6.742 -2.115 -10.469 1 95.44 345 SER B O 1
ATOM 5746 N N . VAL B 1 346 ? -6.207 -2.232 -8.32 1 98 346 VAL B N 1
ATOM 5747 C CA . VAL B 1 346 ? -5.395 -1.021 -8.359 1 98 346 VAL B CA 1
ATOM 5748 C C . VAL B 1 346 ? -3.975 -1.368 -8.805 1 98 346 VAL B C 1
ATOM 5750 O O . VAL B 1 346 ? -3.432 -0.739 -9.719 1 98 346 VAL B O 1
ATOM 5753 N N . LEU B 1 347 ? -3.338 -2.381 -8.219 1 98.31 347 LEU B N 1
ATOM 5754 C CA . LEU B 1 347 ? -1.937 -2.734 -8.422 1 98.31 347 LEU B CA 1
ATOM 5755 C C . LEU B 1 347 ? -1.669 -3.086 -9.883 1 98.31 347 LEU B C 1
ATOM 5757 O O . LEU B 1 347 ? -0.625 -2.725 -10.43 1 98.31 347 LEU B O 1
ATOM 5761 N N . THR B 1 348 ? -2.627 -3.744 -10.508 1 97.25 348 THR B N 1
ATOM 5762 C CA . THR B 1 348 ? -2.471 -4.137 -11.906 1 97.25 348 THR B CA 1
ATOM 5763 C C . THR B 1 348 ? -2.273 -2.908 -12.797 1 97.25 348 THR B C 1
ATOM 5765 O O . THR B 1 348 ? -1.379 -2.887 -13.641 1 97.25 348 THR B O 1
ATOM 5768 N N . GLY B 1 349 ? -3.078 -1.853 -12.562 1 96.88 349 GLY B N 1
ATOM 5769 C CA . GLY B 1 349 ? -2.939 -0.626 -13.328 1 96.88 349 GLY B CA 1
ATOM 5770 C C . GLY B 1 349 ? -1.603 0.061 -13.117 1 96.88 349 GLY B C 1
ATOM 5771 O O . GLY B 1 349 ? -0.999 0.56 -14.07 1 96.88 349 GLY B O 1
ATOM 5772 N N . LEU B 1 350 ? -1.114 0.052 -11.906 1 98.38 350 LEU B N 1
ATOM 5773 C CA . LEU B 1 350 ? 0.16 0.687 -11.586 1 98.38 350 LEU B CA 1
ATOM 5774 C C . LEU B 1 350 ? 1.305 0.021 -12.336 1 98.38 350 LEU B C 1
ATOM 5776 O O . LEU B 1 350 ? 2.158 0.703 -12.906 1 98.38 350 LEU B O 1
ATOM 5780 N N . VAL B 1 351 ? 1.322 -1.307 -12.398 1 98.69 351 VAL B N 1
ATOM 5781 C CA . VAL B 1 351 ? 2.439 -2.057 -12.961 1 98.69 351 VAL B CA 1
ATOM 5782 C C . VAL B 1 351 ? 2.4 -1.975 -14.484 1 98.69 351 VAL B C 1
ATOM 5784 O O . VAL B 1 351 ? 3.441 -1.837 -15.133 1 98.69 351 VAL B O 1
ATOM 5787 N N . LEU B 1 352 ? 1.178 -2.061 -15.062 1 98.19 352 LEU B N 1
ATOM 5788 C CA . LEU B 1 352 ? 1.058 -1.9 -16.5 1 98.19 352 LEU B CA 1
ATOM 5789 C C . LEU B 1 352 ? 1.521 -0.514 -16.938 1 98.19 352 LEU B C 1
ATOM 5791 O O . LEU B 1 352 ? 2.201 -0.374 -17.953 1 98.19 352 LEU B O 1
ATOM 5795 N N . ASP B 1 353 ? 1.188 0.509 -16.141 1 98.06 353 ASP B N 1
ATOM 5796 C CA . ASP B 1 353 ? 1.63 1.868 -16.438 1 98.06 353 ASP B CA 1
ATOM 5797 C C . ASP B 1 353 ? 3.15 1.979 -16.359 1 98.06 353 ASP B C 1
ATOM 5799 O O . ASP B 1 353 ? 3.777 2.588 -17.234 1 98.06 353 ASP B O 1
ATOM 5803 N N . ALA B 1 354 ? 3.756 1.377 -15.367 1 98.19 354 ALA B N 1
ATOM 5804 C CA . ALA B 1 354 ? 5.211 1.379 -15.242 1 98.19 354 ALA B CA 1
ATOM 5805 C C . ALA B 1 354 ? 5.871 0.779 -16.484 1 98.19 354 ALA B C 1
ATOM 5807 O O . ALA B 1 354 ? 6.824 1.344 -17.016 1 98.19 354 ALA B O 1
ATOM 5808 N N . GLY B 1 355 ? 5.324 -0.378 -16.953 1 97.44 355 GLY B N 1
ATOM 5809 C CA . GLY B 1 355 ? 5.863 -1.039 -18.125 1 97.44 355 GLY B CA 1
ATOM 5810 C C . GLY B 1 355 ? 5.672 -0.237 -19.406 1 97.44 355 GLY B C 1
ATOM 5811 O O . GLY B 1 355 ? 6.438 -0.386 -20.359 1 97.44 355 GLY B O 1
ATOM 5812 N N . ALA B 1 356 ? 4.648 0.62 -19.406 1 96.19 356 ALA B N 1
ATOM 5813 C CA . ALA B 1 356 ? 4.344 1.423 -20.578 1 96.19 356 ALA B CA 1
ATOM 5814 C C . ALA B 1 356 ? 5.199 2.688 -20.625 1 96.19 356 ALA B C 1
ATOM 5816 O O . ALA B 1 356 ? 5.793 3.01 -21.656 1 96.19 356 ALA B O 1
ATOM 5817 N N . ILE B 1 357 ? 5.375 3.406 -19.5 1 96.94 357 ILE B N 1
ATOM 5818 C CA . ILE B 1 357 ? 5.918 4.762 -19.547 1 96.94 357 ILE B CA 1
ATOM 5819 C C . ILE B 1 357 ? 7.441 4.711 -19.438 1 96.94 357 ILE B C 1
ATOM 5821 O O . ILE B 1 357 ? 8.117 5.711 -19.688 1 96.94 357 ILE B O 1
ATOM 5825 N N . LEU B 1 358 ? 7.996 3.504 -19.078 1 96.56 358 LEU B N 1
ATOM 5826 C CA . LEU B 1 358 ? 9.445 3.455 -18.953 1 96.56 358 LEU B CA 1
ATOM 5827 C C . LEU B 1 358 ? 10.117 3.809 -20.281 1 96.56 358 LEU B C 1
ATOM 5829 O O . LEU B 1 358 ? 11.219 4.363 -20.297 1 96.56 358 LEU B O 1
ATOM 5833 N N . PHE B 1 359 ? 9.461 3.633 -21.406 1 95.62 359 PHE B N 1
ATOM 5834 C CA . PHE B 1 359 ? 10.016 3.895 -22.719 1 95.62 359 PHE B CA 1
ATOM 5835 C C . PHE B 1 359 ? 10.133 5.395 -22.969 1 95.62 359 PHE B C 1
ATOM 5837 O O . PHE B 1 359 ? 10.945 5.832 -23.797 1 95.62 359 PHE B O 1
ATOM 5844 N N . ASP B 1 360 ? 9.352 6.199 -22.297 1 94.56 360 ASP B N 1
ATOM 5845 C CA . ASP B 1 360 ? 9.375 7.648 -22.469 1 94.56 360 ASP B CA 1
ATOM 5846 C C . ASP B 1 360 ? 10.695 8.234 -21.969 1 94.56 360 ASP B C 1
ATOM 5848 O O . ASP B 1 360 ? 11.086 9.328 -22.375 1 94.56 360 ASP B O 1
ATOM 5852 N N . ALA B 1 361 ? 11.391 7.496 -21.141 1 94.69 361 ALA B N 1
ATOM 5853 C CA . ALA B 1 361 ? 12.664 7.977 -20.609 1 94.69 361 ALA B CA 1
ATOM 5854 C C . ALA B 1 361 ? 13.805 7.652 -21.578 1 94.69 361 ALA B C 1
ATOM 5856 O O . ALA B 1 361 ? 14.898 8.219 -21.469 1 94.69 361 ALA B O 1
ATOM 5857 N N . LEU B 1 362 ? 13.578 6.75 -22.547 1 92.69 362 LEU B N 1
ATOM 5858 C CA . LEU B 1 362 ? 14.695 6.191 -23.297 1 92.69 362 LEU B CA 1
ATOM 5859 C C . LEU B 1 362 ? 14.523 6.43 -24.797 1 92.69 362 LEU B C 1
ATOM 5861 O O . LEU B 1 362 ? 15.492 6.375 -25.547 1 92.69 362 LEU B O 1
ATOM 5865 N N . GLY B 1 363 ? 13.289 6.594 -25.297 1 87.25 363 GLY B N 1
ATOM 5866 C CA . GLY B 1 363 ? 13.047 6.859 -26.703 1 87.25 363 GLY B CA 1
ATOM 5867 C C . GLY B 1 363 ? 12.977 5.602 -27.547 1 87.25 363 GLY B C 1
ATOM 5868 O O . GLY B 1 363 ? 12.875 4.496 -27.016 1 87.25 363 GLY B O 1
ATOM 5869 N N . ALA B 1 364 ? 13.117 5.812 -28.828 1 86.44 364 ALA B N 1
ATOM 5870 C CA . ALA B 1 364 ? 12.867 4.758 -29.812 1 86.44 364 ALA B CA 1
ATOM 5871 C C . ALA B 1 364 ? 13.898 3.639 -29.688 1 86.44 364 ALA B C 1
ATOM 5873 O O . ALA B 1 364 ? 13.586 2.469 -29.922 1 86.44 364 ALA B O 1
ATOM 5874 N N . SER B 1 365 ? 15.062 3.941 -29.25 1 87.5 365 SER B N 1
ATOM 5875 C CA . SER B 1 365 ? 16.141 2.955 -29.156 1 87.5 365 SER B CA 1
ATOM 5876 C C . SER B 1 365 ? 15.836 1.907 -28.094 1 87.5 365 SER B C 1
ATOM 5878 O O . SER B 1 365 ? 16.391 0.802 -28.125 1 87.5 365 SER B O 1
ATOM 5880 N N . ALA B 1 366 ? 15 2.227 -27.172 1 91.75 366 ALA B N 1
ATOM 5881 C CA . ALA B 1 366 ? 14.664 1.309 -26.078 1 91.75 366 ALA B CA 1
ATOM 5882 C C . ALA B 1 366 ? 13.773 0.177 -26.578 1 91.75 366 ALA B C 1
ATOM 5884 O O . ALA B 1 366 ? 13.586 -0.828 -25.891 1 91.75 366 ALA B O 1
ATOM 5885 N N . THR B 1 367 ? 13.359 0.256 -27.844 1 91.31 367 THR B N 1
ATOM 5886 C CA . THR B 1 367 ? 12.461 -0.752 -28.391 1 91.31 367 THR B CA 1
ATOM 5887 C C . THR B 1 367 ? 13.242 -1.875 -29.062 1 91.31 367 THR B C 1
ATOM 5889 O O . THR B 1 367 ? 12.656 -2.799 -29.625 1 91.31 367 THR B O 1
ATOM 5892 N N . ARG B 1 368 ? 14.5 -1.727 -29 1 91.88 368 ARG B N 1
ATOM 5893 C CA . ARG B 1 368 ? 15.336 -2.779 -29.578 1 91.88 368 ARG B CA 1
ATOM 5894 C C . ARG B 1 368 ? 15.086 -4.113 -28.891 1 91.88 368 ARG B C 1
ATOM 5896 O O . ARG B 1 368 ? 15.07 -4.188 -27.656 1 91.88 368 ARG B O 1
ATOM 5903 N N . ARG B 1 369 ? 15.016 -5.129 -29.625 1 91.81 369 ARG B N 1
ATOM 5904 C CA . ARG B 1 369 ? 14.688 -6.465 -29.141 1 91.81 369 ARG B CA 1
ATOM 5905 C C . ARG B 1 369 ? 15.75 -6.98 -28.188 1 91.81 369 ARG B C 1
ATOM 5907 O O . ARG B 1 369 ? 15.445 -7.707 -27.234 1 91.81 369 ARG B O 1
ATOM 5914 N N . GLY B 1 370 ? 16.922 -6.605 -28.375 1 92.94 370 GLY B N 1
ATOM 5915 C CA . GLY B 1 370 ? 18.031 -7.086 -27.562 1 92.94 370 GLY B CA 1
ATOM 5916 C C . GLY B 1 370 ? 17.953 -6.637 -26.109 1 92.94 370 GLY B C 1
ATOM 5917 O O . GLY B 1 370 ? 18.484 -7.309 -25.219 1 92.94 370 GLY B O 1
ATOM 5918 N N . LEU B 1 371 ? 17.219 -5.559 -25.859 1 93.12 371 LEU B N 1
ATOM 5919 C CA . LEU B 1 371 ? 17.078 -5.047 -24.5 1 93.12 371 LEU B CA 1
ATOM 5920 C C . LEU B 1 371 ? 15.945 -5.758 -23.766 1 93.12 371 LEU B C 1
ATOM 5922 O O . LEU B 1 371 ? 15.914 -5.785 -22.531 1 93.12 371 LEU B O 1
ATOM 5926 N N . ALA B 1 372 ? 14.969 -6.199 -24.578 1 96.44 372 ALA B N 1
ATOM 5927 C CA . ALA B 1 372 ? 13.812 -6.949 -24.094 1 96.44 372 ALA B CA 1
ATOM 5928 C C . ALA B 1 372 ? 13.078 -6.18 -23 1 96.44 372 ALA B C 1
ATOM 5930 O O . ALA B 1 372 ? 12.586 -6.773 -22.031 1 96.44 372 ALA B O 1
ATOM 5931 N N . LEU B 1 373 ? 13.039 -4.82 -23.047 1 97 373 LEU B N 1
ATOM 5932 C CA . LEU B 1 373 ? 12.359 -4.027 -22.031 1 97 373 LEU B CA 1
ATOM 5933 C C . LEU B 1 373 ? 10.852 -4.199 -22.125 1 97 373 LEU B C 1
ATOM 5935 O O . LEU B 1 373 ? 10.133 -3.969 -21.156 1 97 373 LEU B O 1
ATOM 5939 N N . ASP B 1 374 ? 10.359 -4.609 -23.328 1 96.75 374 ASP B N 1
ATOM 5940 C CA . ASP B 1 374 ? 8.93 -4.828 -23.531 1 96.75 374 ASP B CA 1
ATOM 5941 C C . ASP B 1 374 ? 8.422 -6.008 -22.719 1 96.75 374 ASP B C 1
ATOM 5943 O O . ASP B 1 374 ? 7.223 -6.141 -22.484 1 96.75 374 ASP B O 1
ATOM 5947 N N . ARG B 1 375 ? 9.336 -6.828 -22.297 1 97.75 375 ARG B N 1
ATOM 5948 C CA . ARG B 1 375 ? 8.93 -8.031 -21.594 1 97.75 375 ARG B CA 1
ATOM 5949 C C . ARG B 1 375 ? 8.188 -7.684 -20.297 1 97.75 375 ARG B C 1
ATOM 5951 O O . ARG B 1 375 ? 7.328 -8.438 -19.844 1 97.75 375 ARG B O 1
ATOM 5958 N N . HIS B 1 376 ? 8.609 -6.523 -19.703 1 98.31 376 HIS B N 1
ATOM 5959 C CA . HIS B 1 376 ? 7.969 -6.137 -18.453 1 98.31 376 HIS B CA 1
ATOM 5960 C C . HIS B 1 376 ? 6.469 -5.918 -18.656 1 98.31 376 HIS B C 1
ATOM 5962 O O . HIS B 1 376 ? 5.66 -6.449 -17.891 1 98.31 376 HIS B O 1
ATOM 5968 N N . TRP B 1 377 ? 6.074 -5.203 -19.703 1 98.06 377 TRP B N 1
ATOM 5969 C CA . TRP B 1 377 ? 4.66 -4.973 -19.969 1 98.06 377 TRP B CA 1
ATOM 5970 C C . TRP B 1 377 ? 3.967 -6.262 -20.391 1 98.06 377 TRP B C 1
ATOM 5972 O O . TRP B 1 377 ? 2.865 -6.566 -19.922 1 98.06 377 TRP B O 1
ATOM 5982 N N . ARG B 1 378 ? 4.566 -7.055 -21.266 1 97.5 378 ARG B N 1
ATOM 5983 C CA . ARG B 1 378 ? 3.977 -8.297 -21.75 1 97.5 378 ARG B CA 1
ATOM 5984 C C . ARG B 1 378 ? 3.732 -9.273 -20.609 1 97.5 378 ARG B C 1
ATOM 5986 O O . ARG B 1 378 ? 2.664 -9.875 -20.516 1 97.5 378 ARG B O 1
ATOM 5993 N N . ASN B 1 379 ? 4.727 -9.414 -19.766 1 98.38 379 ASN B N 1
ATOM 5994 C CA . ASN B 1 379 ? 4.598 -10.32 -18.641 1 98.38 379 ASN B CA 1
ATOM 5995 C C . ASN B 1 379 ? 3.543 -9.836 -17.641 1 98.38 379 ASN B C 1
ATOM 5997 O O . ASN B 1 379 ? 2.738 -10.625 -17.156 1 98.38 379 ASN B O 1
ATOM 6001 N N . ALA B 1 380 ? 3.545 -8.531 -17.375 1 98.5 380 ALA B N 1
ATOM 6002 C CA . ALA B 1 380 ? 2.543 -7.973 -16.469 1 98.5 380 ALA B CA 1
ATOM 6003 C C . ALA B 1 380 ? 1.134 -8.164 -17.031 1 98.5 380 ALA B C 1
ATOM 6005 O O . ALA B 1 380 ? 0.216 -8.547 -16.297 1 98.5 380 ALA B O 1
ATOM 6006 N N . ARG B 1 381 ? 0.995 -7.914 -18.297 1 96.38 381 ARG B N 1
ATOM 6007 C CA . ARG B 1 381 ? -0.311 -8.039 -18.938 1 96.38 381 ARG B CA 1
ATOM 6008 C C . ARG B 1 381 ? -0.809 -9.484 -18.891 1 96.38 381 ARG B C 1
ATOM 6010 O O . ARG B 1 381 ? -1.983 -9.727 -18.609 1 96.38 381 ARG B O 1
ATOM 6017 N N . THR B 1 382 ? 0.064 -10.391 -19.141 1 96.56 382 THR B N 1
ATOM 6018 C CA . THR B 1 382 ? -0.309 -11.797 -19.094 1 96.56 382 THR B CA 1
ATOM 6019 C C . THR B 1 382 ? -0.758 -12.195 -17.703 1 96.56 382 THR B C 1
ATOM 6021 O O . THR B 1 382 ? -1.818 -12.805 -17.531 1 96.56 382 THR B O 1
ATOM 6024 N N . ILE B 1 383 ? -0.035 -11.828 -16.672 1 96.38 383 ILE B N 1
ATOM 6025 C CA . ILE B 1 383 ? -0.4 -12.117 -15.297 1 96.38 383 ILE B CA 1
ATOM 6026 C C . ILE B 1 383 ? -1.74 -11.469 -14.961 1 96.38 383 ILE B C 1
ATOM 6028 O O . ILE B 1 383 ? -2.604 -12.086 -14.344 1 96.38 383 ILE B O 1
ATOM 6032 N N . ALA B 1 384 ? -1.91 -10.234 -15.445 1 93.12 384 ALA B N 1
ATOM 6033 C CA . ALA B 1 384 ? -3.098 -9.438 -15.133 1 93.12 384 ALA B CA 1
ATOM 6034 C C . ALA B 1 384 ? -4.332 -10.008 -15.828 1 93.12 384 ALA B C 1
ATOM 6036 O O . ALA B 1 384 ? -5.465 -9.656 -15.492 1 93.12 384 ALA B O 1
ATOM 6037 N N . SER B 1 385 ? -4.141 -10.852 -16.734 1 90.38 385 SER B N 1
ATOM 6038 C CA . SER B 1 385 ? -5.266 -11.43 -17.469 1 90.38 385 SER B CA 1
ATOM 6039 C C . SER B 1 385 ? -5.828 -12.648 -16.75 1 90.38 385 SER B C 1
ATOM 6041 O O . SER B 1 385 ? -6.871 -13.18 -17.125 1 90.38 385 SER B O 1
ATOM 6043 N N . HIS B 1 386 ? -5.105 -12.992 -15.672 1 85.31 386 HIS B N 1
ATOM 6044 C CA . HIS B 1 386 ? -5.664 -14.016 -14.789 1 85.31 386 HIS B CA 1
ATOM 6045 C C . HIS B 1 386 ? -6.734 -13.43 -13.875 1 85.31 386 HIS B C 1
ATOM 6047 O O . HIS B 1 386 ? -6.617 -12.281 -13.43 1 85.31 386 HIS B O 1
ATOM 6053 N N . ASN B 1 387 ? -7.805 -14.172 -13.633 1 79.94 387 ASN B N 1
ATOM 6054 C CA . ASN B 1 387 ? -8.852 -13.688 -12.742 1 79.94 387 ASN B CA 1
ATOM 6055 C C . ASN B 1 387 ? -9.305 -12.281 -13.117 1 79.94 387 ASN B C 1
ATOM 6057 O O . ASN B 1 387 ? -9.055 -11.328 -12.391 1 79.94 387 ASN B O 1
ATOM 6061 N N . PRO B 1 388 ? -10.07 -12.164 -14.133 1 81.06 388 PRO B N 1
ATOM 6062 C CA . PRO B 1 388 ? -10.352 -10.859 -14.75 1 81.06 388 PRO B CA 1
ATOM 6063 C C . PRO B 1 388 ? -10.812 -9.812 -13.742 1 81.06 388 PRO B C 1
ATOM 6065 O O . PRO B 1 388 ? -11.852 -9.992 -13.102 1 81.06 388 PRO B O 1
ATOM 6068 N N . ARG B 1 389 ? -10.148 -8.68 -13.75 1 84.31 389 ARG B N 1
ATOM 6069 C CA . ARG B 1 389 ? -10.305 -7.605 -12.773 1 84.31 389 ARG B CA 1
ATOM 6070 C C . ARG B 1 389 ? -11.648 -6.906 -12.938 1 84.31 389 ARG B C 1
ATOM 6072 O O . ARG B 1 389 ? -12.148 -6.281 -12 1 84.31 389 ARG B O 1
ATOM 6079 N N . ILE B 1 390 ? -12.305 -6.984 -14.094 1 82.5 390 ILE B N 1
ATOM 6080 C CA . ILE B 1 390 ? -13.57 -6.285 -14.328 1 82.5 390 ILE B CA 1
ATOM 6081 C C . ILE B 1 390 ? -14.641 -6.824 -13.383 1 82.5 390 ILE B C 1
ATOM 6083 O O . ILE B 1 390 ? -15.469 -6.066 -12.875 1 82.5 390 ILE B O 1
ATOM 6087 N N . PHE B 1 391 ? -14.539 -8.047 -13.086 1 89.69 391 PHE B N 1
ATOM 6088 C CA . PHE B 1 391 ? -15.531 -8.641 -12.211 1 89.69 391 PHE B CA 1
ATOM 6089 C C . PHE B 1 391 ? -15.203 -8.352 -10.75 1 89.69 391 PHE B C 1
ATOM 6091 O O . PHE B 1 391 ? -16.094 -8.328 -9.898 1 89.69 391 PHE B O 1
ATOM 6098 N N . LYS B 1 392 ? -13.922 -8.133 -10.492 1 93.56 392 LYS B N 1
ATOM 6099 C CA . LYS B 1 392 ? -13.5 -7.898 -9.109 1 93.56 392 LYS B CA 1
ATOM 6100 C C . LYS B 1 392 ? -14.008 -6.555 -8.602 1 93.56 392 LYS B C 1
ATOM 6102 O O . LYS B 1 392 ? -14.406 -6.43 -7.441 1 93.56 392 LYS B O 1
ATOM 6107 N N . ASP B 1 393 ? -13.969 -5.523 -9.43 1 94.25 393 ASP B N 1
ATOM 6108 C CA . ASP B 1 393 ? -14.523 -4.23 -9.031 1 94.25 393 ASP B CA 1
ATOM 6109 C C . ASP B 1 393 ? -15.984 -4.355 -8.625 1 94.25 393 ASP B C 1
ATOM 6111 O O . ASP B 1 393 ? -16.406 -3.789 -7.617 1 94.25 393 ASP B O 1
ATOM 6115 N N . ARG B 1 394 ? -16.734 -5.062 -9.414 1 95.31 394 ARG B N 1
ATOM 6116 C CA . ARG B 1 394 ? -18.156 -5.254 -9.109 1 95.31 394 ARG B CA 1
ATOM 6117 C C . ARG B 1 394 ? -18.328 -6.008 -7.793 1 95.31 394 ARG B C 1
ATOM 6119 O O . ARG B 1 394 ? -19.203 -5.672 -6.992 1 95.31 394 ARG B O 1
ATOM 6126 N N . VAL B 1 395 ? -17.531 -7.02 -7.574 1 95.25 395 VAL B N 1
ATOM 6127 C CA . VAL B 1 395 ? -17.594 -7.824 -6.359 1 95.25 395 VAL B CA 1
ATOM 6128 C C . VAL B 1 395 ? -17.344 -6.938 -5.141 1 95.25 395 VAL B C 1
ATOM 6130 O O . VAL B 1 395 ? -18.078 -7 -4.152 1 95.25 395 VAL B O 1
ATOM 6133 N N . VAL B 1 396 ? -16.344 -6.105 -5.191 1 96.75 396 VAL B N 1
ATOM 6134 C CA . VAL B 1 396 ? -16.016 -5.191 -4.105 1 96.75 396 VAL B CA 1
ATOM 6135 C C . VAL B 1 396 ? -17.172 -4.211 -3.889 1 96.75 396 VAL B C 1
ATOM 6137 O O . VAL B 1 396 ? -17.562 -3.938 -2.75 1 96.75 396 VAL B O 1
ATOM 6140 N N . GLY B 1 397 ? -17.672 -3.678 -5.008 1 97.06 397 GLY B N 1
ATOM 6141 C CA . GLY B 1 397 ? -18.797 -2.762 -4.906 1 97.06 397 GLY B CA 1
ATOM 6142 C C . GLY B 1 397 ? -20.031 -3.395 -4.277 1 97.06 397 GLY B C 1
ATOM 6143 O O . GLY B 1 397 ? -20.688 -2.781 -3.436 1 97.06 397 GLY B O 1
ATOM 6144 N N . ASP B 1 398 ? -20.359 -4.613 -4.711 1 96.25 398 ASP B N 1
ATOM 6145 C CA . ASP B 1 398 ? -21.516 -5.32 -4.168 1 96.25 398 ASP B CA 1
ATOM 6146 C C . ASP B 1 398 ? -21.344 -5.59 -2.676 1 96.25 398 ASP B C 1
ATOM 6148 O O . ASP B 1 398 ? -22.312 -5.508 -1.911 1 96.25 398 ASP B O 1
ATOM 6152 N N . TYR B 1 399 ? -20.172 -5.91 -2.254 1 96.12 399 TYR B N 1
ATOM 6153 C CA . TYR B 1 399 ? -19.891 -6.07 -0.833 1 96.12 399 TYR B CA 1
ATOM 6154 C C . TYR B 1 399 ? -20.078 -4.758 -0.084 1 96.12 399 TYR B C 1
ATOM 6156 O O . TYR B 1 399 ? -20.75 -4.723 0.955 1 96.12 399 TYR B O 1
ATOM 6164 N N . ALA B 1 400 ? -19.516 -3.674 -0.601 1 96 400 ALA B N 1
ATOM 6165 C CA . ALA B 1 400 ? -19.562 -2.367 0.051 1 96 400 ALA B CA 1
ATOM 6166 C C . ALA B 1 400 ? -21 -1.848 0.142 1 96 400 ALA B C 1
ATOM 6168 O O . ALA B 1 400 ? -21.359 -1.192 1.119 1 96 400 ALA B O 1
ATOM 6169 N N . VAL B 1 401 ? -21.828 -2.115 -0.893 1 96 401 VAL B N 1
ATOM 6170 C CA . VAL B 1 401 ? -23.188 -1.557 -0.997 1 96 401 VAL B CA 1
ATOM 6171 C C . VAL B 1 401 ? -24.172 -2.459 -0.265 1 96 401 VAL B C 1
ATOM 6173 O O . VAL B 1 401 ? -25.016 -1.976 0.487 1 96 401 VAL B O 1
ATOM 6176 N N . ASN B 1 402 ? -24 -3.826 -0.453 1 95.06 402 ASN B N 1
ATOM 6177 C CA . ASN B 1 402 ? -25.062 -4.738 -0.044 1 95.06 402 ASN B CA 1
ATOM 6178 C C . ASN B 1 402 ? -24.578 -5.727 1.013 1 95.06 402 ASN B C 1
ATOM 6180 O O . ASN B 1 402 ? -25.375 -6.473 1.586 1 95.06 402 ASN B O 1
ATOM 6184 N N . GLY B 1 403 ? -23.297 -5.762 1.267 1 94.06 403 GLY B N 1
ATOM 6185 C CA . GLY B 1 403 ? -22.766 -6.777 2.154 1 94.06 403 GLY B CA 1
ATOM 6186 C C . GLY B 1 403 ? -22.672 -8.148 1.51 1 94.06 403 GLY B C 1
ATOM 6187 O O . GLY B 1 403 ? -22.453 -9.148 2.195 1 94.06 403 GLY B O 1
ATOM 6188 N N . THR B 1 404 ? -22.812 -8.203 0.197 1 94.19 404 THR B N 1
ATOM 6189 C CA . THR B 1 404 ? -22.75 -9.469 -0.516 1 94.19 404 THR B CA 1
ATOM 6190 C C . THR B 1 404 ? -21.344 -10.062 -0.462 1 94.19 404 THR B C 1
ATOM 6192 O O . THR B 1 404 ? -20.375 -9.391 -0.825 1 94.19 404 THR B O 1
ATOM 6195 N N . GLU B 1 405 ? -21.297 -11.273 -0.025 1 92.12 405 GLU B N 1
ATOM 6196 C CA . GLU B 1 405 ? -20 -11.938 0.075 1 92.12 405 GLU B CA 1
ATOM 6197 C C . GLU B 1 405 ? -19.469 -12.328 -1.303 1 92.12 405 GLU B C 1
ATOM 6199 O O . GLU B 1 405 ? -20.25 -12.586 -2.221 1 92.12 405 GLU B O 1
ATOM 6204 N N . PRO B 1 406 ? -18.125 -12.336 -1.453 1 90.19 406 PRO B N 1
ATOM 6205 C CA . PRO B 1 406 ? -17.547 -12.703 -2.744 1 90.19 406 PRO B CA 1
ATOM 6206 C C . PRO B 1 406 ? -17.703 -14.195 -3.055 1 90.19 406 PRO B C 1
ATOM 6208 O O . PRO B 1 406 ? -17.797 -15.016 -2.137 1 90.19 406 PRO B O 1
ATOM 6211 N N . PRO B 1 407 ? -17.734 -14.445 -4.363 1 78.81 407 PRO B N 1
ATOM 6212 C CA . PRO B 1 407 ? -17.672 -15.859 -4.727 1 78.81 407 PRO B CA 1
ATOM 6213 C C . PRO B 1 407 ? -16.281 -16.453 -4.547 1 78.81 407 PRO B C 1
ATOM 6215 O O . PRO B 1 407 ? -15.281 -15.805 -4.852 1 78.81 407 PRO B O 1
ATOM 6218 N N . PHE B 1 408 ? -16.016 -17.312 -3.682 1 65.06 408 PHE B N 1
ATOM 6219 C CA . PHE B 1 408 ? -14.672 -17.828 -3.389 1 65.06 408 PHE B CA 1
ATOM 6220 C C . PHE B 1 408 ? -14.102 -18.562 -4.594 1 65.06 408 PHE B C 1
ATOM 6222 O O . PHE B 1 408 ? -12.906 -18.438 -4.891 1 65.06 408 PHE B O 1
ATOM 6229 N N . GLN B 1 409 ? -14.656 -19.484 -5.109 1 56.47 409 GLN B N 1
ATOM 6230 C CA . GLN B 1 409 ? -14.125 -20.219 -6.254 1 56.47 409 GLN B CA 1
ATOM 6231 C C . GLN B 1 409 ? -15.031 -20.062 -7.473 1 56.47 409 GLN B C 1
ATOM 6233 O O . GLN B 1 409 ? -16.25 -20.109 -7.348 1 56.47 409 GLN B O 1
ATOM 6238 N N . TRP B 1 410 ? -14.305 -19.344 -8.469 1 48.06 410 TRP B N 1
ATOM 6239 C CA . TRP B 1 410 ? -15.078 -19.312 -9.703 1 48.06 410 TRP B CA 1
ATOM 6240 C C . TRP B 1 410 ? -14.555 -20.359 -10.695 1 48.06 410 TRP B C 1
ATOM 6242 O O . TRP B 1 410 ? -13.406 -20.781 -10.609 1 48.06 410 TRP B O 1
ATOM 6252 N N . LYS B 1 411 ? -15.492 -21.016 -11.359 1 53.34 411 LYS B N 1
ATOM 6253 C CA . LYS B 1 411 ? -15.18 -22 -12.383 1 53.34 411 LYS B CA 1
ATOM 6254 C C . LYS B 1 411 ? -15.461 -21.453 -13.781 1 53.34 411 LYS B C 1
ATOM 6256 O O . LYS B 1 411 ? -16.312 -20.578 -13.953 1 53.34 411 LYS B O 1
ATOM 6261 N N . ILE B 1 412 ? -14.578 -21.734 -14.719 1 46.88 412 ILE B N 1
ATOM 6262 C CA . ILE B 1 412 ? -14.727 -21.344 -16.125 1 46.88 412 ILE B CA 1
ATOM 6263 C C . ILE B 1 412 ? -15.367 -22.484 -16.906 1 46.88 412 ILE B C 1
ATOM 6265 O O . ILE B 1 412 ? -15.102 -23.656 -16.641 1 46.88 412 ILE B O 1
ATOM 6269 N N . GLY B 1 413 ? -16.438 -22.281 -17.672 1 51.44 413 GLY B N 1
ATOM 6270 C CA . GLY B 1 413 ? -17.016 -23.266 -18.562 1 51.44 413 GLY B CA 1
ATOM 6271 C C . GLY B 1 413 ? -17.766 -22.641 -19.734 1 51.44 413 GLY B C 1
ATOM 6272 O O . GLY B 1 413 ? -17.766 -21.422 -19.891 1 51.44 413 GLY B O 1
ATOM 6273 N N . GLN B 1 414 ? -18.016 -23.422 -20.719 1 52.88 414 GLN B N 1
ATOM 6274 C CA . GLN B 1 414 ? -18.734 -22.969 -21.906 1 52.88 414 GLN B CA 1
ATOM 6275 C C . GLN B 1 414 ? -20.203 -22.734 -21.594 1 52.88 414 GLN B C 1
ATOM 6277 O O . GLN B 1 414 ? -20.812 -23.484 -20.828 1 52.88 414 GLN B O 1
ATOM 6282 N N . VAL B 1 415 ? -20.688 -21.531 -22 1 53.59 415 VAL B N 1
ATOM 6283 C CA . VAL B 1 415 ? -22.125 -21.25 -21.891 1 53.59 415 VAL B CA 1
ATOM 6284 C C . VAL B 1 415 ? -22.922 -22.25 -22.719 1 53.59 415 VAL B C 1
ATOM 6286 O O . VAL B 1 415 ? -22.609 -22.484 -23.891 1 53.59 415 VAL B O 1
ATOM 6289 N N . GLN B 1 416 ? -23.594 -23.047 -21.984 1 50.97 416 GLN B N 1
ATOM 6290 C CA . GLN B 1 416 ? -24.484 -23.906 -22.766 1 50.97 416 GLN B CA 1
ATOM 6291 C C . GLN B 1 416 ? -25.656 -23.125 -23.328 1 50.97 416 GLN B C 1
ATOM 6293 O O . GLN B 1 416 ? -26.25 -22.281 -22.641 1 50.97 416 GLN B O 1
ATOM 6298 N N . GLU B 1 417 ? -25.609 -22.906 -24.562 1 45.47 417 GLU B N 1
ATOM 6299 C CA . GLU B 1 417 ? -26.75 -22.25 -25.203 1 45.47 417 GLU B CA 1
ATOM 6300 C C . GLU B 1 417 ? -28.078 -22.828 -24.703 1 45.47 417 GLU B C 1
ATOM 6302 O O . GLU B 1 417 ? -28.219 -24.062 -24.625 1 45.47 417 GLU B O 1
ATOM 6307 N N . ALA B 1 418 ? -28.812 -22.047 -23.969 1 45.47 418 ALA B N 1
ATOM 6308 C CA . ALA B 1 418 ? -30.188 -22.469 -23.688 1 45.47 418 ALA B CA 1
ATOM 6309 C C . ALA B 1 418 ? -30.859 -23 -24.953 1 45.47 418 ALA B C 1
ATOM 6311 O O . ALA B 1 418 ? -30.812 -22.344 -26 1 45.47 418 ALA B O 1
ATOM 6312 N N . ARG B 1 419 ? -30.969 -24.359 -25.047 1 36.94 419 ARG B N 1
ATOM 6313 C CA . ARG B 1 419 ? -31.844 -24.875 -26.094 1 36.94 419 ARG B CA 1
ATOM 6314 C C . ARG B 1 419 ? -33.188 -24.141 -26.109 1 36.94 419 ARG B C 1
ATOM 6316 O O . ARG B 1 419 ? -33.844 -24.047 -25.094 1 36.94 419 ARG B O 1
ATOM 6323 N N . GLY B 1 420 ? -33.281 -23.094 -26.781 1 30.33 420 GLY B N 1
ATOM 6324 C CA . GLY B 1 420 ? -34.625 -22.797 -27.172 1 30.33 420 GLY B CA 1
ATOM 6325 C C . GLY B 1 420 ? -35.312 -23.953 -27.875 1 30.33 420 GLY B C 1
ATOM 6326 O O . GLY B 1 420 ? -34.656 -24.781 -28.5 1 30.33 420 GLY B O 1
#

Sequence (840 aa):
MSEPDAARSAAPWTAWGTPPSPRYEALAARFRPVFARIRDGAVAREQDRDLPHAAIGWLKEARFGALRVPEDEGGFGASLPDLFALLAELGQADSNLPQALRNHFGFAEDTVGSPAGERRTQWIERLAAGDLFGGAWSETGTAAVGTFETRIHRSGTRWGLTGKKYYTTGSLFADWIDVVGTGEAGEETSVVVPAKAAGVEIIDDWDGFGQRLTASGTALFGDAPAIGEPLPTAERFPYGPAFFQAVHLATLTGIARAAAGEVAEAVRERNRTYSHAAGARPSADPQVLQVVGRVHSLAYAAGAITIQAAQAVQRAYEARVAGLPDAESHAINVAAEIELAQAQSVLTGLVLDAGAILFDALGASATRRGLALDRHWRNARTIASHNPRIFKDRVVGDYAVNGTEPPFQWKIGQVQEARGMSEPDAARSAAPWTAWGTPPSPRYEALAARFRPVFARIRDGAVAREQDRDLPHAAIGWLKEARFGALRVPEDEGGFGASLPDLFALLAELGQADSNLPQALRNHFGFAEDTVGSPAGERRTQWIERLAAGDLFGGAWSETGTAAVGTFETRIHRSGTRWGLTGKKYYTTGSLFADWIDVVGTGEAGEETSVVVPAKAAGVEIIDDWDGFGQRLTASGTALFGDAPAIGEPLPTAERFPYGPAFFQAVHLATLTGIARAAAGEVAEAVRERNRTYSHAAGARPSADPQVLQVVGRVHSLAYAAGAITIQAAQAVQRAYEARVAGLPDAESHAINVAAEIELAQAQSVLTGLVLDAGAILFDALGASATRRGLALDRHWRNARTIASHNPRIFKDRVVGDYAVNGTEPPFQWKIGQVQEARG

Foldseek 3Di:
DPDPPPCPPLPPPQCLDDQLDPCLVVVLVLCVVLLSVLLVCQLVCLLVVPFPLVSLVSCLVSLVLQQCQDVVLQGNNHFLLSNLLSLLSSLLSPLLVLFLQLVSNLVVLQLNLADDDDVSNVVSNCSSNRFGEWEFEADADQDDWPAFPWEWEDDPPFIFIFDKGFQRFNLVNGQKYWYWHAYPVRAIWIFIAGCPFPQKDQDQPDDAPASSNRSRGMIGGDRTTTDDDIGHPVSTQLLSLLSSLLSLLSSLLSLLSNLLSVLLVLQVPFADDDPPFCDNGLNGGPVLVVLSVLSSVLSSVSSVLSSVLSVLVSQLSCCSNVVHPPVVSVVSSLVSLLSSLVSLLPNLVSSLVSLVSSCVSPDPVCPDSSNVSNNSNSHSVVSSPPPPSVVSVVQNVCCVPPVDGDDRDGTDHDPDPPPD/DPPPPPCPPLPPPAPLDDQLDPCLVVVLVLCVVLLVVLLVCQLVCLLVVPFPLVSLVSCLVSLVLQACQDVVLQGNNHFLLSNLLSLLSSLLSPLLVLFLQLQSNLVVLQLNLADDDDVSNVVSNCSSNRFGEWEFEADADQDDWPAFPWEWEDDDPFIFIFDKGFQRFNLVNGQKYWYWHAYPVRAIWIFIAGCPFPQKDQDQPDDAPASSNRSRGMIGGDRTTTDDDIGHPVSTQLLSLLSSLLSLLSSLLSLLQNLLSLLLVLQVPFADDDPPFCDNGLNGGPVLVVLSVLSSVLSSVSSVLSSVLSVLVSQLSCCSNVVHPPVVSVVSSLVSLLSSLVSLLPNLVSSLVSLVSSCVSPDPVCPDSSNVSNNSNSHSVVSSPPPPSVVSVVQNVCCVPPVDGDDRDGTDHDPDPPPD

Solvent-accessible surface area (backbone atoms only — not comparable to full-atom values): 42352 Å² total; per-residue (Å²): 134,83,75,78,86,68,80,75,63,73,73,88,47,69,57,74,66,74,69,82,46,93,60,38,63,66,59,46,59,73,47,47,66,57,34,51,58,41,33,75,45,34,65,60,27,64,75,67,64,47,63,54,60,64,53,52,47,53,39,34,75,68,29,56,69,10,35,61,35,43,53,94,63,55,26,62,46,42,50,52,37,46,48,37,53,50,32,15,54,38,4,34,28,37,44,34,51,40,57,20,41,41,37,24,51,50,52,48,51,41,43,66,59,43,69,91,49,70,69,38,53,53,50,45,52,42,30,36,73,21,50,38,36,8,30,29,69,44,62,85,60,88,43,53,61,84,57,57,83,22,35,37,39,83,48,88,96,41,37,21,30,34,37,63,30,32,57,17,30,16,31,79,78,22,53,26,31,43,33,52,22,18,34,82,87,65,44,65,24,26,40,36,28,53,43,80,36,70,37,44,45,72,44,82,68,53,80,56,92,24,53,67,48,18,38,37,9,38,33,39,33,52,62,19,56,35,58,73,73,71,44,51,58,86,73,47,58,88,49,46,58,39,48,58,49,45,48,51,42,14,24,40,24,5,33,20,45,34,49,27,51,51,46,20,49,51,34,48,69,41,78,74,70,57,95,83,50,87,31,92,29,42,65,64,10,57,68,37,20,24,42,43,10,45,25,39,16,33,20,39,43,29,42,25,28,36,48,44,38,25,46,31,48,39,51,34,52,51,32,59,66,67,61,49,58,66,71,61,38,47,53,41,35,50,39,22,42,46,31,38,35,24,38,50,55,48,41,48,54,37,35,44,47,29,38,58,50,50,44,76,51,58,44,78,72,50,69,41,73,89,69,50,53,62,48,40,28,35,31,40,52,48,60,54,62,50,78,57,50,76,57,33,25,21,44,41,11,34,18,46,42,72,58,46,75,68,80,72,77,85,75,79,51,56,82,71,73,76,80,122,135,79,75,74,85,68,78,77,62,74,74,81,50,67,55,76,67,74,68,82,46,94,59,38,64,67,58,48,60,73,46,48,66,58,34,51,59,41,33,75,46,34,64,61,26,62,75,66,64,48,61,53,60,66,53,52,48,54,39,34,75,68,32,57,69,10,35,61,34,45,52,93,63,55,26,62,45,43,51,53,36,45,47,36,52,50,31,15,55,38,5,35,28,38,45,31,50,38,57,21,40,42,39,23,53,50,52,49,52,40,44,67,58,45,69,92,48,70,68,38,53,55,51,44,52,41,29,36,73,20,49,39,36,8,30,28,70,44,59,83,60,89,43,53,61,83,57,56,85,22,35,36,39,81,48,87,94,39,37,22,30,34,37,63,30,32,58,17,28,15,30,79,76,23,53,27,30,44,34,52,23,18,33,82,87,65,44,63,22,26,41,36,28,52,43,82,37,70,38,43,45,72,43,82,68,52,80,56,91,22,55,67,50,19,38,37,9,38,34,39,32,52,62,18,57,33,57,74,73,72,43,51,57,86,74,48,56,88,51,46,57,39,48,58,50,44,50,51,42,14,23,41,26,5,32,21,44,32,50,28,52,50,48,19,51,52,34,49,69,41,78,72,69,58,96,83,49,86,32,92,29,42,66,64,11,56,69,36,21,24,43,42,10,44,25,38,17,33,20,36,43,29,43,25,28,36,50,44,40,25,47,32,48,37,52,33,51,50,31,59,66,68,63,49,59,66,71,60,38,47,53,41,35,49,38,22,42,45,33,39,35,24,41,49,56,47,39,49,54,38,36,44,47,28,39,59,50,50,44,74,50,58,45,78,73,50,70,41,72,90,70,50,54,61,49,42,28,35,31,39,50,49,60,54,62,50,80,57,47,75,58,33,25,22,44,40,11,33,18,46,42,71,61,45,76,69,79,71,77,83,74,79,49,54,83,72,72,75,78,121

Secondary structure (DSSP, 8-state):
-----------S-------SSTTHHHHHHTTHHHHHHHHHTHHHHHHHT---HHHHHHHHHTTGGGTTS-GGGTS----HHHHHHHHHHHHHH-THHHHHTHHHHHHHHHHHTSPSSHHHHHHHHHHHHT--EEEE-B--SS--TT--S-EEEEETTEEEEEEEEB--TTGGG-SEEEEEEE-TTS-EEEEEEETTSTTEEEE-----SSSTTS---EEEEEEEEEBS----GGGS-TTHHHHHHHHHHHHHHHHHHHHHHHHHHHHHH-----TT-SSSSGGG-HHHHHHHHHHHHHHHHHHHHHHHHHHHHHHHHHHHHHT--HHHHHHHHHHHHHHHHHHHHHHHHHHHHHHHHGGGGT-GGGG-GGG-THHHHHHHHHHHTSS-HHHHHHHHHHHHHH-PPP-S------------/-----------S-------SSTTHHHHHHTTHHHHHHHHHTHHHHHHHT---HHHHHHHHHTTGGGTTS-GGGTS----HHHHHHHHHHHHHH-THHHHHTHHHHHHHHHHHTSPSSHHHHHHHHHHHHT--EEEE-B--SS--TT--S-EEEEETTEEEEEEEEB--TTGGG-SEEEEEEE-TTS-EEEEEEETTSTTEEEE-----SSSTTS---EEEEEEEEEEEEEEEGGGS-TTHHHHHHHHHHHHHHHHHHHHHHHHHHHHHH-----TT-SSSSGGG-HHHHHHHHHHHHHHHHHHHHHHHHHHHHHHHHHHHHHT--HHHHHHHHHHHHHHHHHHHHHHHHHHHHHHHHGGGGT-GGGG-GGG-THHHHHHHHHHHTSS-HHHHHHHHHHHHHH-PPP-S------------

Radius of gyration: 29.06 Å; Cα contacts (8 Å, |Δi|>4): 1732; chains: 2; bounding box: 85×95×61 Å

pLDDT: mean 91.95, std 14.08, range [24.73, 98.94]

InterPro domains:
  IPR009100 Acyl-CoA dehydrogenase/oxidase, N-terminal and middle domain superfamily [SSF56645] (20-224)
  IPR013107 Acyl-CoA dehydrogenase, C-terminal domain [PF08028] (248-386)
  IPR036250 Acyl-CoA dehydrogenase-like, C-terminal [SSF47203] (243-387)
  IPR037069 Acyl-CoA dehydrogenase/oxidase, N-terminal domain superfamily [G3DSA:1.10.540.10] (18-132)
  IPR046373 Acyl-CoA oxidase/dehydrogenase, middle domain superfamily [G3DSA:2.40.110.10] (133-227)

Organism: Methylorubrum extorquens (strain ATCC 14718 / DSM 1338 / JCM 2805 / NCIMB 9133 / AM1) (NCBI:txid272630)

Nearest PDB structures (foldseek):
  1r2j-assembly1_A  TM=7.615E-01  e=1.044E-14  Streptomyces hygroscopicus
  2r0n-assembly1_A  TM=6.905E-01  e=1.814E-14  Homo sapiens
  3ii9-assembly1_B  TM=7.160E-01  e=4.556E-13  Burkholderia pseudomallei 1710b
  2r0m-assembly1_A  TM=6.756E-01  e=1.376E-13  Homo sapiens
  3d6b-assembly1_B  TM=6.969E-01  e=1.043E-11  Burkholderia pseudomallei 1710b